Protein AF-A0AA88VB18-F1 (afdb_monomer_lite)

pLDDT: mean 76.94, std 18.22, range [25.31, 98.5]

Organism: NCBI:txid1293975

Secondary structure (DSSP, 8-state):
--HHHHHHHHHHHHHHHHHHHHTT-----TTPPP-PPPBTTTBTHHHHTT-HHHHHHHHHHHH-SEEEEEETTEEEEEE--HHHHHIIIIISTTTT------GGGGGGGGGGT-TTTS-SSHHHHHHHHHIIIIISSHHHHHHTHHHHHHHHHHHHHHHHHHHHTT----HHHHHHTT--------GGGT-GGGGGT-TT-HHHHHHHHHHHHHHHHHHHHHHHHHHHHTT-------HHHHHHHHHHH-TTTS-HHHHHHHHHHHHHHHHHHHHHHHHHHHHHHHHSTT------B-------------PPTTPEEEE-HHHHTT-TTTB--TT-S-S-STTTSTTTTTS-----PPP-PPP-PPPBTTTBTGGGT-S-HHHHHHHHHHHH-SEEEEEETTEEEEEE-SHHHHHIIIIITTTTT-EE---GGGGGGGGGGT-TTTS-SSHHHHHHHHHIIIIISSHHHHHHTHHHHHHHHHHHHHHHHHHHHHT-PPP-TTHHHHHHHHHHHHHHHS--HHHHSGGGTTT-TT-HHHHHHHHHHHHHHHHHHHHHHHHHHHHTT-------HHHHHHHHHHH-TTT--HHHHHHHHHHHHHHHHHHHHHHHHHHHHHHHH-HHHHHHHHHHHHHHT-TTPPPPGGGGGG-HHHHHHHHHHHHHS-SSTT-SPEE-SS-EEETTEEE-TT-EEEE-HHHHTT-TTTSSSTTS--GGGGTT----TTTT-TT--TT--GGGS-TTHHHHHHHHHHHHHHHHHH-EEEEGGG--GGG----EE-SSS-EESS---EEEE---

Radius of gyration: 37.56 Å; chains: 1; bounding box: 91×78×114 Å

Foldseek 3Di:
DDPVVVVVVVVVVVVVVVVQVVQQPPPDPPFAQFFDRFGRQQTCLVQCPPPNLVSVVVRCVVRNQWHWTQGRPFIETEHLAVVVVCCCCPVVVLVQVADQDALLCPQVDLLCQALVNDGPDPLNVVVVCLCDPQPVDPVLCVVCVVVVVVVVVVLVVVVVVCVVVVDDDQLCCSLCVQPDDDDDHDPCSNDVVCSVPCVVCSSVVSNVVLVVLLVVVVVVLVVVVVVVVVPDDDPDSDPNVSLVVVCVVPVPSRPPVSSSSHVVNCSHVVRPVVSVVVSVQVVCCVVCQQADDPWDFDPDDDDDPDDPGDDDPRHHYHYSCSSNVPPCVGTDPPPDPDDPVPPPVPPPVVPDDDDDDDAFAQAFDAADPQQTCLVQCPQPNLVSVLVRCVVRHQWHWTQGRPFIEIEGQALVLLCQQCPVVVLQFVAFLADLLCPQVDLLVQDLQHDGPDPLNVVVLCCLDPPPLDPVNCVVCQVVLLVVLVVVLVQQVVLQVVLFWRDDPPCPLVVLLVLLQFLRFDDFVCSSRVSNSVVSVVCSSVVSNVSLVVQLVVQVVVLVVVVVCVVVVPPPVDPHPSVSLVVVCVVCVVSDDPVSSSSHSSVCCSVVPQQLVQLLQLLVLLCLLPVVLLVVQLVQCCVQPNFQDQDGLVSVVSRLSLLLSSQLSCLQFLFQQQQRKTAGQAFDDGPNGTDHHGHIYTYRSNSLSQPCVLDPVSNDSDSVVCSPDPDDCAAPRSSHPSQRHHPSGHSCVSVSSRNNSSSNSNQSRNFDKDFPPNDRSVRPQQDWRTGSTTHGPDGGTMRTHGDD

Sequence (800 aa):
MDFLSIALGLLFAVTLIQSLLTLTSTNRSKNLPPGPAPLPIIGNLHQMGNKPHQSLPRLAKIYGLIMSLKLGRVTTVVITSAAAGKEVLQKQDLAFSGRSVPDAVNAHGQAQFSVVWLPVGSRWRSLRKVLNSNIFSGSRLDANQHLRSKKVDELIAYCRRSCQAGFGQRIKEVVEKISGVAGKPKLVDYFPVLKKIDPQRIRQHMAVNFGKVLERFDGLFNERLDFMRLRKPVGSNDVLDVLLNVAEEDPDEIDRTLIERMCLDLFVAGTDTTSSTVEWAMTELLRNPGTVPFFIPRRVEVDVEMWGYNIPKGAQVLVNAWAIGRDPSLWEDCLAFKTERFLASELDAILSHTRRKSKNFPPGPAPLPIIGSLHKLGDQPHQSLAKLAKDYGPIMSLKLGRVTTVVISSSDAAKEVLQKQDIAFSSRSIPDAVNAHSQSQFSVVWLPVGSRWRSLRKILNSNIFSGSRLDANQHLRSTKVEELVSYCRKSCQAGEAVDDSAKEFKELVRSIMAEAGRPNLVDYFPVLKKIDPQGIRRRMTVHFGKVIELCRGLINERLELRRLNKPVGSNDVLDVLLNIAEVIPDEIDVTHIERMCLDLFVAGSDTTSSTLEWAMAELLLNPVTMAKAKAELEQVIGKGKIIEEADVSRLPYLQCIVKEALRMHPAVPFLIPRRVEVDVEACGYTVPKGAQVLVNVWAIGRDPTLWEDPLSFNPERFLASELDVRGRDFELIPFGAGRRICPGLPLAIRTVPVMLGSLINSFNWELDGGVASKELAMEEKFGITLQKAQPLRAVPMPLV

InterPro domains:
  IPR001128 Cytochrome P450 [PF00067] (33-172)
  IPR001128 Cytochrome P450 [PF00067] (292-347)
  IPR001128 Cytochrome P450 [PF00067] (362-497)
  IPR001128 Cytochrome P450 [PF00067] (499-780)
  IPR001128 Cytochrome P450 [PR00385] (603-620)
  IPR001128 Cytochrome P450 [PR00385] (656-667)
  IPR001128 Cytochrome P450 [PR00385] (733-742)
  IPR002401 Cytochrome P450, E-class, group I [PR00463] (389-408)
  IPR002401 Cytochrome P450, E-class, group I [PR00463] (413-434)
  IPR002401 Cytochrome P450, E-class, group I [PR00463] (592-609)
  IPR002401 Cytochrome P450, E-class, group I [PR00463] (612-638)
  IPR002401 Cytochrome P450, E-class, group I [PR00463] (655-673)
  IPR002401 Cytochrome P450, E-class, group I [PR00463] (696-720)
  IPR002401 Cytochrome P450, E-class, group I [PR00463] (732-742)
  IPR002401 Cytochrome P450, E-class, group I [PR00463] (742-765)
  IPR017972 Cytochrome P450, conserved site [PS00086] (735-744)
  IPR036396 Cytochrome P450 superfamily [G3DSA:1.10.630.10] (21-291)
  IPR036396 Cytochrome P450 superfamily [G3DSA:1.10.630.10] (292-350)
  IPR036396 Cytochrome P450 superfamily [G3DSA:1.10.630.10] (351-795)
  IPR036396 Cytochrome P450 superfamily [SSF48264] (28-348)

Structure (mmCIF, N/CA/C/O backbone):
data_AF-A0AA88VB18-F1
#
_entry.id   AF-A0AA88VB18-F1
#
loop_
_atom_site.group_PDB
_atom_site.id
_atom_site.type_symbol
_atom_site.label_atom_id
_atom_site.label_alt_id
_atom_site.label_comp_id
_atom_site.label_asym_id
_atom_site.label_entity_id
_atom_site.label_seq_id
_atom_site.pdbx_PDB_ins_code
_atom_site.Cartn_x
_atom_site.Cartn_y
_atom_site.Cartn_z
_atom_site.occupancy
_atom_site.B_iso_or_equiv
_atom_site.auth_seq_id
_atom_site.auth_comp_id
_atom_site.auth_asym_id
_atom_site.auth_atom_id
_atom_site.pdbx_PDB_model_num
ATOM 1 N N . MET A 1 1 ? 16.226 45.861 -75.905 1.00 51.38 1 MET A N 1
ATOM 2 C CA . MET A 1 1 ? 17.366 45.204 -75.232 1.00 51.38 1 MET A CA 1
ATOM 3 C C . MET A 1 1 ? 18.356 44.840 -76.315 1.00 51.38 1 MET A C 1
ATOM 5 O O . MET A 1 1 ? 17.994 44.060 -77.187 1.00 51.38 1 MET A O 1
ATOM 9 N N . ASP A 1 2 ? 19.526 45.475 -76.318 1.00 63.50 2 ASP A N 1
ATOM 10 C CA . ASP A 1 2 ? 20.476 45.381 -77.427 1.00 63.50 2 ASP A CA 1
ATOM 11 C C . ASP A 1 2 ? 21.113 43.996 -77.521 1.00 63.50 2 ASP A C 1
ATOM 13 O O . ASP A 1 2 ? 21.415 43.348 -76.516 1.00 63.50 2 ASP A O 1
ATOM 17 N N . PHE A 1 3 ? 21.334 43.550 -78.758 1.00 64.94 3 PHE A N 1
ATOM 18 C CA . PHE A 1 3 ? 21.892 42.238 -79.092 1.00 64.94 3 PHE A CA 1
ATOM 19 C C . PHE A 1 3 ? 23.238 41.985 -78.390 1.00 64.94 3 PHE A C 1
ATOM 21 O O . PHE A 1 3 ? 23.544 40.860 -77.999 1.00 64.94 3 PHE A O 1
ATOM 28 N N . LEU A 1 4 ? 24.002 43.055 -78.143 1.00 65.12 4 LEU A N 1
ATOM 29 C CA . LEU A 1 4 ? 25.262 43.026 -77.405 1.00 65.12 4 LEU A CA 1
ATOM 30 C C . LEU A 1 4 ? 25.070 42.619 -75.934 1.00 65.12 4 LEU A C 1
ATOM 32 O O . LEU A 1 4 ? 25.868 41.854 -75.400 1.00 65.12 4 LEU A O 1
ATOM 36 N N . SER A 1 5 ? 23.993 43.068 -75.286 1.00 57.16 5 SER A N 1
ATOM 37 C CA . SER A 1 5 ? 23.668 42.704 -73.902 1.00 57.16 5 SER A CA 1
ATOM 38 C C . SER A 1 5 ? 23.231 41.243 -73.789 1.00 57.16 5 SER A C 1
ATOM 40 O O . SER A 1 5 ? 23.576 40.570 -72.820 1.00 57.16 5 SER A O 1
ATOM 42 N N . ILE A 1 6 ? 22.523 40.731 -74.801 1.00 65.75 6 ILE A N 1
ATOM 43 C CA . ILE A 1 6 ? 22.122 39.319 -74.871 1.00 65.75 6 ILE A CA 1
ATOM 44 C C . ILE A 1 6 ? 23.348 38.434 -75.141 1.00 65.75 6 ILE A C 1
ATOM 46 O O . ILE A 1 6 ? 23.524 37.416 -74.474 1.00 65.75 6 ILE A O 1
ATOM 50 N N . ALA A 1 7 ? 24.237 38.845 -76.052 1.00 67.81 7 ALA A N 1
ATOM 51 C CA . ALA A 1 7 ? 25.468 38.123 -76.370 1.00 67.81 7 ALA A CA 1
ATOM 52 C C . ALA A 1 7 ? 26.462 38.103 -75.195 1.00 67.81 7 ALA A C 1
ATOM 54 O O . ALA A 1 7 ? 27.005 37.048 -74.876 1.00 67.81 7 ALA A O 1
ATOM 55 N N . LEU A 1 8 ? 26.652 39.229 -74.497 1.00 72.00 8 LEU A N 1
ATOM 56 C CA . LEU A 1 8 ? 27.465 39.297 -73.275 1.00 72.00 8 LEU A CA 1
ATOM 57 C C . LEU A 1 8 ? 26.839 38.490 -72.133 1.00 72.00 8 LEU A C 1
ATOM 59 O O . LEU A 1 8 ? 27.559 37.809 -71.405 1.00 72.00 8 LEU A O 1
ATOM 63 N N . GLY A 1 9 ? 25.508 38.504 -72.011 1.00 71.62 9 GLY A N 1
ATOM 64 C CA . GLY A 1 9 ? 24.780 37.669 -71.056 1.00 71.62 9 GLY A CA 1
ATOM 65 C C . GLY A 1 9 ? 24.961 36.172 -71.323 1.00 71.62 9 GLY A C 1
ATOM 66 O O . GLY A 1 9 ? 25.215 35.410 -70.392 1.00 71.62 9 GLY A O 1
ATOM 67 N N . LEU A 1 10 ? 24.909 35.750 -72.590 1.00 69.44 10 LEU A N 1
ATOM 68 C CA . LEU A 1 10 ? 25.148 34.365 -73.004 1.00 69.44 10 LEU A CA 1
ATOM 69 C C . LEU A 1 10 ? 26.613 33.952 -72.834 1.00 69.44 10 LEU A C 1
ATOM 71 O O . LEU A 1 10 ? 26.872 32.862 -72.335 1.00 69.44 10 LEU A O 1
ATOM 75 N N . LEU A 1 11 ? 27.575 34.813 -73.176 1.00 71.12 11 LEU A N 1
ATOM 76 C CA . LEU A 1 11 ? 29.002 34.536 -72.988 1.00 71.12 11 LEU A CA 1
ATOM 77 C C . LEU A 1 11 ? 29.353 34.427 -71.497 1.00 71.12 11 LEU A C 1
ATOM 79 O O . LEU A 1 11 ? 30.086 33.523 -71.092 1.00 71.12 11 LEU A O 1
ATOM 83 N N . PHE A 1 12 ? 28.783 35.300 -70.664 1.00 75.50 12 PHE A N 1
ATOM 84 C CA . PHE A 1 12 ? 28.898 35.210 -69.212 1.00 75.50 12 PHE A CA 1
ATOM 85 C C . PHE A 1 12 ? 28.251 33.927 -68.683 1.00 75.50 12 PHE A C 1
ATOM 87 O O . PHE A 1 12 ? 28.853 33.235 -67.871 1.00 75.50 12 PHE A O 1
ATOM 94 N N . ALA A 1 13 ? 27.074 33.544 -69.186 1.00 68.12 13 ALA A N 1
ATOM 95 C CA . ALA A 1 13 ? 26.429 32.291 -68.803 1.00 68.12 13 ALA A CA 1
ATOM 96 C C . ALA A 1 13 ? 27.264 31.065 -69.208 1.00 68.12 13 ALA A C 1
ATOM 98 O O . ALA A 1 13 ? 27.451 30.167 -68.395 1.00 68.12 13 ALA A O 1
ATOM 99 N N . VAL A 1 14 ? 27.823 31.033 -70.421 1.00 72.31 14 VAL A N 1
ATOM 100 C CA . VAL A 1 14 ? 28.642 29.913 -70.916 1.00 72.31 14 VAL A CA 1
ATOM 101 C C . VAL A 1 14 ? 29.967 29.818 -70.167 1.00 72.31 14 VAL A C 1
ATOM 103 O O . VAL A 1 14 ? 30.350 28.723 -69.765 1.00 72.31 14 VAL A O 1
ATOM 106 N N . THR A 1 15 ? 30.643 30.938 -69.909 1.00 71.00 15 THR A N 1
ATOM 107 C CA . THR A 1 15 ? 31.885 30.955 -69.115 1.00 71.00 15 THR A CA 1
ATOM 108 C C . THR A 1 15 ? 31.629 30.622 -67.647 1.00 71.00 15 THR A C 1
ATOM 110 O O . THR A 1 15 ? 32.417 29.898 -67.041 1.00 71.00 15 THR A O 1
ATOM 113 N N . LEU A 1 16 ? 30.496 31.048 -67.082 1.00 68.25 16 LEU A N 1
ATOM 114 C CA . LEU A 1 16 ? 30.048 30.644 -65.751 1.00 68.25 16 LEU A CA 1
ATOM 115 C C . LEU A 1 16 ? 29.739 29.142 -65.705 1.00 68.25 16 LEU A C 1
ATOM 117 O O . LEU A 1 16 ? 30.157 28.474 -64.765 1.00 68.25 16 LEU A O 1
ATOM 121 N N . ILE A 1 17 ? 29.081 28.592 -66.730 1.00 67.25 17 ILE A N 1
ATOM 122 C CA . ILE A 1 17 ? 28.780 27.159 -66.855 1.00 67.25 17 ILE A CA 1
ATOM 123 C C . ILE A 1 17 ? 30.067 26.347 -67.056 1.00 67.25 17 ILE A C 1
ATOM 125 O O . ILE A 1 17 ? 30.248 25.349 -66.371 1.00 67.25 17 ILE A O 1
ATOM 129 N N . GLN A 1 18 ? 31.003 26.771 -67.909 1.00 60.34 18 GLN A N 1
ATOM 130 C CA . GLN A 1 18 ? 32.301 26.105 -68.089 1.00 60.34 18 GLN A CA 1
ATOM 131 C C . GLN A 1 18 ? 33.186 26.206 -66.843 1.00 60.34 18 GLN A C 1
ATOM 133 O O . GLN A 1 18 ? 33.855 25.234 -66.499 1.00 60.34 18 GLN A O 1
ATOM 138 N N . SER A 1 19 ? 33.163 27.332 -66.128 1.00 58.75 19 SER A N 1
ATOM 139 C CA . SER A 1 19 ? 33.833 27.495 -64.832 1.00 58.75 19 SER A CA 1
ATOM 140 C C . SER A 1 19 ? 33.208 26.583 -63.771 1.00 58.75 19 SER A C 1
ATOM 142 O O . SER A 1 19 ? 33.919 25.860 -63.077 1.00 58.75 19 SER A O 1
ATOM 144 N N . LEU A 1 20 ? 31.873 26.507 -63.707 1.00 54.91 20 LEU A N 1
ATOM 145 C CA . LEU A 1 20 ? 31.143 25.564 -62.854 1.00 54.91 20 LEU A CA 1
ATOM 146 C C . LEU A 1 20 ? 31.474 24.107 -63.210 1.00 54.91 20 LEU A C 1
ATOM 148 O O . LEU A 1 20 ? 31.728 23.320 -62.304 1.00 54.91 20 LEU A O 1
ATOM 152 N N . LEU A 1 21 ? 31.534 23.754 -64.497 1.00 53.88 21 LEU A N 1
ATOM 153 C CA . LEU A 1 21 ? 31.831 22.400 -64.978 1.00 53.88 21 LEU A CA 1
ATOM 154 C C . LEU A 1 21 ? 33.300 22.004 -64.750 1.00 53.88 21 LEU A C 1
ATOM 156 O O . LEU A 1 21 ? 33.580 20.892 -64.308 1.00 53.88 21 LEU A O 1
ATOM 160 N N . THR A 1 22 ? 34.257 22.908 -64.940 1.00 53.00 22 THR A N 1
ATOM 161 C CA . THR A 1 22 ? 35.670 22.650 -64.601 1.00 53.00 22 THR A CA 1
ATOM 162 C C . THR A 1 22 ? 35.892 22.589 -63.084 1.00 53.00 22 THR A C 1
ATOM 164 O O . THR A 1 22 ? 36.650 21.742 -62.613 1.00 53.00 22 THR A O 1
ATOM 167 N N . LEU A 1 23 ? 35.128 23.355 -62.291 1.00 51.62 23 LEU A N 1
ATOM 168 C CA . LEU A 1 23 ? 35.023 23.205 -60.830 1.00 51.62 23 LEU A CA 1
ATOM 169 C C . LEU A 1 23 ? 34.308 21.905 -60.391 1.00 51.62 23 LEU A C 1
ATOM 171 O O . LEU A 1 23 ? 34.392 21.548 -59.211 1.00 51.62 23 LEU A O 1
ATOM 175 N N . THR A 1 24 ? 33.623 21.190 -61.299 1.00 46.19 24 THR A N 1
ATOM 176 C CA . THR A 1 24 ? 32.956 19.894 -61.030 1.00 46.19 24 THR A CA 1
ATOM 177 C C . THR A 1 24 ? 33.782 18.664 -61.340 1.00 46.19 24 THR A C 1
ATOM 179 O O . THR A 1 24 ? 33.345 17.567 -60.994 1.00 46.19 24 THR A O 1
ATOM 182 N N . SER A 1 25 ? 34.982 18.810 -61.915 1.00 46.53 25 SER A N 1
ATOM 183 C CA . SER A 1 25 ? 35.919 17.690 -62.042 1.00 46.53 25 SER A CA 1
ATOM 184 C C . SER A 1 25 ? 36.476 17.331 -60.663 1.00 46.53 25 SER A C 1
ATOM 186 O O . SER A 1 25 ? 37.597 17.653 -60.272 1.00 46.53 25 SER A O 1
ATOM 188 N N . THR A 1 26 ? 35.636 16.703 -59.846 1.00 49.69 26 THR A N 1
ATOM 189 C CA . THR A 1 26 ? 36.049 16.077 -58.606 1.00 49.69 26 THR A CA 1
ATOM 190 C C . THR A 1 26 ? 36.500 14.680 -58.970 1.00 49.69 26 THR A C 1
ATOM 192 O O . THR A 1 26 ? 35.682 13.766 -59.054 1.00 49.69 26 THR A O 1
ATOM 195 N N . ASN A 1 27 ? 37.802 14.528 -59.200 1.00 48.31 27 ASN A N 1
ATOM 196 C CA . ASN A 1 27 ? 38.456 13.228 -59.229 1.00 48.31 27 ASN A CA 1
ATOM 197 C C . ASN A 1 27 ? 38.088 12.510 -57.916 1.00 48.31 27 ASN A C 1
ATOM 199 O O . ASN A 1 27 ? 38.611 12.846 -56.849 1.00 48.31 27 ASN A O 1
ATOM 203 N N . ARG A 1 28 ? 37.107 11.598 -57.946 1.00 51.47 28 ARG A N 1
ATOM 204 C CA . ARG A 1 28 ? 36.849 10.719 -56.804 1.00 51.47 28 ARG A CA 1
ATOM 205 C C . ARG A 1 28 ? 38.093 9.856 -56.674 1.00 51.47 28 ARG A C 1
ATOM 207 O O . ARG A 1 28 ? 38.434 9.132 -57.603 1.00 51.47 28 ARG A O 1
ATOM 214 N N . SER A 1 29 ? 38.780 9.977 -55.541 1.00 55.06 29 SER A N 1
ATOM 215 C CA . SER A 1 29 ? 39.858 9.059 -55.176 1.00 55.06 29 SER A CA 1
ATOM 216 C C . SER A 1 29 ? 39.377 7.623 -55.411 1.00 55.06 29 SER A C 1
ATOM 218 O O . SER A 1 29 ? 38.269 7.265 -54.992 1.00 55.06 29 SER A O 1
ATOM 220 N N . LYS A 1 30 ? 40.182 6.832 -56.134 1.00 55.66 30 LYS A N 1
ATOM 221 C CA . LYS A 1 30 ? 39.932 5.404 -56.344 1.00 55.66 30 LYS A CA 1
ATOM 222 C C . LYS A 1 30 ? 39.875 4.777 -54.945 1.00 55.66 30 LYS A C 1
ATOM 224 O O . LYS A 1 30 ? 40.888 4.761 -54.257 1.00 55.66 30 LYS A O 1
ATOM 229 N N . ASN A 1 31 ? 38.688 4.337 -54.521 1.00 68.00 31 ASN A N 1
ATOM 230 C CA . ASN A 1 31 ? 38.376 3.711 -53.222 1.00 68.00 31 ASN A CA 1
ATOM 231 C C . ASN A 1 31 ? 37.861 4.628 -52.093 1.00 68.00 31 ASN A C 1
ATOM 233 O O . ASN A 1 31 ? 37.994 4.279 -50.922 1.00 68.00 31 ASN A O 1
ATOM 237 N N . LEU A 1 32 ? 37.219 5.764 -52.386 1.00 73.38 32 LEU A N 1
ATOM 238 C CA . LEU A 1 32 ? 36.345 6.403 -51.385 1.00 73.38 32 LEU A CA 1
ATOM 239 C C . LEU A 1 32 ? 35.061 5.587 -51.152 1.00 73.38 32 LEU A C 1
ATOM 241 O O . LEU A 1 32 ? 34.581 4.946 -52.092 1.00 73.38 32 LEU A O 1
ATOM 245 N N . PRO A 1 33 ? 34.451 5.664 -49.950 1.00 81.75 33 PRO A N 1
ATOM 246 C CA . PRO A 1 33 ? 33.132 5.094 -49.725 1.00 81.75 33 PRO A CA 1
ATOM 247 C C . PRO A 1 33 ? 32.105 5.637 -50.734 1.00 81.75 33 PRO A C 1
ATOM 249 O O . PRO A 1 33 ? 32.194 6.810 -51.124 1.00 81.75 33 PRO A O 1
ATOM 252 N N . PRO A 1 34 ? 31.123 4.824 -51.152 1.00 83.94 34 PRO A N 1
ATOM 253 C CA . PRO A 1 34 ? 30.051 5.233 -52.064 1.00 83.94 34 PRO A CA 1
ATOM 254 C C . PRO A 1 34 ? 29.318 6.497 -51.592 1.00 83.94 34 PRO A C 1
ATOM 256 O O . PRO A 1 34 ? 29.317 6.838 -50.414 1.00 83.94 34 PRO A O 1
ATOM 259 N N . GLY A 1 35 ? 28.696 7.235 -52.511 1.00 85.62 35 GLY A N 1
ATOM 260 C CA . GLY A 1 35 ? 28.005 8.475 -52.159 1.00 85.62 35 GLY A CA 1
ATOM 261 C C . GLY A 1 35 ? 27.323 9.162 -53.340 1.00 85.62 35 GLY A C 1
ATOM 262 O O . GLY A 1 35 ? 27.620 8.832 -54.497 1.00 85.62 35 GLY A O 1
ATOM 263 N N . PRO A 1 36 ? 26.442 10.142 -53.084 1.00 85.38 36 PRO A N 1
ATOM 264 C CA . PRO A 1 36 ? 25.794 10.937 -54.120 1.00 85.38 36 PRO A CA 1
ATOM 265 C C . PRO A 1 36 ? 26.798 11.780 -54.909 1.00 85.38 36 PRO A C 1
ATOM 267 O O . PRO A 1 36 ? 27.798 12.264 -54.369 1.00 85.38 36 PRO A O 1
ATOM 270 N N . ALA A 1 37 ? 26.527 11.978 -56.199 1.00 82.06 37 ALA A N 1
ATOM 271 C CA . ALA A 1 37 ? 27.325 12.873 -57.029 1.00 82.06 37 ALA A CA 1
ATOM 272 C C . ALA A 1 37 ? 27.218 14.320 -56.492 1.00 82.06 37 ALA A C 1
ATOM 274 O O . ALA A 1 37 ? 26.106 14.791 -56.242 1.00 82.06 37 ALA A O 1
ATOM 275 N N . PRO A 1 38 ? 28.342 15.017 -56.244 1.00 80.56 38 PRO A N 1
ATOM 276 C CA . PRO A 1 38 ? 28.317 16.375 -55.712 1.00 80.56 38 PRO A CA 1
ATOM 277 C C . PRO A 1 38 ? 27.969 17.398 -56.798 1.00 80.56 38 PRO A C 1
ATOM 279 O O . PRO A 1 38 ? 28.471 17.310 -57.916 1.00 80.56 38 PRO A O 1
ATOM 282 N N . LEU A 1 39 ? 27.163 18.409 -56.453 1.00 74.12 39 LEU A N 1
ATOM 283 C CA . LEU A 1 39 ? 26.960 19.564 -57.330 1.00 74.12 39 LEU A CA 1
ATOM 284 C C . LEU A 1 39 ? 28.209 20.464 -57.367 1.00 74.12 39 LEU A C 1
ATOM 286 O O . LEU A 1 39 ? 28.974 20.497 -56.394 1.00 74.12 39 LEU A O 1
ATOM 290 N N . PRO A 1 40 ? 28.396 21.244 -58.448 1.00 63.84 40 PRO A N 1
ATOM 291 C CA . PRO A 1 40 ? 29.432 22.270 -58.513 1.00 63.84 40 PRO A CA 1
ATOM 292 C C . PRO A 1 40 ? 29.424 23.173 -57.276 1.00 63.84 40 PRO A C 1
ATOM 294 O O . PRO A 1 40 ? 28.365 23.653 -56.878 1.00 63.84 40 PRO A O 1
ATOM 297 N N . ILE A 1 41 ? 30.603 23.460 -56.711 1.00 63.72 41 ILE A N 1
ATOM 298 C CA . ILE A 1 41 ? 30.844 24.454 -55.642 1.00 63.72 41 ILE A CA 1
ATOM 299 C C . ILE A 1 41 ? 30.209 24.109 -54.280 1.00 63.72 41 ILE A C 1
ATOM 301 O O . ILE A 1 41 ? 30.925 24.039 -53.284 1.00 63.72 41 ILE A O 1
ATOM 305 N N . ILE A 1 42 ? 28.899 23.880 -54.213 1.00 67.50 42 ILE A N 1
ATOM 306 C CA . ILE A 1 42 ? 28.158 23.567 -52.981 1.00 67.50 42 ILE A CA 1
ATOM 307 C C . ILE A 1 42 ? 28.225 22.082 -52.597 1.00 67.50 42 ILE A C 1
ATOM 309 O O . ILE A 1 42 ? 27.903 21.716 -51.463 1.00 67.50 42 ILE A O 1
ATOM 313 N N . GLY A 1 43 ? 28.642 21.214 -53.521 1.00 84.12 43 GLY A N 1
ATOM 314 C CA . GLY A 1 43 ? 28.700 19.775 -53.307 1.00 84.12 43 GLY A CA 1
ATOM 315 C C . GLY A 1 43 ? 27.331 19.192 -52.945 1.00 84.12 43 GLY A C 1
ATOM 316 O O . GLY A 1 43 ? 26.313 19.513 -53.554 1.00 84.12 43 GLY A O 1
ATOM 317 N N . ASN A 1 44 ? 27.284 18.342 -51.928 1.00 87.25 44 ASN A N 1
ATOM 318 C CA . ASN A 1 44 ? 26.080 17.705 -51.403 1.00 87.25 44 ASN A CA 1
ATOM 319 C C . ASN A 1 44 ? 25.355 18.552 -50.335 1.00 87.25 44 ASN A C 1
ATOM 321 O O . ASN A 1 44 ? 24.406 18.059 -49.730 1.00 87.25 44 ASN A O 1
ATOM 325 N N . LEU A 1 45 ? 25.739 19.821 -50.100 1.00 77.62 45 LEU A N 1
ATOM 326 C CA . LEU A 1 45 ? 25.069 20.685 -49.105 1.00 77.62 45 LEU A CA 1
ATOM 327 C C . LEU A 1 45 ? 23.563 20.821 -49.367 1.00 77.62 45 LEU A C 1
ATOM 329 O O . LEU A 1 45 ? 22.768 20.786 -48.431 1.00 77.62 45 LEU A O 1
ATOM 333 N N . HIS A 1 46 ? 23.164 20.897 -50.637 1.00 80.00 46 HIS A N 1
ATOM 334 C CA . HIS A 1 46 ? 21.759 20.960 -51.048 1.00 80.00 46 HIS A CA 1
ATOM 335 C C . HIS A 1 46 ? 20.943 19.726 -50.611 1.00 80.00 46 HIS A C 1
ATOM 337 O O . HIS A 1 46 ? 19.743 19.835 -50.377 1.00 80.00 46 HIS A O 1
ATOM 343 N N . GLN A 1 47 ? 21.589 18.569 -50.431 1.00 78.69 47 GLN A N 1
ATOM 344 C CA . GLN A 1 47 ? 20.943 17.329 -49.984 1.00 78.69 47 GLN A CA 1
ATOM 345 C C . GLN A 1 47 ? 20.822 17.248 -48.456 1.00 78.69 47 GLN A C 1
ATOM 347 O O . GLN A 1 47 ? 20.125 16.373 -47.942 1.00 78.69 47 GLN A O 1
ATOM 352 N N . MET A 1 48 ? 21.482 18.143 -47.709 1.00 77.81 48 MET A N 1
ATOM 353 C CA . MET A 1 48 ? 21.450 18.139 -46.242 1.00 77.81 48 MET A CA 1
ATOM 354 C C . MET A 1 48 ? 20.156 18.739 -45.689 1.00 77.81 48 MET A C 1
ATOM 356 O O . MET A 1 48 ? 19.656 18.275 -44.660 1.00 77.81 48 MET A O 1
ATOM 360 N N . GLY A 1 49 ? 19.593 19.736 -46.378 1.00 72.12 49 GLY A N 1
ATOM 361 C CA . GLY A 1 49 ? 18.435 20.494 -45.908 1.00 72.12 49 GLY A CA 1
ATOM 362 C C . GLY A 1 49 ? 18.650 21.130 -44.525 1.00 72.12 49 GLY A C 1
ATOM 363 O O . GLY A 1 49 ? 19.758 21.183 -43.994 1.00 72.12 49 GLY A O 1
ATOM 364 N N . ASN A 1 50 ? 17.562 21.579 -43.896 1.00 65.44 50 ASN A N 1
ATOM 365 C CA . ASN A 1 50 ? 17.620 22.275 -42.600 1.00 65.44 50 ASN A CA 1
ATOM 366 C C . ASN A 1 50 ? 17.823 21.337 -41.392 1.00 65.44 50 ASN A C 1
ATOM 368 O O . ASN A 1 50 ? 18.007 21.806 -40.270 1.00 65.44 50 ASN A O 1
ATOM 372 N N . LYS A 1 51 ? 17.765 20.011 -41.594 1.00 71.88 51 LYS A N 1
ATOM 373 C CA . LYS A 1 51 ? 17.933 18.989 -40.543 1.00 71.88 51 LYS A CA 1
ATOM 374 C C . LYS A 1 51 ? 18.893 17.880 -41.005 1.00 71.88 51 LYS A C 1
ATOM 376 O O . LYS A 1 51 ? 18.435 16.774 -41.303 1.00 71.88 51 LYS A O 1
ATOM 381 N N . PRO A 1 52 ? 20.216 18.142 -41.025 1.00 70.75 52 PRO A N 1
ATOM 382 C CA . PRO A 1 52 ? 21.216 17.207 -41.552 1.00 70.75 52 PRO A CA 1
ATOM 383 C C . PRO A 1 52 ? 21.171 15.818 -40.897 1.00 70.75 52 PRO A C 1
ATOM 385 O O . PRO A 1 52 ? 21.255 14.793 -41.564 1.00 70.75 52 PRO A O 1
ATOM 388 N N . HIS A 1 53 ? 20.920 15.759 -39.587 1.00 73.31 53 HIS A N 1
ATOM 389 C CA . HIS A 1 53 ? 20.789 14.501 -38.845 1.00 73.31 53 HIS A CA 1
ATOM 390 C C . HIS A 1 53 ? 19.657 13.582 -39.364 1.00 73.31 53 HIS A C 1
ATOM 392 O O . HIS A 1 53 ? 19.754 12.371 -39.185 1.00 73.31 53 HIS A O 1
ATOM 398 N N . GLN A 1 54 ? 18.633 14.120 -40.051 1.00 76.88 54 GLN A N 1
ATOM 399 C CA . GLN A 1 54 ? 17.507 13.365 -40.638 1.00 76.88 54 GLN A CA 1
ATOM 400 C C . GLN A 1 54 ? 17.643 13.093 -42.145 1.00 76.88 54 GLN A C 1
ATOM 402 O O . GLN A 1 54 ? 16.957 12.216 -42.678 1.00 76.88 54 GLN A O 1
ATOM 407 N N . SER A 1 55 ? 18.459 13.862 -42.865 1.00 80.75 55 SER A N 1
ATOM 408 C CA . SER A 1 55 ? 18.715 13.661 -44.300 1.00 80.75 55 SER A CA 1
ATOM 409 C C . SER A 1 55 ? 19.828 12.639 -44.536 1.00 80.75 55 SER A C 1
ATOM 411 O O . SER A 1 55 ? 19.706 11.797 -45.424 1.00 80.75 55 SER A O 1
ATOM 413 N N . LEU A 1 56 ? 20.853 12.619 -43.681 1.00 84.69 56 LEU A N 1
ATOM 414 C CA . LEU A 1 56 ? 21.957 11.657 -43.751 1.00 84.69 56 LEU A CA 1
ATOM 415 C C . LEU A 1 56 ? 21.520 10.175 -43.688 1.00 84.69 56 LEU A C 1
ATOM 417 O O . LEU A 1 56 ? 22.024 9.396 -44.493 1.00 84.69 56 LEU A O 1
ATOM 421 N N . PRO A 1 57 ? 20.560 9.749 -42.841 1.00 81.56 57 PRO A N 1
ATOM 422 C CA . PRO A 1 57 ? 20.074 8.365 -42.833 1.00 81.56 57 PRO A CA 1
ATOM 423 C C . PRO A 1 57 ? 19.344 7.976 -44.123 1.00 81.56 57 PRO A C 1
ATOM 425 O O . PRO A 1 57 ? 19.379 6.819 -44.527 1.00 81.56 57 PRO A O 1
ATOM 428 N N . ARG A 1 58 ? 18.685 8.934 -44.792 1.00 83.81 58 ARG A N 1
ATOM 429 C CA . ARG A 1 58 ? 18.023 8.690 -46.083 1.00 83.81 58 ARG A CA 1
ATOM 430 C C . ARG A 1 58 ? 19.042 8.443 -47.188 1.00 83.81 58 ARG A C 1
ATOM 432 O O . ARG A 1 58 ? 18.857 7.532 -47.982 1.00 83.81 58 ARG A O 1
ATOM 439 N N . LEU A 1 59 ? 20.134 9.205 -47.194 1.00 84.12 59 LEU A N 1
ATOM 440 C CA . LEU A 1 59 ? 21.250 8.982 -48.113 1.00 84.12 59 LEU A CA 1
ATOM 441 C C . LEU A 1 59 ? 21.983 7.667 -47.803 1.00 84.12 59 LEU A C 1
ATOM 443 O O . LEU A 1 59 ? 22.312 6.936 -48.731 1.00 84.12 59 LEU A O 1
ATOM 447 N N . ALA A 1 60 ? 22.149 7.310 -46.526 1.00 83.69 60 ALA A N 1
ATOM 448 C CA . ALA A 1 60 ? 22.780 6.051 -46.125 1.00 83.69 60 ALA A CA 1
ATOM 449 C C . ALA A 1 60 ? 21.998 4.804 -46.585 1.00 83.69 60 ALA A C 1
ATOM 451 O O . ALA A 1 60 ? 22.602 3.781 -46.891 1.00 83.69 60 ALA A O 1
ATOM 452 N N . LYS A 1 61 ? 20.663 4.884 -46.714 1.00 83.31 61 LYS A N 1
ATOM 453 C CA . LYS A 1 61 ? 19.850 3.802 -47.309 1.00 83.31 61 LYS A CA 1
ATOM 454 C C . LYS A 1 61 ? 20.146 3.561 -48.794 1.00 83.31 61 LYS A C 1
ATOM 456 O O . LYS A 1 61 ? 19.906 2.465 -49.278 1.00 83.31 61 LYS A O 1
ATOM 461 N N . ILE A 1 62 ? 20.629 4.581 -49.505 1.00 85.06 62 ILE A N 1
ATOM 462 C CA . ILE A 1 62 ? 20.891 4.536 -50.952 1.00 85.06 62 ILE A CA 1
ATOM 463 C C . ILE A 1 62 ? 22.364 4.214 -51.220 1.00 85.06 62 ILE A C 1
ATOM 465 O O . ILE A 1 62 ? 22.679 3.438 -52.115 1.00 85.06 62 ILE A O 1
ATOM 469 N N . TYR A 1 63 ? 23.267 4.814 -50.443 1.00 83.62 63 TYR A N 1
ATOM 470 C CA . TYR A 1 63 ? 24.708 4.757 -50.683 1.00 83.62 63 TYR A CA 1
ATOM 471 C C . TYR A 1 63 ? 25.470 3.895 -49.675 1.00 83.62 63 TYR A C 1
ATOM 473 O O . TYR A 1 63 ? 26.661 3.711 -49.856 1.00 83.62 63 TYR A O 1
ATOM 481 N N . GLY A 1 64 ? 24.819 3.340 -48.652 1.00 81.38 64 GLY A N 1
ATOM 482 C CA . GLY A 1 64 ? 25.445 2.482 -47.642 1.00 81.38 64 GLY A CA 1
ATOM 483 C C . GLY A 1 64 ? 25.706 3.181 -46.303 1.00 81.38 64 GLY A C 1
ATOM 484 O O . GLY A 1 64 ? 25.710 4.407 -46.192 1.00 81.38 64 GLY A O 1
ATOM 485 N N . LEU A 1 65 ? 25.925 2.373 -45.257 1.00 82.44 65 LEU A N 1
ATOM 486 C CA . LEU A 1 65 ? 26.082 2.826 -43.861 1.00 82.44 65 LEU A CA 1
ATOM 487 C C . LEU A 1 65 ? 27.400 3.575 -43.586 1.00 82.44 65 LEU A C 1
ATOM 489 O O . LEU A 1 65 ? 27.548 4.210 -42.538 1.00 82.44 65 LEU A O 1
ATOM 493 N N . ILE A 1 66 ? 28.345 3.486 -44.525 1.00 85.50 66 ILE A N 1
ATOM 494 C CA . ILE A 1 66 ? 29.546 4.313 -44.616 1.00 85.50 66 ILE A CA 1
ATOM 495 C C . ILE A 1 66 ? 29.515 4.941 -46.006 1.00 85.50 66 ILE A C 1
ATOM 497 O O . ILE A 1 66 ? 29.604 4.230 -47.006 1.00 85.50 66 ILE A O 1
ATOM 501 N N . MET A 1 67 ? 29.380 6.262 -46.071 1.00 88.25 67 MET A N 1
ATOM 502 C CA . MET A 1 67 ? 29.263 6.976 -47.342 1.00 88.25 67 MET A CA 1
ATOM 503 C C . MET A 1 67 ? 30.119 8.236 -47.367 1.00 88.25 67 MET A C 1
ATOM 505 O O . MET A 1 67 ? 30.404 8.822 -46.324 1.00 88.25 67 MET A O 1
ATOM 509 N N . SER A 1 68 ? 30.515 8.678 -48.557 1.00 86.50 68 SER A N 1
ATOM 510 C CA . SER A 1 68 ? 31.228 9.941 -48.736 1.00 86.50 68 SER A CA 1
ATOM 511 C C . SER A 1 68 ? 30.301 11.036 -49.263 1.00 86.50 68 SER A C 1
ATOM 513 O O . SER A 1 68 ? 29.520 10.844 -50.194 1.00 86.50 68 SER A O 1
ATOM 515 N N . LEU A 1 69 ? 30.398 12.212 -48.652 1.00 88.00 69 LEU A N 1
ATOM 516 C CA . LEU A 1 69 ? 29.753 13.447 -49.075 1.00 88.00 69 LEU A CA 1
ATOM 517 C C . LEU A 1 69 ? 30.811 14.519 -49.292 1.00 88.00 69 LEU A C 1
ATOM 519 O O . LEU A 1 69 ? 31.880 14.504 -48.687 1.00 88.00 69 LEU A O 1
ATOM 523 N N . LYS A 1 70 ? 30.489 15.497 -50.126 1.00 83.44 70 LYS A N 1
ATOM 524 C CA . LYS A 1 70 ? 31.285 16.702 -50.309 1.00 83.44 70 LYS A CA 1
ATOM 525 C C . LYS A 1 70 ? 30.481 17.896 -49.817 1.00 83.44 70 LYS A C 1
ATOM 527 O O . LYS A 1 70 ? 29.587 18.355 -50.512 1.00 83.44 70 LYS A O 1
ATOM 532 N N . LEU A 1 71 ? 30.733 18.378 -48.606 1.00 81.69 71 LEU A N 1
ATOM 533 C CA . LEU A 1 71 ? 30.023 19.529 -48.044 1.00 81.69 71 LEU A CA 1
ATOM 534 C C . LEU A 1 71 ? 30.794 20.808 -48.395 1.00 81.69 71 LEU A C 1
ATOM 536 O O . LEU A 1 71 ? 31.804 21.134 -47.770 1.00 81.69 71 LEU A O 1
ATOM 540 N N . GLY A 1 72 ? 30.365 21.496 -49.457 1.00 77.69 72 GLY A N 1
ATOM 541 C CA . GLY A 1 72 ? 31.152 22.568 -50.068 1.00 77.69 72 GLY A CA 1
ATOM 542 C C . GLY A 1 72 ? 32.449 22.009 -50.654 1.00 77.69 72 GLY A C 1
ATOM 543 O O . GLY A 1 72 ? 32.423 21.217 -51.597 1.00 77.69 72 GLY A O 1
ATOM 544 N N . ARG A 1 73 ? 33.599 22.381 -50.074 1.00 71.31 73 ARG A N 1
ATOM 545 C CA . ARG A 1 73 ? 34.913 21.818 -50.454 1.00 71.31 73 ARG A CA 1
ATOM 546 C C . ARG A 1 73 ? 35.431 20.727 -49.515 1.00 71.31 73 ARG A C 1
ATOM 548 O O . ARG A 1 73 ? 36.465 20.137 -49.817 1.00 71.31 73 ARG A O 1
ATOM 555 N N . VAL A 1 74 ? 34.728 20.442 -48.422 1.00 75.19 74 VAL A N 1
ATOM 556 C CA . VAL A 1 74 ? 35.154 19.459 -47.419 1.00 75.19 74 VAL A CA 1
ATOM 557 C C . VAL A 1 74 ? 34.652 18.071 -47.808 1.00 75.19 74 VAL A C 1
ATOM 559 O O . VAL A 1 74 ? 33.455 17.873 -48.005 1.00 75.19 74 VAL A O 1
ATOM 562 N N . THR A 1 75 ? 35.564 17.105 -47.919 1.00 79.88 75 THR A N 1
ATOM 563 C CA . THR A 1 75 ? 35.192 15.689 -48.032 1.00 79.88 75 THR A CA 1
ATOM 564 C C . THR A 1 75 ? 34.807 15.183 -46.647 1.00 79.88 75 THR A C 1
ATOM 566 O O . THR A 1 75 ? 35.623 15.213 -45.728 1.00 79.88 75 THR A O 1
ATOM 569 N N . THR A 1 76 ? 33.574 14.714 -46.506 1.00 83.31 76 THR A N 1
ATOM 570 C CA . THR A 1 76 ? 33.000 14.226 -45.255 1.00 83.31 76 THR A CA 1
ATOM 571 C C . THR A 1 76 ? 32.608 12.761 -45.413 1.00 83.31 76 THR A C 1
ATOM 573 O O . THR A 1 76 ? 31.748 12.434 -46.227 1.00 83.31 76 THR A O 1
ATOM 576 N N . VAL A 1 77 ? 33.211 11.871 -44.632 1.00 85.31 77 VAL A N 1
ATOM 577 C CA . VAL A 1 77 ? 32.780 10.476 -44.511 1.00 85.31 77 VAL A CA 1
ATOM 578 C C . VAL A 1 77 ? 31.727 10.398 -43.415 1.00 85.31 77 VAL A C 1
ATOM 580 O O . VAL A 1 77 ? 31.969 10.801 -42.281 1.00 85.31 77 VAL A O 1
ATOM 583 N N . VAL A 1 78 ? 30.544 9.901 -43.751 1.00 86.56 78 VAL A N 1
ATOM 584 C CA . VAL A 1 78 ? 29.421 9.770 -42.826 1.00 86.56 78 VAL A CA 1
ATOM 585 C C . VAL A 1 78 ? 29.273 8.316 -42.420 1.00 86.56 78 VAL A C 1
ATOM 587 O O . VAL A 1 78 ? 29.174 7.439 -43.276 1.00 86.56 78 VAL A O 1
ATOM 590 N N . ILE A 1 79 ? 29.220 8.087 -41.112 1.00 85.62 79 ILE A N 1
ATOM 591 C CA . ILE A 1 79 ? 29.045 6.773 -40.502 1.00 85.62 79 ILE A CA 1
ATOM 592 C C . ILE A 1 79 ? 27.700 6.750 -39.787 1.00 85.62 79 ILE A C 1
ATOM 594 O O . ILE A 1 79 ? 27.458 7.536 -38.868 1.00 85.62 79 ILE A O 1
ATOM 598 N N . THR A 1 80 ? 26.822 5.840 -40.197 1.00 84.81 80 THR A N 1
ATOM 599 C CA . THR A 1 80 ? 25.500 5.647 -39.581 1.00 84.81 80 THR A CA 1
ATOM 600 C C . THR A 1 80 ? 25.353 4.292 -38.890 1.00 84.81 80 THR A C 1
ATOM 602 O O . THR A 1 80 ? 24.263 3.984 -38.425 1.00 84.81 80 THR A O 1
ATOM 605 N N . SER A 1 81 ? 26.423 3.492 -38.815 1.00 81.94 81 SER A N 1
ATOM 606 C CA . SER A 1 81 ? 26.454 2.186 -38.139 1.00 81.94 81 SER A CA 1
ATOM 607 C C . SER A 1 81 ? 27.234 2.254 -36.825 1.00 81.94 81 SER A C 1
ATOM 609 O O . SER A 1 81 ? 28.314 2.848 -36.780 1.00 81.94 81 SER A O 1
ATOM 611 N N . ALA A 1 82 ? 26.737 1.603 -35.767 1.00 76.38 82 ALA A N 1
ATOM 612 C CA . ALA A 1 82 ? 27.484 1.482 -34.511 1.00 76.38 82 ALA A CA 1
ATOM 613 C C . ALA A 1 82 ? 28.736 0.622 -34.626 1.00 76.38 82 ALA A C 1
ATOM 615 O O . ALA A 1 82 ? 29.705 0.923 -33.940 1.00 76.38 82 ALA A O 1
ATOM 616 N N . ALA A 1 83 ? 28.752 -0.407 -35.477 1.00 74.88 83 ALA A N 1
ATOM 617 C CA . ALA A 1 83 ? 29.941 -1.237 -35.658 1.00 74.88 83 ALA A CA 1
ATOM 618 C C . ALA A 1 83 ? 31.103 -0.394 -36.211 1.00 74.88 83 ALA A C 1
ATOM 620 O O . ALA A 1 83 ? 32.186 -0.354 -35.635 1.00 74.88 83 ALA A O 1
ATOM 621 N N . ALA A 1 84 ? 30.835 0.381 -37.264 1.00 75.75 84 ALA A N 1
ATOM 622 C CA . ALA A 1 84 ? 31.803 1.311 -37.841 1.00 75.75 84 ALA A CA 1
ATOM 623 C C . ALA A 1 84 ? 32.123 2.490 -36.900 1.00 75.75 84 ALA A C 1
ATOM 625 O O . ALA A 1 84 ? 33.262 2.945 -36.842 1.00 75.75 84 ALA A O 1
ATOM 626 N N . GLY A 1 85 ? 31.141 2.962 -36.123 1.00 78.56 85 GLY A N 1
ATOM 627 C CA . GLY A 1 85 ? 31.356 3.975 -35.088 1.00 78.56 85 GLY A CA 1
ATOM 628 C C . GLY A 1 85 ? 32.277 3.489 -33.964 1.00 78.56 85 GLY A C 1
ATOM 629 O O . GLY A 1 85 ? 33.161 4.231 -33.548 1.00 78.56 85 GLY A O 1
ATOM 630 N N . LYS A 1 86 ? 32.118 2.239 -33.511 1.00 76.44 86 LYS A N 1
ATOM 631 C CA . LYS A 1 86 ? 32.982 1.581 -32.519 1.00 76.44 86 LYS A CA 1
ATOM 632 C C . LYS A 1 86 ? 34.404 1.431 -33.050 1.00 76.44 86 LYS A C 1
ATOM 634 O O . LYS A 1 86 ? 35.349 1.757 -32.344 1.00 76.44 86 LYS A O 1
ATOM 639 N N . GLU A 1 87 ? 34.552 1.003 -34.300 1.00 74.75 87 GLU A N 1
ATOM 640 C CA . GLU A 1 87 ? 35.856 0.880 -34.954 1.00 74.75 87 GLU A CA 1
ATOM 641 C C . GLU A 1 87 ? 36.603 2.225 -34.975 1.00 74.75 87 GLU A C 1
ATOM 643 O O . GLU A 1 87 ? 37.736 2.314 -34.512 1.00 74.75 87 GLU A O 1
ATOM 648 N N . VAL A 1 88 ? 35.934 3.298 -35.410 1.00 74.88 88 VAL A N 1
ATOM 649 C CA . VAL A 1 88 ? 36.516 4.649 -35.500 1.00 74.88 88 VAL A CA 1
ATOM 650 C C . VAL A 1 88 ? 36.805 5.273 -34.134 1.00 74.88 88 VAL A C 1
ATOM 652 O O . VAL A 1 88 ? 37.828 5.930 -33.973 1.00 74.88 88 VAL A O 1
ATOM 655 N N . LEU A 1 89 ? 35.912 5.099 -33.155 1.00 77.19 89 LEU A N 1
ATOM 656 C CA . LEU A 1 89 ? 36.001 5.782 -31.859 1.00 77.19 89 LEU A CA 1
ATOM 657 C C . LEU A 1 89 ? 36.737 4.983 -30.775 1.00 77.19 89 LEU A C 1
ATOM 659 O O . LEU A 1 89 ? 37.084 5.573 -29.756 1.00 77.19 89 LEU A O 1
ATOM 663 N N . GLN A 1 90 ? 36.931 3.669 -30.948 1.00 76.00 90 GLN A N 1
ATOM 664 C CA . GLN A 1 90 ? 37.611 2.809 -29.967 1.00 76.00 90 GLN A CA 1
ATOM 665 C C . GLN A 1 90 ? 38.867 2.133 -30.518 1.00 76.00 90 GLN A C 1
ATOM 667 O O . GLN A 1 90 ? 39.868 2.107 -29.815 1.00 76.00 90 GLN A O 1
ATOM 672 N N . LYS A 1 91 ? 38.831 1.563 -31.732 1.00 75.06 91 LYS A N 1
ATOM 673 C CA . LYS A 1 91 ? 39.977 0.803 -32.272 1.00 75.06 91 LYS A CA 1
ATOM 674 C C . LYS A 1 91 ? 40.962 1.672 -33.058 1.00 75.06 91 LYS A C 1
ATOM 676 O O . LYS A 1 91 ? 42.156 1.405 -33.047 1.00 75.06 91 LYS A O 1
ATOM 681 N N . GLN A 1 92 ? 40.458 2.708 -33.725 1.00 73.88 92 GLN A N 1
ATOM 682 C CA . GLN A 1 92 ? 41.222 3.680 -34.521 1.00 73.88 92 GLN A CA 1
ATOM 683 C C . GLN A 1 92 ? 41.161 5.089 -33.904 1.00 73.88 92 GLN A C 1
ATOM 685 O O . GLN A 1 92 ? 41.309 6.099 -34.596 1.00 73.88 92 GLN A O 1
ATOM 690 N N . ASP A 1 93 ? 40.916 5.166 -32.597 1.00 72.12 93 ASP A N 1
ATOM 691 C CA . ASP A 1 93 ? 40.647 6.402 -31.864 1.00 72.12 93 ASP A CA 1
ATOM 692 C C . ASP A 1 93 ? 41.741 7.463 -32.064 1.00 72.12 93 ASP A C 1
ATOM 694 O O . ASP A 1 93 ? 41.428 8.635 -32.274 1.00 72.12 93 ASP A O 1
ATOM 698 N N . LEU A 1 94 ? 43.015 7.064 -32.100 1.00 71.62 94 LEU A N 1
ATOM 699 C CA . LEU A 1 94 ? 44.142 7.966 -32.322 1.00 71.62 94 LEU A CA 1
ATOM 700 C C . LEU A 1 94 ? 44.132 8.569 -33.736 1.00 71.62 94 LEU A C 1
ATOM 702 O O . LEU A 1 94 ? 44.331 9.778 -33.879 1.00 71.62 94 LEU A O 1
ATOM 706 N N . ALA A 1 95 ? 43.838 7.764 -34.765 1.00 69.62 95 ALA A N 1
ATOM 707 C CA . ALA A 1 95 ? 43.781 8.197 -36.165 1.00 69.62 95 ALA A CA 1
ATOM 708 C C . ALA A 1 95 ? 42.630 9.186 -36.434 1.00 69.62 95 ALA A C 1
ATOM 710 O O . ALA A 1 95 ? 42.728 10.026 -37.331 1.00 69.62 95 ALA A O 1
ATOM 711 N N . PHE A 1 96 ? 41.570 9.129 -35.621 1.00 71.56 96 PHE A N 1
ATOM 712 C CA . PHE A 1 96 ? 40.378 9.979 -35.723 1.00 71.56 96 PHE A CA 1
ATOM 713 C C . PHE A 1 96 ? 40.190 10.950 -34.555 1.00 71.56 96 PHE A C 1
ATOM 715 O O . PHE A 1 96 ? 39.143 11.587 -34.429 1.00 71.56 96 PHE A O 1
ATOM 722 N N . SER A 1 97 ? 41.208 11.099 -33.711 1.00 70.69 97 SER A N 1
ATOM 723 C CA . SER A 1 97 ? 41.151 11.944 -32.515 1.00 70.69 97 SER A CA 1
ATOM 724 C C . SER A 1 97 ? 41.079 13.444 -32.828 1.00 70.69 97 SER A C 1
ATOM 726 O O . SER A 1 97 ? 40.610 14.235 -32.006 1.00 70.69 97 SER A O 1
ATOM 728 N N . GLY A 1 98 ? 41.523 13.844 -34.023 1.00 69.44 98 GLY A N 1
ATOM 729 C CA . GLY A 1 98 ? 41.514 15.227 -34.487 1.00 69.44 98 GLY A CA 1
ATOM 730 C C . GLY A 1 98 ? 40.104 15.738 -34.784 1.00 69.44 98 GLY A C 1
ATOM 731 O O . GLY A 1 98 ? 39.345 15.125 -35.534 1.00 69.44 98 GLY A O 1
ATOM 732 N N . ARG A 1 99 ? 39.758 16.907 -34.236 1.00 71.50 99 ARG A N 1
ATOM 733 C CA . ARG A 1 99 ? 38.453 17.549 -34.441 1.00 71.50 99 ARG A CA 1
ATOM 734 C C . ARG A 1 99 ? 38.566 18.712 -35.416 1.00 71.50 99 ARG A C 1
ATOM 736 O O . ARG A 1 99 ? 39.454 19.552 -35.303 1.00 71.50 99 ARG A O 1
ATOM 743 N N . SER A 1 100 ? 37.633 18.795 -36.361 1.00 69.44 100 SER A N 1
ATOM 744 C CA . SER A 1 100 ? 37.489 19.987 -37.198 1.00 69.44 100 SER A CA 1
ATOM 745 C C . SER A 1 100 ? 36.917 21.123 -36.354 1.00 69.44 100 SER A C 1
ATOM 747 O O . SER A 1 100 ? 35.771 21.046 -35.922 1.00 69.44 100 SER A O 1
ATOM 749 N N . VAL A 1 101 ? 37.712 22.167 -36.123 1.00 67.56 101 VAL A N 1
ATOM 750 C CA . VAL A 1 101 ? 37.308 23.335 -35.332 1.00 67.56 101 VAL A CA 1
ATOM 751 C C . VAL A 1 101 ? 36.414 24.250 -36.183 1.00 67.56 101 VAL A C 1
ATOM 753 O O . VAL A 1 101 ? 36.891 24.772 -37.201 1.00 67.56 101 VAL A O 1
ATOM 756 N N . PRO A 1 102 ? 35.136 24.461 -35.807 1.00 66.88 102 PRO A N 1
ATOM 757 C CA . PRO A 1 102 ? 34.273 25.433 -36.474 1.00 66.88 102 PRO A CA 1
ATOM 758 C C . PRO A 1 102 ? 34.870 26.835 -36.364 1.00 66.88 102 PRO A C 1
ATOM 760 O O . PRO A 1 102 ? 35.440 27.188 -35.332 1.00 66.88 102 PRO A O 1
ATOM 763 N N . ASP A 1 103 ? 34.721 27.665 -37.394 1.00 62.88 103 ASP A N 1
ATOM 764 C CA . ASP A 1 103 ? 35.430 28.951 -37.448 1.00 62.88 103 ASP A CA 1
ATOM 765 C C . ASP A 1 103 ? 35.051 29.882 -36.283 1.00 62.88 103 ASP A C 1
ATOM 767 O O . ASP A 1 103 ? 35.888 30.608 -35.750 1.00 62.88 103 ASP A O 1
ATOM 771 N N . ALA A 1 104 ? 33.803 29.782 -35.819 1.00 56.62 104 ALA A N 1
ATOM 772 C CA . ALA A 1 104 ? 33.285 30.522 -34.672 1.00 56.62 104 ALA A CA 1
ATOM 773 C C . ALA A 1 104 ? 34.030 30.230 -33.353 1.00 56.62 104 ALA A C 1
ATOM 775 O O . ALA A 1 104 ? 34.089 31.098 -32.486 1.00 56.62 104 ALA A O 1
ATOM 776 N N . VAL A 1 105 ? 34.612 29.035 -33.204 1.00 59.91 105 VAL A N 1
ATOM 777 C CA . VAL A 1 105 ? 35.342 28.601 -31.998 1.00 59.91 105 VAL A CA 1
ATOM 778 C C . VAL A 1 105 ? 36.768 29.169 -31.965 1.00 59.91 105 VAL A C 1
ATOM 780 O O . VAL A 1 105 ? 37.417 29.174 -30.925 1.00 59.91 105 VAL A O 1
ATOM 783 N N . ASN A 1 106 ? 37.257 29.734 -33.071 1.00 66.62 106 ASN A N 1
ATOM 784 C CA . ASN A 1 106 ? 38.533 30.453 -33.080 1.00 66.62 106 ASN A CA 1
ATOM 785 C C . ASN A 1 106 ? 38.426 31.875 -32.493 1.00 66.62 106 ASN A C 1
ATOM 787 O O . ASN A 1 106 ? 39.444 32.555 -32.361 1.00 66.62 106 ASN A O 1
ATOM 791 N N . ALA A 1 107 ? 37.223 32.343 -32.135 1.00 60.28 107 ALA A N 1
ATOM 792 C CA . ALA A 1 107 ? 37.037 33.625 -31.457 1.00 60.28 107 ALA A CA 1
ATOM 793 C C . ALA A 1 107 ? 37.812 33.653 -30.124 1.00 60.28 107 ALA A C 1
ATOM 795 O O . ALA A 1 107 ? 37.742 32.703 -29.344 1.00 60.28 107 ALA A O 1
ATOM 796 N N . HIS A 1 108 ? 38.574 34.728 -29.883 1.00 61.47 108 HIS A N 1
ATOM 797 C CA . HIS A 1 108 ? 39.491 34.875 -28.735 1.00 61.47 108 HIS A CA 1
ATOM 798 C C . HIS A 1 108 ? 40.514 33.739 -28.564 1.00 61.47 108 HIS A C 1
ATOM 800 O O . HIS A 1 108 ? 41.006 33.515 -27.464 1.00 61.47 108 HIS A O 1
ATOM 806 N N . GLY A 1 109 ? 40.820 32.987 -29.627 1.00 64.75 109 GLY A N 1
ATOM 807 C CA . GLY A 1 109 ? 41.762 31.869 -29.555 1.00 64.75 109 GLY A CA 1
ATOM 808 C C . GLY A 1 109 ? 41.259 30.659 -28.758 1.00 64.75 109 GLY A C 1
ATOM 809 O O . GLY A 1 109 ? 42.061 29.780 -28.463 1.00 64.75 109 GLY A O 1
ATOM 810 N N . GLN A 1 110 ? 39.956 30.564 -28.441 1.00 65.94 110 GLN A N 1
ATOM 811 C CA . GLN A 1 110 ? 39.389 29.520 -27.566 1.00 65.94 110 GLN A CA 1
ATOM 812 C C . GLN A 1 110 ? 39.782 28.093 -27.989 1.00 65.94 110 GLN A C 1
ATOM 814 O O . GLN A 1 110 ? 40.103 27.257 -27.146 1.00 65.94 110 GLN A O 1
ATOM 819 N N . ALA A 1 111 ? 39.828 27.816 -29.293 1.00 68.62 111 ALA A N 1
ATOM 820 C CA . ALA A 1 111 ? 40.246 26.519 -29.828 1.00 68.62 111 ALA A CA 1
ATOM 821 C C . ALA A 1 111 ? 41.654 26.061 -29.382 1.00 68.62 111 ALA A C 1
ATOM 823 O O . ALA A 1 111 ? 41.915 24.862 -29.356 1.00 68.62 111 ALA A O 1
ATOM 824 N N . GLN A 1 112 ? 42.548 26.991 -29.028 1.00 74.38 112 GLN A N 1
ATOM 825 C CA . GLN A 1 112 ? 43.934 26.715 -28.621 1.00 74.38 112 GLN A CA 1
ATOM 826 C C . GLN A 1 112 ? 44.078 26.351 -27.135 1.00 74.38 112 GLN A C 1
ATOM 828 O O . GLN A 1 112 ? 45.137 25.885 -26.726 1.00 74.38 112 GLN A O 1
ATOM 833 N N . PHE A 1 113 ? 43.027 26.554 -26.336 1.00 74.19 113 PHE A N 1
ATOM 834 C CA . PHE A 1 113 ? 43.018 26.310 -24.886 1.00 74.19 113 PHE A CA 1
ATOM 835 C C . PHE A 1 113 ? 41.897 25.355 -24.459 1.00 74.19 113 PHE A C 1
ATOM 837 O O . PHE A 1 113 ? 41.841 24.923 -23.313 1.00 74.19 113 PHE A O 1
ATOM 844 N N . SER A 1 114 ? 41.002 25.008 -25.384 1.00 74.12 114 SER A N 1
ATOM 845 C CA . SER A 1 114 ? 39.832 24.195 -25.095 1.00 74.12 114 SER A CA 1
ATOM 846 C C . SER A 1 114 ? 40.157 22.706 -25.047 1.00 74.12 114 SER A C 1
ATOM 848 O O . SER A 1 114 ? 40.579 22.125 -26.047 1.00 74.12 114 SER A O 1
ATOM 850 N N . VAL A 1 115 ? 39.842 22.035 -23.937 1.00 74.94 115 VAL A N 1
ATOM 851 C CA . VAL A 1 115 ? 39.992 20.570 -23.809 1.00 74.94 115 VAL A CA 1
ATOM 852 C C . VAL A 1 115 ? 39.117 19.804 -24.818 1.00 74.94 115 VAL A C 1
ATOM 854 O O . VAL A 1 115 ? 39.393 18.651 -25.159 1.00 74.94 115 VAL A O 1
ATOM 857 N N . VAL A 1 116 ? 38.067 20.457 -25.329 1.00 72.69 116 VAL A N 1
ATOM 858 C CA . VAL A 1 116 ? 37.136 19.922 -26.330 1.00 72.69 116 VAL A CA 1
ATOM 859 C C . VAL A 1 116 ? 37.719 19.978 -27.745 1.00 72.69 116 VAL A C 1
ATOM 861 O O . VAL A 1 116 ? 37.353 19.130 -28.559 1.00 72.69 116 VAL A O 1
ATOM 864 N N . TRP A 1 117 ? 38.597 20.937 -28.057 1.00 76.00 117 TRP A N 1
ATOM 865 C CA . TRP A 1 117 ? 39.091 21.194 -29.422 1.00 76.00 117 TRP A CA 1
ATOM 866 C C . TRP A 1 117 ? 40.601 21.014 -29.596 1.00 76.00 117 TRP A C 1
ATOM 868 O O . TRP A 1 117 ? 41.060 20.866 -30.730 1.00 76.00 117 TRP A O 1
ATOM 878 N N . LEU A 1 118 ? 41.356 20.987 -28.496 1.00 76.75 118 LEU A N 1
ATOM 879 C CA . LEU A 1 118 ? 42.790 20.730 -28.491 1.00 76.75 118 LEU A CA 1
ATOM 880 C C . LEU A 1 118 ? 43.104 19.371 -29.142 1.00 76.75 118 LEU A C 1
ATOM 882 O O . LEU A 1 118 ? 42.444 18.373 -28.834 1.00 76.75 118 LEU A O 1
ATOM 886 N N . PRO A 1 119 ? 44.119 19.301 -30.022 1.00 76.75 119 PRO A N 1
ATOM 887 C CA . PRO A 1 119 ? 44.587 18.029 -30.547 1.00 76.75 119 PRO A CA 1
ATOM 888 C C . PRO A 1 119 ? 45.195 17.183 -29.423 1.00 76.75 119 PRO A C 1
ATOM 890 O O . PRO A 1 119 ? 45.711 17.704 -28.431 1.00 76.75 119 PRO A O 1
ATOM 893 N N . VAL A 1 120 ? 45.167 15.861 -29.591 1.00 77.31 120 VAL A N 1
ATOM 894 C CA . VAL A 1 120 ? 45.752 14.935 -28.616 1.00 77.31 120 VAL A CA 1
ATOM 895 C C . VAL A 1 120 ? 47.268 15.140 -28.564 1.00 77.31 120 VAL A C 1
ATOM 897 O O . VAL A 1 120 ? 47.992 14.805 -29.497 1.00 77.31 120 VAL A O 1
ATOM 900 N N . GLY A 1 121 ? 47.740 15.687 -27.448 1.00 78.56 121 GLY A N 1
ATOM 901 C CA . GLY A 1 121 ? 49.142 15.983 -27.151 1.00 78.56 121 GLY A CA 1
ATOM 902 C C . GLY A 1 121 ? 49.364 16.056 -25.639 1.00 78.56 121 GLY A C 1
ATOM 903 O O . GLY A 1 121 ? 48.437 15.771 -24.879 1.00 78.56 121 GLY A O 1
ATOM 904 N N . SER A 1 122 ? 50.568 16.430 -25.193 1.00 77.44 122 SER A N 1
ATOM 905 C CA . SER A 1 122 ? 50.904 16.549 -23.759 1.00 77.44 122 SER A CA 1
ATOM 906 C C . SER A 1 122 ? 49.896 17.428 -23.019 1.00 77.44 122 SER A C 1
ATOM 908 O O . SER A 1 122 ? 49.196 16.939 -22.138 1.00 77.44 122 SER A O 1
ATOM 910 N N . ARG A 1 123 ? 49.689 18.656 -23.511 1.00 74.88 123 ARG A N 1
ATOM 911 C CA . ARG A 1 123 ? 48.756 19.632 -22.931 1.00 74.88 123 ARG A CA 1
ATOM 912 C C . ARG A 1 123 ? 47.333 19.088 -22.774 1.00 74.88 123 ARG A C 1
ATOM 914 O O . ARG A 1 123 ? 46.717 19.240 -21.729 1.00 74.88 123 ARG A O 1
ATOM 921 N N . TRP A 1 124 ? 46.802 18.397 -23.784 1.00 83.06 124 TRP A N 1
ATOM 922 C CA . TRP A 1 124 ? 45.465 17.798 -23.698 1.00 83.06 124 TRP A CA 1
ATOM 923 C C . TRP A 1 124 ? 45.393 16.651 -22.675 1.00 83.06 124 TRP A C 1
ATOM 925 O O . TRP A 1 124 ? 44.394 16.518 -21.965 1.00 83.06 124 TRP A O 1
ATOM 935 N N . ARG A 1 125 ? 46.441 15.820 -22.580 1.00 81.19 125 ARG A N 1
ATOM 936 C CA . ARG A 1 125 ? 46.494 14.696 -21.628 1.00 81.19 125 ARG A CA 1
ATOM 937 C C . ARG A 1 125 ? 46.562 15.190 -20.186 1.00 81.19 125 ARG A C 1
ATOM 939 O O . ARG A 1 125 ? 45.827 14.658 -19.355 1.00 81.19 125 ARG A O 1
ATOM 946 N N . SER A 1 126 ? 47.372 16.211 -19.915 1.00 77.75 126 SER A N 1
ATOM 947 C CA . SER A 1 126 ? 47.485 16.833 -18.592 1.00 77.75 126 SER A CA 1
ATOM 948 C C . SER A 1 126 ? 46.147 17.416 -18.144 1.00 77.75 126 SER A C 1
ATOM 950 O O . SER A 1 126 ? 45.621 17.030 -17.099 1.00 77.75 126 SER A O 1
ATOM 952 N N . LEU A 1 127 ? 45.494 18.201 -19.008 1.00 75.69 127 LEU A N 1
ATOM 953 C CA . LEU A 1 127 ? 44.161 18.750 -18.739 1.00 75.69 127 LEU A CA 1
ATOM 954 C C . LEU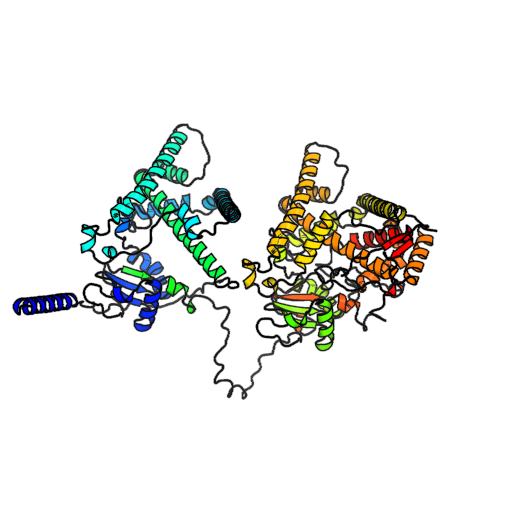 A 1 127 ? 43.119 17.664 -18.452 1.00 75.69 127 LEU A C 1
ATOM 956 O O . LEU A 1 127 ? 42.338 17.762 -17.504 1.00 75.69 127 LEU A O 1
ATOM 960 N N . ARG A 1 128 ? 43.110 16.591 -19.249 1.00 79.75 128 ARG A N 1
ATOM 961 C CA . ARG A 1 128 ? 42.162 15.485 -19.069 1.00 79.75 128 ARG A CA 1
ATOM 962 C C . ARG A 1 128 ? 42.408 14.710 -17.772 1.00 79.75 128 ARG A C 1
ATOM 964 O O . ARG A 1 128 ? 41.442 14.276 -17.144 1.00 79.75 128 ARG A O 1
ATOM 971 N N . LYS A 1 129 ? 43.669 14.550 -17.357 1.00 80.88 129 LYS A N 1
ATOM 972 C CA . LYS A 1 129 ? 44.041 13.930 -16.076 1.00 80.88 129 LYS A CA 1
ATOM 973 C C . LYS A 1 129 ? 43.515 14.757 -14.904 1.00 80.88 129 LYS A C 1
ATOM 975 O O . LYS A 1 129 ? 42.877 14.198 -14.018 1.00 80.88 129 LYS A O 1
ATOM 980 N N . VAL A 1 130 ? 43.704 16.074 -14.938 1.00 76.00 130 VAL A N 1
ATOM 981 C CA . VAL A 1 130 ? 43.219 16.987 -13.891 1.00 76.00 130 VAL A CA 1
ATOM 982 C C 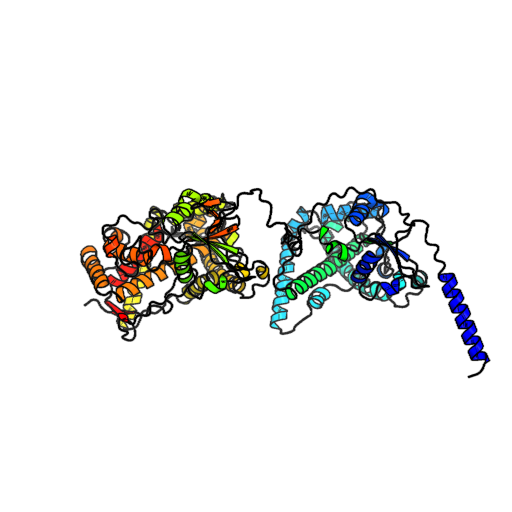. VAL A 1 130 ? 41.700 16.943 -13.769 1.00 76.00 130 VAL A C 1
ATOM 984 O O . VAL A 1 130 ? 41.180 16.742 -12.671 1.00 76.00 130 VAL A O 1
ATOM 987 N N . LEU A 1 131 ? 40.980 17.036 -14.890 1.00 74.75 131 LEU A N 1
ATOM 988 C CA . LEU A 1 131 ? 39.519 16.955 -14.896 1.00 74.75 131 LEU A CA 1
ATOM 989 C C . LEU A 1 131 ? 39.015 15.635 -14.293 1.00 74.75 131 LEU A C 1
ATOM 991 O O . LEU A 1 131 ? 38.130 15.648 -13.442 1.00 74.75 131 LEU A O 1
ATOM 995 N N . ASN A 1 132 ? 39.585 14.497 -14.692 1.00 79.88 132 ASN A N 1
ATOM 996 C CA . ASN A 1 132 ? 39.111 13.187 -14.242 1.00 79.88 132 ASN A CA 1
ATOM 997 C C . ASN A 1 132 ? 39.469 12.872 -12.786 1.00 79.88 132 ASN A C 1
ATOM 999 O O . ASN A 1 132 ? 38.658 12.277 -12.082 1.00 79.88 132 ASN A O 1
ATOM 1003 N N . SER A 1 133 ? 40.663 13.250 -12.333 1.00 77.62 133 SER A N 1
ATOM 1004 C CA . SER A 1 133 ? 41.120 12.931 -10.978 1.00 77.62 133 SER A CA 1
ATOM 1005 C C . SER A 1 133 ? 40.541 13.881 -9.933 1.00 77.62 133 SER A C 1
ATOM 1007 O O . SER A 1 133 ? 40.212 13.453 -8.825 1.00 77.62 133 SER A O 1
ATOM 1009 N N . ASN A 1 134 ? 40.378 15.158 -10.286 1.00 71.81 134 ASN A N 1
ATOM 1010 C CA . ASN A 1 134 ? 40.128 16.203 -9.299 1.00 71.81 134 ASN A CA 1
ATOM 1011 C C . ASN A 1 134 ? 38.732 16.837 -9.392 1.00 71.81 134 ASN A C 1
ATOM 1013 O O . ASN A 1 134 ? 38.221 17.293 -8.373 1.00 71.81 134 ASN A O 1
ATOM 1017 N N . ILE A 1 135 ? 38.083 16.825 -10.563 1.00 70.69 135 ILE A N 1
ATOM 1018 C CA . ILE A 1 135 ? 36.746 17.427 -10.748 1.00 70.69 135 ILE A CA 1
ATOM 1019 C C . ILE A 1 135 ? 35.656 16.362 -10.924 1.00 70.69 135 ILE A C 1
ATOM 1021 O O . ILE A 1 135 ? 34.592 16.456 -10.314 1.00 70.69 135 ILE A O 1
ATOM 1025 N N . PHE A 1 136 ? 35.918 15.331 -11.728 1.00 75.62 136 PHE A N 1
ATOM 1026 C CA . PHE A 1 136 ? 34.943 14.301 -12.101 1.00 75.62 136 PHE A CA 1
ATOM 1027 C C . PHE A 1 136 ? 35.179 12.937 -11.442 1.00 75.62 136 PHE A C 1
ATOM 1029 O O . PHE A 1 136 ? 34.530 11.960 -11.819 1.00 75.62 136 PHE A O 1
ATOM 1036 N N . SER A 1 137 ? 36.080 12.840 -10.464 1.00 78.62 137 SER A N 1
ATOM 1037 C CA . SER A 1 137 ? 36.249 11.601 -9.704 1.00 78.62 137 SER A CA 1
ATOM 1038 C C . SER A 1 137 ? 35.025 11.340 -8.826 1.00 78.62 137 SER A C 1
ATOM 1040 O O . SER A 1 137 ? 34.378 12.272 -8.347 1.00 78.62 137 SER A O 1
ATOM 1042 N N . GLY A 1 138 ? 34.698 10.061 -8.605 1.00 71.75 138 GLY A N 1
ATOM 1043 C CA . GLY A 1 138 ? 33.514 9.669 -7.830 1.00 71.75 138 GLY A CA 1
ATOM 1044 C C . GLY A 1 138 ? 33.481 10.320 -6.446 1.00 71.75 138 GLY A C 1
ATOM 1045 O O . GLY A 1 138 ? 32.490 10.940 -6.083 1.00 71.75 138 GLY A O 1
ATOM 1046 N N . SER A 1 139 ? 34.614 10.319 -5.740 1.00 72.62 139 SER A N 1
ATOM 1047 C CA . SER A 1 139 ? 34.750 10.959 -4.427 1.00 72.62 139 SER A CA 1
ATOM 1048 C C . SER A 1 139 ? 34.492 12.472 -4.454 1.00 72.62 139 SER A C 1
ATOM 1050 O O . SER A 1 139 ? 33.842 13.002 -3.554 1.00 72.62 139 SER A O 1
ATOM 1052 N N . ARG A 1 140 ? 34.962 13.182 -5.490 1.00 70.62 140 ARG A N 1
ATOM 1053 C CA . ARG A 1 140 ? 34.758 14.633 -5.653 1.00 70.62 140 ARG A CA 1
ATOM 1054 C C . ARG A 1 140 ? 33.331 14.969 -6.067 1.00 70.62 140 ARG A C 1
ATOM 1056 O O . ARG A 1 140 ? 32.774 15.972 -5.612 1.00 70.62 140 ARG A O 1
ATOM 1063 N N . LEU A 1 141 ? 32.712 14.117 -6.881 1.00 69.25 141 LEU A N 1
ATOM 1064 C CA . LEU A 1 141 ? 31.296 14.223 -7.195 1.00 69.25 141 LEU A CA 1
ATOM 1065 C C . LEU A 1 141 ? 30.465 14.006 -5.927 1.00 69.25 141 LEU A C 1
ATOM 1067 O O . LEU A 1 141 ? 29.631 14.859 -5.627 1.00 69.25 141 LEU A O 1
ATOM 1071 N N . ASP A 1 142 ? 30.705 12.956 -5.152 1.00 70.75 142 ASP A N 1
ATOM 1072 C CA . ASP A 1 142 ? 29.927 12.635 -3.949 1.00 70.75 142 ASP A CA 1
ATOM 1073 C C . ASP A 1 142 ? 30.065 13.708 -2.860 1.00 70.75 142 ASP A C 1
ATOM 1075 O O . ASP A 1 142 ? 29.058 14.182 -2.332 1.00 70.75 142 ASP A O 1
ATOM 1079 N N . ALA A 1 143 ? 31.280 14.214 -2.616 1.00 67.12 143 ALA A N 1
ATOM 1080 C CA . ALA A 1 143 ? 31.521 15.299 -1.658 1.00 67.12 143 ALA A CA 1
ATOM 1081 C C . ALA A 1 143 ? 30.693 16.567 -1.961 1.00 67.12 143 ALA A C 1
ATOM 1083 O O . ALA A 1 143 ? 30.229 17.263 -1.055 1.00 67.12 143 ALA A O 1
ATOM 1084 N N . ASN A 1 144 ? 30.444 16.840 -3.244 1.00 60.97 144 ASN A N 1
ATOM 1085 C CA . ASN A 1 144 ? 29.676 17.993 -3.715 1.00 60.97 144 ASN A CA 1
ATOM 1086 C C . ASN A 1 144 ? 28.211 17.664 -4.064 1.00 60.97 144 ASN A C 1
ATOM 1088 O O . ASN A 1 144 ? 27.519 18.481 -4.681 1.00 60.97 144 ASN A O 1
ATOM 1092 N N . GLN A 1 145 ? 27.704 16.486 -3.681 1.00 67.62 145 GLN A N 1
ATOM 1093 C CA . GLN A 1 145 ? 26.318 16.079 -3.942 1.00 67.62 145 GLN A CA 1
ATOM 1094 C C . GLN A 1 145 ? 25.308 17.077 -3.361 1.00 67.62 145 GLN A C 1
ATOM 1096 O O . GLN A 1 145 ? 24.332 17.420 -4.027 1.00 67.62 145 GLN A O 1
ATOM 1101 N N . HIS A 1 146 ? 25.578 17.600 -2.165 1.00 69.00 146 HIS A N 1
ATOM 1102 C CA . HIS A 1 146 ? 24.723 18.570 -1.484 1.00 69.00 146 HIS A CA 1
ATOM 1103 C C . HIS A 1 146 ? 24.521 19.869 -2.292 1.00 69.00 146 HIS A C 1
ATOM 1105 O O . HIS A 1 146 ? 23.406 20.388 -2.345 1.00 69.00 146 HIS A O 1
ATOM 1111 N N . LEU A 1 147 ? 25.554 20.363 -2.991 1.00 58.56 147 LEU A N 1
ATOM 1112 C CA . LEU A 1 147 ? 25.451 21.540 -3.867 1.00 58.56 147 LEU A CA 1
ATOM 1113 C C . LEU A 1 147 ? 24.581 21.260 -5.096 1.00 58.56 147 LEU A C 1
ATOM 1115 O O . LEU A 1 147 ? 23.789 22.114 -5.497 1.00 58.56 147 LEU A O 1
ATOM 1119 N N . ARG A 1 148 ? 24.688 20.057 -5.678 1.00 67.88 148 ARG A N 1
ATOM 1120 C CA . ARG A 1 148 ? 23.845 19.644 -6.812 1.00 67.88 148 ARG A CA 1
ATOM 1121 C C . ARG A 1 148 ? 22.384 19.499 -6.393 1.00 67.88 148 ARG A C 1
ATOM 1123 O O . ARG A 1 148 ? 21.520 20.023 -7.090 1.00 67.88 148 ARG A O 1
ATOM 1130 N N . SER A 1 149 ? 22.114 18.880 -5.242 1.00 60.53 149 SER A N 1
ATOM 1131 C CA . SER A 1 149 ? 20.761 18.793 -4.673 1.00 60.53 149 SER A CA 1
ATOM 1132 C C . SER A 1 149 ? 20.175 20.183 -4.416 1.00 60.53 149 SER A C 1
ATOM 1134 O O . SER A 1 149 ? 19.094 20.487 -4.910 1.00 60.53 149 SER A O 1
ATOM 1136 N N . LYS A 1 150 ? 20.944 21.082 -3.785 1.00 64.69 150 LYS A N 1
ATOM 1137 C CA . LYS A 1 150 ? 20.531 22.472 -3.546 1.00 64.69 150 LYS A CA 1
ATOM 1138 C C . LYS A 1 150 ? 20.186 23.221 -4.840 1.00 64.69 150 LYS A C 1
ATOM 1140 O O . LYS A 1 150 ? 19.190 23.935 -4.887 1.00 64.69 150 LYS A O 1
ATOM 1145 N N . LYS A 1 151 ? 20.972 23.056 -5.913 1.00 57.06 151 LYS A N 1
ATOM 1146 C CA . LYS A 1 151 ? 20.688 23.693 -7.214 1.00 57.06 151 LYS A CA 1
ATOM 1147 C C . LYS A 1 151 ? 19.451 23.117 -7.906 1.00 57.06 151 LYS A C 1
ATOM 1149 O O . LYS A 1 151 ? 18.720 23.866 -8.553 1.00 57.06 151 LYS A O 1
ATOM 1154 N N . VAL A 1 152 ? 19.183 21.821 -7.741 1.00 56.81 152 VAL A N 1
ATOM 1155 C CA . VAL A 1 152 ? 17.933 21.191 -8.199 1.00 56.81 152 VAL A CA 1
ATOM 1156 C C . VAL A 1 152 ? 16.736 21.742 -7.419 1.00 56.81 152 VAL A C 1
ATOM 1158 O O . VAL A 1 152 ? 15.723 22.081 -8.030 1.00 56.81 152 VAL A O 1
ATOM 1161 N N . ASP A 1 153 ? 16.865 21.926 -6.107 1.00 59.06 153 ASP A N 1
ATOM 1162 C CA . ASP A 1 153 ? 15.812 22.516 -5.274 1.00 59.06 153 ASP A CA 1
ATOM 1163 C C . ASP A 1 153 ? 15.539 23.982 -5.641 1.00 59.06 153 ASP A C 1
ATOM 1165 O O . ASP A 1 153 ? 14.381 24.388 -5.761 1.00 59.06 153 ASP A O 1
ATOM 1169 N N . GLU A 1 154 ? 16.586 24.772 -5.900 1.00 58.78 154 GLU A N 1
ATOM 1170 C CA . GLU A 1 154 ? 16.474 26.151 -6.395 1.00 58.78 154 GLU A CA 1
ATOM 1171 C C . GLU A 1 154 ? 15.766 26.217 -7.761 1.00 58.78 154 GLU A C 1
ATOM 1173 O O . GLU A 1 154 ? 14.897 27.073 -7.957 1.00 58.78 154 GLU A O 1
ATOM 1178 N N . LEU A 1 155 ? 16.078 25.295 -8.683 1.00 56.91 155 LEU A N 1
ATOM 1179 C CA . LEU A 1 155 ? 15.415 25.171 -9.986 1.00 56.91 155 LEU A CA 1
ATOM 1180 C C . LEU A 1 155 ? 13.931 24.804 -9.831 1.00 56.91 155 LEU A C 1
ATOM 1182 O O . LEU A 1 155 ? 13.070 25.427 -10.451 1.00 56.91 155 LEU A O 1
ATOM 1186 N N . ILE A 1 156 ? 13.608 23.842 -8.964 1.00 57.50 156 ILE A N 1
ATOM 1187 C CA . ILE A 1 156 ? 12.223 23.445 -8.672 1.00 57.50 156 ILE A CA 1
ATOM 1188 C C . ILE A 1 156 ? 11.455 24.609 -8.032 1.00 57.50 156 ILE A C 1
ATOM 1190 O O . ILE A 1 156 ? 10.312 24.879 -8.409 1.00 57.50 156 ILE A O 1
ATOM 1194 N N . ALA A 1 157 ? 12.071 25.330 -7.093 1.00 63.34 157 ALA A N 1
ATOM 1195 C CA . ALA A 1 157 ? 11.481 26.505 -6.461 1.00 63.34 157 ALA A CA 1
ATOM 1196 C C . ALA A 1 157 ? 11.240 27.636 -7.472 1.00 63.34 157 ALA A C 1
ATOM 1198 O O . ALA A 1 157 ? 10.192 28.281 -7.434 1.00 63.34 157 ALA A O 1
ATOM 1199 N N . TYR A 1 158 ? 12.168 27.844 -8.411 1.00 55.91 158 TYR A N 1
ATOM 1200 C CA . TYR A 1 158 ? 11.989 28.764 -9.531 1.00 55.91 158 TYR A CA 1
ATOM 1201 C C . TYR A 1 158 ? 10.798 28.353 -10.411 1.00 55.91 158 TYR A C 1
ATOM 1203 O O . TYR A 1 158 ? 9.893 29.161 -10.607 1.00 55.91 158 TYR A O 1
ATOM 1211 N N . CYS A 1 159 ? 10.716 27.088 -10.846 1.00 54.75 159 CYS A N 1
ATOM 1212 C CA . CYS A 1 159 ? 9.590 26.580 -11.640 1.00 54.75 159 CYS A CA 1
ATOM 1213 C C . CYS A 1 159 ? 8.236 26.723 -10.920 1.00 54.75 159 CYS A C 1
ATOM 1215 O O . CYS A 1 159 ? 7.230 27.043 -11.556 1.00 54.75 159 CYS A O 1
ATOM 1217 N N . ARG A 1 160 ? 8.200 26.530 -9.593 1.00 57.75 160 ARG A N 1
ATOM 1218 C CA . ARG A 1 160 ? 6.995 26.724 -8.766 1.00 57.75 160 ARG A CA 1
ATOM 1219 C C . ARG A 1 160 ? 6.558 28.190 -8.717 1.00 57.75 160 ARG A C 1
ATOM 1221 O O . ARG A 1 160 ? 5.377 28.461 -8.922 1.00 57.75 160 ARG A O 1
ATOM 1228 N N . ARG A 1 161 ? 7.495 29.124 -8.506 1.00 59.66 161 ARG A N 1
ATOM 1229 C CA . ARG A 1 161 ? 7.215 30.574 -8.523 1.00 59.66 161 ARG A CA 1
ATOM 1230 C C . ARG A 1 161 ? 6.731 31.043 -9.896 1.00 59.66 161 ARG A C 1
ATOM 1232 O O . ARG A 1 161 ? 5.770 31.798 -9.979 1.00 59.66 161 ARG A O 1
ATOM 1239 N N . SER A 1 162 ? 7.335 30.546 -10.975 1.00 53.22 162 SER A N 1
ATOM 1240 C CA . SER A 1 162 ? 6.899 30.850 -12.344 1.00 53.22 162 SER A CA 1
ATOM 1241 C C . SER A 1 162 ? 5.495 30.315 -12.658 1.00 53.22 162 SER A C 1
ATOM 1243 O O . SER A 1 162 ? 4.743 30.992 -13.352 1.00 53.22 162 SER A O 1
ATOM 1245 N N . CYS A 1 163 ? 5.100 29.157 -12.107 1.00 52.00 163 CYS A N 1
ATOM 1246 C CA . CYS A 1 163 ? 3.730 28.637 -12.236 1.00 52.00 163 CYS A CA 1
ATOM 1247 C C . CYS A 1 163 ? 2.688 29.501 -11.508 1.00 52.00 163 CYS A C 1
ATOM 1249 O O . CYS A 1 163 ? 1.575 29.652 -12.002 1.00 52.00 163 CYS A O 1
ATOM 1251 N N . GLN A 1 164 ? 3.034 30.076 -10.352 1.00 49.50 164 GLN A N 1
ATOM 1252 C CA . GLN A 1 164 ? 2.134 30.947 -9.581 1.00 49.50 164 GLN A CA 1
ATOM 1253 C C . GLN A 1 164 ? 1.872 32.297 -10.271 1.00 49.50 164 GLN A C 1
ATOM 1255 O O . GLN A 1 164 ? 0.819 32.888 -10.064 1.00 49.50 164 GLN A O 1
ATOM 1260 N N . ALA A 1 165 ? 2.793 32.760 -11.122 1.00 47.94 165 ALA A N 1
ATOM 1261 C CA . ALA A 1 165 ? 2.664 34.011 -11.872 1.00 47.94 165 ALA A CA 1
ATOM 1262 C C . ALA A 1 165 ? 1.856 33.887 -13.185 1.00 47.94 165 ALA A C 1
ATOM 1264 O O . ALA A 1 165 ? 1.736 34.868 -13.912 1.00 47.94 165 ALA A O 1
ATOM 1265 N N . GLY A 1 166 ? 1.332 32.702 -13.531 1.00 42.50 166 GLY A N 1
ATOM 1266 C CA . GLY A 1 166 ? 0.459 32.504 -14.701 1.00 42.50 166 GLY A CA 1
ATOM 1267 C C . GLY A 1 166 ? 1.128 32.632 -16.080 1.00 42.50 166 GLY A C 1
ATOM 1268 O O . GLY A 1 166 ? 0.448 32.539 -17.099 1.00 42.50 166 GLY A O 1
ATOM 1269 N N . PHE A 1 167 ? 2.450 32.808 -16.152 1.00 41.28 167 PHE A N 1
ATOM 1270 C CA . PHE A 1 167 ? 3.176 32.890 -17.421 1.00 41.28 167 PHE A CA 1
ATOM 1271 C C . PHE A 1 167 ? 3.619 31.502 -17.896 1.00 41.28 167 PHE A C 1
ATOM 1273 O O . PHE A 1 167 ? 4.517 30.888 -17.318 1.00 41.28 167 PHE A O 1
ATOM 1280 N N . GLY A 1 168 ? 3.046 31.026 -19.004 1.00 46.94 168 GLY A N 1
ATOM 1281 C CA . GLY A 1 168 ? 3.614 29.908 -19.755 1.00 46.94 168 GLY A CA 1
ATOM 1282 C C . GLY A 1 168 ? 4.928 30.340 -20.407 1.00 46.94 168 GLY A C 1
ATOM 1283 O O . GLY A 1 168 ? 4.911 31.086 -21.381 1.00 46.94 168 GLY A O 1
ATOM 1284 N N . GLN A 1 169 ? 6.068 29.898 -19.876 1.00 50.19 169 GLN A N 1
ATOM 1285 C CA . GLN A 1 169 ? 7.380 30.133 -20.491 1.00 50.19 169 GLN A CA 1
ATOM 1286 C C . GLN A 1 169 ? 7.893 28.870 -21.181 1.00 50.19 169 GLN A C 1
ATOM 1288 O O . GLN A 1 169 ? 7.688 27.751 -20.704 1.00 50.19 169 GLN A O 1
ATOM 1293 N N . ARG A 1 170 ? 8.587 29.047 -22.313 1.00 49.06 170 ARG A N 1
ATOM 1294 C CA . ARG A 1 170 ? 9.303 27.956 -22.983 1.00 49.06 170 ARG A CA 1
ATOM 1295 C C . ARG A 1 170 ? 10.377 27.431 -22.028 1.00 49.06 170 ARG A C 1
ATOM 1297 O O . ARG A 1 170 ? 11.213 28.201 -21.571 1.00 49.06 170 ARG A O 1
ATOM 1304 N N . ILE A 1 171 ? 10.382 26.123 -21.756 1.00 46.91 171 ILE A N 1
ATOM 1305 C CA . ILE A 1 171 ? 11.380 25.460 -20.889 1.00 46.91 171 ILE A CA 1
ATOM 1306 C C . ILE A 1 171 ? 12.810 25.819 -21.325 1.00 46.91 171 ILE A C 1
ATOM 1308 O O . ILE A 1 171 ? 13.669 26.066 -20.483 1.00 46.91 171 ILE A O 1
ATOM 1312 N N . LYS A 1 172 ? 13.028 25.964 -22.637 1.00 44.06 172 LYS A N 1
ATOM 1313 C CA . LYS A 1 172 ? 14.280 26.443 -23.220 1.00 44.06 172 LYS A CA 1
ATOM 1314 C C . LYS A 1 172 ? 14.706 27.823 -22.714 1.00 44.06 172 LYS A C 1
ATOM 1316 O O . LYS A 1 172 ? 15.850 27.973 -22.335 1.00 44.06 172 LYS A O 1
ATOM 1321 N N . GLU A 1 173 ? 13.800 28.794 -22.590 1.00 47.12 173 GLU A N 1
ATOM 1322 C CA . GLU A 1 173 ? 14.101 30.153 -22.100 1.00 47.12 173 GLU A CA 1
ATOM 1323 C C . GLU A 1 173 ? 14.389 30.192 -20.591 1.00 47.12 173 GLU A C 1
ATOM 1325 O O . GLU A 1 173 ? 15.160 31.031 -20.130 1.00 47.12 173 GLU A O 1
ATOM 1330 N N . VAL A 1 174 ? 13.803 29.275 -19.813 1.00 46.31 174 VAL A N 1
ATOM 1331 C CA . VAL A 1 174 ? 14.075 29.121 -18.372 1.00 46.31 174 VAL A CA 1
ATOM 1332 C C . VAL A 1 174 ? 15.494 28.601 -18.127 1.00 46.31 174 VAL A C 1
ATOM 1334 O O . VAL A 1 174 ? 16.142 29.028 -17.174 1.00 46.31 174 VAL A O 1
ATOM 1337 N N . VAL A 1 175 ? 16.000 27.732 -19.008 1.00 41.41 175 VAL A N 1
ATOM 1338 C CA . VAL A 1 175 ? 17.360 27.182 -18.908 1.00 41.41 175 VAL A CA 1
ATOM 1339 C C . VAL A 1 175 ? 18.396 28.003 -19.707 1.00 41.41 175 VAL A C 1
ATOM 1341 O O . VAL A 1 175 ? 19.547 28.124 -19.290 1.00 41.41 175 VAL A O 1
ATOM 1344 N N . GLU A 1 176 ? 17.985 28.683 -20.782 1.00 47.12 176 GLU A N 1
ATOM 1345 C CA . GLU A 1 176 ? 18.798 29.646 -21.550 1.00 47.12 176 GLU A CA 1
ATOM 1346 C C . GLU A 1 176 ? 18.982 30.987 -20.820 1.00 47.12 176 GLU A C 1
ATOM 1348 O O . GLU A 1 176 ? 20.019 31.626 -20.983 1.00 47.12 176 GLU A O 1
ATOM 1353 N N . LYS A 1 177 ? 18.062 31.401 -19.927 1.00 40.34 177 LYS A N 1
ATOM 1354 C CA . LYS A 1 177 ? 18.301 32.524 -18.987 1.00 40.34 177 LYS A CA 1
ATOM 1355 C C . LYS A 1 177 ? 19.520 32.292 -18.080 1.00 40.34 177 LYS A C 1
ATOM 1357 O O . LYS A 1 177 ? 20.001 33.238 -17.461 1.00 40.34 177 LYS A O 1
ATOM 1362 N N . ILE A 1 178 ? 20.025 31.057 -18.029 1.00 40.50 178 ILE A N 1
ATOM 1363 C CA . ILE A 1 178 ? 21.247 30.649 -17.330 1.00 40.50 178 ILE A CA 1
ATOM 1364 C C . ILE A 1 178 ? 22.404 30.354 -18.316 1.00 40.50 178 ILE A C 1
ATOM 1366 O O . ILE A 1 178 ? 23.545 30.237 -17.885 1.00 40.50 178 ILE A O 1
ATOM 1370 N N . SER A 1 179 ? 22.191 30.296 -19.638 1.00 36.97 179 SER A N 1
ATOM 1371 C CA . SER A 1 179 ? 23.256 29.945 -20.598 1.00 36.97 179 SER A CA 1
ATOM 1372 C C . SER A 1 179 ? 22.943 30.328 -22.051 1.00 36.97 179 SER A C 1
ATOM 1374 O O . SER A 1 179 ? 21.932 29.930 -22.620 1.00 36.97 179 SER A O 1
ATOM 1376 N N . GLY A 1 180 ? 23.841 31.096 -22.675 1.00 32.41 180 GLY A N 1
ATOM 1377 C CA . GLY A 1 180 ? 23.689 31.588 -24.045 1.00 32.41 180 GLY A CA 1
ATOM 1378 C C . GLY A 1 180 ? 24.619 30.922 -25.068 1.00 32.41 180 GLY A C 1
ATOM 1379 O O . GLY A 1 180 ? 25.825 31.126 -25.029 1.00 32.41 180 GLY A O 1
ATOM 1380 N N . VAL A 1 181 ? 23.993 30.240 -26.034 1.00 35.69 181 VAL A N 1
ATOM 1381 C CA . VAL A 1 181 ? 24.323 30.095 -27.473 1.00 35.69 181 VAL A CA 1
ATOM 1382 C C . VAL A 1 181 ? 25.687 29.505 -27.889 1.00 35.69 181 VAL A C 1
ATOM 1384 O O . VAL A 1 181 ? 26.654 30.239 -28.073 1.00 35.69 181 VAL A O 1
ATOM 1387 N N . ALA A 1 182 ? 25.699 28.231 -28.317 1.00 37.00 182 ALA A N 1
ATOM 1388 C CA . ALA A 1 182 ? 26.587 27.747 -29.391 1.00 37.00 182 ALA A CA 1
ATOM 1389 C C . ALA A 1 182 ? 26.074 26.436 -30.031 1.00 37.00 182 ALA A C 1
ATOM 1391 O O . ALA A 1 182 ? 26.079 25.394 -29.391 1.00 37.00 182 ALA A O 1
ATOM 1392 N N . GLY A 1 183 ? 25.687 26.432 -31.321 1.00 39.41 183 GLY A N 1
ATOM 1393 C CA . GLY A 1 183 ? 25.320 25.151 -31.960 1.00 39.41 183 GLY A CA 1
ATOM 1394 C C . GLY A 1 183 ? 24.811 25.114 -33.408 1.00 39.41 183 GLY A C 1
ATOM 1395 O O . GLY A 1 183 ? 24.329 24.067 -33.832 1.00 39.41 183 GLY A O 1
ATOM 1396 N N . LYS A 1 184 ? 24.878 26.194 -34.204 1.00 39.25 184 LYS A N 1
ATOM 1397 C CA . LYS A 1 184 ? 24.414 26.156 -35.612 1.00 39.25 184 LYS A CA 1
ATOM 1398 C C . LYS A 1 184 ? 25.592 26.144 -36.603 1.00 39.25 184 LYS A C 1
ATOM 1400 O O . LYS A 1 184 ? 26.389 27.078 -36.539 1.00 39.25 184 LYS A O 1
ATOM 1405 N N . PRO A 1 185 ? 25.687 25.164 -37.526 1.00 38.72 185 PRO A N 1
ATOM 1406 C CA . PRO A 1 185 ? 26.697 25.162 -38.590 1.00 38.72 185 PRO A CA 1
ATOM 1407 C C . PRO A 1 185 ? 26.443 26.294 -39.598 1.00 38.72 185 PRO A C 1
ATOM 1409 O O . PRO A 1 185 ? 25.289 26.553 -39.950 1.00 38.72 185 PRO A O 1
ATOM 1412 N N . LYS A 1 186 ? 27.501 26.973 -40.065 1.00 50.22 186 LYS A N 1
ATOM 1413 C CA . LYS A 1 186 ? 27.403 28.161 -40.936 1.00 50.22 186 LYS A CA 1
ATOM 1414 C C . LYS A 1 186 ? 28.190 27.967 -42.230 1.00 50.22 186 LYS A C 1
ATOM 1416 O O . LYS A 1 186 ? 29.101 27.151 -42.300 1.00 50.22 186 LYS A O 1
ATOM 1421 N N . LEU A 1 187 ? 27.860 28.731 -43.275 1.00 44.19 187 LEU A N 1
ATOM 1422 C CA . LEU A 1 187 ? 28.512 28.591 -44.588 1.00 44.19 187 LEU A CA 1
ATOM 1423 C C . LEU A 1 187 ? 30.046 28.713 -44.513 1.00 44.19 187 LEU A C 1
ATOM 1425 O O . LEU A 1 187 ? 30.746 27.986 -45.211 1.00 44.19 187 LEU A O 1
ATOM 1429 N N . VAL A 1 188 ? 30.580 29.573 -43.641 1.00 47.56 188 VAL A N 1
ATOM 1430 C CA . VAL A 1 188 ? 32.033 29.762 -43.459 1.00 47.56 188 VAL A CA 1
ATOM 1431 C C . VAL A 1 188 ? 32.775 28.476 -43.061 1.00 47.56 188 VAL A C 1
ATOM 1433 O O . VAL A 1 188 ? 33.940 28.308 -43.418 1.00 47.56 188 VAL A O 1
ATOM 1436 N N . ASP A 1 189 ? 32.091 27.534 -42.404 1.00 46.72 189 ASP A N 1
ATOM 1437 C CA . ASP A 1 189 ? 32.673 26.262 -41.966 1.00 46.72 189 ASP A CA 1
ATOM 1438 C C . ASP A 1 189 ? 32.942 25.304 -43.146 1.00 46.72 189 ASP A C 1
ATOM 1440 O O . ASP A 1 189 ? 33.808 24.437 -43.054 1.00 46.72 189 ASP A O 1
ATOM 1444 N N . TYR A 1 190 ? 32.261 25.499 -44.284 1.00 47.25 190 TYR A N 1
ATOM 1445 C CA . TYR A 1 190 ? 32.327 24.624 -45.468 1.00 47.25 190 TYR A CA 1
ATOM 1446 C C . TYR A 1 190 ? 33.092 25.235 -46.657 1.00 47.25 190 TYR A C 1
ATOM 1448 O O . TYR A 1 190 ? 33.398 24.542 -47.635 1.00 47.25 190 TYR A O 1
ATOM 1456 N N . PHE A 1 191 ? 33.434 26.527 -46.573 1.00 50.50 191 PHE A N 1
ATOM 1457 C CA . PHE A 1 191 ? 34.118 27.286 -47.623 1.00 50.50 191 PHE A CA 1
ATOM 1458 C C . PHE A 1 191 ? 35.347 28.023 -47.061 1.00 50.50 191 PHE A C 1
ATOM 1460 O O . PHE A 1 191 ? 35.225 29.159 -46.600 1.00 50.50 191 PHE A O 1
ATOM 1467 N N . PRO A 1 192 ? 36.559 27.434 -47.149 1.00 55.25 192 PRO A N 1
ATOM 1468 C CA . PRO A 1 192 ? 37.777 27.987 -46.540 1.00 55.25 192 PRO A CA 1
ATOM 1469 C C . PRO A 1 192 ? 38.118 29.429 -46.953 1.00 55.25 192 PRO A C 1
ATOM 1471 O O . PRO A 1 192 ? 38.677 30.179 -46.159 1.00 55.25 192 PRO A O 1
ATOM 1474 N N . VAL A 1 193 ? 37.743 29.839 -48.171 1.00 49.97 193 VAL A N 1
ATOM 1475 C CA . VAL A 1 193 ? 37.936 31.207 -48.690 1.00 49.97 193 VAL A CA 1
ATOM 1476 C C . VAL A 1 193 ? 37.168 32.261 -47.880 1.00 49.97 193 VAL A C 1
ATOM 1478 O O . VAL A 1 193 ? 37.641 33.386 -47.741 1.00 49.97 193 VAL A O 1
ATOM 1481 N N . LEU A 1 194 ? 36.025 31.900 -47.286 1.00 47.94 194 LEU A N 1
ATOM 1482 C CA . LEU A 1 194 ? 35.190 32.826 -46.515 1.00 47.94 194 LEU A CA 1
ATOM 1483 C C . LEU A 1 194 ? 35.734 33.089 -45.100 1.00 47.94 194 LEU A C 1
ATOM 1485 O O . LEU A 1 194 ? 35.344 34.078 -44.479 1.00 47.94 194 LEU A O 1
ATOM 1489 N N . LYS A 1 195 ? 36.676 32.270 -44.602 1.00 53.88 195 LYS A N 1
ATOM 1490 C CA . LYS A 1 195 ? 37.280 32.437 -43.264 1.00 53.88 195 LYS A CA 1
ATOM 1491 C C . LYS A 1 195 ? 38.035 33.760 -43.106 1.00 53.88 195 LYS A C 1
ATOM 1493 O O . LYS A 1 195 ? 38.190 34.244 -41.989 1.00 53.88 195 LYS A O 1
ATOM 1498 N N . LYS A 1 196 ? 38.491 34.381 -44.197 1.00 52.91 196 LYS A N 1
ATOM 1499 C CA . LYS A 1 196 ? 39.257 35.639 -44.141 1.00 52.91 196 LYS A CA 1
ATOM 1500 C C . LYS A 1 196 ? 38.395 36.900 -43.995 1.00 52.91 196 LYS A C 1
ATOM 1502 O O . LYS A 1 196 ? 38.940 37.936 -43.647 1.00 52.91 196 LYS A O 1
ATOM 1507 N N . ILE A 1 197 ? 37.081 36.824 -44.223 1.00 46.91 197 ILE A N 1
ATOM 1508 C CA . ILE A 1 197 ? 36.240 38.015 -44.463 1.00 46.91 197 ILE A CA 1
ATOM 1509 C C . ILE A 1 197 ? 35.153 38.216 -43.378 1.00 46.91 197 ILE A C 1
ATOM 1511 O O . ILE A 1 197 ? 34.465 39.226 -43.398 1.00 46.91 197 ILE A O 1
ATOM 1515 N N . ASP A 1 198 ? 34.981 37.264 -42.441 1.00 52.06 198 ASP A N 1
ATOM 1516 C CA . ASP A 1 198 ? 33.894 37.204 -41.425 1.00 52.06 198 ASP A CA 1
ATOM 1517 C C . ASP A 1 198 ? 32.557 37.847 -41.874 1.00 52.06 198 ASP A C 1
ATOM 1519 O O . ASP A 1 198 ? 32.018 38.735 -41.208 1.00 52.06 198 ASP A O 1
ATOM 1523 N N . PRO A 1 199 ? 31.993 37.429 -43.023 1.00 43.44 199 PRO A N 1
ATOM 1524 C CA . PRO A 1 199 ? 30.935 38.183 -43.703 1.00 43.44 199 PRO A CA 1
ATOM 1525 C C . PRO A 1 199 ? 29.607 38.237 -42.930 1.00 43.44 199 PRO A C 1
ATOM 1527 O O . PRO A 1 199 ? 28.733 39.033 -43.253 1.00 43.44 199 PRO A O 1
ATOM 1530 N N . GLN A 1 200 ? 29.444 37.403 -41.899 1.00 47.94 200 GLN A N 1
ATOM 1531 C CA . GLN A 1 200 ? 28.268 37.369 -41.022 1.00 47.94 200 GLN A CA 1
ATOM 1532 C C . GLN A 1 200 ? 28.560 37.943 -39.615 1.00 47.94 200 GLN A C 1
ATOM 1534 O O . GLN A 1 200 ? 27.742 37.754 -38.713 1.00 47.94 200 GLN A O 1
ATOM 1539 N N . ARG A 1 201 ? 29.715 38.609 -39.407 1.00 55.12 201 ARG A N 1
ATOM 1540 C CA . ARG A 1 201 ? 30.213 39.121 -38.105 1.00 55.12 201 ARG A CA 1
ATOM 1541 C C . ARG A 1 201 ? 30.159 38.081 -36.978 1.00 55.12 201 ARG A C 1
ATOM 1543 O O . ARG A 1 201 ? 29.897 38.394 -35.815 1.00 55.12 201 ARG A O 1
ATOM 1550 N N . ILE A 1 202 ? 30.364 36.813 -37.316 1.00 53.59 202 ILE A N 1
ATOM 1551 C CA . ILE A 1 202 ? 30.155 35.687 -36.406 1.00 53.59 202 ILE A CA 1
ATOM 1552 C C . ILE A 1 202 ? 31.230 35.676 -35.331 1.00 53.59 202 ILE A C 1
ATOM 1554 O O . ILE A 1 202 ? 30.912 35.423 -34.167 1.00 53.59 202 ILE A O 1
ATOM 1558 N N . ARG A 1 203 ? 32.484 35.951 -35.712 1.00 55.00 203 ARG A N 1
ATOM 1559 C CA . ARG A 1 203 ? 33.589 35.987 -34.753 1.00 55.00 203 ARG A CA 1
ATOM 1560 C C . ARG A 1 203 ? 33.440 37.171 -33.819 1.00 55.00 203 ARG A C 1
ATOM 1562 O O . ARG A 1 203 ? 33.619 36.986 -32.626 1.00 55.00 203 ARG A O 1
ATOM 1569 N N . GLN A 1 204 ? 33.015 38.333 -34.318 1.00 57.25 204 GLN A N 1
ATOM 1570 C CA . GLN A 1 204 ? 32.691 39.481 -33.462 1.00 57.25 204 GLN A CA 1
ATOM 1571 C C . GLN A 1 204 ? 31.554 39.173 -32.477 1.00 57.25 204 GLN A C 1
ATOM 1573 O O . GLN A 1 204 ? 31.681 39.456 -31.291 1.00 57.25 204 GLN A O 1
ATOM 1578 N N . HIS A 1 205 ? 30.466 38.548 -32.930 1.00 52.84 205 HIS A N 1
ATOM 1579 C CA . HIS A 1 205 ? 29.333 38.236 -32.056 1.00 52.84 205 HIS A CA 1
ATOM 1580 C C . HIS A 1 205 ? 29.689 37.195 -30.978 1.00 52.84 205 HIS A C 1
ATOM 1582 O O . HIS A 1 205 ? 29.345 37.372 -29.811 1.00 52.84 205 HIS A O 1
ATOM 1588 N N . MET A 1 206 ? 30.428 36.139 -31.341 1.00 53.12 206 MET A N 1
ATOM 1589 C CA . MET A 1 206 ? 30.929 35.158 -30.367 1.00 53.12 206 MET A CA 1
ATOM 1590 C C . MET A 1 206 ? 31.992 35.751 -29.441 1.00 53.12 206 MET A C 1
ATOM 1592 O O . MET A 1 206 ? 31.978 35.457 -28.252 1.00 53.12 206 MET A O 1
ATOM 1596 N N . ALA A 1 207 ? 32.865 36.627 -29.942 1.00 57.56 207 ALA A N 1
ATOM 1597 C CA . ALA A 1 207 ? 33.873 37.308 -29.136 1.00 57.56 207 ALA A CA 1
ATOM 1598 C C . ALA A 1 207 ? 33.243 38.211 -28.064 1.00 57.56 207 ALA A C 1
ATOM 1600 O O . ALA A 1 207 ? 33.692 38.201 -26.921 1.00 57.56 207 ALA A O 1
ATOM 1601 N N . VAL A 1 208 ? 32.174 38.943 -28.390 1.00 56.09 208 VAL A N 1
ATOM 1602 C CA . VAL A 1 208 ? 31.435 39.753 -27.405 1.00 56.09 208 VAL A CA 1
ATOM 1603 C C . VAL A 1 208 ? 30.798 38.870 -26.329 1.00 56.09 208 VAL A C 1
ATOM 1605 O O . VAL A 1 208 ? 30.859 39.199 -25.147 1.00 56.09 208 VAL A O 1
ATOM 1608 N N . ASN A 1 209 ? 30.210 37.734 -26.712 1.00 53.38 209 ASN A N 1
ATOM 1609 C CA . ASN A 1 209 ? 29.550 36.840 -25.758 1.00 53.38 209 ASN A CA 1
ATOM 1610 C C . ASN A 1 209 ? 30.554 36.094 -24.866 1.00 53.38 209 ASN A C 1
ATOM 1612 O O . ASN A 1 209 ? 30.347 36.022 -23.658 1.00 53.38 209 ASN A O 1
ATOM 1616 N N . PHE A 1 210 ? 31.659 35.598 -25.428 1.00 53.19 210 PHE A N 1
ATOM 1617 C CA . PHE A 1 210 ? 32.740 34.991 -24.648 1.00 53.19 210 PHE A CA 1
ATOM 1618 C C . PHE A 1 210 ? 33.436 36.010 -23.743 1.00 53.19 210 PHE A C 1
ATOM 1620 O O . PHE A 1 210 ? 33.680 35.694 -22.585 1.00 53.19 210 PHE A O 1
ATOM 1627 N N . GLY A 1 211 ? 33.676 37.238 -24.216 1.00 55.34 211 GLY A N 1
ATOM 1628 C CA . GLY A 1 211 ? 34.269 38.308 -23.406 1.00 55.34 211 GLY A CA 1
ATOM 1629 C C . GLY A 1 211 ? 33.464 38.608 -22.138 1.00 55.34 211 GLY A C 1
ATOM 1630 O O . GLY A 1 211 ? 34.020 38.588 -21.050 1.00 55.34 211 GLY A O 1
ATOM 1631 N N . LYS A 1 212 ? 32.136 38.755 -22.253 1.00 57.75 212 LYS A N 1
ATOM 1632 C CA . LYS A 1 212 ? 31.246 39.007 -21.100 1.00 57.75 212 LYS A CA 1
ATOM 1633 C C . LYS A 1 212 ? 31.255 37.895 -20.049 1.00 57.75 212 LYS A C 1
ATOM 1635 O O . LYS A 1 212 ? 31.062 38.161 -18.866 1.00 57.75 212 LYS A O 1
ATOM 1640 N N . VAL A 1 213 ? 31.399 36.641 -20.479 1.00 53.94 213 VAL A N 1
ATOM 1641 C CA . VAL A 1 213 ? 31.461 35.496 -19.559 1.00 53.94 213 VAL A CA 1
ATOM 1642 C C . VAL A 1 213 ? 32.825 35.446 -18.873 1.00 53.94 213 VAL A C 1
ATOM 1644 O O . VAL A 1 213 ? 32.880 35.234 -17.666 1.00 53.94 213 VAL A O 1
ATOM 1647 N N . LEU A 1 214 ? 33.903 35.699 -19.620 1.00 58.38 214 LEU A N 1
ATOM 1648 C CA . LEU A 1 214 ? 35.272 35.712 -19.099 1.00 58.38 214 LEU A CA 1
ATOM 1649 C C . LEU A 1 214 ? 35.497 36.851 -18.096 1.00 58.38 214 LEU A C 1
ATOM 1651 O O . LEU A 1 214 ? 35.964 36.574 -17.001 1.00 58.38 214 LEU A O 1
ATOM 1655 N N . GLU A 1 215 ? 35.031 38.075 -18.373 1.00 63.66 215 GLU A N 1
ATOM 1656 C CA . GLU A 1 215 ? 35.103 39.204 -17.420 1.00 63.66 215 GLU A CA 1
ATOM 1657 C C . GLU A 1 215 ? 34.437 38.882 -16.070 1.00 63.66 215 GLU A C 1
ATOM 1659 O O . GLU A 1 215 ? 34.887 39.314 -15.007 1.00 63.66 215 GLU A O 1
ATOM 1664 N N . ARG A 1 216 ? 33.356 38.093 -16.090 1.00 58.41 216 ARG A N 1
ATOM 1665 C CA . ARG A 1 216 ? 32.659 37.671 -14.870 1.00 58.41 216 ARG A CA 1
ATOM 1666 C C . ARG A 1 216 ? 33.416 36.585 -14.107 1.00 58.41 216 ARG A C 1
ATOM 1668 O O . ARG A 1 216 ? 33.353 36.568 -12.878 1.00 58.41 216 ARG A O 1
ATOM 1675 N N . PHE A 1 217 ? 34.109 35.693 -14.811 1.00 57.50 217 PHE A N 1
ATOM 1676 C CA . PHE A 1 217 ? 34.998 34.720 -14.181 1.00 57.50 217 PHE A CA 1
ATOM 1677 C C . PHE A 1 217 ? 36.238 35.396 -13.590 1.00 57.50 217 PHE A C 1
ATOM 1679 O O . PHE A 1 217 ? 36.595 35.060 -12.466 1.00 57.50 217 PHE A O 1
ATOM 1686 N N . ASP A 1 218 ? 36.807 36.403 -14.256 1.00 60.50 218 ASP A N 1
ATOM 1687 C CA . ASP A 1 218 ? 37.955 37.166 -13.749 1.00 60.50 218 ASP A CA 1
ATOM 1688 C C . ASP A 1 218 ? 37.658 37.841 -12.404 1.00 60.50 218 ASP A C 1
ATOM 1690 O O . ASP A 1 218 ? 38.482 37.797 -11.489 1.00 60.50 218 ASP A O 1
ATOM 1694 N N . GLY A 1 219 ? 36.460 38.417 -12.245 1.00 61.19 219 GLY A N 1
ATOM 1695 C CA . GLY A 1 219 ? 36.012 38.998 -10.975 1.00 61.19 219 GLY A CA 1
ATOM 1696 C C . GLY A 1 219 ? 35.937 37.974 -9.836 1.00 61.19 219 GLY A C 1
ATOM 1697 O O . GLY A 1 219 ? 36.486 38.213 -8.762 1.00 61.19 219 GLY A O 1
ATOM 1698 N N . LEU A 1 220 ? 35.327 36.809 -10.091 1.00 59.50 220 LEU A N 1
ATOM 1699 C CA . LEU A 1 220 ? 35.229 35.707 -9.119 1.00 59.50 220 LEU A CA 1
ATOM 1700 C C . LEU A 1 220 ? 36.603 35.121 -8.766 1.00 59.50 220 LEU A C 1
ATOM 1702 O O . LEU A 1 220 ? 36.846 34.730 -7.625 1.00 59.50 220 LEU A O 1
ATOM 1706 N N . PHE A 1 221 ? 37.506 35.069 -9.744 1.00 59.34 221 PHE A N 1
ATOM 1707 C CA . PHE A 1 221 ? 38.865 34.570 -9.574 1.00 59.34 221 PHE A CA 1
ATOM 1708 C C . PHE A 1 221 ? 39.694 35.483 -8.668 1.00 59.34 221 PHE A C 1
ATOM 1710 O O . PHE A 1 221 ? 40.358 35.010 -7.747 1.00 59.34 221 PHE A O 1
ATOM 1717 N N . ASN A 1 222 ? 39.621 36.798 -8.895 1.00 65.50 222 ASN A N 1
ATOM 1718 C CA . ASN A 1 222 ? 40.346 37.783 -8.094 1.00 65.50 222 ASN A CA 1
ATOM 1719 C C . ASN A 1 222 ? 39.813 37.839 -6.650 1.00 65.50 222 ASN A C 1
ATOM 1721 O O . ASN A 1 222 ? 40.607 37.818 -5.713 1.00 65.50 222 ASN A O 1
ATOM 1725 N N . GLU A 1 223 ? 38.488 37.793 -6.459 1.00 64.56 223 GLU A N 1
ATOM 1726 C CA . GLU A 1 223 ? 37.857 37.738 -5.130 1.00 64.56 223 GLU A CA 1
ATOM 1727 C C . GLU A 1 223 ? 38.300 36.496 -4.333 1.00 64.56 223 GLU A C 1
ATOM 1729 O O . GLU A 1 223 ? 38.526 36.562 -3.122 1.00 64.56 223 GLU A O 1
ATOM 1734 N N . ARG A 1 224 ? 38.492 35.359 -5.017 1.00 60.56 224 ARG A N 1
ATOM 1735 C CA . ARG A 1 224 ? 38.939 34.112 -4.386 1.00 60.56 224 ARG A CA 1
ATOM 1736 C C . ARG A 1 224 ? 40.433 34.097 -4.067 1.00 60.56 224 ARG A C 1
ATOM 1738 O O . ARG A 1 224 ? 40.809 33.647 -2.984 1.00 60.56 224 ARG A O 1
ATOM 1745 N N . LEU A 1 225 ? 41.275 34.617 -4.961 1.00 60.97 225 LEU A N 1
ATOM 1746 C CA . LEU A 1 225 ? 42.717 34.767 -4.725 1.00 60.97 225 LEU A CA 1
ATOM 1747 C C . LEU A 1 225 ? 43.011 35.685 -3.530 1.00 60.97 225 LEU A C 1
ATOM 1749 O O . LEU A 1 225 ? 43.889 35.374 -2.721 1.00 60.97 225 LEU A O 1
ATOM 1753 N N . ASP A 1 226 ? 42.252 36.772 -3.374 1.00 63.12 226 ASP A N 1
ATOM 1754 C CA . ASP A 1 226 ? 42.364 37.660 -2.212 1.00 63.12 226 ASP A CA 1
ATOM 1755 C C . ASP A 1 226 ? 41.958 36.950 -0.908 1.00 63.12 226 ASP A C 1
ATOM 1757 O O . ASP A 1 226 ? 42.584 37.149 0.135 1.00 63.12 226 ASP A O 1
ATOM 1761 N N . PHE A 1 227 ? 40.986 36.033 -0.971 1.00 57.09 227 PHE A N 1
ATOM 1762 C CA . PHE A 1 227 ? 40.577 35.198 0.163 1.00 57.09 227 PHE A CA 1
ATOM 1763 C C . PHE A 1 227 ? 41.643 34.159 0.561 1.00 57.09 227 PHE A C 1
ATOM 1765 O O . PHE A 1 227 ? 41.875 33.942 1.753 1.00 57.09 227 PHE A O 1
ATOM 1772 N N . MET A 1 228 ? 42.330 33.543 -0.412 1.00 55.47 228 MET A N 1
ATOM 1773 C CA . MET A 1 228 ? 43.411 32.576 -0.152 1.00 55.47 228 MET A CA 1
ATOM 1774 C C . MET A 1 228 ? 44.667 33.236 0.443 1.00 55.47 228 MET A C 1
ATOM 1776 O O . MET A 1 228 ? 45.296 32.674 1.343 1.00 55.47 228 MET A O 1
ATOM 1780 N N . ARG A 1 229 ? 44.994 34.472 0.033 1.00 59.19 229 ARG A N 1
ATOM 1781 C CA . ARG A 1 229 ? 46.116 35.260 0.591 1.00 59.19 229 ARG A CA 1
ATOM 1782 C C . ARG A 1 229 ? 45.965 35.582 2.087 1.00 59.19 229 ARG A C 1
ATOM 1784 O O . ARG A 1 229 ? 46.966 35.830 2.755 1.00 59.19 229 ARG A O 1
ATOM 1791 N N . LEU A 1 230 ? 44.748 35.520 2.635 1.00 59.00 230 LEU A N 1
ATOM 1792 C CA . LEU A 1 230 ? 44.430 35.811 4.042 1.00 59.00 230 LEU A CA 1
ATOM 1793 C C . LEU A 1 230 ? 44.564 34.599 5.002 1.00 59.00 230 LEU A C 1
ATOM 1795 O O . LEU A 1 230 ? 44.164 34.699 6.162 1.00 59.00 230 LEU A O 1
ATOM 1799 N N . ARG A 1 231 ? 45.139 33.462 4.561 1.00 48.66 231 ARG A N 1
ATOM 1800 C CA . ARG A 1 231 ? 45.479 32.264 5.380 1.00 48.66 231 ARG A CA 1
ATOM 1801 C C . ARG A 1 231 ? 44.356 31.717 6.290 1.00 48.66 231 ARG A C 1
ATOM 1803 O O . ARG A 1 231 ? 44.631 31.191 7.368 1.00 48.66 231 ARG A O 1
ATOM 1810 N N . LYS A 1 232 ? 43.089 31.756 5.867 1.00 46.06 232 LYS A N 1
ATOM 1811 C CA . LYS A 1 232 ? 42.039 30.931 6.498 1.00 46.06 232 LYS A CA 1
ATOM 1812 C C . LYS A 1 232 ? 41.858 29.638 5.697 1.00 46.06 232 LYS A C 1
ATOM 1814 O O . LYS A 1 232 ? 41.459 29.729 4.539 1.00 46.06 232 LYS A O 1
ATOM 1819 N N . PRO A 1 233 ? 42.110 28.446 6.272 1.00 45.16 233 PRO A N 1
ATOM 1820 C CA . PRO A 1 233 ? 41.844 27.198 5.579 1.00 45.16 233 PRO A CA 1
ATOM 1821 C C . PRO A 1 233 ? 40.331 26.995 5.569 1.00 45.16 233 PRO A C 1
ATOM 1823 O O . PRO A 1 233 ? 39.729 26.613 6.571 1.00 45.16 233 PRO A O 1
ATOM 1826 N N . VAL A 1 234 ? 39.695 27.288 4.442 1.00 43.53 234 VAL A N 1
ATOM 1827 C CA . VAL A 1 234 ? 38.334 26.828 4.191 1.00 43.53 234 VAL A CA 1
ATOM 1828 C C . VAL A 1 234 ? 38.463 25.619 3.283 1.00 43.53 234 VAL A C 1
ATOM 1830 O O . VAL A 1 234 ? 38.901 25.745 2.145 1.00 43.53 234 VAL A O 1
ATOM 1833 N N . GLY A 1 235 ? 38.098 24.443 3.800 1.00 50.19 235 GLY A N 1
ATOM 1834 C CA . GLY A 1 235 ? 37.998 23.178 3.062 1.00 50.19 235 GLY A CA 1
ATOM 1835 C C . GLY A 1 235 ? 36.844 23.185 2.058 1.00 50.19 235 GLY A C 1
ATOM 1836 O O . GLY A 1 235 ? 35.941 22.355 2.114 1.00 50.19 235 GLY A O 1
ATOM 1837 N N . SER A 1 236 ? 36.838 24.179 1.182 1.00 54.66 236 SER A N 1
ATOM 1838 C CA . SER A 1 236 ? 35.890 24.334 0.100 1.00 54.66 236 SER A CA 1
ATOM 1839 C C . SER A 1 236 ? 36.341 23.433 -1.049 1.00 54.66 236 SER A C 1
ATOM 1841 O O . SER A 1 236 ? 37.376 23.639 -1.667 1.00 54.66 236 SER A O 1
ATOM 1843 N N . ASN A 1 237 ? 35.580 22.371 -1.307 1.00 58.19 237 ASN A N 1
ATOM 1844 C CA . ASN A 1 237 ? 35.829 21.438 -2.409 1.00 58.19 237 ASN A CA 1
ATOM 1845 C C . ASN A 1 237 ? 35.259 21.963 -3.743 1.00 58.19 237 ASN A C 1
ATOM 1847 O O . ASN A 1 237 ? 34.781 21.167 -4.557 1.00 58.19 237 ASN A O 1
ATOM 1851 N N . ASP A 1 238 ? 35.230 23.282 -3.953 1.00 64.38 238 ASP A N 1
ATOM 1852 C CA . ASP A 1 238 ? 34.684 23.861 -5.178 1.00 64.38 238 ASP A CA 1
ATOM 1853 C C . ASP A 1 238 ? 35.645 23.703 -6.373 1.00 64.38 238 ASP A C 1
ATOM 1855 O O . ASP A 1 238 ? 36.842 23.450 -6.228 1.00 64.38 238 ASP A O 1
ATOM 1859 N N . VAL A 1 239 ? 35.092 23.765 -7.589 1.00 66.25 239 VAL A N 1
ATOM 1860 C CA . VAL A 1 239 ? 35.836 23.478 -8.829 1.00 66.25 239 VAL A CA 1
ATOM 1861 C C . VAL A 1 239 ? 36.992 24.459 -9.033 1.00 66.25 239 VAL A C 1
ATOM 1863 O O . VAL A 1 239 ? 37.999 24.081 -9.627 1.00 66.25 239 VAL A O 1
ATOM 1866 N N . LEU A 1 240 ? 36.865 25.694 -8.544 1.00 68.06 240 LEU A N 1
ATOM 1867 C CA . LEU A 1 240 ? 37.868 26.725 -8.758 1.00 68.06 240 LEU A CA 1
ATOM 1868 C C . LEU A 1 240 ? 39.048 26.561 -7.802 1.00 68.06 240 LEU A C 1
ATOM 1870 O O . LEU A 1 240 ? 40.186 26.619 -8.256 1.00 68.06 240 LEU A O 1
ATOM 1874 N N . ASP A 1 241 ? 38.788 26.258 -6.530 1.00 69.81 241 ASP A N 1
ATOM 1875 C CA . ASP A 1 241 ? 39.825 25.929 -5.545 1.00 69.81 241 ASP A CA 1
ATOM 1876 C C . ASP A 1 241 ? 40.637 24.708 -5.985 1.00 69.81 241 ASP A C 1
ATOM 1878 O O . ASP A 1 241 ? 41.859 24.673 -5.869 1.00 69.81 241 ASP A O 1
ATOM 1882 N N . VAL A 1 242 ? 39.972 23.692 -6.535 1.00 72.12 242 VAL A N 1
ATOM 1883 C CA . VAL A 1 242 ? 40.644 22.498 -7.053 1.00 72.12 242 VAL A CA 1
ATOM 1884 C C . VAL A 1 242 ? 41.555 22.830 -8.240 1.00 72.12 242 VAL A C 1
ATOM 1886 O O . VAL A 1 242 ? 42.668 22.315 -8.309 1.00 72.12 242 VAL A O 1
ATOM 1889 N N . LEU A 1 243 ? 41.107 23.680 -9.169 1.00 71.31 243 LEU A N 1
ATOM 1890 C CA . LEU A 1 243 ? 41.914 24.084 -10.326 1.00 71.31 243 LEU A CA 1
ATOM 1891 C C . LEU A 1 243 ? 43.074 25.005 -9.936 1.00 71.31 243 LEU A C 1
ATOM 1893 O O . LEU A 1 243 ? 44.152 24.880 -10.506 1.00 71.31 243 LEU A O 1
ATOM 1897 N N . LEU A 1 244 ? 42.869 25.881 -8.952 1.00 73.50 244 LEU A N 1
ATOM 1898 C CA . LEU A 1 244 ? 43.894 26.769 -8.406 1.00 73.50 244 LEU A CA 1
ATOM 1899 C C . LEU A 1 244 ? 45.004 25.995 -7.686 1.00 73.50 244 LEU A C 1
ATOM 1901 O O . LEU A 1 244 ? 46.173 26.228 -7.968 1.00 73.50 244 LEU A O 1
ATOM 1905 N N . ASN A 1 245 ? 44.651 25.027 -6.835 1.00 73.44 245 ASN A N 1
ATOM 1906 C CA . ASN A 1 245 ? 45.634 24.183 -6.145 1.00 73.44 245 ASN A CA 1
ATOM 1907 C C . ASN A 1 245 ? 46.471 23.356 -7.134 1.00 73.44 245 ASN A C 1
ATOM 1909 O O . ASN A 1 245 ? 47.680 23.233 -6.983 1.00 73.44 245 ASN A O 1
ATOM 1913 N N . VAL A 1 246 ? 45.841 22.828 -8.187 1.00 70.06 246 VAL A N 1
ATOM 1914 C CA . VAL A 1 246 ? 46.553 22.080 -9.235 1.00 70.06 246 VAL A CA 1
ATOM 1915 C C . VAL A 1 246 ? 47.482 22.988 -10.054 1.00 70.06 246 VAL A C 1
ATOM 1917 O O . VAL A 1 246 ? 48.544 22.547 -10.479 1.00 70.06 246 VAL A O 1
ATOM 1920 N N . ALA A 1 247 ? 47.109 24.251 -10.267 1.00 71.69 247 ALA A N 1
ATOM 1921 C CA . ALA A 1 247 ? 47.947 25.229 -10.959 1.00 71.69 247 ALA A CA 1
ATOM 1922 C C . ALA A 1 247 ? 49.139 25.716 -10.117 1.00 71.69 247 ALA A C 1
ATOM 1924 O O . ALA A 1 247 ? 50.169 26.074 -10.679 1.00 71.69 247 ALA A O 1
ATOM 1925 N N . GLU A 1 248 ? 49.030 25.708 -8.784 1.00 72.00 248 GLU A N 1
ATOM 1926 C CA . GLU A 1 248 ? 50.178 25.931 -7.890 1.00 72.00 248 GLU A CA 1
ATOM 1927 C C . GLU A 1 248 ? 51.166 24.753 -7.913 1.00 72.00 248 GLU A C 1
ATOM 1929 O O . GLU A 1 248 ? 52.372 24.963 -7.785 1.00 72.00 248 GLU A O 1
ATOM 1934 N N . GLU A 1 249 ? 50.672 23.525 -8.104 1.00 71.75 249 GLU A N 1
ATOM 1935 C CA . GLU A 1 249 ? 51.494 22.310 -8.193 1.00 71.75 249 GLU A CA 1
ATOM 1936 C C . GLU A 1 249 ? 52.204 22.148 -9.553 1.00 71.75 249 GLU A C 1
ATOM 1938 O O . GLU A 1 249 ? 53.285 21.560 -9.595 1.00 71.75 249 GLU A O 1
ATOM 1943 N N . ASP A 1 250 ? 51.628 22.663 -10.649 1.00 68.00 250 ASP A N 1
ATOM 1944 C CA . ASP A 1 250 ? 52.184 22.562 -12.012 1.00 68.00 250 ASP A CA 1
ATOM 1945 C C . ASP A 1 250 ? 51.960 23.847 -12.855 1.00 68.00 250 ASP A C 1
ATOM 1947 O O . ASP A 1 250 ? 51.138 23.878 -13.784 1.00 68.00 250 ASP A O 1
ATOM 1951 N N . PRO A 1 251 ? 52.668 24.946 -12.524 1.00 65.38 251 PRO A N 1
ATOM 1952 C CA . PRO A 1 251 ? 52.429 26.271 -13.105 1.00 65.38 251 PRO A CA 1
ATOM 1953 C C . PRO A 1 251 ? 52.857 26.404 -14.575 1.00 65.38 251 PRO A C 1
ATOM 1955 O O . PRO A 1 251 ? 52.373 27.302 -15.267 1.00 65.38 251 PRO A O 1
ATOM 1958 N N . ASP A 1 252 ? 53.737 25.524 -15.064 1.00 63.94 252 ASP A N 1
ATOM 1959 C CA . ASP A 1 252 ? 54.226 25.539 -16.449 1.00 63.94 252 ASP A CA 1
ATOM 1960 C C . ASP A 1 252 ? 53.242 24.865 -17.427 1.00 63.94 252 ASP A C 1
ATOM 1962 O O . ASP A 1 252 ? 53.211 25.206 -18.615 1.00 63.94 252 ASP A O 1
ATOM 1966 N N . GLU A 1 253 ? 52.404 23.932 -16.953 1.00 63.72 253 GLU A N 1
ATOM 1967 C CA . GLU A 1 253 ? 51.383 23.272 -17.778 1.00 63.72 253 GLU A CA 1
ATOM 1968 C C . GLU A 1 253 ? 49.978 23.884 -17.634 1.00 63.72 253 GLU A C 1
ATOM 1970 O O . GLU A 1 253 ? 49.195 23.845 -18.597 1.00 63.72 253 GLU A O 1
ATOM 1975 N N . ILE A 1 254 ? 49.638 24.446 -16.465 1.00 69.62 254 ILE A N 1
ATOM 1976 C CA . ILE A 1 254 ? 48.287 24.932 -16.137 1.00 69.62 254 ILE A CA 1
ATOM 1977 C C . ILE A 1 254 ? 48.343 26.386 -15.664 1.00 69.62 254 ILE A C 1
ATOM 1979 O O . ILE A 1 254 ? 48.251 26.703 -14.482 1.00 69.62 254 ILE A O 1
ATOM 1983 N N . ASP A 1 255 ? 48.460 27.291 -16.636 1.00 71.25 255 ASP A N 1
ATOM 1984 C CA . ASP A 1 255 ? 48.437 28.732 -16.396 1.00 71.25 255 ASP A CA 1
ATOM 1985 C C . ASP A 1 255 ? 47.012 29.282 -16.160 1.00 71.25 255 ASP A C 1
ATOM 1987 O O . ASP A 1 255 ? 45.990 28.655 -16.464 1.00 71.25 255 ASP A O 1
ATOM 1991 N N . ARG A 1 256 ? 46.938 30.513 -15.644 1.00 70.88 256 ARG A N 1
ATOM 1992 C CA . ARG A 1 256 ? 45.678 31.225 -15.372 1.00 70.88 256 ARG A CA 1
ATOM 1993 C C . ARG A 1 256 ? 44.745 31.293 -16.586 1.00 70.88 256 ARG A C 1
ATOM 1995 O O . ARG A 1 256 ? 43.544 31.063 -16.450 1.00 70.88 256 ARG A O 1
ATOM 2002 N N . THR A 1 257 ? 45.297 31.573 -17.767 1.00 72.00 257 THR A N 1
ATOM 2003 C CA . THR A 1 257 ? 44.506 31.680 -19.001 1.00 72.00 257 THR A CA 1
ATOM 2004 C C . THR A 1 257 ? 43.853 30.338 -19.301 1.00 72.00 257 THR A C 1
ATOM 2006 O O . THR A 1 257 ? 42.696 30.278 -19.703 1.00 72.00 257 THR A O 1
ATOM 2009 N N . LEU A 1 258 ? 44.559 29.234 -19.075 1.00 72.44 258 LEU A N 1
ATOM 2010 C CA . LEU A 1 258 ? 44.033 27.899 -19.295 1.00 72.44 258 LEU A CA 1
ATOM 2011 C C . LEU A 1 258 ? 42.878 27.565 -18.339 1.00 72.44 258 LEU A C 1
ATOM 2013 O O . LEU A 1 258 ? 41.863 27.036 -18.795 1.00 72.44 258 LEU A O 1
ATOM 2017 N N . ILE A 1 259 ? 42.978 27.931 -17.058 1.00 71.88 259 ILE A N 1
ATOM 2018 C CA . ILE A 1 259 ? 41.916 27.714 -16.057 1.00 71.88 259 ILE A CA 1
ATOM 2019 C C . ILE A 1 259 ? 40.639 28.477 -16.431 1.00 71.88 259 ILE A C 1
ATOM 2021 O O . ILE A 1 259 ? 39.551 27.897 -16.448 1.00 71.88 259 ILE A O 1
ATOM 2025 N N . GLU A 1 260 ? 40.758 29.754 -16.801 1.00 69.94 260 GLU A N 1
ATOM 2026 C CA . GLU A 1 260 ? 39.624 30.584 -17.235 1.00 69.94 260 GLU A CA 1
ATOM 2027 C C . GLU A 1 260 ? 38.913 29.965 -18.455 1.00 69.94 260 GLU A C 1
ATOM 2029 O O . GLU A 1 260 ? 37.681 29.875 -18.517 1.00 69.94 260 GLU A O 1
ATOM 2034 N N . ARG A 1 261 ? 39.694 29.453 -19.415 1.00 70.12 261 ARG A N 1
ATOM 2035 C CA . ARG A 1 261 ? 39.184 28.829 -20.648 1.00 70.12 261 ARG A CA 1
ATOM 2036 C C . ARG A 1 261 ? 38.558 27.460 -20.384 1.00 70.12 261 ARG A C 1
ATOM 2038 O O . ARG A 1 261 ? 37.560 27.128 -21.025 1.00 70.12 261 ARG A O 1
ATOM 2045 N N . MET A 1 262 ? 39.082 26.701 -19.422 1.00 70.81 262 MET A N 1
ATOM 2046 C CA . MET A 1 262 ? 38.495 25.441 -18.956 1.00 70.81 262 MET A CA 1
ATOM 2047 C C . MET A 1 262 ? 37.165 25.653 -18.237 1.00 70.81 262 MET A C 1
ATOM 2049 O O . MET A 1 262 ? 36.217 24.910 -18.487 1.00 70.81 262 MET A O 1
ATOM 2053 N N . CYS A 1 263 ? 37.059 26.669 -17.381 1.00 67.75 263 CYS A N 1
ATOM 2054 C CA . CYS A 1 263 ? 35.799 27.029 -16.732 1.00 67.75 263 CYS A CA 1
ATOM 2055 C C . CYS A 1 263 ? 34.724 27.379 -17.770 1.00 67.75 263 CYS A C 1
ATOM 2057 O O . CYS A 1 263 ? 33.586 26.919 -17.654 1.00 67.75 263 CYS A O 1
ATOM 2059 N N . LEU A 1 264 ? 35.096 28.105 -18.831 1.00 65.56 264 LEU A N 1
ATOM 2060 C CA . LEU A 1 264 ? 34.203 28.389 -19.955 1.00 65.56 264 LEU A CA 1
ATOM 2061 C C . LEU A 1 264 ? 33.774 27.108 -20.695 1.00 65.56 264 LEU A C 1
ATOM 2063 O O . LEU A 1 264 ? 32.588 26.934 -20.970 1.00 65.56 264 LEU A O 1
ATOM 2067 N N . ASP A 1 265 ? 34.700 26.189 -20.974 1.00 65.69 265 ASP A N 1
ATOM 2068 C CA . ASP A 1 265 ? 34.388 24.903 -21.610 1.00 65.69 265 ASP A CA 1
ATOM 2069 C C . ASP A 1 265 ? 33.436 24.045 -20.760 1.00 65.69 265 ASP A C 1
ATOM 2071 O O . ASP A 1 265 ? 32.467 23.496 -21.285 1.00 65.69 265 ASP A O 1
ATOM 2075 N N . LEU A 1 266 ? 33.681 23.952 -19.449 1.00 66.56 266 LEU A N 1
ATOM 2076 C CA . LEU A 1 266 ? 32.838 23.218 -18.499 1.00 66.56 266 LEU A CA 1
ATOM 2077 C C . LEU A 1 266 ? 31.439 23.836 -18.395 1.00 66.56 266 LEU A C 1
ATOM 2079 O O . LEU A 1 266 ? 30.438 23.115 -18.382 1.00 66.56 266 LEU A O 1
ATOM 2083 N N . PHE A 1 267 ? 31.366 25.167 -18.380 1.00 60.41 267 PHE A N 1
ATOM 2084 C CA . PHE A 1 267 ? 30.115 25.914 -18.332 1.00 60.41 267 PHE A CA 1
ATOM 2085 C C . PHE A 1 267 ? 29.281 25.721 -19.608 1.00 60.41 267 PHE A C 1
ATOM 2087 O O . PHE A 1 267 ? 28.086 25.422 -19.534 1.00 60.41 267 PHE A O 1
ATOM 2094 N N . VAL A 1 268 ? 29.903 25.827 -20.787 1.00 56.06 268 VAL A N 1
ATOM 2095 C CA . VAL A 1 268 ? 29.219 25.673 -22.083 1.00 56.06 268 VAL A CA 1
ATOM 2096 C C . VAL A 1 268 ? 28.824 24.215 -22.334 1.00 56.06 268 VAL A C 1
ATOM 2098 O O . VAL A 1 268 ? 27.684 23.947 -22.718 1.00 56.06 268 VAL A O 1
ATOM 2101 N N . ALA A 1 269 ? 29.724 23.259 -22.082 1.00 57.09 269 ALA A N 1
ATOM 2102 C CA . ALA A 1 269 ? 29.458 21.840 -22.312 1.00 57.09 269 ALA A CA 1
ATOM 2103 C C . ALA A 1 269 ? 28.393 21.284 -21.358 1.00 57.09 269 ALA A C 1
ATOM 2105 O O . ALA A 1 269 ? 27.552 20.495 -21.787 1.00 57.09 269 ALA A O 1
ATOM 2106 N N . GLY A 1 270 ? 28.404 21.702 -20.088 1.00 52.38 270 GLY A N 1
ATOM 2107 C CA . GLY A 1 270 ? 27.483 21.208 -19.067 1.00 52.38 270 GLY A CA 1
ATOM 2108 C C . GLY A 1 270 ? 26.064 21.762 -19.183 1.00 52.38 270 GLY A C 1
ATOM 2109 O O . GLY A 1 270 ? 25.112 21.041 -18.880 1.00 52.38 270 GLY A O 1
ATOM 2110 N N . THR A 1 271 ? 25.894 23.006 -19.642 1.00 51.62 271 THR A N 1
ATOM 2111 C CA . THR A 1 271 ? 24.594 23.685 -19.529 1.00 51.62 271 THR A CA 1
ATOM 2112 C C . THR A 1 271 ? 23.688 23.462 -20.742 1.00 51.62 271 THR A C 1
ATOM 2114 O O . THR A 1 271 ? 22.550 23.045 -20.552 1.00 51.62 271 THR A O 1
ATOM 2117 N N . ASP A 1 272 ? 24.174 23.638 -21.979 1.00 50.03 272 ASP A N 1
ATOM 2118 C CA . ASP A 1 272 ? 23.320 23.558 -23.187 1.00 50.03 272 ASP A CA 1
ATOM 2119 C C . ASP A 1 272 ? 22.981 22.104 -23.585 1.00 50.03 272 ASP A C 1
ATOM 2121 O O . ASP A 1 272 ? 21.883 21.791 -24.050 1.00 50.03 272 ASP A O 1
ATOM 2125 N N . THR A 1 273 ? 23.902 21.161 -23.347 1.00 54.97 273 THR A N 1
ATOM 2126 C CA . THR A 1 273 ? 23.672 19.739 -23.662 1.00 54.97 273 THR A CA 1
ATOM 2127 C C . THR A 1 273 ? 22.718 19.080 -22.664 1.00 54.97 273 THR A C 1
ATOM 2129 O O . THR A 1 273 ? 21.810 18.349 -23.069 1.00 54.97 273 THR A O 1
ATOM 2132 N N . THR A 1 274 ? 22.867 19.379 -21.369 1.00 55.09 274 THR A N 1
ATOM 2133 C CA . THR A 1 274 ? 21.990 18.872 -20.305 1.00 55.09 274 THR A CA 1
ATOM 2134 C C . THR A 1 274 ? 20.605 19.503 -20.400 1.00 55.09 274 THR A C 1
ATOM 2136 O O . THR A 1 274 ? 19.610 18.783 -20.330 1.00 55.09 274 THR A O 1
ATOM 2139 N N . SER A 1 275 ? 20.521 20.818 -20.637 1.00 54.44 275 SER A N 1
ATOM 2140 C CA . SER A 1 275 ? 19.246 21.526 -20.801 1.00 54.44 275 SER A CA 1
ATOM 2141 C C . SER A 1 275 ? 18.454 21.006 -21.992 1.00 54.44 275 SER A C 1
ATOM 2143 O O . SER A 1 275 ? 17.292 20.635 -21.837 1.00 54.44 275 SER A O 1
ATOM 2145 N N . SER A 1 276 ? 19.106 20.879 -23.150 1.00 53.66 276 SER A N 1
ATOM 2146 C CA . SER A 1 276 ? 18.499 20.344 -24.363 1.00 53.66 276 SER A CA 1
ATOM 2147 C C . SER A 1 276 ? 18.072 18.892 -24.158 1.00 53.66 276 SER A C 1
ATOM 2149 O O . SER A 1 276 ? 16.987 18.510 -24.580 1.00 53.66 276 SER A O 1
ATOM 2151 N N . THR A 1 277 ? 18.871 18.070 -23.470 1.00 55.50 277 THR A N 1
ATOM 2152 C CA . THR A 1 277 ? 18.505 16.672 -23.178 1.00 55.50 277 THR A CA 1
ATOM 2153 C C . THR A 1 277 ? 17.275 16.587 -22.277 1.00 55.50 277 THR A C 1
ATOM 2155 O O . THR A 1 277 ? 16.377 15.791 -22.550 1.00 55.50 277 THR A O 1
ATOM 2158 N N . VAL A 1 278 ? 17.188 17.428 -21.243 1.00 54.31 278 VAL A N 1
ATOM 2159 C CA . VAL A 1 278 ? 16.007 17.518 -20.373 1.00 54.31 278 VAL A CA 1
ATOM 2160 C C . VAL A 1 278 ? 14.800 18.049 -21.150 1.00 54.31 278 VAL A C 1
ATOM 2162 O O . VAL A 1 278 ? 13.718 17.487 -21.025 1.00 54.31 278 VAL A O 1
ATOM 2165 N N . GLU A 1 279 ? 14.964 19.061 -22.005 1.00 55.66 279 GLU A N 1
ATOM 2166 C CA . GLU A 1 279 ? 13.892 19.602 -22.851 1.00 55.66 279 GLU A CA 1
ATOM 2167 C C . GLU A 1 279 ? 13.362 18.555 -23.838 1.00 55.66 279 GLU A C 1
ATOM 2169 O O . GLU A 1 279 ? 12.149 18.375 -23.949 1.00 55.66 279 GLU A O 1
ATOM 2174 N N . TRP A 1 280 ? 14.244 17.826 -24.528 1.00 55.22 280 TRP A N 1
ATOM 2175 C CA . TRP A 1 280 ? 13.861 16.751 -25.442 1.00 55.22 280 TRP A CA 1
ATOM 2176 C C . TRP A 1 280 ? 13.222 15.581 -24.697 1.00 55.22 280 TRP A C 1
ATOM 2178 O O . TRP A 1 280 ? 12.202 15.078 -25.156 1.00 55.22 280 TRP A O 1
ATOM 2188 N N . ALA A 1 281 ? 13.748 15.187 -23.533 1.00 53.12 281 ALA A N 1
ATOM 2189 C CA . ALA A 1 281 ? 13.144 14.152 -22.700 1.00 53.12 281 ALA A CA 1
ATOM 2190 C C . ALA A 1 281 ? 11.747 14.565 -22.217 1.00 53.12 281 ALA A C 1
ATOM 2192 O O . ALA A 1 281 ? 10.816 13.775 -22.312 1.00 53.12 281 ALA A O 1
ATOM 2193 N N . MET A 1 282 ? 11.570 15.809 -21.768 1.00 53.28 282 MET A N 1
ATOM 2194 C CA . MET A 1 282 ? 10.266 16.341 -21.365 1.00 53.28 282 MET A CA 1
ATOM 2195 C C . MET A 1 282 ? 9.313 16.443 -22.558 1.00 53.28 282 MET A C 1
ATOM 2197 O O . MET A 1 282 ? 8.168 16.023 -22.458 1.00 53.28 282 MET A O 1
ATOM 2201 N N . THR A 1 283 ? 9.781 16.925 -23.711 1.00 53.62 283 THR A N 1
ATOM 2202 C CA . THR A 1 283 ? 8.978 17.015 -24.941 1.00 53.62 283 THR A CA 1
ATOM 2203 C C . THR A 1 283 ? 8.539 15.635 -25.427 1.00 53.62 283 THR A C 1
ATOM 2205 O O . THR A 1 283 ? 7.401 15.477 -25.857 1.00 53.62 283 THR A O 1
ATOM 2208 N N . GLU A 1 284 ? 9.407 14.628 -25.337 1.00 51.97 284 GLU A N 1
ATOM 2209 C CA . GLU A 1 284 ? 9.097 13.250 -25.719 1.00 51.97 284 GLU A CA 1
ATOM 2210 C C . GLU A 1 284 ? 8.137 12.590 -24.718 1.00 51.97 284 GLU A C 1
ATOM 2212 O O . GLU A 1 284 ? 7.173 11.948 -25.126 1.00 51.97 284 GLU A O 1
ATOM 2217 N N . LEU A 1 285 ? 8.325 12.829 -23.414 1.00 50.09 285 LEU A N 1
ATOM 2218 C CA . LEU A 1 285 ? 7.408 12.389 -22.354 1.00 50.09 285 LEU A CA 1
ATOM 2219 C C . LEU A 1 285 ? 6.021 13.049 -22.462 1.00 50.09 285 LEU A C 1
ATOM 2221 O O . LEU A 1 285 ? 5.026 12.423 -22.104 1.00 50.09 285 LEU A O 1
ATOM 2225 N N . LEU A 1 286 ? 5.951 14.288 -22.963 1.00 50.56 286 LEU A N 1
ATOM 2226 C CA . LEU A 1 286 ? 4.703 15.017 -23.215 1.00 50.56 286 LEU A CA 1
ATOM 2227 C C . LEU A 1 286 ? 4.026 14.599 -24.530 1.00 50.56 286 LEU A C 1
ATOM 2229 O O . LEU A 1 286 ? 2.800 14.574 -24.589 1.00 50.56 286 LEU A O 1
ATOM 2233 N N . ARG A 1 287 ? 4.798 14.283 -25.583 1.00 44.53 287 ARG A N 1
ATOM 2234 C CA . ARG A 1 287 ? 4.279 13.818 -26.887 1.00 44.53 287 ARG A CA 1
ATOM 2235 C C . ARG A 1 287 ? 3.821 12.367 -26.870 1.00 44.53 287 ARG A C 1
ATOM 2237 O O . ARG A 1 287 ? 2.871 12.033 -27.566 1.00 44.53 287 ARG A O 1
ATOM 2244 N N . ASN A 1 288 ? 4.481 11.533 -26.074 1.00 43.59 288 ASN A N 1
ATOM 2245 C CA . ASN A 1 288 ? 4.168 10.123 -25.897 1.00 43.59 288 ASN A CA 1
ATOM 2246 C C . ASN A 1 288 ? 3.841 9.844 -24.416 1.00 43.59 288 ASN A C 1
ATOM 2248 O O . ASN A 1 288 ? 4.588 9.119 -23.747 1.00 43.59 288 ASN A O 1
ATOM 2252 N N . PRO A 1 289 ? 2.750 10.429 -23.876 1.00 44.47 289 PRO A N 1
ATOM 2253 C CA . PRO A 1 289 ? 2.373 10.285 -22.475 1.00 44.47 289 PRO A CA 1
ATOM 2254 C C . PRO A 1 289 ? 1.989 8.828 -22.213 1.00 44.47 289 PRO A C 1
ATOM 2256 O O . PRO A 1 289 ? 0.918 8.362 -22.589 1.00 44.47 289 PRO A O 1
ATOM 2259 N N . GLY A 1 290 ? 2.919 8.083 -21.617 1.00 43.97 290 GLY A N 1
ATOM 2260 C CA . GLY A 1 290 ? 2.838 6.626 -21.554 1.00 43.97 290 GLY A CA 1
ATOM 2261 C C . GLY A 1 290 ? 3.869 5.887 -22.398 1.00 43.97 290 GLY A C 1
ATOM 2262 O O . GLY A 1 290 ? 3.642 4.727 -22.709 1.00 43.97 290 GLY A O 1
ATOM 2263 N N . THR A 1 291 ? 5.009 6.497 -22.734 1.00 42.50 291 THR A N 1
ATOM 2264 C CA . THR A 1 291 ? 6.210 5.778 -23.187 1.00 42.50 291 THR A CA 1
ATOM 2265 C C . THR A 1 291 ? 7.416 6.319 -22.430 1.00 42.50 291 THR A C 1
ATOM 2267 O O . THR A 1 291 ? 7.888 7.421 -22.685 1.00 42.50 291 THR A O 1
ATOM 2270 N N . VAL A 1 292 ? 7.916 5.559 -21.455 1.00 38.06 292 VAL A N 1
ATOM 2271 C CA . VAL A 1 292 ? 9.259 5.789 -20.916 1.00 38.06 292 VAL A CA 1
ATOM 2272 C C . VAL A 1 292 ? 10.180 4.829 -21.652 1.00 38.06 292 VAL A C 1
ATOM 2274 O O . VAL A 1 292 ? 10.083 3.630 -21.390 1.00 38.06 292 VAL A O 1
ATOM 2277 N N . PRO A 1 293 ? 11.050 5.286 -22.563 1.00 39.66 293 PRO A N 1
ATOM 2278 C CA . PRO A 1 293 ? 11.939 4.363 -23.237 1.00 39.66 293 PRO A CA 1
ATOM 2279 C C . PRO A 1 293 ? 13.014 3.901 -22.245 1.00 39.66 293 PRO A C 1
ATOM 2281 O O . PRO A 1 293 ? 13.875 4.677 -21.831 1.00 39.66 293 PRO A O 1
ATOM 2284 N N . PHE A 1 294 ? 12.939 2.638 -21.830 1.00 38.50 294 PHE A N 1
ATOM 2285 C CA . PHE A 1 294 ? 14.083 1.917 -21.283 1.00 38.50 294 PHE A CA 1
ATOM 2286 C C . PHE A 1 294 ? 14.784 1.256 -22.462 1.00 38.50 294 PHE A C 1
ATOM 2288 O O . PHE A 1 294 ? 14.332 0.234 -22.966 1.00 38.50 294 PHE A O 1
ATOM 2295 N N . PHE A 1 295 ? 15.868 1.868 -22.920 1.00 39.38 295 PHE A N 1
ATOM 2296 C CA . PHE A 1 295 ? 16.749 1.252 -23.895 1.00 39.38 295 PHE A CA 1
ATOM 2297 C C . PHE A 1 295 ? 17.788 0.419 -23.140 1.00 39.38 295 PHE A C 1
ATOM 2299 O O . PHE A 1 295 ? 18.641 0.976 -22.450 1.00 39.38 295 PHE A O 1
ATOM 2306 N N . ILE A 1 296 ? 17.695 -0.910 -23.233 1.00 37.34 296 ILE A N 1
ATOM 2307 C CA . ILE A 1 296 ? 18.758 -1.812 -22.777 1.00 37.34 296 ILE A CA 1
ATOM 2308 C C . ILE A 1 296 ? 19.738 -1.943 -23.953 1.00 37.34 296 ILE A C 1
ATOM 2310 O O . ILE A 1 296 ? 19.348 -2.458 -25.006 1.00 37.34 296 ILE A O 1
ATOM 2314 N N . PRO A 1 297 ? 20.978 -1.435 -23.836 1.00 35.28 297 PRO A N 1
ATOM 2315 C CA . PRO A 1 297 ? 21.961 -1.562 -24.902 1.00 35.28 297 PRO A CA 1
ATOM 2316 C C . PRO A 1 297 ? 22.379 -3.027 -25.044 1.00 35.28 297 PRO A C 1
ATOM 2318 O O . PRO A 1 297 ? 22.796 -3.663 -24.074 1.00 35.28 297 PRO A O 1
ATOM 2321 N N . ARG A 1 298 ? 22.299 -3.562 -26.263 1.00 42.56 298 ARG A N 1
ATOM 2322 C CA . ARG A 1 298 ? 22.796 -4.907 -26.567 1.00 42.56 298 ARG A CA 1
ATOM 2323 C C . ARG A 1 298 ? 24.324 -4.868 -26.628 1.00 42.56 298 ARG A C 1
ATOM 2325 O O . ARG A 1 298 ? 24.896 -4.048 -27.346 1.00 42.56 298 ARG A O 1
ATOM 2332 N N . ARG A 1 299 ? 25.016 -5.752 -25.896 1.00 39.16 299 ARG A N 1
ATOM 2333 C CA . ARG A 1 299 ? 26.471 -5.933 -26.052 1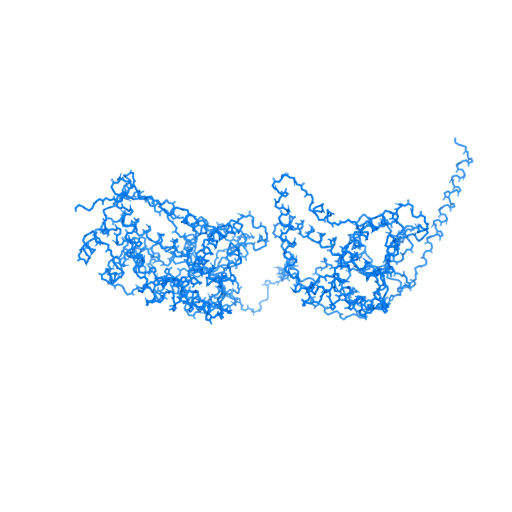.00 39.16 299 ARG A CA 1
ATOM 2334 C C . ARG A 1 299 ? 26.704 -6.718 -27.345 1.00 39.16 299 ARG A C 1
ATOM 2336 O O . ARG A 1 299 ? 26.681 -7.941 -27.340 1.00 39.16 299 ARG A O 1
ATOM 2343 N N . VAL A 1 300 ? 26.852 -6.011 -28.462 1.00 38.25 300 VAL A N 1
ATOM 2344 C CA . VAL A 1 300 ? 27.197 -6.635 -29.743 1.00 38.25 300 VAL A CA 1
ATOM 2345 C C . VAL A 1 300 ? 28.720 -6.627 -29.884 1.00 38.25 300 VAL A C 1
ATOM 2347 O O . VAL A 1 300 ? 29.342 -5.571 -30.050 1.00 38.25 300 VAL A O 1
ATOM 2350 N N . GLU A 1 301 ? 29.338 -7.800 -29.773 1.00 35.62 301 GLU A N 1
ATOM 2351 C CA . GLU A 1 301 ? 30.679 -8.027 -30.310 1.00 35.62 301 GLU A CA 1
ATOM 2352 C C . GLU A 1 301 ? 30.523 -8.283 -31.804 1.00 35.62 301 GLU A C 1
ATOM 2354 O O . GLU A 1 301 ? 29.912 -9.260 -32.225 1.00 35.62 301 GLU A O 1
ATOM 2359 N N . VAL A 1 302 ? 30.983 -7.323 -32.602 1.00 36.28 302 VAL A N 1
ATOM 2360 C CA . VAL A 1 302 ? 30.999 -7.435 -34.055 1.00 36.28 302 VAL A CA 1
ATOM 2361 C C . VAL A 1 302 ? 32.452 -7.665 -34.447 1.00 36.28 302 VAL A C 1
ATOM 2363 O O . VAL A 1 302 ? 33.262 -6.738 -34.350 1.00 36.28 302 VAL A O 1
ATOM 2366 N N . ASP A 1 303 ? 32.777 -8.888 -34.855 1.00 38.00 303 ASP A N 1
ATOM 2367 C CA . ASP A 1 303 ? 33.994 -9.163 -35.612 1.00 38.00 303 ASP A CA 1
ATOM 2368 C C . ASP A 1 303 ? 33.739 -8.773 -37.064 1.00 38.00 303 ASP A C 1
ATOM 2370 O O . ASP A 1 303 ? 32.955 -9.409 -37.767 1.00 38.00 303 ASP A O 1
ATOM 2374 N N . VAL A 1 304 ? 34.368 -7.684 -37.504 1.00 38.34 304 VAL A N 1
ATOM 2375 C CA . VAL A 1 304 ? 34.428 -7.329 -38.922 1.00 38.34 304 VAL A CA 1
ATOM 2376 C C . VAL A 1 304 ? 35.789 -6.716 -39.207 1.00 38.34 304 VAL A C 1
ATOM 2378 O O . VAL A 1 304 ? 36.114 -5.648 -38.685 1.00 38.34 304 VAL A O 1
ATOM 2381 N N . GLU A 1 305 ? 36.552 -7.357 -40.089 1.00 42.91 305 GLU A N 1
ATOM 2382 C CA . GLU A 1 305 ? 37.550 -6.676 -40.907 1.00 42.91 305 GLU A CA 1
ATOM 2383 C C . GLU A 1 305 ? 36.813 -5.690 -41.817 1.00 42.91 305 GLU A C 1
ATOM 2385 O O . GLU A 1 305 ? 36.256 -6.037 -42.857 1.00 42.91 305 GLU A O 1
ATOM 2390 N N . MET A 1 306 ? 36.759 -4.431 -41.408 1.00 50.41 306 MET A N 1
ATOM 2391 C CA . MET A 1 306 ? 36.469 -3.345 -42.326 1.00 50.41 306 MET A CA 1
ATOM 2392 C C . MET A 1 306 ? 37.816 -2.730 -42.672 1.00 50.41 306 MET A C 1
ATOM 2394 O O . MET A 1 306 ? 38.572 -2.406 -41.768 1.00 50.41 306 MET A O 1
ATOM 2398 N N . TRP A 1 307 ? 38.108 -2.571 -43.957 1.00 57.22 307 TRP A N 1
ATOM 2399 C CA . TRP A 1 307 ? 38.598 -1.334 -44.576 1.00 57.22 307 TRP A CA 1
ATOM 2400 C C . TRP A 1 307 ? 39.223 -1.675 -45.937 1.00 57.22 307 TRP A C 1
ATOM 2402 O O . TRP A 1 307 ? 40.422 -1.875 -46.078 1.00 57.22 307 TRP A O 1
ATOM 2412 N N . GLY A 1 308 ? 38.378 -1.691 -46.971 1.00 59.22 308 GLY A N 1
ATOM 2413 C CA . GLY A 1 308 ? 38.804 -1.617 -48.375 1.00 59.22 308 GLY A CA 1
ATOM 2414 C C . GLY A 1 308 ? 38.804 -0.184 -48.934 1.00 59.22 308 GLY A C 1
ATOM 2415 O O . GLY A 1 308 ? 38.962 0.001 -50.139 1.00 59.22 308 GLY A O 1
ATOM 2416 N N . TYR A 1 309 ? 38.579 0.832 -48.086 1.00 68.69 309 TYR A N 1
ATOM 2417 C CA . TYR A 1 309 ? 38.407 2.232 -48.490 1.00 68.69 309 TYR A CA 1
ATOM 2418 C C . TYR A 1 309 ? 39.567 3.113 -48.018 1.00 68.69 309 TYR A C 1
ATOM 2420 O O . TYR A 1 309 ? 40.031 2.988 -46.888 1.00 68.69 309 TYR A O 1
ATOM 2428 N N . ASN A 1 310 ? 39.996 4.049 -48.864 1.00 67.00 310 ASN A N 1
ATOM 2429 C CA . ASN A 1 310 ? 41.083 4.979 -48.569 1.00 67.00 310 ASN A CA 1
ATOM 2430 C C . ASN A 1 310 ? 40.516 6.368 -48.229 1.00 67.00 310 ASN A C 1
ATOM 2432 O O . ASN A 1 310 ? 40.058 7.097 -49.116 1.00 67.00 310 ASN A O 1
ATOM 2436 N N . ILE A 1 311 ? 40.507 6.720 -46.938 1.00 67.88 311 ILE A N 1
ATOM 2437 C CA . ILE A 1 311 ? 40.022 8.018 -46.452 1.00 67.88 311 ILE A CA 1
ATOM 2438 C C . ILE A 1 311 ? 41.164 9.046 -46.555 1.00 67.88 311 ILE A C 1
ATOM 2440 O O . ILE A 1 311 ? 42.176 8.901 -45.870 1.00 67.88 311 ILE A O 1
ATOM 2444 N N . PRO A 1 312 ? 41.035 10.103 -47.379 1.00 63.78 312 PRO A N 1
ATOM 2445 C CA . PRO A 1 312 ? 42.109 11.065 -47.579 1.00 63.78 312 PRO A CA 1
ATOM 2446 C C . PRO A 1 312 ? 42.384 11.876 -46.308 1.00 63.78 312 PRO A C 1
ATOM 2448 O O . PRO A 1 312 ? 41.465 12.284 -45.594 1.00 63.78 312 PRO A O 1
ATOM 2451 N N . LYS A 1 313 ? 43.667 12.162 -46.057 1.00 60.78 313 LYS A N 1
ATOM 2452 C CA . LYS A 1 313 ? 44.124 12.985 -44.929 1.00 60.78 313 LYS A CA 1
ATOM 2453 C C . LYS A 1 313 ? 43.432 14.356 -44.961 1.00 60.78 313 LYS A C 1
ATOM 2455 O O . LYS A 1 313 ? 43.494 15.059 -45.965 1.00 60.78 313 LYS A O 1
ATOM 2460 N N . GLY A 1 314 ? 42.769 14.725 -43.863 1.00 62.19 314 GLY A N 1
ATOM 2461 C CA . GLY A 1 314 ? 41.987 15.964 -43.753 1.00 62.19 314 GLY A CA 1
ATOM 2462 C C . GLY A 1 314 ? 40.500 15.833 -44.111 1.00 62.19 314 GLY A C 1
ATOM 2463 O O . GLY A 1 314 ? 39.779 16.828 -44.032 1.00 62.19 314 GLY A O 1
ATOM 2464 N N . ALA A 1 315 ? 40.020 14.637 -44.472 1.00 67.12 315 ALA A N 1
ATOM 2465 C CA . ALA A 1 315 ? 38.587 14.366 -44.544 1.00 67.12 315 ALA A CA 1
ATOM 2466 C C . ALA A 1 315 ? 37.946 14.417 -43.150 1.00 67.12 315 ALA A C 1
ATOM 2468 O O . ALA A 1 315 ? 38.514 13.944 -42.165 1.00 67.12 315 ALA A O 1
ATOM 2469 N N . GLN A 1 316 ? 36.739 14.969 -43.076 1.00 75.06 316 GLN A N 1
ATOM 2470 C CA . GLN A 1 316 ? 35.953 14.995 -41.849 1.00 75.06 316 GLN A CA 1
ATOM 2471 C C . GLN A 1 316 ? 35.208 13.669 -41.692 1.00 75.06 316 GLN A C 1
ATOM 2473 O O . GLN A 1 316 ? 34.551 13.228 -42.630 1.00 75.06 316 GLN A O 1
ATOM 2478 N N . VAL A 1 317 ? 35.238 13.060 -40.508 1.00 75.50 317 VAL A N 1
ATOM 2479 C CA . VAL A 1 317 ? 34.373 11.913 -40.197 1.00 75.50 317 VAL A CA 1
ATOM 2480 C C . VAL A 1 317 ? 33.207 12.375 -39.335 1.00 75.50 317 VAL A C 1
ATOM 2482 O O . VAL A 1 317 ? 33.396 13.002 -38.296 1.00 75.50 317 VAL A O 1
ATOM 2485 N N . LEU A 1 318 ? 31.988 12.085 -39.783 1.00 79.50 318 LEU A N 1
ATOM 2486 C CA . LEU A 1 318 ? 30.750 12.430 -39.100 1.00 79.50 318 LEU A CA 1
ATOM 2487 C C . LEU A 1 318 ? 30.035 11.147 -38.684 1.00 79.50 318 LEU A C 1
ATOM 2489 O O . LEU A 1 318 ? 29.448 10.447 -39.509 1.00 79.50 318 LEU A O 1
ATOM 2493 N N . VAL A 1 319 ? 30.053 10.862 -37.383 1.00 78.94 319 VAL A N 1
ATOM 2494 C CA . VAL A 1 319 ? 29.274 9.773 -36.787 1.00 78.94 319 VAL A CA 1
ATOM 2495 C C . VAL A 1 319 ? 27.870 10.291 -36.495 1.00 78.94 319 VAL A C 1
ATOM 2497 O O . VAL A 1 319 ? 27.673 11.170 -35.655 1.00 78.94 319 VAL A O 1
ATOM 2500 N N . ASN A 1 320 ? 26.871 9.769 -37.200 1.00 80.81 320 ASN A N 1
ATOM 2501 C CA . ASN A 1 320 ? 25.488 10.184 -37.013 1.00 80.81 320 ASN A CA 1
ATOM 2502 C C . ASN A 1 320 ? 24.867 9.450 -35.815 1.00 80.81 320 ASN A C 1
ATOM 2504 O O . ASN A 1 320 ? 24.120 8.482 -35.973 1.00 80.81 320 ASN A O 1
ATOM 2508 N N . ALA A 1 321 ? 25.154 9.944 -34.609 1.00 70.56 321 ALA A N 1
ATOM 2509 C CA . ALA A 1 321 ? 24.626 9.397 -33.359 1.00 70.56 321 ALA A CA 1
ATOM 2510 C C . ALA A 1 321 ? 23.084 9.375 -33.305 1.00 70.56 321 ALA A C 1
ATOM 2512 O O . ALA A 1 321 ? 22.510 8.512 -32.651 1.00 70.56 321 ALA A O 1
ATOM 2513 N N . TRP A 1 322 ? 22.398 10.271 -34.028 1.00 74.88 322 TRP A N 1
ATOM 2514 C CA . TRP A 1 322 ? 20.931 10.290 -34.123 1.00 74.88 322 TRP A CA 1
ATOM 2515 C C . TRP A 1 322 ? 20.377 9.082 -34.890 1.00 74.88 322 TRP A C 1
ATOM 2517 O O . TRP A 1 322 ? 19.303 8.586 -34.547 1.00 74.88 322 TRP A O 1
ATOM 2527 N N . ALA A 1 323 ? 21.099 8.633 -35.922 1.00 73.19 323 ALA A N 1
ATOM 2528 C CA . ALA A 1 323 ? 20.761 7.455 -36.717 1.00 73.19 323 ALA A CA 1
ATOM 2529 C C . ALA A 1 323 ? 21.118 6.170 -35.974 1.00 73.19 323 ALA A C 1
ATOM 2531 O O . ALA A 1 323 ? 20.280 5.286 -35.859 1.00 73.19 323 ALA A O 1
ATOM 2532 N N . ILE A 1 324 ? 22.327 6.122 -35.407 1.00 75.12 324 ILE A N 1
ATOM 2533 C CA . ILE A 1 324 ? 22.819 4.995 -34.609 1.00 75.12 324 ILE A CA 1
ATOM 2534 C C . ILE A 1 324 ? 21.921 4.786 -33.384 1.00 75.12 324 ILE A C 1
ATOM 2536 O O . ILE A 1 324 ? 21.440 3.690 -33.143 1.00 75.12 324 ILE A O 1
ATOM 2540 N N . GLY A 1 325 ? 21.586 5.851 -32.655 1.00 64.56 325 GLY A N 1
ATOM 2541 C CA . GLY A 1 325 ? 20.679 5.783 -31.509 1.00 64.56 325 GLY A CA 1
ATOM 2542 C C . GLY A 1 325 ? 19.231 5.422 -31.860 1.00 64.56 325 GLY A C 1
ATOM 2543 O O . GLY A 1 325 ? 18.441 5.189 -30.956 1.00 64.56 325 GLY A O 1
ATOM 2544 N N . ARG A 1 326 ? 18.875 5.350 -33.148 1.00 69.06 326 ARG A N 1
ATOM 2545 C CA . ARG A 1 326 ? 17.575 4.870 -33.643 1.00 69.06 326 ARG A CA 1
ATOM 2546 C C . ARG A 1 326 ? 17.678 3.570 -34.434 1.00 69.06 326 ARG A C 1
ATOM 2548 O O . ARG A 1 326 ? 16.670 3.144 -34.986 1.00 69.06 326 ARG A O 1
ATOM 2555 N N . ASP A 1 327 ? 18.862 2.972 -34.517 1.00 67.94 327 ASP A N 1
ATOM 2556 C CA . ASP A 1 327 ? 19.050 1.666 -35.129 1.00 67.94 327 ASP A CA 1
ATOM 2557 C C . ASP A 1 327 ? 18.447 0.605 -34.195 1.00 67.94 327 ASP A C 1
ATOM 2559 O O . ASP A 1 327 ? 18.995 0.374 -33.113 1.00 67.94 327 ASP A O 1
ATOM 2563 N N . PRO A 1 328 ? 17.327 -0.038 -34.573 1.00 61.88 328 PRO A N 1
ATOM 2564 C CA . PRO A 1 328 ? 16.656 -1.006 -33.711 1.00 61.88 328 PRO A CA 1
ATOM 2565 C C . PRO A 1 328 ? 17.533 -2.222 -33.396 1.00 61.88 328 PRO A C 1
ATOM 2567 O O . PRO A 1 328 ? 17.277 -2.914 -32.425 1.00 61.88 328 PRO A O 1
ATOM 2570 N N . SER A 1 329 ? 18.581 -2.495 -34.186 1.00 62.66 329 SER A N 1
ATOM 2571 C CA . SER A 1 329 ? 19.472 -3.642 -33.963 1.00 62.66 329 SER A CA 1
ATOM 2572 C C . SER A 1 329 ? 20.397 -3.488 -32.745 1.00 62.66 329 SER A C 1
ATOM 2574 O O . SER A 1 329 ? 20.884 -4.486 -32.211 1.00 62.66 329 SER A O 1
ATOM 2576 N N . LEU A 1 330 ? 20.631 -2.251 -32.292 1.00 55.03 330 LEU A N 1
ATOM 2577 C CA . LEU A 1 330 ? 21.527 -1.918 -31.173 1.00 55.03 330 LEU A CA 1
ATOM 2578 C C . LEU A 1 330 ? 20.821 -1.868 -29.823 1.00 55.03 330 LEU A C 1
ATOM 2580 O O . LEU A 1 330 ? 21.460 -1.869 -28.765 1.00 55.03 330 LEU A O 1
ATOM 2584 N N . TRP A 1 331 ? 19.500 -1.826 -29.870 1.00 55.03 331 TRP A N 1
ATOM 2585 C CA . TRP A 1 331 ? 18.635 -1.756 -28.716 1.00 55.03 331 TRP A CA 1
ATOM 2586 C C . TRP A 1 331 ? 17.864 -3.061 -28.638 1.00 55.03 331 TRP A C 1
ATOM 2588 O O . TRP A 1 331 ? 17.373 -3.565 -29.642 1.00 55.03 331 TRP A O 1
ATOM 2598 N N . GLU A 1 332 ? 17.771 -3.655 -27.455 1.00 44.66 332 GLU A N 1
ATOM 2599 C CA . GLU A 1 332 ? 16.843 -4.767 -27.314 1.00 44.66 332 GLU A CA 1
ATOM 2600 C C . GLU A 1 332 ? 15.416 -4.249 -27.402 1.00 44.66 332 GLU A C 1
ATOM 2602 O O . GLU A 1 332 ? 14.909 -3.629 -26.466 1.00 44.66 332 GLU A O 1
ATOM 2607 N N . ASP A 1 333 ? 14.733 -4.575 -28.494 1.00 40.88 333 ASP A N 1
ATOM 2608 C CA . ASP A 1 333 ? 13.286 -4.636 -28.451 1.00 40.88 333 ASP A CA 1
ATOM 2609 C C . ASP A 1 333 ? 12.907 -5.820 -27.558 1.00 40.88 333 ASP A C 1
ATOM 2611 O O . ASP A 1 333 ? 12.882 -6.976 -27.988 1.00 40.88 333 ASP A O 1
ATOM 2615 N N . CYS A 1 334 ? 12.488 -5.539 -26.322 1.00 36.66 334 CYS A N 1
ATOM 2616 C CA . CYS A 1 334 ? 11.720 -6.500 -25.519 1.00 36.66 334 CYS A CA 1
ATOM 2617 C C . CYS A 1 334 ? 10.342 -6.837 -26.151 1.00 36.66 334 CYS A C 1
ATOM 2619 O O . CYS A 1 334 ? 9.484 -7.415 -25.488 1.00 36.66 334 CYS A O 1
ATOM 2621 N N . LEU A 1 335 ? 10.113 -6.468 -27.418 1.00 33.28 335 LEU A N 1
ATOM 2622 C CA . LEU A 1 335 ? 8.856 -6.551 -28.157 1.00 33.28 335 LEU A CA 1
ATOM 2623 C C . LEU A 1 335 ? 8.904 -7.473 -29.389 1.00 33.28 335 LEU A C 1
ATOM 2625 O O . LEU A 1 335 ? 7.897 -7.588 -30.080 1.00 33.28 335 LEU A O 1
ATOM 2629 N N . ALA A 1 336 ? 9.996 -8.211 -29.625 1.00 30.84 336 ALA A N 1
ATOM 2630 C CA . ALA A 1 336 ? 10.081 -9.168 -30.732 1.00 30.84 336 ALA A CA 1
ATOM 2631 C C . ALA A 1 336 ? 10.571 -10.568 -30.307 1.00 30.84 336 ALA A C 1
ATOM 2633 O O . ALA A 1 336 ? 11.634 -11.030 -30.714 1.00 30.84 336 ALA A O 1
ATOM 2634 N N . PHE A 1 337 ? 9.728 -11.313 -29.584 1.00 25.31 337 PHE A N 1
ATOM 2635 C CA . PHE A 1 337 ? 9.511 -12.720 -29.944 1.00 25.31 337 PHE A CA 1
ATOM 2636 C C . PHE A 1 337 ? 8.180 -12.797 -30.711 1.00 25.31 337 PHE A C 1
ATOM 2638 O O . PHE A 1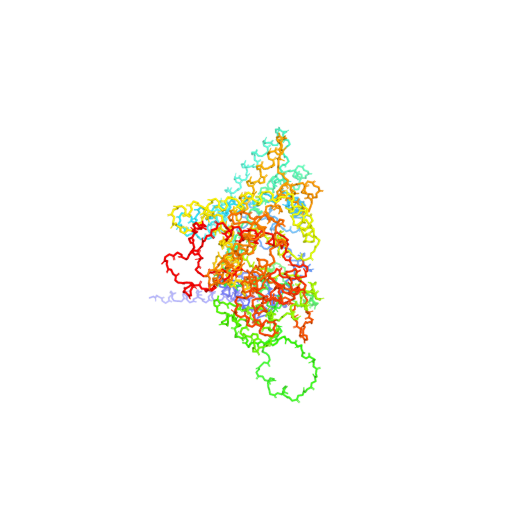 337 ? 7.129 -13.062 -30.143 1.00 25.31 337 PHE A O 1
ATOM 2645 N N . LYS A 1 338 ? 8.288 -12.522 -32.020 1.00 27.59 338 LYS A N 1
ATOM 2646 C CA . LYS A 1 338 ? 7.381 -12.879 -33.127 1.00 27.59 338 LYS A CA 1
ATOM 2647 C C . LYS A 1 338 ? 5.949 -12.319 -33.128 1.00 27.59 338 LYS A C 1
ATOM 2649 O O . LYS A 1 338 ? 5.018 -12.930 -32.619 1.00 27.59 338 LYS A O 1
ATOM 2654 N N . THR A 1 339 ? 5.758 -11.279 -33.931 1.00 28.19 339 THR A N 1
ATOM 2655 C CA . THR A 1 339 ? 4.591 -11.132 -34.818 1.00 28.19 339 THR A CA 1
ATOM 2656 C C . THR A 1 339 ? 5.128 -10.982 -36.245 1.00 28.19 339 THR A C 1
ATOM 2658 O O . THR A 1 339 ? 6.200 -10.423 -36.433 1.00 28.19 339 THR A O 1
ATOM 2661 N N . GLU A 1 340 ? 4.432 -11.559 -37.227 1.00 30.73 340 GLU A N 1
ATOM 2662 C CA . GLU A 1 340 ? 4.727 -11.466 -38.673 1.00 30.73 340 GLU A CA 1
ATOM 2663 C C . GLU A 1 340 ? 5.770 -12.424 -39.287 1.00 30.73 340 GLU A C 1
ATOM 2665 O O . GLU A 1 340 ? 6.612 -12.064 -40.102 1.00 30.73 340 GLU A O 1
ATOM 2670 N N . ARG A 1 341 ? 5.578 -13.727 -39.054 1.00 33.31 341 ARG A N 1
ATOM 2671 C CA . ARG A 1 341 ? 5.563 -14.672 -40.197 1.00 33.31 341 ARG A CA 1
ATOM 2672 C C . ARG A 1 341 ? 4.141 -15.209 -40.430 1.00 33.31 341 ARG A C 1
ATOM 2674 O O . ARG A 1 341 ? 3.937 -16.364 -40.770 1.00 33.31 341 ARG A O 1
ATOM 2681 N N . PHE A 1 342 ? 3.165 -14.332 -40.192 1.00 36.09 342 PHE A N 1
ATOM 2682 C CA . PHE A 1 342 ? 1.747 -14.621 -39.956 1.00 36.09 342 PHE A CA 1
ATOM 2683 C C . PHE A 1 342 ? 0.857 -14.430 -41.192 1.00 36.09 342 PHE A C 1
ATOM 2685 O O . PHE A 1 342 ? -0.335 -14.227 -41.052 1.00 36.09 342 PHE A O 1
ATOM 2692 N N . LEU A 1 343 ? 1.403 -14.461 -42.410 1.00 36.72 343 LEU A N 1
ATOM 2693 C CA . LEU A 1 343 ? 0.551 -14.403 -43.609 1.00 36.72 343 LEU A CA 1
ATOM 2694 C C . LEU A 1 343 ? 0.788 -15.542 -44.605 1.00 36.72 343 LEU A C 1
ATOM 2696 O O . LEU A 1 343 ? 0.192 -15.544 -45.672 1.00 36.72 343 LEU A O 1
ATOM 2700 N N . ALA A 1 344 ? 1.606 -16.544 -44.257 1.00 33.34 344 ALA A N 1
ATOM 2701 C CA . ALA A 1 344 ? 1.774 -17.725 -45.114 1.00 33.34 344 ALA A CA 1
ATOM 2702 C C . ALA A 1 344 ? 2.064 -19.047 -44.380 1.00 33.34 344 ALA A C 1
ATOM 2704 O O . ALA A 1 344 ? 1.986 -20.098 -45.002 1.00 33.34 344 ALA A O 1
ATOM 2705 N N . SER A 1 345 ? 2.365 -19.049 -43.072 1.00 36.25 345 SER A N 1
ATOM 2706 C CA . SER A 1 345 ? 2.554 -20.302 -42.316 1.00 36.25 345 SER A CA 1
ATOM 2707 C C . SER A 1 345 ? 1.311 -20.763 -41.547 1.00 36.25 345 SER A C 1
ATOM 2709 O O . SER A 1 345 ? 1.413 -21.698 -40.758 1.00 36.25 345 SER A O 1
ATOM 2711 N N . GLU A 1 346 ? 0.158 -20.117 -41.746 1.00 40.09 346 GLU A N 1
ATOM 2712 C CA . GLU A 1 346 ? -1.131 -20.576 -41.204 1.00 40.09 346 GLU A CA 1
ATOM 2713 C C . GLU A 1 346 ? -1.743 -21.745 -41.994 1.00 40.09 346 GLU A C 1
ATOM 2715 O O . GLU A 1 346 ? -2.636 -22.397 -41.465 1.00 40.09 346 GLU A O 1
ATOM 2720 N N . LEU A 1 347 ? -1.249 -22.084 -43.197 1.00 36.53 347 LEU A N 1
ATOM 2721 C CA . LEU A 1 347 ? -1.763 -23.246 -43.941 1.00 36.53 347 LEU A CA 1
ATOM 2722 C C . LEU A 1 347 ? -0.989 -24.554 -43.685 1.00 36.53 347 LEU A C 1
ATOM 2724 O O . LEU A 1 347 ? -1.619 -25.585 -43.478 1.00 36.53 347 LEU A O 1
ATOM 2728 N N . ASP A 1 348 ? 0.347 -24.534 -43.610 1.00 31.52 348 ASP A N 1
ATOM 2729 C CA . ASP A 1 348 ? 1.131 -25.786 -43.515 1.00 31.52 348 ASP A CA 1
ATOM 2730 C C . ASP A 1 348 ? 1.475 -26.222 -42.080 1.00 31.52 348 ASP A C 1
ATOM 2732 O O . ASP A 1 348 ? 1.761 -27.393 -41.824 1.00 31.52 348 ASP A O 1
ATOM 2736 N N . ALA A 1 349 ? 1.393 -25.321 -41.096 1.00 37.31 349 ALA A N 1
ATOM 2737 C CA . ALA A 1 349 ? 1.654 -25.657 -39.691 1.00 37.31 349 ALA A CA 1
ATOM 2738 C C . ALA A 1 349 ? 0.469 -26.355 -38.989 1.00 37.31 349 ALA A C 1
ATOM 2740 O O . ALA A 1 349 ? 0.576 -26.721 -37.818 1.00 37.31 349 ALA A O 1
ATOM 2741 N N . ILE A 1 350 ? -0.636 -26.580 -39.709 1.00 38.78 350 ILE A N 1
ATOM 2742 C CA . ILE A 1 350 ? -1.760 -27.423 -39.280 1.00 38.78 350 ILE A CA 1
ATOM 2743 C C . ILE A 1 350 ? -1.392 -28.922 -39.346 1.00 38.78 350 ILE A C 1
ATOM 2745 O O . ILE A 1 350 ? -2.037 -29.729 -38.679 1.00 38.78 350 ILE A O 1
ATOM 2749 N N . LEU A 1 351 ? -0.329 -29.327 -40.061 1.00 32.59 351 LEU A N 1
ATOM 2750 C CA . LEU A 1 351 ? -0.160 -30.738 -40.448 1.00 32.59 351 LEU A CA 1
ATOM 2751 C C . LEU A 1 351 ? 1.038 -31.521 -39.890 1.00 32.59 351 LEU A C 1
ATOM 2753 O O . LEU A 1 351 ? 1.189 -32.684 -40.259 1.00 32.59 351 LEU A O 1
ATOM 2757 N N . SER A 1 352 ? 1.844 -31.025 -38.942 1.00 29.39 352 SER A N 1
ATOM 2758 C CA . SER A 1 352 ? 2.830 -31.929 -38.311 1.00 29.39 352 SER A CA 1
ATOM 2759 C C . SER A 1 352 ? 3.158 -31.620 -36.852 1.00 29.39 352 SER A C 1
ATOM 2761 O O . SER A 1 352 ? 3.937 -30.727 -36.523 1.00 29.39 352 SER A O 1
ATOM 2763 N N . HIS A 1 353 ? 2.571 -32.435 -35.976 1.00 36.81 353 HIS A N 1
ATOM 2764 C CA . HIS A 1 353 ? 2.838 -32.538 -34.547 1.00 36.81 353 HIS A CA 1
ATOM 2765 C C . HIS A 1 353 ? 4.309 -32.864 -34.232 1.00 36.81 353 HIS A C 1
ATOM 2767 O O . HIS A 1 353 ? 4.841 -33.859 -34.715 1.00 36.81 353 HIS A O 1
ATOM 2773 N N . THR A 1 354 ? 4.916 -32.143 -33.281 1.00 34.19 354 THR A N 1
ATOM 2774 C CA . THR A 1 354 ? 5.834 -32.746 -32.289 1.00 34.19 354 THR A CA 1
ATOM 2775 C C . THR A 1 354 ? 5.905 -31.895 -31.010 1.00 34.19 354 THR A C 1
ATOM 2777 O O . THR A 1 354 ? 6.166 -30.696 -31.022 1.00 34.19 354 THR A O 1
ATOM 2780 N N . ARG A 1 355 ? 5.570 -32.544 -29.888 1.00 35.56 355 ARG A N 1
ATOM 2781 C CA . ARG A 1 355 ? 5.199 -32.014 -28.562 1.00 35.56 355 ARG A CA 1
ATOM 2782 C C . ARG A 1 355 ? 6.255 -31.117 -27.884 1.00 35.56 355 ARG A C 1
ATOM 2784 O O . ARG A 1 355 ? 7.314 -31.596 -27.491 1.00 35.56 355 ARG A O 1
ATOM 2791 N N . ARG A 1 356 ? 5.881 -29.875 -27.546 1.00 39.66 356 ARG A N 1
ATOM 2792 C CA . ARG A 1 356 ? 6.373 -29.148 -26.354 1.00 39.66 356 ARG A CA 1
ATOM 2793 C C . ARG A 1 356 ? 5.228 -29.096 -25.337 1.00 39.66 356 ARG A C 1
ATOM 2795 O O . ARG A 1 356 ? 4.136 -28.675 -25.701 1.00 39.66 356 ARG A O 1
ATOM 2802 N N . LYS A 1 357 ? 5.453 -29.547 -24.093 1.00 37.06 357 LYS A N 1
ATOM 2803 C CA . LYS A 1 357 ? 4.448 -29.500 -23.008 1.00 37.06 357 LYS A CA 1
ATOM 2804 C C . LYS A 1 357 ? 3.901 -28.070 -22.881 1.00 37.06 357 LYS A C 1
ATOM 2806 O O . LYS A 1 357 ? 4.682 -27.154 -22.623 1.00 37.06 357 LYS A O 1
ATOM 2811 N N . SER A 1 358 ? 2.596 -27.871 -23.078 1.00 51.16 358 SER A N 1
ATOM 2812 C CA . SER A 1 358 ? 1.962 -26.578 -22.812 1.00 51.16 358 SER A CA 1
ATOM 2813 C C . SER A 1 358 ? 2.009 -26.312 -21.306 1.00 51.16 358 SER A C 1
ATOM 2815 O O . SER A 1 358 ? 1.728 -27.208 -20.511 1.00 51.16 358 SER A O 1
ATOM 2817 N N . LYS A 1 359 ? 2.412 -25.104 -20.896 1.00 67.06 359 LYS A N 1
ATOM 2818 C CA . LYS A 1 359 ? 2.337 -24.698 -19.484 1.00 67.06 359 LYS A CA 1
ATOM 2819 C C . LYS A 1 359 ? 0.859 -24.618 -19.077 1.00 67.06 359 LYS A C 1
ATOM 2821 O O . LYS A 1 359 ? 0.062 -24.053 -19.826 1.00 67.06 359 LYS A O 1
ATOM 2826 N N . ASN A 1 360 ? 0.505 -25.194 -17.929 1.00 88.94 360 ASN A N 1
ATOM 2827 C CA . ASN A 1 360 ? -0.870 -25.256 -17.433 1.00 88.94 360 ASN A CA 1
ATOM 2828 C C . ASN A 1 360 ? -1.173 -24.014 -16.580 1.00 88.94 360 ASN A C 1
ATOM 2830 O O . ASN A 1 360 ? -0.987 -24.038 -15.370 1.00 88.94 360 ASN A O 1
ATOM 2834 N N . PHE A 1 361 ? -1.554 -22.894 -17.196 1.00 90.88 361 PHE A N 1
ATOM 2835 C CA . PHE A 1 361 ? -1.901 -21.667 -16.458 1.00 90.88 361 PHE A CA 1
ATOM 2836 C C . PHE A 1 361 ? -3.303 -21.757 -15.835 1.00 90.88 361 PHE A C 1
ATOM 2838 O O . PHE A 1 361 ? -4.146 -22.461 -16.393 1.00 90.88 361 PHE A O 1
ATOM 2845 N N . PRO A 1 362 ? -3.591 -21.024 -14.736 1.00 94.56 362 PRO A N 1
ATOM 2846 C CA . PRO A 1 362 ? -4.938 -20.986 -14.184 1.00 94.56 362 PRO A CA 1
ATOM 2847 C C . PRO A 1 362 ? -5.959 -20.510 -15.227 1.00 94.56 362 PRO A C 1
ATOM 2849 O O . PRO A 1 362 ? -5.650 -19.589 -15.995 1.00 94.56 362 PRO A O 1
ATOM 2852 N N . PRO A 1 363 ? -7.169 -21.092 -15.247 1.00 95.56 363 PRO A N 1
ATOM 2853 C CA . PRO A 1 363 ? -8.237 -20.694 -16.158 1.00 95.56 363 PRO A CA 1
ATOM 2854 C C . PRO A 1 363 ? -8.670 -19.251 -15.899 1.00 95.56 363 PRO A C 1
ATOM 2856 O O . PRO A 1 363 ? -8.428 -18.688 -14.835 1.00 95.56 363 PRO A O 1
ATOM 2859 N N . GLY A 1 364 ? -9.336 -18.627 -16.862 1.00 94.94 364 GLY A N 1
ATOM 2860 C CA . GLY A 1 364 ? -9.840 -17.275 -16.680 1.00 94.94 364 GLY A CA 1
ATOM 2861 C C . GLY A 1 364 ? -10.490 -16.711 -17.931 1.00 94.94 364 GLY A C 1
ATOM 2862 O O . GLY A 1 364 ? -10.378 -17.302 -19.009 1.00 94.94 364 GLY A O 1
ATOM 2863 N N . PRO A 1 365 ? -11.184 -15.570 -17.812 1.00 93.06 365 PRO A N 1
ATOM 2864 C CA . PRO A 1 365 ? -11.863 -14.981 -18.948 1.00 93.06 365 PRO A CA 1
ATOM 2865 C C . PRO A 1 365 ? -10.860 -14.505 -19.996 1.00 93.06 365 PRO A C 1
ATOM 2867 O O . PRO A 1 365 ? -9.813 -13.937 -19.671 1.00 93.06 365 PRO A O 1
ATOM 2870 N N . ALA A 1 366 ? -11.232 -14.662 -21.266 1.00 90.44 366 ALA A N 1
ATOM 2871 C CA . ALA A 1 366 ? -10.436 -14.167 -22.378 1.00 90.44 366 ALA A CA 1
ATOM 2872 C C . ALA A 1 366 ? -10.189 -12.646 -22.233 1.00 90.44 366 ALA A C 1
ATOM 2874 O O . ALA A 1 366 ? -11.141 -11.879 -22.035 1.00 90.44 366 ALA A O 1
ATOM 2875 N N . PRO A 1 367 ? -8.926 -12.185 -22.292 1.00 89.88 367 PRO A N 1
ATOM 2876 C CA . PRO A 1 367 ? -8.608 -10.773 -22.138 1.00 89.88 367 PRO A CA 1
ATOM 2877 C C . PRO A 1 367 ? -8.893 -10.001 -23.431 1.00 89.88 367 PRO A C 1
ATOM 2879 O O . PRO A 1 367 ? -8.513 -10.435 -24.516 1.00 89.88 367 PRO A O 1
ATOM 2882 N N . LEU A 1 368 ? -9.501 -8.815 -23.318 1.00 79.56 368 LEU A N 1
ATOM 2883 C CA . LEU A 1 368 ? -9.590 -7.889 -24.449 1.00 79.56 368 LEU A CA 1
ATOM 2884 C C . LEU A 1 368 ? -8.213 -7.275 -24.755 1.00 79.56 368 LEU A C 1
ATOM 2886 O O . LEU A 1 368 ? -7.399 -7.108 -23.836 1.00 79.56 368 LEU A O 1
ATOM 2890 N N . PRO A 1 369 ? -7.945 -6.869 -26.009 1.00 76.69 369 PRO A N 1
ATOM 2891 C CA . PRO A 1 369 ? -6.736 -6.126 -26.339 1.00 76.69 369 PRO A CA 1
ATOM 2892 C C . PRO A 1 369 ? -6.559 -4.897 -25.435 1.00 76.69 369 PRO A C 1
ATOM 2894 O O . PRO A 1 369 ? -7.516 -4.180 -25.148 1.00 76.69 369 PRO A O 1
ATOM 2897 N N . ILE A 1 370 ? -5.318 -4.640 -25.008 1.00 74.88 370 ILE A N 1
ATOM 2898 C CA . ILE A 1 370 ? -4.888 -3.485 -24.193 1.00 74.88 370 ILE A CA 1
ATOM 2899 C C . ILE A 1 370 ? -5.424 -3.491 -22.751 1.00 74.88 370 ILE A C 1
ATOM 2901 O O . ILE A 1 370 ? -4.625 -3.492 -21.817 1.00 74.88 370 ILE A O 1
ATOM 2905 N N . ILE A 1 371 ? -6.741 -3.483 -22.549 1.00 77.19 371 ILE A N 1
ATOM 2906 C CA . ILE A 1 371 ? -7.375 -3.341 -21.226 1.00 77.19 371 ILE A CA 1
ATOM 2907 C C . ILE A 1 371 ? -7.549 -4.671 -20.482 1.00 77.19 371 ILE A C 1
ATOM 2909 O O . ILE A 1 371 ? -7.793 -4.678 -19.272 1.00 77.19 371 ILE A O 1
ATOM 2913 N N . GLY A 1 372 ? -7.429 -5.797 -21.188 1.00 90.94 372 GLY A N 1
ATOM 2914 C CA . GLY A 1 372 ? -7.640 -7.125 -20.631 1.00 90.94 372 GLY A CA 1
ATOM 2915 C C . GLY A 1 372 ? -9.048 -7.285 -20.055 1.00 90.94 372 GLY A C 1
ATOM 2916 O O . GLY A 1 372 ? -10.050 -7.092 -20.742 1.00 90.94 372 GLY A O 1
ATOM 2917 N N . SER A 1 373 ? -9.127 -7.637 -18.780 1.00 92.44 373 SER A N 1
ATOM 2918 C CA . SER A 1 373 ? -10.342 -7.935 -18.024 1.00 92.44 373 SER A CA 1
ATOM 2919 C C . SER A 1 373 ? -10.769 -6.793 -17.092 1.00 92.44 373 SER A C 1
ATOM 2921 O O . SER A 1 373 ? -11.678 -6.989 -16.293 1.00 92.44 373 SER A O 1
ATOM 2923 N N . LEU A 1 374 ? -10.164 -5.597 -17.194 1.00 86.56 374 LEU A N 1
ATOM 2924 C CA . LEU A 1 374 ? -10.516 -4.437 -16.352 1.00 86.56 374 LEU A CA 1
ATOM 2925 C C . LEU A 1 374 ? -12.013 -4.087 -16.414 1.00 86.56 374 LEU A C 1
ATOM 2927 O O . LEU A 1 374 ? -12.621 -3.786 -15.393 1.00 86.56 374 LEU A O 1
ATOM 2931 N N . HIS A 1 375 ? -12.625 -4.215 -17.593 1.00 87.69 375 HIS A N 1
ATOM 2932 C CA . HIS A 1 375 ? -14.056 -3.986 -17.822 1.00 87.69 375 HIS A CA 1
ATOM 2933 C C . HIS A 1 375 ? -14.986 -4.938 -17.042 1.00 87.69 375 HIS A C 1
ATOM 2935 O O . HIS A 1 375 ? -16.186 -4.697 -16.988 1.00 87.69 375 HIS A O 1
ATOM 2941 N N . LYS A 1 376 ? -14.457 -6.025 -16.458 1.00 89.62 376 LYS A N 1
ATOM 2942 C CA . LYS A 1 376 ? -15.229 -7.003 -15.676 1.00 89.62 376 LYS A CA 1
ATOM 2943 C C . LYS A 1 376 ? -15.228 -6.725 -14.171 1.00 89.62 376 LYS A C 1
ATOM 2945 O O . LYS A 1 376 ? -15.921 -7.430 -13.451 1.00 89.62 376 LYS A O 1
ATOM 2950 N N . LEU A 1 377 ? -14.440 -5.760 -13.686 1.00 87.62 377 LEU A N 1
ATOM 2951 C CA . LEU A 1 377 ? -14.302 -5.511 -12.246 1.00 87.62 377 LEU A CA 1
ATOM 2952 C C . LEU A 1 377 ? -15.471 -4.700 -11.664 1.00 87.62 377 LEU A C 1
ATOM 2954 O O . LEU A 1 377 ? -15.924 -5.011 -10.565 1.00 87.62 377 LEU A O 1
ATOM 2958 N N . GLY A 1 378 ? -15.977 -3.704 -12.399 1.00 87.19 378 GLY A N 1
ATOM 2959 C CA . GLY A 1 378 ? -16.987 -2.767 -11.890 1.00 87.19 378 GLY A CA 1
ATOM 2960 C C . GLY A 1 378 ? -16.507 -1.982 -10.659 1.00 87.19 378 GLY A C 1
ATOM 2961 O O . GLY A 1 378 ? -15.306 -1.912 -10.391 1.00 87.19 378 GLY A O 1
ATOM 2962 N N . ASP A 1 379 ? -17.453 -1.424 -9.901 1.00 86.38 379 ASP A N 1
ATOM 2963 C CA . ASP A 1 379 ? -17.166 -0.625 -8.696 1.00 86.38 379 ASP A CA 1
ATOM 2964 C C . ASP A 1 379 ? -16.912 -1.478 -7.441 1.00 86.38 379 ASP A C 1
ATOM 2966 O O . ASP A 1 379 ? -16.384 -0.978 -6.451 1.00 86.38 379 ASP A O 1
ATOM 2970 N N . GLN A 1 380 ? -17.245 -2.774 -7.491 1.00 90.81 380 GLN A N 1
ATOM 2971 C CA . GLN A 1 380 ? -17.067 -3.740 -6.397 1.00 90.81 380 GLN A CA 1
ATOM 2972 C C . GLN A 1 380 ? -16.241 -4.948 -6.876 1.00 90.81 380 GLN A C 1
ATOM 2974 O O . GLN A 1 380 ? -16.787 -6.035 -7.108 1.00 90.81 380 GLN A O 1
ATOM 2979 N N . PRO A 1 381 ? -14.915 -4.798 -7.064 1.00 92.25 381 PRO A N 1
ATOM 2980 C CA . PRO A 1 381 ? -14.093 -5.838 -7.671 1.00 92.25 381 PRO A CA 1
ATOM 2981 C C . PRO A 1 381 ? -14.110 -7.162 -6.902 1.00 92.25 381 PRO A C 1
ATOM 2983 O O . PRO A 1 381 ? -14.034 -8.214 -7.526 1.00 92.25 381 PRO A O 1
ATOM 2986 N N . HIS A 1 382 ? -14.221 -7.159 -5.569 1.00 93.88 382 HIS A N 1
ATOM 2987 C CA . HIS A 1 382 ? -14.294 -8.390 -4.761 1.00 93.88 382 HIS A CA 1
ATOM 2988 C C . HIS A 1 382 ? -15.550 -9.203 -5.047 1.00 93.88 382 HIS A C 1
ATOM 2990 O O . HIS A 1 382 ? -15.449 -10.426 -5.146 1.00 93.88 382 HIS A O 1
ATOM 2996 N N . GLN A 1 383 ? -16.688 -8.548 -5.278 1.00 95.56 383 GLN A N 1
ATOM 2997 C CA . GLN A 1 383 ? -17.935 -9.214 -5.652 1.00 95.56 383 GLN A CA 1
ATOM 2998 C C . GLN A 1 383 ? -17.873 -9.736 -7.093 1.00 95.56 383 GLN A C 1
ATOM 3000 O O . GLN A 1 383 ? -18.172 -10.903 -7.351 1.00 95.56 383 GLN A O 1
ATOM 3005 N N . SER A 1 384 ? -17.415 -8.905 -8.037 1.00 96.31 384 SER A N 1
ATOM 3006 C CA . SER A 1 384 ? -17.268 -9.297 -9.446 1.00 96.31 384 SER A CA 1
ATOM 3007 C C . SER A 1 384 ? -16.296 -10.465 -9.621 1.00 96.31 384 SER A C 1
ATOM 3009 O O . SER A 1 384 ? -16.561 -11.395 -10.385 1.00 96.31 384 SER A O 1
ATOM 3011 N N . LEU A 1 385 ? -15.182 -10.457 -8.883 1.00 96.38 385 LEU A N 1
ATOM 3012 C CA . LEU A 1 385 ? -14.208 -11.545 -8.894 1.00 96.38 385 LEU A CA 1
ATOM 3013 C C . LEU A 1 385 ? -14.723 -12.800 -8.179 1.00 96.38 385 LEU A C 1
ATOM 3015 O O . LEU A 1 385 ? -14.445 -13.896 -8.654 1.00 96.38 385 LEU A O 1
ATOM 3019 N N . ALA A 1 386 ? -15.513 -12.670 -7.108 1.00 96.44 386 ALA A N 1
ATOM 3020 C CA . ALA A 1 386 ? -16.193 -13.813 -6.491 1.00 96.44 386 ALA A CA 1
ATOM 3021 C C . ALA A 1 386 ? -17.190 -14.471 -7.460 1.00 96.44 386 ALA A C 1
ATOM 3023 O O . ALA A 1 386 ? -17.273 -15.694 -7.531 1.00 96.44 386 ALA A O 1
ATOM 3024 N N . LYS A 1 387 ? -17.915 -13.669 -8.253 1.00 96.19 387 LYS A N 1
ATOM 3025 C CA . LYS A 1 387 ? -18.815 -14.175 -9.297 1.00 96.19 387 LYS A CA 1
ATOM 3026 C C . LYS A 1 387 ? -18.046 -14.924 -10.384 1.00 96.19 387 LYS A C 1
ATOM 3028 O O . LYS A 1 387 ? -18.414 -16.044 -10.706 1.00 96.19 387 LYS A O 1
ATOM 3033 N N . LEU A 1 388 ? -16.961 -14.343 -10.899 1.00 96.12 388 LEU A N 1
ATOM 3034 C CA . LEU A 1 388 ? -16.116 -14.998 -11.904 1.00 96.12 388 LEU A CA 1
ATOM 3035 C C . LEU A 1 388 ? -15.476 -16.293 -11.379 1.00 96.12 388 LEU A C 1
ATOM 3037 O O . LEU A 1 388 ? -15.349 -17.251 -12.133 1.00 96.12 388 LEU A O 1
ATOM 3041 N N . ALA A 1 389 ? -15.122 -16.366 -10.094 1.00 95.38 389 ALA A N 1
ATOM 3042 C CA . ALA A 1 389 ? -14.582 -17.590 -9.502 1.00 95.38 389 ALA A CA 1
ATOM 3043 C C . ALA A 1 389 ? -15.569 -18.774 -9.556 1.00 95.38 389 ALA A C 1
ATOM 3045 O O . ALA A 1 389 ? -15.131 -19.920 -9.591 1.00 95.38 389 ALA A O 1
ATOM 3046 N N . LYS A 1 390 ? -16.886 -18.527 -9.633 1.00 93.75 390 LYS A N 1
ATOM 3047 C CA . LYS A 1 390 ? -17.882 -19.593 -9.847 1.00 93.75 390 LYS A CA 1
ATOM 3048 C C . LYS A 1 390 ? -17.789 -20.209 -11.246 1.00 93.75 390 LYS A C 1
ATOM 3050 O O . LYS A 1 390 ? -18.046 -21.397 -11.394 1.00 93.75 390 LYS A O 1
ATOM 3055 N N . ASP A 1 391 ? -17.390 -19.418 -12.241 1.00 94.44 391 ASP A N 1
ATOM 3056 C CA . ASP A 1 391 ? -17.288 -19.853 -13.638 1.00 94.44 391 ASP A CA 1
ATOM 3057 C C . ASP A 1 391 ? -15.918 -20.478 -13.949 1.00 94.44 391 ASP A C 1
ATOM 3059 O O . ASP A 1 391 ? -15.823 -21.439 -14.710 1.00 94.44 391 ASP A O 1
ATOM 3063 N N . TYR A 1 392 ? -14.842 -19.923 -13.377 1.00 94.94 392 TYR A N 1
ATOM 3064 C CA . TYR A 1 392 ? -13.459 -20.313 -13.689 1.00 94.94 392 TYR A CA 1
ATOM 3065 C C . TYR A 1 392 ? -12.794 -21.160 -12.598 1.00 94.94 392 TYR A C 1
ATOM 3067 O O . TYR A 1 392 ? -11.738 -21.739 -12.835 1.00 94.94 392 TYR A O 1
ATOM 3075 N N . GLY A 1 393 ? -13.403 -21.270 -11.420 1.00 91.81 393 GLY A N 1
ATOM 3076 C CA . GLY A 1 393 ? -12.892 -22.050 -10.301 1.00 91.81 393 GLY A CA 1
ATOM 3077 C C . GLY A 1 393 ? -12.106 -21.237 -9.260 1.00 91.81 393 GLY A C 1
ATOM 3078 O O . GLY A 1 393 ? -11.932 -20.020 -9.378 1.00 91.81 393 GLY A O 1
ATOM 3079 N N . PRO A 1 394 ? -11.613 -21.919 -8.210 1.00 87.50 394 PRO A N 1
ATOM 3080 C CA . PRO A 1 394 ? -11.078 -21.294 -6.995 1.00 87.50 394 PRO A CA 1
ATOM 3081 C C . PRO A 1 394 ? -9.730 -20.587 -7.183 1.00 87.50 394 PRO A C 1
ATOM 3083 O O . PRO A 1 394 ? -9.334 -19.771 -6.346 1.00 87.50 394 PRO A O 1
ATOM 3086 N N . ILE A 1 395 ? -9.024 -20.901 -8.270 1.00 95.06 395 ILE A N 1
ATOM 3087 C CA . ILE A 1 395 ? -7.826 -20.212 -8.734 1.00 95.06 395 ILE A CA 1
ATOM 3088 C C . ILE A 1 395 ? -8.043 -19.824 -10.193 1.00 95.06 395 ILE A C 1
ATOM 3090 O O . ILE A 1 395 ? -8.193 -20.684 -11.058 1.00 95.06 395 ILE A O 1
ATOM 3094 N N . MET A 1 396 ? -8.052 -18.523 -10.468 1.00 96.81 396 MET A N 1
ATOM 3095 C CA . MET A 1 396 ? -8.244 -18.012 -11.824 1.00 96.81 396 MET A CA 1
ATOM 3096 C C . MET A 1 396 ? -7.217 -16.943 -12.181 1.00 96.81 396 MET A C 1
ATOM 3098 O O . MET A 1 396 ? -6.696 -16.248 -11.308 1.00 96.81 396 MET A O 1
ATOM 3102 N N . SER A 1 397 ? -6.925 -16.793 -13.470 1.00 96.62 397 SER A N 1
ATOM 3103 C CA . SER A 1 397 ? -6.019 -15.780 -14.002 1.00 96.62 397 SER A CA 1
ATOM 3104 C C . SER A 1 397 ? -6.770 -14.724 -14.805 1.00 96.62 397 SER A C 1
ATOM 3106 O O . SER A 1 397 ? -7.622 -15.015 -15.634 1.00 96.62 397 SER A O 1
ATOM 3108 N N . LEU A 1 398 ? -6.425 -13.463 -14.579 1.00 95.44 398 LEU A N 1
ATOM 3109 C CA . LEU A 1 398 ? -6.962 -12.304 -15.273 1.00 95.44 398 LEU A CA 1
ATOM 3110 C C . LEU A 1 398 ? -5.813 -11.457 -15.794 1.00 95.44 398 LEU A C 1
ATOM 3112 O O . LEU A 1 398 ? -4.743 -11.368 -15.185 1.00 95.44 398 LEU A O 1
ATOM 3116 N N . LYS A 1 399 ? -6.057 -10.757 -16.899 1.00 93.12 399 LYS A N 1
ATOM 3117 C CA . LYS A 1 399 ? -5.152 -9.712 -17.370 1.00 93.12 399 LYS A CA 1
ATOM 3118 C C . LYS A 1 399 ? -5.734 -8.355 -16.991 1.00 93.12 399 LYS A C 1
ATOM 3120 O O . LYS A 1 399 ? -6.706 -7.934 -17.596 1.00 93.12 399 LYS A O 1
ATOM 3125 N N . LEU A 1 400 ? -5.183 -7.656 -16.006 1.00 89.00 400 LEU A N 1
ATOM 3126 C CA . LEU A 1 400 ? -5.627 -6.305 -15.647 1.00 89.00 400 LEU A CA 1
ATOM 3127 C C . LEU A 1 400 ? -4.706 -5.283 -16.321 1.00 89.00 400 LEU A C 1
ATOM 3129 O O . LEU A 1 400 ? -3.592 -5.024 -15.861 1.00 89.00 400 LEU A O 1
ATOM 3133 N N . GLY A 1 401 ? -5.131 -4.766 -17.479 1.00 88.31 401 GLY A N 1
ATOM 3134 C CA . GLY A 1 401 ? -4.255 -4.013 -18.377 1.00 88.31 401 GLY A CA 1
ATOM 3135 C C . GLY A 1 401 ? -3.082 -4.879 -18.844 1.00 88.31 401 GLY A C 1
ATOM 3136 O O . GLY A 1 401 ? -3.266 -5.879 -19.535 1.00 88.31 401 GLY A O 1
ATOM 3137 N N . ARG A 1 402 ? -1.854 -4.535 -18.437 1.00 82.81 402 ARG A N 1
ATOM 3138 C CA . ARG A 1 402 ? -0.644 -5.334 -18.716 1.00 82.81 402 ARG A CA 1
ATOM 3139 C C . ARG A 1 402 ? -0.229 -6.260 -17.574 1.00 82.81 402 ARG A C 1
ATOM 3141 O O . ARG A 1 402 ? 0.663 -7.091 -17.773 1.00 82.81 402 ARG A O 1
ATOM 3148 N N . VAL A 1 403 ? -0.879 -6.176 -16.418 1.00 89.75 403 VAL A N 1
ATOM 3149 C CA . VAL A 1 403 ? -0.557 -6.993 -15.244 1.00 89.75 403 VAL A CA 1
ATOM 3150 C C . VAL A 1 403 ? -1.301 -8.320 -15.317 1.00 89.75 403 VAL A C 1
ATOM 3152 O O . VAL A 1 403 ? -2.498 -8.361 -15.581 1.00 89.75 403 VAL A O 1
ATOM 3155 N N . THR A 1 404 ? -0.579 -9.423 -15.130 1.00 95.25 404 THR A N 1
ATOM 3156 C CA . THR A 1 404 ? -1.206 -10.730 -14.910 1.00 95.25 404 THR A CA 1
ATOM 3157 C C . THR A 1 404 ? -1.548 -10.841 -13.431 1.00 95.25 404 THR A C 1
ATOM 3159 O O . THR A 1 404 ? -0.658 -10.715 -12.589 1.00 95.25 404 THR A O 1
ATOM 3162 N N . THR A 1 405 ? -2.818 -11.076 -13.131 1.00 96.62 405 THR A N 1
ATOM 3163 C CA . THR A 1 405 ? -3.344 -11.168 -11.772 1.00 96.62 405 THR A CA 1
ATOM 3164 C C . THR A 1 405 ? -3.972 -12.539 -11.580 1.00 96.62 405 THR A C 1
ATOM 3166 O O . THR A 1 405 ? -4.854 -12.927 -12.337 1.00 96.62 405 THR A O 1
ATOM 3169 N N . VAL A 1 406 ? -3.516 -13.281 -10.577 1.00 97.94 406 VAL A N 1
ATOM 3170 C CA . VAL A 1 406 ? -4.133 -14.533 -10.138 1.00 97.94 406 VAL A CA 1
ATOM 3171 C C . VAL A 1 406 ? -5.015 -14.241 -8.934 1.00 97.94 406 VAL A C 1
ATOM 3173 O O . VAL A 1 406 ? -4.596 -13.556 -8.002 1.00 97.94 406 VAL A O 1
ATOM 3176 N N . VAL A 1 407 ? -6.243 -14.740 -8.961 1.00 98.12 407 VAL A N 1
ATOM 3177 C CA . VAL A 1 407 ? -7.224 -14.570 -7.891 1.00 98.12 407 VAL A CA 1
ATOM 3178 C C . VAL A 1 407 ? -7.463 -15.920 -7.239 1.00 98.12 407 VAL A C 1
ATOM 3180 O O . VAL A 1 407 ? -7.747 -16.899 -7.923 1.00 98.12 407 VAL A O 1
ATOM 3183 N N . ILE A 1 408 ? -7.338 -15.944 -5.917 1.00 97.88 408 ILE A N 1
ATOM 3184 C CA . ILE A 1 408 ? -7.578 -17.096 -5.051 1.00 97.88 408 ILE A CA 1
ATOM 3185 C C . ILE A 1 408 ? -8.884 -16.851 -4.299 1.00 97.88 408 ILE A C 1
ATOM 3187 O O . ILE A 1 408 ? -9.034 -15.796 -3.686 1.00 97.88 408 ILE A O 1
ATOM 3191 N N . SER A 1 409 ? -9.837 -17.780 -4.373 1.00 97.44 409 SER A N 1
ATOM 3192 C CA . SER A 1 409 ? -11.193 -17.617 -3.812 1.00 97.44 409 SER A CA 1
ATOM 3193 C C . SER A 1 409 ? -11.695 -18.809 -2.986 1.00 97.44 409 SER A C 1
ATOM 3195 O O . SER A 1 409 ? -12.853 -18.803 -2.596 1.00 97.44 409 SER A O 1
ATOM 3197 N N . SER A 1 410 ? -10.844 -19.794 -2.676 1.00 96.88 410 SER A N 1
ATOM 3198 C CA . SER A 1 410 ? -11.163 -20.900 -1.750 1.00 96.88 410 SER A CA 1
ATOM 3199 C C . SER A 1 410 ? -10.172 -20.969 -0.588 1.00 96.88 410 SER A C 1
ATOM 3201 O O . SER A 1 410 ? -8.993 -20.642 -0.778 1.00 96.88 410 SER A O 1
ATOM 3203 N N . SER A 1 411 ? -10.604 -21.509 0.553 1.00 97.12 411 SER A N 1
ATOM 3204 C CA . SER A 1 411 ? -9.754 -21.770 1.725 1.00 97.12 411 SER A CA 1
ATOM 3205 C C . SER A 1 411 ? -8.539 -22.653 1.391 1.00 97.12 411 SER A C 1
ATOM 3207 O O . SER A 1 411 ? -7.408 -22.284 1.710 1.00 97.12 411 SER A O 1
ATOM 3209 N N . ASP A 1 412 ? -8.728 -23.754 0.658 1.00 96.69 412 ASP A N 1
ATOM 3210 C CA . ASP A 1 412 ? -7.648 -24.690 0.306 1.00 96.69 412 ASP A CA 1
ATOM 3211 C C . ASP A 1 412 ? -6.554 -24.051 -0.557 1.00 96.69 412 ASP A C 1
ATOM 3213 O O . ASP A 1 412 ? -5.361 -24.142 -0.249 1.00 96.69 412 ASP A O 1
ATOM 3217 N N . ALA A 1 413 ? -6.945 -23.340 -1.617 1.00 96.06 413 ALA A N 1
ATOM 3218 C CA . ALA A 1 413 ? -5.996 -22.613 -2.455 1.00 96.06 413 ALA A CA 1
ATOM 3219 C C . ALA A 1 413 ? -5.292 -21.477 -1.686 1.00 96.06 413 ALA A C 1
ATOM 3221 O O . ALA A 1 413 ? -4.099 -21.233 -1.890 1.00 96.06 413 ALA A O 1
ATOM 3222 N N . ALA A 1 414 ? -5.987 -20.807 -0.759 1.00 97.44 414 ALA A N 1
ATOM 3223 C CA . ALA A 1 414 ? -5.367 -19.814 0.116 1.00 97.44 414 ALA A CA 1
ATOM 3224 C C . ALA A 1 414 ? -4.336 -20.459 1.059 1.00 97.44 414 ALA A C 1
ATOM 3226 O O . ALA A 1 414 ? -3.260 -19.889 1.255 1.00 97.44 414 ALA A O 1
ATOM 3227 N N . LYS A 1 415 ? -4.608 -21.662 1.579 1.00 97.31 415 LYS A N 1
ATOM 3228 C CA . LYS A 1 415 ? -3.674 -22.448 2.403 1.00 97.31 415 LYS A CA 1
ATOM 3229 C C . LYS A 1 415 ? -2.425 -22.851 1.635 1.00 97.31 415 LYS A C 1
ATOM 3231 O O . LYS A 1 415 ? -1.307 -22.698 2.136 1.00 97.31 415 LYS A O 1
ATOM 3236 N N . GLU A 1 416 ? -2.602 -23.305 0.399 1.00 95.25 416 GLU A N 1
ATOM 3237 C CA . GLU A 1 416 ? -1.500 -23.636 -0.503 1.00 95.25 416 GLU A CA 1
ATOM 3238 C C . GLU A 1 416 ? -0.572 -22.430 -0.718 1.00 95.25 416 GLU A C 1
ATOM 3240 O O . GLU A 1 416 ? 0.632 -22.507 -0.471 1.00 95.25 416 GLU A O 1
ATOM 3245 N N . VAL A 1 417 ? -1.144 -21.281 -1.080 1.00 94.38 417 VAL A N 1
ATOM 3246 C CA . VAL A 1 417 ? -0.399 -20.066 -1.441 1.00 94.38 417 VAL A CA 1
ATOM 3247 C C . VAL A 1 417 ? 0.207 -19.346 -0.229 1.00 94.38 417 VAL A C 1
ATOM 3249 O O . VAL A 1 417 ? 1.333 -18.852 -0.299 1.00 94.38 417 VAL A O 1
ATOM 3252 N N . LEU A 1 418 ? -0.520 -19.238 0.887 1.00 95.44 418 LEU A N 1
ATOM 3253 C CA . LEU A 1 418 ? -0.113 -18.401 2.023 1.00 95.44 418 LEU A CA 1
ATOM 3254 C C . LEU A 1 418 ? 0.664 -19.150 3.108 1.00 95.44 418 LEU A C 1
ATOM 3256 O O . LEU A 1 418 ? 1.415 -18.494 3.830 1.00 95.44 418 LEU A O 1
ATOM 3260 N N . GLN A 1 419 ? 0.484 -20.469 3.242 1.00 94.62 419 GLN A N 1
ATOM 3261 C CA . GLN A 1 419 ? 1.138 -21.280 4.276 1.00 94.62 419 GLN A CA 1
ATOM 3262 C C . GLN A 1 419 ? 2.144 -22.267 3.683 1.00 94.62 419 GLN A C 1
ATOM 3264 O O . GLN A 1 419 ? 3.316 -22.209 4.043 1.00 94.62 419 GLN A O 1
ATOM 3269 N N . LYS A 1 420 ? 1.724 -23.156 2.775 1.00 94.12 420 LYS A N 1
ATOM 3270 C CA . LYS A 1 420 ? 2.626 -24.196 2.245 1.00 94.12 420 LYS A CA 1
ATOM 3271 C C . LYS A 1 420 ? 3.715 -23.620 1.340 1.00 94.12 420 LYS A C 1
ATOM 3273 O O . LYS A 1 420 ? 4.853 -24.074 1.386 1.00 94.12 420 LYS A O 1
ATOM 3278 N N . GLN A 1 421 ? 3.382 -22.591 0.561 1.00 93.00 421 GLN A N 1
ATOM 3279 C CA . GLN A 1 421 ? 4.306 -21.916 -0.355 1.00 93.00 421 GLN A CA 1
ATOM 3280 C C . GLN A 1 421 ? 4.616 -20.475 0.075 1.00 93.00 421 GLN A C 1
ATOM 3282 O O . GLN A 1 421 ? 4.861 -19.589 -0.749 1.00 93.00 421 GLN A O 1
ATOM 3287 N N . ASP A 1 422 ? 4.623 -20.229 1.387 1.00 89.38 422 ASP A N 1
ATOM 3288 C CA . ASP A 1 422 ? 4.658 -18.887 1.966 1.00 89.38 422 ASP A CA 1
ATOM 3289 C C . ASP A 1 422 ? 5.821 -18.004 1.469 1.00 89.38 422 ASP A C 1
ATOM 3291 O O . ASP A 1 422 ? 5.633 -16.795 1.329 1.00 89.38 422 ASP A O 1
ATOM 3295 N N . ILE A 1 423 ? 6.992 -18.581 1.164 1.00 91.50 423 ILE A N 1
ATOM 3296 C CA . ILE A 1 423 ? 8.173 -17.889 0.626 1.00 91.50 423 ILE A CA 1
ATOM 3297 C C . ILE A 1 423 ? 7.913 -17.395 -0.800 1.00 91.50 423 ILE A C 1
ATOM 3299 O O . ILE A 1 423 ? 8.137 -16.212 -1.074 1.00 91.50 423 ILE A O 1
ATOM 3303 N N . ALA A 1 424 ? 7.429 -18.270 -1.688 1.00 92.25 424 ALA A N 1
ATOM 3304 C CA . ALA A 1 424 ? 7.230 -17.971 -3.110 1.00 92.25 424 ALA A CA 1
ATOM 3305 C C . ALA A 1 424 ? 6.220 -16.832 -3.318 1.00 92.25 424 ALA A C 1
ATOM 3307 O O . ALA A 1 424 ? 6.385 -15.999 -4.210 1.00 92.25 424 ALA A O 1
ATOM 3308 N N . PHE A 1 425 ? 5.229 -16.745 -2.430 1.00 94.25 425 PHE A N 1
ATOM 3309 C CA . PHE A 1 425 ? 4.181 -15.727 -2.449 1.00 94.25 425 PHE A CA 1
ATOM 3310 C C . PHE A 1 425 ? 4.385 -14.631 -1.392 1.00 94.25 425 PHE A C 1
ATOM 3312 O O . PHE A 1 425 ? 3.438 -13.931 -1.028 1.00 94.25 425 PHE A O 1
ATOM 3319 N N . SER A 1 426 ? 5.595 -14.468 -0.849 1.00 92.75 426 SER A N 1
ATOM 3320 C CA . SER A 1 426 ? 5.862 -13.498 0.224 1.00 92.75 426 SER A CA 1
ATOM 3321 C C . SER A 1 426 ? 6.092 -12.061 -0.257 1.00 92.75 426 SER A C 1
ATOM 3323 O O . SER A 1 426 ? 5.981 -11.136 0.553 1.00 92.75 426 SER A O 1
ATOM 3325 N N . SER A 1 427 ? 6.412 -11.840 -1.534 1.00 94.19 427 SER A N 1
ATOM 3326 C CA . SER A 1 427 ? 6.582 -10.498 -2.109 1.00 94.19 427 SER A CA 1
ATOM 3327 C C . SER A 1 427 ? 5.246 -9.764 -2.254 1.00 94.19 427 SER A C 1
ATOM 3329 O O . SER A 1 427 ? 4.171 -10.366 -2.206 1.00 94.19 427 SER A O 1
ATOM 3331 N N . ARG A 1 428 ? 5.299 -8.437 -2.411 1.00 93.69 428 ARG A N 1
ATOM 3332 C CA . ARG A 1 428 ? 4.120 -7.572 -2.563 1.00 93.69 428 ARG A CA 1
ATOM 3333 C C . ARG A 1 428 ? 4.033 -6.993 -3.967 1.00 93.69 428 ARG A C 1
ATOM 3335 O O . ARG A 1 428 ? 5.044 -6.621 -4.559 1.00 93.69 428 ARG A O 1
ATOM 3342 N N . SER A 1 429 ? 2.808 -6.853 -4.462 1.00 91.44 429 SER A N 1
ATOM 3343 C CA . SER A 1 429 ? 2.539 -5.940 -5.574 1.00 91.44 429 SER A CA 1
ATOM 3344 C C . SER A 1 429 ? 2.348 -4.546 -4.984 1.00 91.44 429 SER A C 1
ATOM 3346 O O . SER A 1 429 ? 1.428 -4.355 -4.195 1.00 91.44 429 SER A O 1
ATOM 3348 N N . ILE A 1 430 ? 3.243 -3.609 -5.304 1.00 91.44 430 ILE A N 1
ATOM 3349 C CA . ILE A 1 430 ? 3.294 -2.274 -4.687 1.00 91.44 430 ILE A CA 1
ATOM 3350 C C . ILE A 1 430 ? 2.546 -1.276 -5.586 1.00 91.44 430 ILE A C 1
ATOM 3352 O O . ILE A 1 430 ? 3.033 -1.021 -6.696 1.00 91.44 430 ILE A O 1
ATOM 3356 N N . PRO A 1 431 ? 1.411 -0.706 -5.135 1.00 88.44 431 PRO A N 1
ATOM 3357 C CA . PRO A 1 431 ? 0.723 0.360 -5.858 1.00 88.44 431 PRO A CA 1
ATOM 3358 C C . PRO A 1 431 ? 1.613 1.596 -5.990 1.00 88.44 431 PRO A C 1
ATOM 3360 O O . PRO A 1 431 ? 2.349 1.947 -5.068 1.00 88.44 431 PRO A O 1
ATOM 3363 N N . ASP A 1 432 ? 1.536 2.304 -7.110 1.00 88.81 432 ASP A N 1
ATOM 3364 C CA . ASP A 1 432 ? 2.373 3.479 -7.355 1.00 88.81 432 ASP A CA 1
ATOM 3365 C C . ASP A 1 432 ? 2.120 4.611 -6.354 1.00 88.81 432 ASP A C 1
ATOM 3367 O O . ASP A 1 432 ? 3.051 5.335 -6.000 1.00 88.81 432 ASP A O 1
ATOM 3371 N N . ALA A 1 433 ? 0.893 4.709 -5.831 1.00 86.12 433 ALA A N 1
ATOM 3372 C CA . ALA A 1 433 ? 0.529 5.652 -4.776 1.00 86.12 433 ALA A CA 1
ATOM 3373 C C . ALA A 1 433 ? 1.465 5.537 -3.559 1.00 86.12 433 ALA A C 1
ATOM 3375 O O . ALA A 1 433 ? 1.917 6.542 -3.016 1.00 86.12 433 ALA A O 1
ATOM 3376 N N . VAL A 1 434 ? 1.838 4.309 -3.194 1.00 85.19 434 VAL A N 1
ATOM 3377 C CA . VAL A 1 434 ? 2.702 3.996 -2.048 1.00 85.19 434 VAL A CA 1
ATOM 3378 C C . VAL A 1 434 ? 4.150 4.449 -2.269 1.00 85.19 434 VAL A C 1
ATOM 3380 O O . VAL A 1 434 ? 4.901 4.599 -1.313 1.00 85.19 434 VAL A O 1
ATOM 3383 N N . ASN A 1 435 ? 4.579 4.733 -3.502 1.00 86.38 435 ASN A N 1
ATOM 3384 C CA . ASN A 1 435 ? 5.920 5.279 -3.743 1.00 86.38 435 ASN A CA 1
ATOM 3385 C C . ASN A 1 435 ? 6.046 6.762 -3.347 1.00 86.38 435 ASN A C 1
ATOM 3387 O O . ASN A 1 435 ? 7.146 7.316 -3.415 1.00 86.38 435 ASN A O 1
ATOM 3391 N N . ALA A 1 436 ? 4.957 7.414 -2.922 1.00 84.50 436 ALA A N 1
ATOM 3392 C CA . ALA A 1 436 ? 5.002 8.740 -2.317 1.00 84.50 436 ALA A CA 1
ATOM 3393 C C . ALA A 1 436 ? 5.993 8.776 -1.139 1.00 84.50 436 ALA A C 1
ATOM 3395 O O . ALA A 1 436 ? 5.999 7.890 -0.284 1.00 84.50 436 ALA A O 1
ATOM 3396 N N . HIS A 1 437 ? 6.863 9.793 -1.119 1.00 83.94 437 HIS A N 1
ATOM 3397 C CA . HIS A 1 437 ? 7.979 9.920 -0.166 1.00 83.94 437 HIS A CA 1
ATOM 3398 C C . HIS A 1 437 ? 8.866 8.669 -0.030 1.00 83.94 437 HIS A C 1
ATOM 3400 O O . HIS A 1 437 ? 9.445 8.436 1.029 1.00 83.94 437 HIS A O 1
ATOM 3406 N N . SER A 1 438 ? 8.960 7.845 -1.079 1.00 86.88 438 SER A N 1
ATOM 3407 C CA . SER A 1 438 ? 9.706 6.581 -1.063 1.00 86.88 438 SER A CA 1
ATOM 3408 C C . SER A 1 438 ? 9.245 5.595 0.023 1.00 86.88 438 SER A C 1
ATOM 3410 O O . SER A 1 438 ? 10.030 4.740 0.430 1.00 86.88 438 SER A O 1
ATOM 3412 N N . GLN A 1 439 ? 7.985 5.666 0.482 1.00 85.31 439 GLN A N 1
ATOM 3413 C CA . GLN A 1 439 ? 7.484 4.853 1.604 1.00 85.31 439 GLN A CA 1
ATOM 3414 C C . GLN A 1 439 ? 7.694 3.345 1.388 1.00 85.31 439 GLN A C 1
ATOM 3416 O O . GLN A 1 439 ? 8.046 2.624 2.322 1.00 85.31 439 GLN A O 1
ATOM 3421 N N . SER A 1 440 ? 7.568 2.862 0.150 1.00 86.44 440 SER A N 1
ATOM 3422 C CA . SER A 1 440 ? 7.812 1.458 -0.213 1.00 86.44 440 SER A CA 1
ATOM 3423 C C . SER A 1 440 ? 9.220 0.938 0.126 1.00 86.44 440 SER A C 1
ATOM 3425 O O . SER A 1 440 ? 9.395 -0.269 0.284 1.00 86.44 440 SER A O 1
ATOM 3427 N N . GLN A 1 441 ? 10.214 1.822 0.280 1.00 88.38 441 GLN A N 1
ATOM 3428 C CA . GLN A 1 441 ? 11.601 1.472 0.616 1.00 88.38 441 GLN A CA 1
ATOM 3429 C C . GLN A 1 441 ? 11.871 1.371 2.127 1.00 88.38 441 GLN A C 1
ATOM 3431 O O . GLN A 1 441 ? 12.959 0.949 2.518 1.00 88.38 441 GLN A O 1
ATOM 3436 N N . PHE A 1 442 ? 10.913 1.759 2.973 1.00 89.06 442 PHE A N 1
ATOM 3437 C CA . PHE A 1 442 ? 11.033 1.744 4.439 1.00 89.06 442 PHE A CA 1
ATOM 3438 C C . PHE A 1 442 ? 9.948 0.893 5.103 1.00 89.06 442 PHE A C 1
ATOM 3440 O O . PHE A 1 442 ? 10.175 0.298 6.152 1.00 89.06 442 PHE A O 1
ATOM 3447 N N . SER A 1 443 ? 8.774 0.825 4.481 1.00 89.44 443 SER A N 1
ATOM 3448 C CA . SER A 1 443 ? 7.585 0.211 5.051 1.00 89.44 443 SER A CA 1
ATOM 3449 C C . SER A 1 443 ? 7.706 -1.301 5.232 1.00 89.44 443 SER A C 1
ATOM 3451 O O . SER A 1 443 ? 7.979 -2.051 4.289 1.00 89.44 443 SER A O 1
ATOM 3453 N N . VAL A 1 444 ? 7.370 -1.778 6.430 1.00 91.06 444 VAL A N 1
ATOM 3454 C CA . VAL A 1 444 ? 7.303 -3.215 6.743 1.00 91.06 444 VAL A CA 1
ATOM 3455 C C . VAL A 1 444 ? 6.199 -3.933 5.953 1.00 91.06 444 VAL A C 1
ATOM 3457 O O . VAL A 1 444 ? 6.253 -5.154 5.753 1.00 91.06 444 VAL A O 1
ATOM 3460 N N . VAL A 1 445 ? 5.191 -3.184 5.493 1.00 90.06 445 VAL A N 1
ATOM 3461 C CA . VAL A 1 445 ? 4.079 -3.701 4.689 1.00 90.06 445 VAL A CA 1
ATOM 3462 C C . VAL A 1 445 ? 4.568 -4.087 3.293 1.00 90.06 445 VAL A C 1
ATOM 3464 O O . VAL A 1 445 ? 4.178 -5.150 2.797 1.00 90.06 445 VAL A O 1
ATOM 3467 N N . TRP A 1 446 ? 5.448 -3.268 2.700 1.00 92.38 446 TRP A N 1
ATOM 3468 C CA . TRP A 1 446 ? 5.826 -3.319 1.280 1.00 92.38 446 TRP A CA 1
ATOM 3469 C C . TRP A 1 446 ? 7.216 -3.898 1.002 1.00 92.38 446 TRP A C 1
ATOM 3471 O O . TRP A 1 446 ? 7.398 -4.518 -0.047 1.00 92.38 446 TRP A O 1
ATOM 3481 N N . LEU A 1 447 ? 8.173 -3.749 1.927 1.00 92.25 447 LEU A N 1
ATOM 3482 C CA . LEU A 1 447 ? 9.539 -4.258 1.771 1.00 92.25 447 LEU A CA 1
ATOM 3483 C C . LEU A 1 447 ? 9.548 -5.753 1.404 1.00 92.25 447 LEU A C 1
ATOM 3485 O O . LEU A 1 447 ? 8.759 -6.513 1.974 1.00 92.25 447 LEU A O 1
ATOM 3489 N N . PRO A 1 448 ? 10.428 -6.220 0.499 1.00 90.19 448 PRO A N 1
ATOM 3490 C CA . PRO A 1 448 ? 10.581 -7.647 0.216 1.00 90.19 448 PRO A CA 1
ATOM 3491 C C . PRO A 1 448 ? 11.074 -8.405 1.457 1.00 90.19 448 PRO A C 1
ATOM 3493 O O . PRO A 1 448 ? 11.695 -7.827 2.351 1.00 90.19 448 PRO A O 1
ATOM 3496 N N . VAL A 1 449 ? 10.811 -9.715 1.524 1.00 89.88 449 VAL A N 1
ATOM 3497 C CA . VAL A 1 449 ? 11.289 -10.540 2.643 1.00 89.88 449 VAL A CA 1
ATOM 3498 C C . VAL A 1 449 ? 12.811 -10.672 2.560 1.00 89.88 449 VAL A C 1
ATOM 3500 O O . VAL A 1 449 ? 13.347 -11.460 1.790 1.00 89.88 449 VAL A O 1
ATOM 3503 N N . GLY A 1 450 ? 13.502 -9.896 3.389 1.00 89.94 450 GLY A N 1
ATOM 3504 C CA . GLY A 1 450 ? 14.958 -9.873 3.531 1.00 89.94 450 GLY A CA 1
ATOM 3505 C C . GLY A 1 450 ? 15.366 -9.591 4.977 1.00 89.94 450 GLY A C 1
ATOM 3506 O O . GLY A 1 450 ? 14.522 -9.621 5.873 1.00 89.94 450 GLY A O 1
ATOM 3507 N N . SER A 1 451 ? 16.650 -9.319 5.221 1.00 90.75 451 SER A N 1
ATOM 3508 C CA . SER A 1 451 ? 17.177 -9.000 6.562 1.00 90.75 451 SER A CA 1
ATOM 3509 C C . SER A 1 451 ? 16.428 -7.833 7.212 1.00 90.75 451 SER A C 1
ATOM 3511 O O . SER A 1 451 ? 15.860 -8.003 8.287 1.00 90.75 451 SER A O 1
ATOM 3513 N N . ARG A 1 452 ? 16.312 -6.700 6.508 1.00 88.25 452 ARG A N 1
ATOM 3514 C CA . ARG A 1 452 ? 15.629 -5.495 7.006 1.00 88.25 452 ARG A CA 1
ATOM 3515 C C . ARG A 1 452 ? 14.161 -5.745 7.342 1.00 88.25 452 ARG A C 1
ATOM 3517 O O . ARG A 1 452 ? 13.722 -5.428 8.439 1.00 88.25 452 ARG A O 1
ATOM 3524 N N . TRP A 1 453 ? 13.406 -6.391 6.448 1.00 93.25 453 TRP A N 1
ATOM 3525 C CA . TRP A 1 453 ? 12.008 -6.738 6.735 1.00 93.25 453 TRP A CA 1
ATOM 3526 C C . TRP A 1 453 ? 11.882 -7.664 7.954 1.00 93.25 453 TRP A C 1
ATOM 3528 O O . TRP A 1 453 ? 11.009 -7.445 8.790 1.00 93.25 453 TRP A O 1
ATOM 3538 N N . ARG A 1 454 ? 12.757 -8.675 8.088 1.00 94.00 454 ARG A N 1
ATOM 3539 C CA . ARG A 1 454 ? 12.756 -9.579 9.251 1.00 94.00 454 ARG A CA 1
ATOM 3540 C C . ARG A 1 454 ? 13.075 -8.835 10.547 1.00 94.00 454 ARG A C 1
ATOM 3542 O O . ARG A 1 454 ? 12.425 -9.118 11.548 1.00 94.00 454 ARG A O 1
ATOM 3549 N N . SER A 1 455 ? 14.015 -7.889 10.520 1.00 92.00 455 SER A N 1
ATOM 3550 C CA . SER A 1 455 ? 14.352 -7.054 11.678 1.00 92.00 455 SER A CA 1
ATOM 3551 C C . SER A 1 455 ? 13.166 -6.188 12.111 1.00 92.00 455 SER A C 1
ATOM 3553 O O . SER A 1 455 ? 12.671 -6.343 13.229 1.00 92.00 455 SER A O 1
ATOM 3555 N N . LEU A 1 456 ? 12.587 -5.404 11.191 1.00 92.25 456 LEU A N 1
ATOM 3556 C CA . LEU A 1 456 ? 11.392 -4.594 11.470 1.00 92.25 456 LEU A CA 1
ATOM 3557 C C . LEU A 1 456 ? 10.227 -5.459 11.974 1.00 92.25 456 LEU A C 1
ATOM 3559 O O . LEU A 1 456 ? 9.523 -5.092 12.914 1.00 92.25 456 LEU A O 1
ATOM 3563 N N . ARG A 1 457 ? 10.037 -6.649 11.390 1.00 94.50 457 ARG A N 1
ATOM 3564 C CA . ARG A 1 457 ? 8.985 -7.577 11.812 1.00 94.50 457 ARG A CA 1
ATOM 3565 C C . ARG A 1 457 ? 9.229 -8.152 13.207 1.00 94.50 457 ARG A C 1
ATOM 3567 O O . ARG A 1 457 ? 8.274 -8.288 13.970 1.00 94.50 457 ARG A O 1
ATOM 3574 N N . LYS A 1 458 ? 10.480 -8.465 13.551 1.00 94.56 458 LYS A N 1
ATOM 3575 C CA . LYS A 1 458 ? 10.870 -8.890 14.901 1.00 94.56 458 LYS A CA 1
ATOM 3576 C C . LYS A 1 458 ? 10.600 -7.778 15.909 1.00 94.56 458 LYS A C 1
ATOM 3578 O O . LYS A 1 458 ? 10.022 -8.049 16.954 1.00 94.56 458 LYS A O 1
ATOM 3583 N N . ILE A 1 459 ? 10.935 -6.534 15.574 1.00 92.56 459 ILE A N 1
ATOM 3584 C CA . ILE A 1 459 ? 10.695 -5.376 16.442 1.00 92.56 459 ILE A CA 1
ATOM 3585 C C . ILE A 1 459 ? 9.205 -5.208 16.726 1.00 92.56 459 ILE A C 1
ATOM 3587 O O . ILE A 1 459 ? 8.817 -5.130 17.890 1.00 92.56 459 ILE A O 1
ATOM 3591 N N . LEU A 1 460 ? 8.367 -5.263 15.690 1.00 93.62 460 LEU A N 1
ATOM 3592 C CA . LEU A 1 460 ? 6.916 -5.197 15.850 1.00 93.62 460 LEU A CA 1
ATOM 3593 C C . LEU A 1 460 ? 6.386 -6.330 16.730 1.00 93.62 460 LEU A C 1
ATOM 3595 O O . LEU A 1 460 ? 5.663 -6.070 17.683 1.00 93.62 460 LEU A O 1
ATOM 3599 N N . ASN A 1 461 ? 6.767 -7.576 16.451 1.00 94.25 461 ASN A N 1
ATOM 3600 C CA . ASN A 1 461 ? 6.239 -8.733 17.173 1.00 94.25 461 ASN A CA 1
ATOM 3601 C C . ASN A 1 461 ? 6.740 -8.821 18.627 1.00 94.25 461 ASN A C 1
ATOM 3603 O O . ASN A 1 461 ? 6.000 -9.278 19.491 1.00 94.25 461 ASN A O 1
ATOM 3607 N N . SER A 1 462 ? 7.987 -8.431 18.905 1.00 91.62 462 SER A N 1
ATOM 3608 C CA . SER A 1 462 ? 8.610 -8.606 20.224 1.00 91.62 462 SER A CA 1
ATOM 3609 C C . SER A 1 462 ? 8.482 -7.379 21.126 1.00 91.62 462 SER A C 1
ATOM 3611 O O . SER A 1 462 ? 8.400 -7.535 22.344 1.00 91.62 462 SER A O 1
ATOM 3613 N N . ASN A 1 463 ? 8.449 -6.171 20.555 1.00 90.00 463 ASN A N 1
ATOM 3614 C CA . ASN A 1 463 ? 8.545 -4.928 21.326 1.00 90.00 463 ASN A CA 1
ATOM 3615 C C . ASN A 1 463 ? 7.296 -4.041 21.256 1.00 90.00 463 ASN A C 1
ATOM 3617 O O . ASN A 1 463 ? 7.120 -3.209 22.138 1.00 90.00 463 ASN A O 1
ATOM 3621 N N . ILE A 1 464 ? 6.435 -4.210 20.248 1.00 91.38 464 ILE A N 1
ATOM 3622 C CA . ILE A 1 464 ? 5.241 -3.363 20.067 1.00 91.38 464 ILE A CA 1
ATOM 3623 C C . ILE A 1 464 ? 3.959 -4.168 20.302 1.00 91.38 464 ILE A C 1
ATOM 3625 O O . ILE A 1 464 ? 3.128 -3.785 21.117 1.00 91.38 464 ILE A O 1
ATOM 3629 N N . PHE A 1 465 ? 3.818 -5.308 19.626 1.00 94.25 465 PHE A N 1
ATOM 3630 C CA . PHE A 1 465 ? 2.619 -6.152 19.637 1.00 94.25 465 PHE A CA 1
ATOM 3631 C C . PHE A 1 465 ? 2.787 -7.455 20.429 1.00 94.25 465 PHE A C 1
ATOM 3633 O O . PHE A 1 465 ? 1.980 -8.374 20.281 1.00 94.25 465 PHE A O 1
ATOM 3640 N N . SER A 1 466 ? 3.827 -7.565 21.261 1.00 93.19 466 SER A N 1
ATOM 3641 C CA . SER A 1 466 ? 3.940 -8.680 22.203 1.00 93.19 466 SER A CA 1
ATOM 3642 C C . SER A 1 466 ? 2.904 -8.541 23.317 1.00 93.19 466 SER A C 1
ATOM 3644 O O . SER A 1 466 ? 2.550 -7.428 23.703 1.00 93.19 466 SER A O 1
ATOM 3646 N N . GLY A 1 467 ? 2.436 -9.671 23.859 1.00 91.06 467 GLY A N 1
ATOM 3647 C CA . GLY A 1 467 ? 1.434 -9.679 24.932 1.00 91.06 467 GLY A CA 1
ATOM 3648 C C . GLY A 1 467 ? 1.831 -8.777 26.101 1.00 91.06 467 GLY A C 1
ATOM 3649 O O . GLY A 1 467 ? 1.091 -7.862 26.432 1.00 91.06 467 GLY A O 1
ATOM 3650 N N . SER A 1 468 ? 3.061 -8.922 26.604 1.00 89.81 468 SER A N 1
ATOM 3651 C CA . SER A 1 468 ? 3.574 -8.116 27.720 1.00 89.81 468 SER A CA 1
ATOM 3652 C C . SER A 1 468 ? 3.598 -6.609 27.442 1.00 89.81 468 SER A C 1
ATOM 3654 O O . SER A 1 468 ? 3.334 -5.812 28.340 1.00 89.81 468 SER A O 1
ATOM 3656 N N . ARG A 1 469 ? 3.895 -6.190 26.206 1.00 89.88 469 ARG A N 1
ATOM 3657 C CA . ARG A 1 469 ? 3.909 -4.769 25.818 1.00 89.88 469 ARG A CA 1
ATOM 3658 C C . ARG A 1 469 ? 2.507 -4.205 25.650 1.00 89.88 469 ARG A C 1
ATOM 3660 O O . ARG A 1 469 ? 2.277 -3.042 25.989 1.00 89.88 469 ARG A O 1
ATOM 3667 N N . LEU A 1 470 ? 1.579 -5.022 25.161 1.00 91.75 470 LEU A N 1
ATOM 3668 C CA . LEU A 1 470 ? 0.172 -4.658 25.102 1.00 91.75 470 LEU A CA 1
ATOM 3669 C C . LEU A 1 470 ? -0.417 -4.537 26.509 1.00 91.75 470 LEU A C 1
ATOM 3671 O O . LEU A 1 470 ? -1.077 -3.533 26.770 1.00 91.75 470 LEU A O 1
ATOM 3675 N N . ASP A 1 471 ? -0.122 -5.477 27.408 1.00 90.62 471 ASP A N 1
ATOM 3676 C CA . ASP A 1 471 ? -0.574 -5.465 28.807 1.00 90.62 471 ASP A CA 1
ATOM 3677 C C . ASP A 1 471 ? -0.035 -4.225 29.544 1.00 90.62 471 ASP A C 1
ATOM 3679 O O . ASP A 1 471 ? -0.799 -3.474 30.145 1.00 90.62 471 ASP A O 1
ATOM 3683 N N . ALA A 1 472 ? 1.262 -3.918 29.399 1.00 87.75 472 ALA A N 1
ATOM 3684 C CA . ALA A 1 472 ? 1.882 -2.739 30.017 1.00 87.75 472 ALA A CA 1
ATOM 3685 C C . ALA A 1 472 ? 1.222 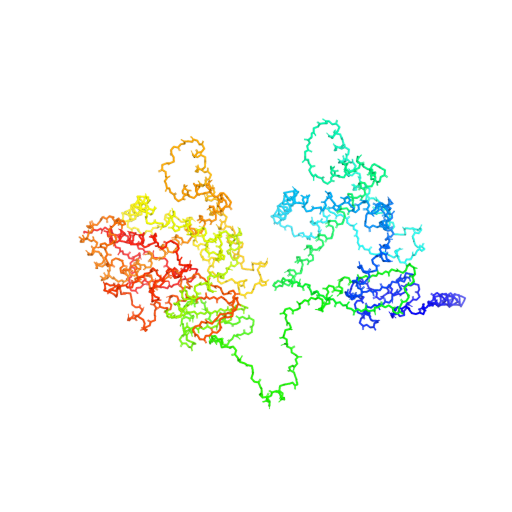-1.408 29.600 1.00 87.75 472 ALA A C 1
ATOM 3687 O O . ALA A 1 472 ? 1.171 -0.458 30.381 1.00 87.75 472 ALA A O 1
ATOM 3688 N N . ASN A 1 473 ? 0.691 -1.341 28.377 1.00 87.38 473 ASN A N 1
ATOM 3689 C CA . ASN A 1 473 ? 0.032 -0.156 27.824 1.00 87.38 473 ASN A CA 1
ATOM 3690 C C . ASN A 1 473 ? -1.506 -0.252 27.836 1.00 87.38 473 ASN A C 1
ATOM 3692 O O . ASN A 1 473 ? -2.165 0.558 27.184 1.00 87.38 473 ASN A O 1
ATOM 3696 N N . GLN A 1 474 ? -2.093 -1.238 28.526 1.00 89.88 474 GLN A N 1
ATOM 3697 C CA . GLN A 1 474 ? -3.549 -1.423 28.580 1.00 89.88 474 GLN A CA 1
ATOM 3698 C C . GLN A 1 474 ? -4.254 -0.190 29.151 1.00 89.88 474 GLN A C 1
ATOM 3700 O O . GLN A 1 474 ? -5.235 0.266 28.574 1.00 89.88 474 GLN A O 1
ATOM 3705 N N . HIS A 1 475 ? -3.709 0.401 30.217 1.00 88.69 475 HIS A N 1
ATOM 3706 C CA . HIS A 1 475 ? -4.280 1.582 30.872 1.00 88.69 475 HIS A CA 1
ATOM 3707 C C . HIS A 1 475 ? -4.503 2.758 29.902 1.00 88.69 475 HIS A C 1
ATOM 3709 O O . HIS A 1 475 ? -5.564 3.371 29.928 1.00 88.69 475 HIS A O 1
ATOM 3715 N N . LEU A 1 476 ? -3.562 3.016 28.980 1.00 89.38 476 LEU A N 1
ATOM 3716 C CA . LEU A 1 476 ? -3.707 4.061 27.958 1.00 89.38 476 LEU A CA 1
ATOM 3717 C C . LEU A 1 476 ? -4.921 3.810 27.059 1.00 89.38 476 LEU A C 1
ATOM 3719 O O . LEU A 1 476 ? -5.605 4.747 26.655 1.00 89.38 476 LEU A O 1
ATOM 3723 N N . ARG A 1 477 ? -5.189 2.541 26.732 1.00 90.81 477 ARG A N 1
ATOM 3724 C CA . ARG A 1 477 ? -6.327 2.152 25.894 1.00 90.81 477 ARG A CA 1
ATOM 3725 C C . ARG A 1 477 ? -7.633 2.216 26.676 1.00 90.81 477 ARG A C 1
ATOM 3727 O O . ARG A 1 477 ? -8.598 2.749 26.137 1.00 90.81 477 ARG A O 1
ATOM 3734 N N . SER A 1 478 ? -7.643 1.778 27.936 1.00 90.44 478 SER A N 1
ATOM 3735 C CA . SER A 1 478 ? -8.795 1.932 28.832 1.00 90.44 478 SER A CA 1
ATOM 3736 C C . SER A 1 478 ? -9.224 3.396 28.943 1.00 90.44 478 SER A C 1
ATOM 3738 O O . SER A 1 478 ? -10.386 3.701 28.693 1.00 90.44 478 SER A O 1
ATOM 3740 N N . THR A 1 479 ? -8.283 4.324 29.158 1.00 92.06 479 THR A N 1
ATOM 3741 C CA . THR A 1 479 ? -8.581 5.767 29.185 1.00 92.06 479 THR A CA 1
ATOM 3742 C C . THR A 1 479 ? -9.225 6.253 27.883 1.00 92.06 479 THR A C 1
ATOM 3744 O O . THR A 1 479 ? -10.163 7.044 27.909 1.00 92.06 479 THR A O 1
ATOM 3747 N N . LYS A 1 480 ? -8.789 5.758 26.716 1.00 90.25 480 LYS A N 1
ATOM 3748 C CA . LYS A 1 480 ? -9.417 6.129 25.434 1.00 90.25 480 LYS A CA 1
ATOM 3749 C C . LYS A 1 480 ? -10.819 5.556 25.250 1.00 90.25 480 LYS A C 1
ATOM 3751 O O . LYS A 1 480 ? -11.659 6.213 24.638 1.00 90.25 480 LYS A O 1
ATOM 3756 N N . VAL A 1 481 ? -11.103 4.379 25.799 1.00 92.31 481 VAL A N 1
ATOM 3757 C CA . VAL A 1 481 ? -12.462 3.818 25.815 1.00 92.31 481 VAL A CA 1
ATOM 3758 C C . VAL A 1 481 ? -13.363 4.616 26.763 1.00 92.31 481 VAL A C 1
ATOM 3760 O O . VAL A 1 481 ? -14.503 4.913 26.414 1.00 92.31 481 VAL A O 1
ATOM 3763 N N . GLU A 1 482 ? -12.853 5.042 27.918 1.00 92.25 482 GLU A N 1
ATOM 3764 C CA . GLU A 1 482 ? -13.568 5.933 28.842 1.00 92.25 482 GLU A CA 1
ATOM 3765 C C . GLU A 1 482 ? -13.899 7.284 28.201 1.00 92.25 482 GLU A C 1
ATOM 3767 O O . GLU A 1 482 ? -15.035 7.754 28.297 1.00 92.25 482 GLU A O 1
ATOM 3772 N N . GLU A 1 483 ? -12.938 7.889 27.498 1.00 90.69 483 GLU A N 1
ATOM 3773 C CA . GLU A 1 483 ? -13.148 9.115 26.723 1.00 90.69 483 GLU A CA 1
ATOM 3774 C C . GLU A 1 483 ? -14.227 8.921 25.645 1.00 90.69 483 GLU A C 1
ATOM 3776 O O . GLU A 1 483 ? -15.115 9.766 25.513 1.00 90.69 483 GLU A O 1
ATOM 3781 N N . LEU A 1 484 ? -14.205 7.794 24.922 1.00 88.75 484 LEU A N 1
ATOM 3782 C CA . LEU A 1 484 ? -15.215 7.448 23.916 1.00 88.75 484 LEU A CA 1
ATOM 3783 C C . LEU A 1 484 ? -16.618 7.316 24.528 1.00 88.75 484 LEU A C 1
ATOM 3785 O O . LEU A 1 484 ? -17.581 7.882 24.007 1.00 88.75 484 LEU A O 1
ATOM 3789 N N . VAL A 1 485 ? -16.748 6.599 25.645 1.00 90.50 485 VAL A N 1
ATOM 3790 C CA . VAL A 1 485 ? -18.031 6.439 26.348 1.00 90.50 485 VAL A CA 1
ATOM 3791 C C . VAL A 1 485 ? -18.510 7.778 26.910 1.00 90.50 485 VAL A C 1
ATOM 3793 O O . VAL A 1 485 ? -19.692 8.101 26.816 1.00 90.50 485 VAL A O 1
ATOM 3796 N N . SER A 1 486 ? -17.605 8.594 27.453 1.00 89.56 486 SER A N 1
ATOM 3797 C CA . SER A 1 486 ? -17.909 9.949 27.925 1.00 89.56 486 SER A CA 1
ATOM 3798 C C . SER A 1 486 ? -18.418 10.845 26.794 1.00 89.56 486 SER A C 1
ATOM 3800 O O . SER A 1 486 ? -19.403 11.562 26.968 1.00 89.56 486 SER A O 1
ATOM 3802 N N . TYR A 1 487 ? -17.804 10.755 25.613 1.00 86.56 487 TYR A N 1
ATOM 3803 C CA . TYR A 1 487 ? -18.262 11.454 24.417 1.00 86.56 487 TYR A CA 1
ATOM 3804 C C . TYR A 1 487 ? -19.676 11.014 24.007 1.00 86.56 487 TYR A C 1
ATOM 3806 O O . TYR A 1 487 ? -20.558 11.860 23.874 1.00 86.56 487 TYR A O 1
ATOM 3814 N N . CYS A 1 488 ? -19.939 9.705 23.933 1.00 86.19 488 CYS A N 1
ATOM 3815 C CA . CYS A 1 488 ? -21.275 9.181 23.621 1.00 86.19 488 CYS A CA 1
ATOM 3816 C C . CYS A 1 488 ? -22.323 9.586 24.669 1.00 86.19 488 CYS A C 1
ATOM 3818 O O . CYS A 1 488 ? -23.471 9.850 24.326 1.00 86.19 488 CYS A O 1
ATOM 3820 N N . ARG A 1 489 ? -21.938 9.693 25.948 1.00 88.44 489 ARG A N 1
ATOM 3821 C CA . ARG A 1 489 ? -22.831 10.158 27.018 1.00 88.44 489 ARG A CA 1
ATOM 3822 C C . ARG A 1 489 ? -23.260 11.611 26.815 1.00 88.44 489 ARG A C 1
ATOM 3824 O O . ARG A 1 489 ? -24.413 11.928 27.086 1.00 88.44 489 ARG A O 1
ATOM 3831 N N . LYS A 1 490 ? -22.372 12.472 26.308 1.00 87.12 490 LYS A N 1
ATOM 3832 C CA . LYS A 1 490 ? -22.721 13.854 25.940 1.00 87.12 490 LYS A CA 1
ATOM 3833 C C . LYS A 1 490 ? -23.714 13.885 24.776 1.00 87.12 490 LYS A C 1
ATOM 3835 O O . LYS A 1 490 ? -24.714 14.585 24.874 1.00 87.12 490 LYS A O 1
ATOM 3840 N N . SER A 1 491 ? -23.494 13.083 23.732 1.00 83.00 491 SER A N 1
ATOM 3841 C CA . SER A 1 491 ? -24.452 12.948 22.619 1.00 83.00 491 SER A CA 1
ATOM 3842 C C . SER A 1 491 ? -25.808 12.406 23.084 1.00 83.00 491 SER A C 1
ATOM 3844 O O . SER A 1 491 ? -26.845 12.921 22.686 1.00 83.00 491 SER A O 1
ATOM 3846 N N . CYS A 1 492 ? -25.807 11.435 24.003 1.00 85.38 492 CYS A N 1
ATOM 3847 C CA . CYS A 1 492 ? -27.018 10.875 24.607 1.00 85.38 492 CYS A CA 1
ATOM 3848 C C . CYS A 1 492 ? -27.830 11.940 25.359 1.00 85.38 492 CYS A C 1
ATOM 3850 O O . CYS A 1 492 ? -29.044 12.018 25.207 1.00 85.38 492 CYS A O 1
ATOM 3852 N N . GLN A 1 493 ? -27.157 12.802 26.129 1.00 85.12 493 GLN A N 1
ATOM 3853 C CA . GLN A 1 493 ? -27.797 13.927 26.821 1.00 85.12 493 GLN A CA 1
ATOM 3854 C C . GLN A 1 493 ? -28.376 14.965 25.854 1.00 85.12 493 GLN A C 1
ATOM 3856 O O . GLN A 1 493 ? -29.389 15.583 26.169 1.00 85.12 493 GLN A O 1
ATOM 3861 N N . ALA A 1 494 ? -27.743 15.152 24.695 1.00 84.00 494 ALA A N 1
ATOM 3862 C CA . ALA A 1 494 ? -28.228 16.044 23.649 1.00 84.00 494 ALA A CA 1
ATOM 3863 C C . ALA A 1 494 ? -29.362 15.427 22.805 1.00 84.00 494 ALA A C 1
ATOM 3865 O O . ALA A 1 494 ? -30.064 16.160 22.115 1.00 84.00 494 ALA A O 1
ATOM 3866 N N . GLY A 1 495 ? -29.560 14.103 22.857 1.00 79.75 495 GLY A N 1
ATOM 3867 C CA . GLY A 1 495 ? -30.475 13.394 21.956 1.00 79.75 495 GLY A CA 1
ATOM 3868 C C . GLY A 1 495 ? -30.003 13.410 20.499 1.00 79.75 495 GLY A C 1
ATOM 3869 O O . GLY A 1 495 ? -30.816 13.333 19.582 1.00 79.75 495 GLY A O 1
ATOM 3870 N N . GLU A 1 496 ? -28.695 13.549 20.284 1.00 81.12 496 GLU A N 1
ATOM 3871 C CA . GLU A 1 496 ? -28.089 13.698 18.963 1.00 81.12 496 GLU A CA 1
ATOM 3872 C C . GLU A 1 496 ? -27.329 12.432 18.561 1.00 81.12 496 GLU A C 1
ATOM 3874 O O . GLU A 1 496 ? -26.788 11.700 19.398 1.00 81.12 496 GLU A O 1
ATOM 3879 N N . ALA A 1 497 ? -27.247 12.187 17.252 1.00 75.31 497 ALA A N 1
ATOM 3880 C CA . ALA A 1 497 ? -26.370 11.154 16.719 1.00 75.31 497 ALA A CA 1
ATOM 3881 C C . ALA A 1 497 ? -24.908 11.439 17.097 1.00 75.31 497 ALA A C 1
ATOM 3883 O O . ALA A 1 497 ? -24.478 12.591 17.173 1.00 75.31 497 ALA A O 1
ATOM 3884 N N . VAL A 1 498 ? -24.130 10.379 17.318 1.00 76.56 498 VAL A N 1
ATOM 3885 C CA . VAL A 1 498 ? -22.700 10.518 17.631 1.00 76.56 498 VAL A CA 1
ATOM 3886 C C . VAL A 1 498 ? -21.970 11.140 16.434 1.00 76.56 498 VAL A C 1
ATOM 3888 O O . VAL A 1 498 ? -21.933 10.544 15.356 1.00 76.56 498 VAL A O 1
ATOM 3891 N N . ASP A 1 499 ? -21.386 12.325 16.628 1.00 66.12 499 ASP A N 1
ATOM 3892 C CA . ASP A 1 499 ? -20.586 13.029 15.615 1.00 66.12 499 ASP A CA 1
ATOM 3893 C C . ASP A 1 499 ? -19.096 12.618 15.667 1.00 66.12 499 ASP A C 1
ATOM 3895 O O . ASP A 1 499 ? -18.623 11.924 16.570 1.00 66.12 499 ASP A O 1
ATOM 3899 N N . ASP A 1 500 ? -18.328 13.002 14.651 1.00 64.19 500 ASP A N 1
ATOM 3900 C CA . ASP A 1 500 ? -16.942 12.592 14.446 1.00 64.19 500 ASP A CA 1
ATOM 3901 C C . ASP A 1 500 ? -15.953 13.584 15.092 1.00 64.19 500 ASP A C 1
ATOM 3903 O O . ASP A 1 500 ? -15.470 14.521 14.456 1.00 64.19 500 ASP A O 1
ATOM 3907 N N . SER A 1 501 ? -15.616 13.382 16.370 1.00 51.69 501 SER A N 1
ATOM 3908 C CA . SER A 1 501 ? -14.764 14.307 17.148 1.00 51.69 501 SER A CA 1
ATOM 3909 C C . SER A 1 501 ? -13.287 14.383 16.718 1.00 51.69 501 SER A C 1
ATOM 3911 O O . SER A 1 501 ? -12.607 15.353 17.048 1.00 51.69 501 SER A O 1
ATOM 3913 N N . ALA A 1 502 ? -12.780 13.412 15.947 1.00 61.97 502 ALA A N 1
ATOM 3914 C CA . ALA A 1 502 ? -11.395 13.360 15.447 1.00 61.97 502 ALA A CA 1
ATOM 3915 C C . ALA A 1 502 ? -11.309 13.561 13.922 1.00 61.97 502 ALA A C 1
ATOM 3917 O O . ALA A 1 502 ? -10.491 12.938 13.231 1.00 61.97 502 ALA A O 1
ATOM 3918 N N . LYS A 1 503 ? -12.186 14.424 13.398 1.00 67.75 503 LYS A N 1
ATOM 3919 C CA . LYS A 1 503 ? -12.466 14.579 11.970 1.00 67.75 503 LYS A CA 1
ATOM 3920 C C . LYS A 1 503 ? -11.215 14.763 11.110 1.00 67.75 503 LYS A C 1
ATOM 3922 O O . LYS A 1 503 ? -11.035 14.017 10.157 1.00 67.75 503 LYS A O 1
ATOM 3927 N N . GLU A 1 504 ? -10.301 15.663 11.473 1.00 71.56 504 GLU A N 1
ATOM 3928 C CA . GLU A 1 504 ? -9.148 15.998 10.621 1.00 71.56 504 GLU A CA 1
ATOM 3929 C C . GLU A 1 504 ? -8.177 14.825 10.403 1.00 71.56 504 GLU A C 1
ATOM 3931 O O . GLU A 1 504 ? -7.804 14.518 9.267 1.00 71.56 504 GLU A O 1
ATOM 3936 N N . PHE A 1 505 ? -7.768 14.139 11.477 1.00 72.12 505 PHE A N 1
ATOM 3937 C CA . PHE A 1 505 ? -6.840 13.009 11.370 1.00 72.12 505 PHE A CA 1
ATOM 3938 C C . PHE A 1 505 ? -7.504 11.795 10.714 1.00 72.12 505 PHE A C 1
ATOM 3940 O O . PHE A 1 505 ? -6.905 11.129 9.867 1.00 72.12 505 PHE A O 1
ATOM 3947 N N . LYS A 1 506 ? -8.767 11.524 11.052 1.00 75.38 506 LYS A N 1
ATOM 3948 C CA . LYS A 1 506 ? -9.527 10.415 10.471 1.00 75.38 506 LYS A CA 1
ATOM 3949 C C . LYS A 1 506 ? -9.826 10.639 8.990 1.00 75.38 506 LYS A C 1
ATOM 3951 O O . LYS A 1 506 ? -9.676 9.713 8.198 1.00 75.38 506 LYS A O 1
ATOM 3956 N N . GLU A 1 507 ? -10.181 11.855 8.581 1.00 80.06 507 GLU A N 1
ATOM 3957 C CA . GLU A 1 507 ? -10.342 12.221 7.169 1.00 80.06 507 GLU A CA 1
ATOM 3958 C C . GLU A 1 507 ? -9.029 12.095 6.399 1.00 80.06 507 GLU A C 1
ATOM 3960 O O . GLU A 1 507 ? -9.027 11.628 5.256 1.00 80.06 507 GLU A O 1
ATOM 3965 N N . LEU A 1 508 ? -7.904 12.452 7.025 1.00 82.19 508 LEU A N 1
ATOM 3966 C CA . LEU A 1 508 ? -6.582 12.254 6.444 1.00 82.19 508 LEU A CA 1
ATOM 3967 C C . LEU A 1 508 ? -6.289 10.764 6.209 1.00 82.19 508 LEU A C 1
ATOM 3969 O O . LEU A 1 508 ? -5.915 10.394 5.095 1.00 82.19 508 LEU A O 1
ATOM 3973 N N . VAL A 1 509 ? -6.509 9.906 7.211 1.00 83.38 509 VAL A N 1
ATOM 3974 C CA . VAL A 1 509 ? -6.334 8.448 7.080 1.00 83.38 509 VAL A CA 1
ATOM 3975 C C . VAL A 1 509 ? -7.291 7.865 6.036 1.00 83.38 509 VAL A C 1
ATOM 3977 O O . VAL A 1 509 ? -6.855 7.123 5.157 1.00 83.38 509 VAL A O 1
ATOM 3980 N N . ARG A 1 510 ? -8.571 8.246 6.055 1.00 81.31 510 ARG A N 1
ATOM 3981 C CA . ARG A 1 510 ? -9.567 7.798 5.071 1.00 81.31 510 ARG A CA 1
ATOM 3982 C C . ARG A 1 510 ? -9.175 8.207 3.650 1.00 81.31 510 ARG A C 1
ATOM 3984 O O . ARG A 1 510 ? -9.312 7.411 2.724 1.00 81.31 510 ARG A O 1
ATOM 3991 N N . SER A 1 511 ? -8.638 9.416 3.471 1.00 83.94 511 SER A N 1
ATOM 3992 C CA . SER A 1 511 ? -8.128 9.888 2.175 1.00 83.94 511 SER A CA 1
ATOM 3993 C C . SER A 1 511 ? -6.953 9.038 1.691 1.00 83.94 511 SER A C 1
ATOM 3995 O O . SER A 1 511 ? -6.907 8.667 0.520 1.00 83.94 511 SER A O 1
ATOM 3997 N N . ILE A 1 512 ? -6.037 8.662 2.590 1.00 86.19 512 ILE A N 1
ATOM 3998 C CA . ILE A 1 512 ? -4.939 7.737 2.277 1.00 86.19 512 ILE A CA 1
ATOM 3999 C C . ILE A 1 512 ? -5.491 6.378 1.828 1.00 86.19 512 ILE A C 1
ATOM 4001 O O . ILE A 1 512 ? -5.099 5.873 0.776 1.00 86.19 512 ILE A O 1
ATOM 4005 N N . MET A 1 513 ? -6.418 5.792 2.586 1.00 83.69 513 MET A N 1
ATOM 4006 C CA . MET A 1 513 ? -6.975 4.467 2.281 1.00 83.69 513 MET A CA 1
ATOM 4007 C C . MET A 1 513 ? -7.765 4.458 0.968 1.00 83.69 513 MET A C 1
ATOM 4009 O O . MET A 1 513 ? -7.652 3.514 0.180 1.00 83.69 513 MET A O 1
ATOM 4013 N N . ALA A 1 514 ? -8.491 5.542 0.685 1.00 80.75 514 ALA A N 1
ATOM 4014 C CA . ALA A 1 514 ? -9.197 5.732 -0.573 1.00 80.75 514 ALA A CA 1
ATOM 4015 C C . ALA A 1 514 ? -8.231 5.855 -1.762 1.00 80.75 514 ALA A C 1
ATOM 4017 O O . ALA A 1 514 ? -8.384 5.135 -2.744 1.00 80.75 514 ALA A O 1
ATOM 4018 N N . GLU A 1 515 ? -7.211 6.718 -1.687 1.00 84.19 515 GLU A N 1
ATOM 4019 C CA . GLU A 1 515 ? -6.242 6.898 -2.781 1.00 84.19 515 GLU A CA 1
ATOM 4020 C C . GLU A 1 515 ? -5.420 5.630 -3.045 1.00 84.19 515 GLU A C 1
ATOM 4022 O O . GLU A 1 515 ? -5.130 5.311 -4.196 1.00 84.19 515 GLU A O 1
ATOM 4027 N N . ALA A 1 516 ? -5.069 4.878 -1.999 1.00 81.00 516 ALA A N 1
ATOM 4028 C CA . ALA A 1 516 ? -4.309 3.641 -2.138 1.00 81.00 516 ALA A CA 1
ATOM 4029 C C . ALA A 1 516 ? -5.151 2.471 -2.692 1.00 81.00 516 ALA A C 1
ATOM 4031 O O . ALA A 1 516 ? -4.590 1.545 -3.277 1.00 81.00 516 ALA A O 1
ATOM 4032 N N . GLY A 1 517 ? -6.477 2.507 -2.510 1.00 74.69 517 GLY A N 1
ATOM 4033 C CA . GLY A 1 517 ? -7.413 1.475 -2.977 1.00 74.69 517 GLY A CA 1
ATOM 4034 C C . GLY A 1 517 ? -8.073 1.789 -4.315 1.00 74.69 517 GLY A C 1
ATOM 4035 O O . GLY A 1 517 ? -8.645 0.905 -4.953 1.00 74.69 517 GLY A O 1
ATOM 4036 N N . ARG A 1 518 ? -7.996 3.047 -4.752 1.00 74.75 518 ARG A N 1
ATOM 4037 C CA . ARG A 1 518 ? -8.577 3.508 -6.007 1.00 74.75 518 ARG A CA 1
ATOM 4038 C C . ARG A 1 518 ? -7.893 2.822 -7.195 1.00 74.75 518 ARG A C 1
ATOM 4040 O O . ARG A 1 518 ? -6.662 2.816 -7.254 1.00 74.75 518 ARG A O 1
ATOM 4047 N N . PRO A 1 519 ? -8.652 2.330 -8.194 1.00 77.12 519 PRO A N 1
ATOM 4048 C CA . PRO A 1 519 ? -8.070 1.854 -9.440 1.00 77.12 519 PRO A CA 1
ATOM 4049 C C . PRO A 1 519 ? -7.189 2.933 -10.075 1.00 77.12 519 PRO A C 1
ATOM 4051 O O . PRO A 1 519 ? -7.659 4.002 -10.485 1.00 77.12 519 PRO A O 1
ATOM 4054 N N . ASN A 1 520 ? -5.895 2.643 -10.140 1.00 79.12 520 ASN A N 1
ATOM 4055 C CA . ASN A 1 520 ? -4.891 3.548 -10.664 1.00 79.12 520 ASN A CA 1
ATOM 4056 C C . ASN A 1 520 ? -4.351 2.983 -11.978 1.00 79.12 520 ASN A C 1
ATOM 4058 O O . ASN A 1 520 ? -3.743 1.914 -12.024 1.00 79.12 520 ASN A O 1
ATOM 4062 N N . LEU A 1 521 ? -4.568 3.710 -13.070 1.00 73.31 521 LEU A N 1
ATOM 4063 C CA . LEU A 1 521 ? -4.162 3.326 -14.416 1.00 73.31 521 LEU A CA 1
ATOM 4064 C C . LEU A 1 521 ? -2.672 3.003 -14.480 1.00 73.31 521 LEU A C 1
ATOM 4066 O O . LEU A 1 521 ? -2.287 2.103 -15.217 1.00 73.31 521 LEU A O 1
ATOM 4070 N N . VAL A 1 522 ? -1.831 3.677 -13.693 1.00 80.94 522 VAL A N 1
ATOM 4071 C CA . VAL A 1 522 ? -0.385 3.421 -13.704 1.00 80.94 522 VAL A CA 1
ATOM 4072 C C . VAL A 1 522 ? -0.007 2.069 -13.085 1.00 80.94 522 VAL A C 1
ATOM 4074 O O . VAL A 1 522 ? 1.084 1.566 -13.359 1.00 80.94 522 VAL A O 1
ATOM 4077 N N . ASP A 1 523 ? -0.886 1.469 -12.277 1.00 82.06 523 ASP A N 1
ATOM 4078 C CA . ASP A 1 523 ? -0.672 0.143 -11.694 1.00 82.06 523 ASP A CA 1
ATOM 4079 C C . ASP A 1 523 ? -0.966 -0.966 -12.709 1.00 82.06 523 ASP A C 1
ATOM 4081 O O . ASP A 1 523 ? -0.284 -1.988 -12.712 1.00 82.06 523 ASP A O 1
ATOM 4085 N N . TYR A 1 524 ? -1.887 -0.728 -13.647 1.00 82.19 524 TYR A N 1
ATOM 4086 C CA . TYR A 1 524 ? -2.212 -1.650 -14.745 1.00 82.19 524 TYR A CA 1
ATOM 4087 C C . TYR A 1 524 ? -1.412 -1.372 -16.027 1.00 82.19 524 TYR A C 1
ATOM 4089 O O . TYR A 1 524 ? -1.147 -2.278 -16.822 1.00 82.19 524 TYR A O 1
ATOM 4097 N N . PHE A 1 525 ? -0.981 -0.124 -16.214 1.00 77.69 525 PHE A N 1
ATOM 4098 C CA . PHE A 1 525 ? -0.179 0.365 -17.332 1.00 77.69 525 PHE A CA 1
ATOM 4099 C C . PHE A 1 525 ? 1.061 1.094 -16.790 1.00 77.69 525 PHE A C 1
ATOM 4101 O O . PHE A 1 525 ? 1.101 2.327 -16.777 1.00 77.69 525 PHE A O 1
ATOM 4108 N N . PRO A 1 526 ? 2.117 0.356 -16.385 1.00 69.94 526 PRO A N 1
ATOM 4109 C CA . PRO A 1 526 ? 3.300 0.920 -15.717 1.00 69.94 526 PRO A CA 1
ATOM 4110 C C . PRO A 1 526 ? 3.999 2.049 -16.475 1.00 69.94 526 PRO A C 1
ATOM 4112 O O . PRO A 1 526 ? 4.722 2.857 -15.897 1.00 69.94 526 PRO A O 1
ATOM 4115 N N . VAL A 1 527 ? 3.766 2.123 -17.779 1.00 72.12 527 VAL A N 1
ATOM 4116 C CA . VAL A 1 527 ? 4.310 3.152 -18.651 1.00 72.12 527 VAL A CA 1
ATOM 4117 C C . VAL A 1 527 ? 3.764 4.562 -18.346 1.00 72.12 527 VAL A C 1
ATOM 4119 O O . VAL A 1 527 ? 4.432 5.552 -18.635 1.00 72.12 527 VAL A O 1
ATOM 4122 N N . LEU A 1 528 ? 2.610 4.665 -17.674 1.00 67.50 528 LEU A N 1
ATOM 4123 C CA . LEU A 1 528 ? 1.990 5.923 -17.234 1.00 67.50 528 LEU A CA 1
ATOM 4124 C C . LEU A 1 528 ? 2.527 6.436 -15.877 1.00 67.50 528 LEU A C 1
ATOM 4126 O O . LEU A 1 528 ? 2.183 7.540 -15.456 1.00 67.50 528 LEU A O 1
ATOM 4130 N N . LYS A 1 529 ? 3.406 5.692 -15.183 1.00 69.31 529 LYS A N 1
ATOM 4131 C CA . LYS A 1 529 ? 3.889 6.049 -13.829 1.00 69.31 529 LYS A CA 1
ATOM 4132 C C . LYS A 1 529 ? 4.592 7.402 -13.735 1.00 69.31 529 LYS A C 1
ATOM 4134 O O . LYS A 1 529 ? 4.593 8.010 -12.666 1.00 69.31 529 LYS A O 1
ATOM 4139 N N . LYS A 1 530 ? 5.230 7.885 -14.808 1.00 72.25 530 LYS A N 1
ATOM 4140 C CA . LYS A 1 530 ? 5.958 9.170 -14.773 1.00 72.25 530 LYS A CA 1
ATOM 4141 C C . LYS A 1 530 ? 5.045 10.392 -14.846 1.00 72.25 530 LYS A C 1
ATOM 4143 O O . LYS A 1 530 ? 5.446 11.441 -14.359 1.00 72.25 530 LYS A O 1
ATOM 4148 N N . ILE A 1 531 ? 3.845 10.248 -15.408 1.00 71.81 531 ILE A N 1
ATOM 4149 C CA . ILE A 1 531 ? 2.902 11.360 -15.570 1.00 71.81 531 ILE A CA 1
ATOM 4150 C C . ILE A 1 531 ? 1.849 11.417 -14.456 1.00 71.81 531 ILE A C 1
ATOM 4152 O O . ILE A 1 531 ? 1.287 12.485 -14.255 1.00 71.81 531 ILE A O 1
ATOM 4156 N N . ASP A 1 532 ? 1.611 10.309 -13.732 1.00 79.12 532 ASP A N 1
ATOM 4157 C CA . ASP A 1 532 ? 0.578 10.206 -12.680 1.00 79.12 532 ASP A CA 1
ATOM 4158 C C . ASP A 1 532 ? -0.756 10.825 -13.152 1.00 79.12 532 ASP A C 1
ATOM 4160 O O . ASP A 1 532 ? -1.198 11.848 -12.628 1.00 79.12 532 ASP A O 1
ATOM 4164 N N . PRO A 1 533 ? -1.386 10.257 -14.199 1.00 65.12 533 PRO A N 1
ATOM 4165 C CA . PRO A 1 533 ? -2.448 10.930 -14.947 1.00 65.12 533 PRO A CA 1
ATOM 4166 C C . PRO A 1 533 ? -3.699 11.191 -14.097 1.00 65.12 533 PRO A C 1
ATOM 4168 O O . PRO A 1 533 ? -4.438 12.134 -14.357 1.00 65.12 533 PRO A O 1
ATOM 4171 N N . GLN A 1 534 ? -3.927 10.381 -13.058 1.00 80.50 534 GLN A N 1
ATOM 4172 C CA . GLN A 1 534 ? -5.021 10.557 -12.097 1.00 80.50 534 GLN A CA 1
ATOM 4173 C C . GLN A 1 534 ? -4.608 11.383 -10.864 1.00 80.50 534 GLN A C 1
ATOM 4175 O O . GLN A 1 534 ? -5.431 11.613 -9.971 1.00 80.50 534 GLN A O 1
ATOM 4180 N N . GLY A 1 535 ? -3.347 11.820 -10.783 1.00 85.62 535 GLY A N 1
ATOM 4181 C CA . GLY A 1 535 ? -2.788 12.594 -9.674 1.00 85.62 535 GLY A CA 1
ATOM 4182 C C . GLY A 1 535 ? -2.798 11.867 -8.326 1.00 85.62 535 GLY A C 1
ATOM 4183 O O . GLY A 1 535 ? -2.753 12.533 -7.290 1.00 85.62 535 GLY A O 1
ATOM 4184 N N . ILE A 1 536 ? -2.929 10.536 -8.323 1.00 83.81 536 ILE A N 1
ATOM 4185 C CA . ILE A 1 536 ? -3.104 9.723 -7.111 1.00 83.81 536 ILE A CA 1
ATOM 4186 C C . ILE A 1 536 ? -1.819 9.769 -6.280 1.00 83.81 536 ILE A C 1
ATOM 4188 O O . ILE A 1 536 ? -1.862 10.081 -5.090 1.00 83.81 536 ILE A O 1
ATOM 4192 N N . ARG A 1 537 ? -0.647 9.560 -6.900 1.00 89.62 537 ARG A N 1
ATOM 4193 C CA . ARG A 1 537 ? 0.642 9.621 -6.185 1.00 89.62 537 ARG A CA 1
ATOM 4194 C C . ARG A 1 537 ? 0.947 11.039 -5.697 1.00 89.62 537 ARG A C 1
ATOM 4196 O O . ARG A 1 537 ? 1.495 11.215 -4.606 1.00 89.62 537 ARG A O 1
ATOM 4203 N N . ARG A 1 538 ? 0.569 12.068 -6.461 1.00 86.81 538 ARG A N 1
ATOM 4204 C CA . ARG A 1 538 ? 0.698 13.473 -6.047 1.00 86.81 538 ARG A CA 1
ATOM 4205 C C . ARG A 1 538 ? -0.150 13.785 -4.811 1.00 86.81 538 ARG A C 1
ATOM 4207 O O . ARG A 1 538 ? 0.379 14.373 -3.871 1.00 86.81 538 ARG A O 1
ATOM 4214 N N . ARG A 1 539 ? -1.428 13.388 -4.782 1.00 91.25 539 ARG A N 1
ATOM 4215 C CA . ARG A 1 539 ? -2.288 13.563 -3.594 1.00 91.25 539 ARG A CA 1
ATOM 4216 C C . ARG A 1 539 ? -1.782 12.740 -2.413 1.00 91.25 539 ARG A C 1
ATOM 4218 O O . ARG A 1 539 ? -1.655 13.282 -1.318 1.00 91.25 539 ARG A O 1
ATOM 4225 N N . MET A 1 540 ? -1.358 11.497 -2.650 1.00 88.44 540 MET A N 1
ATOM 4226 C CA . MET A 1 540 ? -0.749 10.657 -1.616 1.00 88.44 540 MET A CA 1
ATOM 4227 C C . MET A 1 540 ? 0.490 11.308 -0.992 1.00 88.44 540 MET A C 1
ATOM 4229 O O . MET A 1 540 ? 0.676 11.247 0.217 1.00 88.44 540 MET A O 1
ATOM 4233 N N . THR A 1 541 ? 1.310 12.000 -1.789 1.00 91.50 541 THR A N 1
ATOM 4234 C CA . THR A 1 541 ? 2.483 12.745 -1.297 1.00 91.50 541 THR A CA 1
ATOM 4235 C C . THR A 1 541 ? 2.083 13.841 -0.306 1.00 91.50 541 THR A C 1
ATOM 4237 O O . THR A 1 541 ? 2.760 14.029 0.703 1.00 91.50 541 THR A O 1
ATOM 4240 N N . VAL A 1 542 ? 0.970 14.539 -0.545 1.00 91.94 542 VAL A N 1
ATOM 4241 C CA . VAL A 1 542 ? 0.437 15.528 0.405 1.00 91.94 542 VAL A CA 1
ATOM 4242 C C . VAL A 1 542 ? -0.064 14.837 1.672 1.00 91.94 542 VAL A C 1
ATOM 4244 O O . VAL A 1 542 ? 0.301 15.246 2.771 1.00 91.94 542 VAL A O 1
ATOM 4247 N N . HIS A 1 543 ? -0.861 13.773 1.536 1.00 87.44 543 HIS A N 1
ATOM 4248 C CA . HIS A 1 543 ? -1.439 13.082 2.688 1.00 87.44 543 HIS A CA 1
ATOM 4249 C C . HIS A 1 543 ? -0.378 12.431 3.585 1.00 87.44 543 HIS A C 1
ATOM 4251 O O . HIS A 1 543 ? -0.376 12.654 4.793 1.00 87.44 543 HIS A O 1
ATOM 4257 N N . PHE A 1 544 ? 0.569 11.694 2.998 1.00 88.69 544 PHE A N 1
ATOM 4258 C CA . PHE A 1 544 ? 1.708 11.132 3.725 1.00 88.69 544 PHE A CA 1
ATOM 4259 C C . PHE A 1 544 ? 2.542 12.226 4.384 1.00 88.69 544 PHE A C 1
ATOM 4261 O O . PHE A 1 544 ? 2.913 12.069 5.541 1.00 88.69 544 PHE A O 1
ATOM 4268 N N . GLY A 1 545 ? 2.795 13.340 3.684 1.00 90.56 545 GLY A N 1
ATOM 4269 C CA . GLY A 1 545 ? 3.550 14.473 4.225 1.00 90.56 545 GLY A CA 1
ATOM 4270 C C . GLY A 1 545 ? 2.976 14.976 5.550 1.00 90.56 545 GLY A C 1
ATOM 4271 O O . GLY A 1 545 ? 3.716 15.074 6.521 1.00 90.56 545 GLY A O 1
ATOM 4272 N N . LYS A 1 546 ? 1.653 15.171 5.619 1.00 88.31 546 LYS A N 1
ATOM 4273 C CA . LYS A 1 546 ? 0.962 15.614 6.843 1.00 88.31 546 LYS A CA 1
ATOM 4274 C C . LYS A 1 546 ? 1.140 14.646 8.017 1.00 88.31 546 LYS A C 1
ATOM 4276 O O . LYS A 1 546 ? 1.401 15.080 9.133 1.00 88.31 546 LYS A O 1
ATOM 4281 N N . VAL A 1 547 ? 1.017 13.336 7.778 1.00 84.94 547 VAL A N 1
ATOM 4282 C CA . VAL A 1 547 ? 1.209 12.329 8.840 1.00 84.94 547 VAL A CA 1
ATOM 4283 C C . VAL A 1 547 ? 2.672 12.277 9.281 1.00 84.94 547 VAL A C 1
ATOM 4285 O O . VAL A 1 547 ? 2.947 12.227 10.473 1.00 84.94 547 VAL A O 1
ATOM 4288 N N . ILE A 1 548 ? 3.619 12.333 8.340 1.00 89.19 548 ILE A N 1
ATOM 4289 C CA . ILE A 1 548 ? 5.057 12.338 8.648 1.00 89.19 548 ILE A CA 1
ATOM 4290 C C . ILE A 1 548 ? 5.429 13.572 9.475 1.00 89.19 548 ILE A C 1
ATOM 4292 O O . ILE A 1 548 ? 6.177 13.445 10.438 1.00 89.19 548 ILE A O 1
ATOM 4296 N N . GLU A 1 549 ? 4.906 14.749 9.130 1.00 90.19 549 GLU A N 1
ATOM 4297 C CA . GLU A 1 549 ? 5.122 15.986 9.889 1.00 90.19 549 GLU A CA 1
ATOM 4298 C C . GLU A 1 549 ? 4.567 15.885 11.313 1.00 90.19 549 GLU A C 1
ATOM 4300 O O . GLU A 1 549 ? 5.272 16.238 12.259 1.00 90.19 549 GLU A O 1
ATOM 4305 N N . LEU A 1 550 ? 3.362 15.327 11.479 1.00 87.31 550 LEU A N 1
ATOM 4306 C CA . LEU A 1 550 ? 2.789 15.043 12.796 1.00 87.31 550 LEU A CA 1
ATOM 4307 C C . LEU A 1 550 ? 3.700 14.108 13.609 1.00 87.31 550 LEU A C 1
ATOM 4309 O O . LEU A 1 550 ? 4.043 14.412 14.751 1.00 87.31 550 LEU A O 1
ATOM 4313 N N . CYS A 1 551 ? 4.139 12.992 13.018 1.00 87.81 551 CYS A N 1
ATOM 4314 C CA . CYS A 1 551 ? 5.023 12.038 13.687 1.00 87.81 551 CYS A CA 1
ATOM 4315 C C . CYS A 1 551 ? 6.376 12.657 14.046 1.00 87.81 551 CYS A C 1
ATOM 4317 O O . CYS A 1 551 ? 6.878 12.425 15.143 1.00 87.81 551 CYS A O 1
ATOM 4319 N N . ARG A 1 552 ? 6.949 13.473 13.158 1.00 92.06 552 ARG A N 1
ATOM 4320 C CA . ARG A 1 552 ? 8.198 14.193 13.414 1.00 92.06 552 ARG A CA 1
ATOM 4321 C C . ARG A 1 552 ? 8.059 15.164 14.582 1.00 92.06 552 ARG A C 1
ATOM 4323 O O . ARG A 1 552 ? 8.969 15.241 15.399 1.00 92.06 552 ARG A O 1
ATOM 4330 N N . GLY A 1 553 ? 6.930 15.867 14.687 1.00 90.38 553 GLY A N 1
ATOM 4331 C CA . GLY A 1 553 ? 6.626 16.725 15.834 1.00 90.38 553 GLY A CA 1
ATOM 4332 C C . GLY A 1 553 ? 6.685 15.957 17.157 1.00 90.38 553 GLY A C 1
ATOM 4333 O O . GLY A 1 553 ? 7.425 16.353 18.055 1.00 90.38 553 GLY A O 1
ATOM 4334 N N . LEU A 1 554 ? 5.997 14.811 17.227 1.00 89.88 554 LEU A N 1
ATOM 4335 C CA . LEU A 1 554 ? 5.988 13.938 18.410 1.00 89.88 554 LEU A CA 1
ATOM 4336 C C . LEU A 1 554 ? 7.381 13.385 18.747 1.00 89.88 554 LEU A C 1
ATOM 4338 O O . LEU A 1 554 ? 7.772 13.343 19.912 1.00 89.88 554 LEU A O 1
ATOM 4342 N N . ILE A 1 555 ? 8.147 12.976 17.729 1.00 91.44 555 ILE A N 1
ATOM 4343 C CA . ILE A 1 555 ? 9.520 12.488 17.907 1.00 91.44 555 ILE A CA 1
ATOM 4344 C C . ILE A 1 555 ? 10.411 13.597 18.477 1.00 91.44 555 ILE A C 1
ATOM 4346 O O . ILE A 1 555 ? 11.119 13.365 19.454 1.00 91.44 555 ILE A O 1
ATOM 4350 N N . ASN A 1 556 ? 10.360 14.800 17.902 1.00 93.19 556 ASN A N 1
ATOM 4351 C CA . ASN A 1 556 ? 11.176 15.930 18.345 1.00 93.19 556 ASN A CA 1
ATOM 4352 C C . ASN A 1 556 ? 10.844 16.341 19.783 1.00 93.19 556 ASN A C 1
ATOM 4354 O O . ASN A 1 556 ? 11.752 16.548 20.583 1.00 93.19 556 ASN A O 1
ATOM 4358 N N . GLU A 1 557 ? 9.556 16.409 20.128 1.00 90.19 557 GLU A N 1
ATOM 4359 C CA . GLU A 1 557 ? 9.118 16.683 21.498 1.00 90.19 557 GLU A CA 1
ATOM 4360 C C . GLU A 1 557 ? 9.676 15.637 22.472 1.00 90.19 557 GLU A C 1
ATOM 4362 O O . GLU A 1 557 ? 10.255 15.985 23.504 1.00 90.19 557 GLU A O 1
ATOM 4367 N N . ARG A 1 558 ? 9.576 14.349 22.119 1.00 89.44 558 ARG A N 1
ATOM 4368 C CA . ARG A 1 558 ? 10.084 13.263 22.959 1.00 89.44 558 ARG A CA 1
ATOM 4369 C C . ARG A 1 558 ? 11.602 13.313 23.128 1.00 89.44 558 ARG A C 1
ATOM 4371 O O . ARG A 1 558 ? 12.094 13.111 24.238 1.00 89.44 558 ARG A O 1
ATOM 4378 N N . LEU A 1 559 ? 12.342 13.593 22.057 1.00 89.75 559 LEU A N 1
ATOM 4379 C CA . LEU A 1 559 ? 13.797 13.737 22.096 1.00 89.75 559 LEU A CA 1
ATOM 4380 C C . LEU A 1 559 ? 14.229 14.918 22.977 1.00 89.75 559 LEU A C 1
ATOM 4382 O O . LEU A 1 559 ? 15.163 14.773 23.766 1.00 89.75 559 LEU A O 1
ATOM 4386 N N . GLU A 1 560 ? 13.528 16.054 22.921 1.00 90.38 560 GLU A N 1
ATOM 4387 C CA . GLU A 1 560 ? 13.810 17.193 23.805 1.00 90.38 560 GLU A CA 1
ATOM 4388 C C . GLU A 1 560 ? 13.518 16.874 25.276 1.00 90.38 560 GLU A C 1
ATOM 4390 O O . GLU A 1 560 ? 14.316 17.216 26.149 1.00 90.38 560 GLU A O 1
ATOM 4395 N N . LEU A 1 561 ? 12.424 16.165 25.581 1.00 87.19 561 LEU A N 1
ATOM 4396 C CA . LEU A 1 561 ? 12.131 15.734 26.954 1.00 87.19 561 LEU A CA 1
ATOM 4397 C C . LEU A 1 561 ? 13.223 14.815 27.519 1.00 87.19 561 LEU A C 1
ATOM 4399 O O . LEU A 1 561 ? 13.652 15.015 28.659 1.00 87.19 561 LEU A O 1
ATOM 4403 N N . ARG A 1 562 ? 13.714 13.866 26.708 1.00 86.19 562 ARG A N 1
ATOM 4404 C CA . ARG A 1 562 ? 14.850 12.998 27.060 1.00 86.19 562 ARG A CA 1
ATOM 4405 C C . ARG A 1 562 ? 16.123 13.806 27.292 1.00 86.19 562 ARG A C 1
ATOM 4407 O O . ARG A 1 562 ? 16.786 13.612 28.305 1.00 86.19 562 ARG A O 1
ATOM 4414 N N . ARG A 1 563 ? 16.434 14.758 26.405 1.00 86.25 563 ARG A N 1
ATOM 4415 C CA . ARG A 1 563 ? 17.608 15.639 26.530 1.00 86.25 563 ARG A CA 1
ATOM 4416 C C . ARG A 1 563 ? 17.596 16.447 27.828 1.00 86.25 563 ARG A C 1
ATOM 4418 O O . ARG A 1 563 ? 18.646 16.679 28.418 1.00 86.25 563 ARG A O 1
ATOM 4425 N N . LEU A 1 564 ? 16.415 16.871 28.274 1.00 86.75 564 LEU A N 1
ATOM 4426 C CA . LEU A 1 564 ? 16.231 17.628 29.512 1.00 86.75 564 LEU A CA 1
ATOM 4427 C C . LEU A 1 564 ? 16.222 16.749 30.779 1.00 86.75 564 LEU A C 1
ATOM 4429 O O . LEU A 1 564 ? 15.955 17.281 31.856 1.00 86.75 564 LEU A O 1
ATOM 4433 N N . ASN A 1 565 ? 16.474 15.434 30.675 1.00 77.56 565 ASN A N 1
ATOM 4434 C CA . ASN A 1 565 ? 16.343 14.454 31.766 1.00 77.56 565 ASN A CA 1
ATOM 4435 C C . ASN A 1 565 ? 15.008 14.563 32.521 1.00 77.56 565 ASN A C 1
ATOM 4437 O O . ASN A 1 565 ? 14.912 14.232 33.706 1.00 77.56 565 ASN A O 1
ATOM 4441 N N . LYS A 1 566 ? 13.956 15.046 31.850 1.00 69.50 566 LYS A N 1
ATOM 4442 C CA . LYS A 1 566 ? 12.623 15.060 32.443 1.00 69.50 566 LYS A CA 1
ATOM 4443 C C . LYS A 1 566 ? 12.135 13.615 32.497 1.00 69.50 566 LYS A C 1
ATOM 4445 O O . LYS A 1 566 ? 12.332 12.897 31.516 1.00 69.50 566 LYS A O 1
ATOM 4450 N N . PRO A 1 567 ? 11.509 13.174 33.602 1.00 58.66 567 PRO A N 1
ATOM 4451 C CA . PRO A 1 567 ? 10.961 11.831 33.677 1.00 58.66 567 PRO A CA 1
ATOM 4452 C C . PRO A 1 567 ? 9.942 11.657 32.552 1.00 58.66 567 PRO A C 1
ATOM 4454 O O . PRO A 1 567 ? 8.852 12.229 32.576 1.00 58.66 567 PRO A O 1
ATOM 4457 N N . VAL A 1 568 ? 10.326 10.888 31.536 1.00 61.06 568 VAL A N 1
ATOM 4458 C CA . VAL A 1 568 ? 9.418 10.436 30.492 1.00 61.06 568 VAL A CA 1
ATOM 4459 C C . VAL A 1 568 ? 8.617 9.309 31.130 1.00 61.06 568 VAL A C 1
ATOM 4461 O O . VAL A 1 568 ? 9.072 8.175 31.219 1.00 61.06 568 VAL A O 1
ATOM 4464 N N . GLY A 1 569 ? 7.448 9.646 31.673 1.00 56.47 569 GLY A N 1
ATOM 4465 C CA . GLY A 1 569 ? 6.549 8.684 32.317 1.00 56.47 569 GLY A CA 1
ATOM 4466 C C . GLY A 1 569 ? 5.901 7.684 31.351 1.00 56.47 569 GLY A C 1
ATOM 4467 O O . GLY A 1 569 ? 5.072 6.887 31.780 1.00 56.47 569 GLY A O 1
ATOM 4468 N N . SER A 1 570 ? 6.236 7.722 30.059 1.00 60.12 570 SER A N 1
ATOM 4469 C CA . SER A 1 570 ? 5.709 6.810 29.049 1.00 60.12 570 SER A CA 1
ATOM 4470 C C . SER A 1 570 ? 6.697 5.680 28.760 1.00 60.12 570 SER A C 1
ATOM 4472 O O . SER A 1 570 ? 7.890 5.885 28.600 1.00 60.12 570 SER A O 1
ATOM 4474 N N . ASN A 1 571 ? 6.191 4.451 28.687 1.00 71.56 571 ASN A N 1
ATOM 4475 C CA . ASN A 1 571 ? 6.893 3.305 28.097 1.00 71.56 571 ASN A CA 1
ATOM 4476 C C . ASN A 1 571 ? 6.137 2.899 26.819 1.00 71.56 571 ASN A C 1
ATOM 4478 O O . ASN A 1 571 ? 5.804 1.729 26.598 1.00 71.56 571 ASN A O 1
ATOM 4482 N N . ASP A 1 572 ? 5.767 3.927 26.048 1.00 82.81 572 ASP A N 1
ATOM 4483 C CA . ASP A 1 572 ? 4.905 3.824 24.879 1.00 82.81 572 ASP A CA 1
ATOM 4484 C C . ASP A 1 572 ? 5.683 3.371 23.635 1.00 82.81 572 ASP A C 1
ATOM 4486 O O . ASP A 1 572 ? 6.899 3.161 23.657 1.00 82.81 572 ASP A O 1
ATOM 4490 N N . VAL A 1 573 ? 4.965 3.186 22.525 1.00 87.19 573 VAL A N 1
ATOM 4491 C CA . VAL A 1 573 ? 5.550 2.700 21.266 1.00 87.19 573 VAL A CA 1
ATOM 4492 C C . VAL A 1 573 ? 6.688 3.601 20.783 1.00 87.19 573 VAL A C 1
ATOM 4494 O O . VAL A 1 573 ? 7.687 3.090 20.276 1.00 87.19 573 VAL A O 1
ATOM 4497 N N . LEU A 1 574 ? 6.563 4.920 20.951 1.00 89.81 574 LEU A N 1
ATOM 4498 C CA . LEU A 1 574 ? 7.588 5.863 20.520 1.00 89.81 574 LEU A CA 1
ATOM 4499 C C . LEU A 1 574 ? 8.851 5.716 21.374 1.00 89.81 574 LEU A C 1
ATOM 4501 O O . LEU A 1 574 ? 9.946 5.646 20.819 1.00 89.81 574 LEU A O 1
ATOM 4505 N N . ASP A 1 575 ? 8.715 5.582 22.695 1.00 87.69 575 ASP A N 1
ATOM 4506 C CA . ASP A 1 575 ? 9.875 5.369 23.563 1.00 87.69 575 ASP A CA 1
ATOM 4507 C C . ASP A 1 575 ? 10.598 4.062 23.274 1.00 87.69 575 ASP A C 1
ATOM 4509 O O . ASP A 1 575 ? 11.829 4.030 23.230 1.00 87.69 575 ASP A O 1
ATOM 4513 N N . VAL A 1 576 ? 9.839 2.996 23.034 1.00 89.12 576 VAL A N 1
ATOM 4514 C CA . VAL A 1 576 ? 10.394 1.697 22.657 1.00 89.12 576 VAL A CA 1
ATOM 4515 C C . VAL A 1 576 ? 11.183 1.801 21.352 1.00 89.12 576 VAL A C 1
ATOM 4517 O O . VAL A 1 576 ? 12.291 1.275 21.269 1.00 89.12 576 VAL A O 1
ATOM 4520 N N . LEU A 1 577 ? 10.645 2.487 20.341 1.00 91.06 577 LEU A N 1
ATOM 4521 C CA . LEU A 1 577 ? 11.317 2.650 19.053 1.00 91.06 577 LEU A CA 1
ATOM 4522 C C . LEU A 1 577 ? 12.583 3.505 19.152 1.00 91.06 577 LEU A C 1
ATOM 4524 O O . LEU A 1 577 ? 13.593 3.141 18.553 1.00 91.06 577 LEU A O 1
ATOM 4528 N N . LEU A 1 578 ? 12.556 4.586 19.934 1.00 91.25 578 LEU A N 1
ATOM 4529 C CA . LEU A 1 578 ? 13.735 5.420 20.179 1.00 91.25 578 LEU A CA 1
ATOM 4530 C C . LEU A 1 578 ? 14.833 4.644 20.919 1.00 91.25 578 LEU A C 1
ATOM 4532 O O . LEU A 1 578 ? 15.984 4.674 20.498 1.00 91.25 578 LEU A O 1
ATOM 4536 N N . ASN A 1 579 ? 14.474 3.865 21.946 1.00 89.69 579 ASN A N 1
ATOM 4537 C CA . ASN A 1 579 ? 15.435 3.023 22.669 1.00 89.69 579 ASN A CA 1
ATOM 4538 C C . ASN A 1 579 ? 16.074 1.971 21.751 1.00 89.69 579 ASN A C 1
ATOM 4540 O O . ASN A 1 579 ? 17.256 1.671 21.868 1.00 89.69 579 ASN A O 1
ATOM 4544 N N . ILE A 1 580 ? 15.302 1.397 20.825 1.00 89.56 580 ILE A N 1
ATOM 4545 C CA . ILE A 1 580 ? 15.836 0.439 19.851 1.00 89.56 580 ILE A CA 1
ATOM 4546 C C . ILE A 1 580 ? 16.770 1.139 18.859 1.00 89.56 580 ILE A C 1
ATOM 4548 O O . ILE A 1 580 ? 17.830 0.597 18.560 1.00 89.56 580 ILE A O 1
ATOM 4552 N N . ALA A 1 581 ? 16.415 2.333 18.380 1.00 90.81 581 ALA A N 1
ATOM 4553 C CA . ALA A 1 581 ? 17.257 3.109 17.469 1.00 90.81 581 ALA A CA 1
ATOM 4554 C C . ALA A 1 581 ? 18.615 3.484 18.090 1.00 90.81 581 ALA A C 1
ATOM 4556 O O . ALA A 1 581 ? 19.620 3.512 17.388 1.00 90.81 581 ALA A O 1
ATOM 4557 N N . GLU A 1 582 ? 18.669 3.707 19.406 1.00 88.44 582 GLU A N 1
ATOM 4558 C CA . GLU A 1 582 ? 19.928 3.924 20.136 1.00 88.44 582 GLU A CA 1
ATOM 4559 C C . GLU A 1 582 ? 20.816 2.664 20.171 1.00 88.44 582 GLU A C 1
ATOM 4561 O O . GLU A 1 582 ? 22.041 2.770 20.143 1.00 88.44 582 GLU A O 1
ATOM 4566 N N . VAL A 1 583 ? 20.218 1.466 20.202 1.00 88.56 583 VAL A N 1
ATOM 4567 C CA . VAL A 1 583 ? 20.946 0.184 20.279 1.00 88.56 583 VAL A CA 1
ATOM 4568 C C . VAL A 1 583 ? 21.383 -0.325 18.900 1.00 88.56 583 VAL A C 1
ATOM 4570 O O . VAL A 1 583 ? 22.446 -0.932 18.784 1.00 88.56 583 VAL A O 1
ATOM 4573 N N . ILE A 1 584 ? 20.576 -0.103 17.857 1.00 85.69 584 ILE A N 1
ATOM 4574 C CA . ILE A 1 584 ? 20.834 -0.566 16.480 1.00 85.69 584 ILE A CA 1
ATOM 4575 C C . ILE A 1 584 ? 20.678 0.567 15.443 1.00 85.69 584 ILE A C 1
ATOM 4577 O O . ILE A 1 584 ? 19.828 0.474 14.549 1.00 85.69 584 ILE A O 1
ATOM 4581 N N . PRO A 1 585 ? 21.507 1.628 15.513 1.00 83.50 585 PRO A N 1
ATOM 4582 C CA . PRO A 1 585 ? 21.355 2.828 14.681 1.00 83.50 585 PRO A CA 1
ATOM 4583 C C . PRO A 1 585 ? 21.516 2.568 13.174 1.00 83.50 585 PRO A C 1
ATOM 4585 O O . PRO A 1 585 ? 20.946 3.292 12.361 1.00 83.50 585 PRO A O 1
ATOM 4588 N N . ASP A 1 586 ? 22.235 1.509 12.791 1.00 79.19 586 ASP A N 1
ATOM 4589 C CA . ASP A 1 586 ? 22.408 1.106 11.388 1.00 79.19 586 ASP A CA 1
ATOM 4590 C C . ASP A 1 586 ? 21.158 0.419 10.795 1.00 79.19 586 ASP A C 1
ATOM 4592 O O . ASP A 1 586 ? 21.020 0.311 9.574 1.00 79.19 586 ASP A O 1
ATOM 4596 N N . GLU A 1 587 ? 20.237 -0.063 11.641 1.00 77.31 587 GLU A N 1
ATOM 4597 C CA . GLU A 1 587 ? 19.019 -0.769 11.218 1.00 77.31 587 GLU A CA 1
ATOM 4598 C C . GLU A 1 587 ? 17.747 0.081 11.347 1.00 77.31 587 GLU A C 1
ATOM 4600 O O . GLU A 1 587 ? 16.839 -0.048 10.516 1.00 77.31 587 GLU A O 1
ATOM 4605 N N . ILE A 1 588 ? 17.665 0.934 12.375 1.00 84.38 588 ILE A N 1
ATOM 4606 C CA . ILE A 1 588 ? 16.563 1.876 12.600 1.00 84.38 588 ILE A CA 1
ATOM 4607 C C . ILE A 1 588 ? 17.126 3.234 13.010 1.00 84.38 588 ILE A C 1
ATOM 4609 O O . ILE A 1 588 ? 17.758 3.366 14.051 1.00 84.38 588 ILE A O 1
ATOM 4613 N N . ASP A 1 589 ? 16.773 4.256 12.235 1.00 86.56 589 ASP A N 1
ATOM 4614 C CA . ASP A 1 589 ? 16.994 5.664 12.561 1.00 86.56 589 ASP A CA 1
ATOM 4615 C C . ASP A 1 589 ? 15.656 6.412 12.732 1.00 86.56 589 ASP A C 1
ATOM 4617 O O . ASP A 1 589 ? 14.566 5.852 12.577 1.00 86.56 589 ASP A O 1
ATOM 4621 N N . VAL A 1 590 ? 15.727 7.716 13.002 1.00 88.00 590 VAL A N 1
ATOM 4622 C CA . VAL A 1 590 ? 14.545 8.585 13.128 1.00 88.00 590 VAL A CA 1
ATOM 4623 C C . VAL A 1 590 ? 13.653 8.537 11.883 1.00 88.00 590 VAL A C 1
ATOM 4625 O O . VAL A 1 590 ? 12.429 8.490 12.006 1.00 88.00 590 VAL A O 1
ATOM 4628 N N . THR A 1 591 ? 14.236 8.467 10.683 1.00 88.75 591 THR A N 1
ATOM 4629 C CA . THR A 1 591 ? 13.465 8.353 9.438 1.00 88.75 591 THR A CA 1
ATOM 4630 C C . THR A 1 591 ? 12.661 7.056 9.423 1.00 88.75 591 THR A C 1
ATOM 4632 O O . THR A 1 591 ? 11.485 7.066 9.062 1.00 88.75 591 THR A O 1
ATOM 4635 N N . HIS A 1 592 ? 13.252 5.935 9.842 1.00 88.25 592 HIS A N 1
ATOM 4636 C CA . HIS A 1 592 ? 12.547 4.658 9.947 1.00 88.25 592 HIS A CA 1
ATOM 4637 C C . HIS A 1 592 ? 11.389 4.725 10.939 1.00 88.25 592 HIS A C 1
ATOM 4639 O O . HIS A 1 592 ? 10.320 4.194 10.639 1.00 88.25 592 HIS A O 1
ATOM 4645 N N . ILE A 1 593 ? 11.574 5.395 12.078 1.00 90.75 593 ILE A N 1
ATOM 4646 C CA . ILE A 1 593 ? 10.514 5.591 13.073 1.00 90.75 593 ILE A CA 1
ATOM 4647 C C . ILE A 1 593 ? 9.368 6.408 12.464 1.00 90.75 593 ILE A C 1
ATOM 4649 O O . ILE A 1 593 ? 8.223 5.966 12.523 1.00 90.75 593 ILE A O 1
ATOM 4653 N N . GLU A 1 594 ? 9.655 7.523 11.780 1.00 90.38 594 GLU A N 1
ATOM 4654 C CA . GLU A 1 594 ? 8.638 8.317 11.068 1.00 90.38 594 GLU A CA 1
ATOM 4655 C C . GLU A 1 594 ? 7.838 7.464 10.069 1.00 90.38 594 GLU A C 1
ATOM 4657 O O . GLU A 1 594 ? 6.605 7.523 10.027 1.00 90.38 594 GLU A O 1
ATOM 4662 N N . ARG A 1 595 ? 8.527 6.635 9.267 1.00 89.31 595 ARG A N 1
ATOM 4663 C CA . ARG A 1 595 ? 7.875 5.775 8.261 1.00 89.31 595 ARG A CA 1
ATOM 4664 C C . ARG A 1 595 ? 7.083 4.637 8.890 1.00 89.31 595 ARG A C 1
ATOM 4666 O O . ARG A 1 595 ? 6.045 4.261 8.345 1.00 89.31 595 ARG A O 1
ATOM 4673 N N . MET A 1 596 ? 7.549 4.099 10.013 1.00 89.62 596 MET A N 1
ATOM 4674 C CA . MET A 1 596 ? 6.841 3.065 10.759 1.00 89.62 596 MET A CA 1
ATOM 4675 C C . MET A 1 596 ? 5.580 3.626 11.418 1.00 89.62 596 MET A C 1
ATOM 4677 O O . MET A 1 596 ? 4.540 2.979 11.356 1.00 89.62 596 MET A O 1
ATOM 4681 N N . CYS A 1 597 ? 5.627 4.838 11.974 1.00 86.50 597 CYS A N 1
ATOM 4682 C CA . CYS A 1 597 ? 4.443 5.505 12.511 1.00 86.50 597 CYS A CA 1
ATOM 4683 C C . CYS A 1 597 ? 3.365 5.698 11.435 1.00 86.50 597 CYS A C 1
ATOM 4685 O O . CYS A 1 597 ? 2.198 5.414 11.695 1.00 86.50 597 CYS A O 1
ATOM 4687 N N . LEU A 1 598 ? 3.749 6.093 10.213 1.00 87.94 598 LEU A N 1
ATOM 4688 C CA . LEU A 1 598 ? 2.818 6.174 9.081 1.00 87.94 598 LEU A CA 1
ATOM 4689 C C . LEU A 1 598 ? 2.134 4.823 8.805 1.00 87.94 598 LEU A C 1
ATOM 4691 O O . LEU A 1 598 ? 0.909 4.778 8.692 1.00 87.94 598 LEU A O 1
ATOM 4695 N N . ASP A 1 599 ? 2.898 3.726 8.737 1.00 89.00 599 ASP A N 1
ATOM 4696 C CA . ASP A 1 599 ? 2.342 2.379 8.539 1.00 89.00 599 ASP A CA 1
ATOM 4697 C C . ASP A 1 599 ? 1.375 1.990 9.671 1.00 89.00 599 ASP A C 1
ATOM 4699 O O . ASP A 1 599 ? 0.273 1.510 9.406 1.00 89.00 599 ASP A O 1
ATOM 4703 N N . LEU A 1 600 ? 1.782 2.194 10.928 1.00 88.75 600 LEU A N 1
ATOM 4704 C CA . LEU A 1 600 ? 1.021 1.788 12.110 1.00 88.75 600 LEU A CA 1
ATOM 4705 C C . LEU A 1 600 ? -0.281 2.578 12.262 1.00 88.75 600 LEU A C 1
ATOM 4707 O O . LEU A 1 600 ? -1.337 1.976 12.464 1.00 88.75 600 LEU A O 1
ATOM 4711 N N . PHE A 1 601 ? -0.227 3.904 12.132 1.00 83.06 601 PHE A N 1
ATOM 4712 C CA . PHE A 1 601 ? -1.401 4.752 12.303 1.00 83.06 601 PHE A CA 1
ATOM 4713 C C . PHE A 1 601 ? -2.426 4.558 11.192 1.00 83.06 601 PHE A C 1
ATOM 4715 O O . PHE A 1 601 ? -3.612 4.397 11.484 1.00 83.06 601 PHE A O 1
ATOM 4722 N N . VAL A 1 602 ? -1.992 4.531 9.928 1.00 82.56 602 VAL A N 1
ATOM 4723 C CA . VAL A 1 602 ? -2.915 4.361 8.798 1.00 82.56 602 VAL A CA 1
ATOM 4724 C C . VAL A 1 602 ? -3.546 2.970 8.833 1.00 82.56 602 VAL A C 1
ATOM 4726 O O . VAL A 1 602 ? -4.769 2.852 8.756 1.00 82.56 602 VAL A O 1
ATOM 4729 N N . ALA A 1 603 ? -2.739 1.915 8.998 1.00 86.25 603 ALA A N 1
ATOM 4730 C CA . ALA A 1 603 ? -3.249 0.547 8.966 1.00 86.25 603 ALA A CA 1
ATOM 4731 C C . ALA A 1 603 ? -4.137 0.219 10.175 1.00 86.25 603 ALA A C 1
ATOM 4733 O O . ALA A 1 603 ? -5.138 -0.478 10.013 1.00 86.25 603 ALA A O 1
ATOM 4734 N N . GLY A 1 604 ? -3.785 0.705 11.370 1.00 83.69 604 GLY A N 1
ATOM 4735 C CA . GLY A 1 604 ? -4.507 0.402 12.607 1.00 83.69 604 GLY A CA 1
ATOM 4736 C C . GLY A 1 604 ? -5.812 1.179 12.788 1.00 83.69 604 GLY A C 1
ATOM 4737 O O . GLY A 1 604 ? -6.742 0.649 13.392 1.00 83.69 604 GLY A O 1
ATOM 4738 N N . SER A 1 605 ? -5.912 2.403 12.257 1.00 84.94 605 SER A N 1
ATOM 4739 C CA . SER A 1 605 ? -7.071 3.274 12.512 1.00 84.94 605 SER A CA 1
ATOM 4740 C C . SER A 1 605 ? -8.282 2.914 11.649 1.00 84.94 605 SER A C 1
ATOM 4742 O O . SER A 1 605 ? -9.379 2.697 12.166 1.00 84.94 605 SER A O 1
ATOM 4744 N N . ASP A 1 606 ? -8.100 2.827 10.329 1.00 83.75 606 ASP A N 1
ATOM 4745 C CA . ASP A 1 606 ? -9.227 2.675 9.396 1.00 83.75 606 ASP A CA 1
ATOM 4746 C C . ASP A 1 606 ? -9.829 1.260 9.435 1.00 83.75 606 ASP A C 1
ATOM 4748 O O . ASP A 1 606 ? -11.043 1.091 9.405 1.00 83.75 606 ASP A O 1
ATOM 4752 N N . THR A 1 607 ? -8.989 0.228 9.586 1.00 87.75 607 THR A N 1
ATOM 4753 C CA . THR A 1 607 ? -9.442 -1.176 9.640 1.00 87.75 607 THR A CA 1
ATOM 4754 C C . THR A 1 607 ? -10.244 -1.478 10.906 1.00 87.75 607 THR A C 1
ATOM 4756 O O . THR A 1 607 ? -11.309 -2.095 10.840 1.00 87.75 607 THR A O 1
ATOM 4759 N N . THR A 1 608 ? -9.760 -1.010 12.059 1.00 91.00 608 THR A N 1
ATOM 4760 C CA . THR A 1 608 ? -10.409 -1.211 13.361 1.00 91.00 608 THR A CA 1
ATOM 4761 C C . THR A 1 608 ? -11.731 -0.449 13.437 1.00 91.00 608 THR A C 1
ATOM 4763 O O . THR A 1 608 ? -12.738 -1.022 13.846 1.00 91.00 608 THR A O 1
ATOM 4766 N N . SER A 1 609 ? -11.753 0.817 13.001 1.00 89.19 609 SER A N 1
ATOM 4767 C CA . SER A 1 609 ? -12.981 1.626 12.998 1.00 89.19 609 SER A CA 1
ATOM 4768 C C . SER A 1 609 ? -14.033 1.084 12.030 1.00 89.19 609 SER A C 1
ATOM 4770 O O . SER A 1 609 ? -15.195 0.991 12.412 1.00 89.19 609 SER A O 1
ATOM 4772 N N . SER A 1 610 ? -13.633 0.635 10.836 1.00 90.81 610 SER A N 1
ATOM 4773 C CA . SER A 1 610 ? -14.540 -0.028 9.890 1.00 90.81 610 SER A CA 1
ATOM 4774 C C . SER A 1 610 ? -15.122 -1.327 10.459 1.00 90.81 610 SER A C 1
ATOM 4776 O O . SER A 1 610 ? -16.320 -1.562 10.333 1.00 90.81 610 SER A O 1
ATOM 4778 N N . THR A 1 611 ? -14.312 -2.145 11.142 1.00 95.25 611 THR A N 1
ATOM 4779 C CA . THR A 1 611 ? -14.797 -3.380 11.789 1.00 95.25 611 THR A CA 1
ATOM 4780 C C . THR A 1 611 ? -15.823 -3.068 12.881 1.00 95.25 611 THR A C 1
ATOM 4782 O O . THR A 1 611 ? -16.858 -3.726 12.962 1.00 95.25 611 THR A O 1
ATOM 4785 N N . LEU A 1 612 ? -15.555 -2.050 13.708 1.00 94.94 612 LEU A N 1
ATOM 4786 C CA . LEU A 1 612 ? -16.468 -1.608 14.762 1.00 94.94 612 LEU A CA 1
ATOM 4787 C C . LEU A 1 612 ? -17.789 -1.078 14.184 1.00 94.94 612 LEU A C 1
ATOM 4789 O O . LEU A 1 612 ? -18.855 -1.424 14.685 1.00 94.94 612 LEU A O 1
ATOM 4793 N N . GLU A 1 613 ? -17.721 -0.275 13.118 1.00 94.25 613 GLU A N 1
ATOM 4794 C CA . GLU A 1 613 ? -18.892 0.273 12.428 1.00 94.25 613 GLU A CA 1
ATOM 4795 C C . GLU A 1 613 ? -19.770 -0.833 11.826 1.00 94.25 613 GLU A C 1
ATOM 4797 O O . GLU A 1 613 ? -20.984 -0.829 12.032 1.00 94.25 613 GLU A O 1
ATOM 4802 N N . TRP A 1 614 ? -19.172 -1.809 11.133 1.00 96.88 614 TRP A N 1
ATOM 4803 C CA . TRP A 1 614 ? -19.904 -2.951 10.582 1.00 96.88 614 TRP A CA 1
ATOM 4804 C C . TRP A 1 614 ? -20.528 -3.821 11.672 1.00 96.88 614 TRP A C 1
ATOM 4806 O O . TRP A 1 614 ? -21.697 -4.179 11.558 1.00 96.88 614 TRP A O 1
ATOM 4816 N N . ALA A 1 615 ? -19.792 -4.115 12.749 1.00 97.62 615 ALA A N 1
ATOM 4817 C CA . ALA A 1 615 ? -20.332 -4.879 13.871 1.00 97.62 615 ALA A CA 1
ATOM 4818 C C . ALA A 1 615 ? -21.525 -4.161 14.523 1.00 97.62 615 ALA A C 1
ATOM 4820 O O . ALA A 1 615 ? -22.545 -4.785 14.798 1.00 97.62 615 ALA A O 1
ATOM 4821 N N . MET A 1 616 ? -21.431 -2.843 14.723 1.00 96.62 616 MET A N 1
ATOM 4822 C CA . MET A 1 616 ? -22.530 -2.050 15.275 1.00 96.62 616 MET A CA 1
ATOM 4823 C C . MET A 1 616 ? -23.746 -2.012 14.338 1.00 96.62 616 MET A C 1
ATOM 4825 O O . MET A 1 616 ? -24.874 -2.185 14.796 1.00 96.62 616 MET A O 1
ATOM 4829 N N . ALA A 1 617 ? -23.529 -1.827 13.032 1.00 95.50 617 ALA A N 1
ATOM 4830 C CA . ALA A 1 617 ? -24.600 -1.835 12.036 1.00 95.50 617 ALA A CA 1
ATOM 4831 C C . ALA A 1 617 ? -25.343 -3.181 12.011 1.00 95.50 617 ALA A C 1
ATOM 4833 O O . ALA A 1 617 ? -26.572 -3.202 12.004 1.00 95.50 617 ALA A O 1
ATOM 4834 N N . GLU A 1 618 ? -24.611 -4.295 12.072 1.00 96.94 618 GLU A N 1
ATOM 4835 C CA . GLU A 1 618 ? -25.201 -5.634 12.129 1.00 96.94 618 GLU A CA 1
ATOM 4836 C C . GLU A 1 618 ? -25.998 -5.867 13.415 1.00 96.94 618 GLU A C 1
ATOM 4838 O O . GLU A 1 618 ? -27.088 -6.434 13.371 1.00 96.94 618 GLU A O 1
ATOM 4843 N N . LEU A 1 619 ? -25.525 -5.389 14.569 1.00 96.69 619 LEU A N 1
ATOM 4844 C CA . LEU A 1 619 ? -26.291 -5.501 15.814 1.00 96.69 619 LEU A CA 1
ATOM 4845 C C . LEU A 1 619 ? -27.583 -4.666 15.787 1.00 96.69 619 LEU A C 1
ATOM 4847 O O . LEU A 1 619 ? -28.604 -5.113 16.305 1.00 96.69 619 LEU A O 1
ATOM 4851 N N . LEU A 1 620 ? -27.567 -3.482 15.168 1.00 93.62 620 LEU A N 1
ATOM 4852 C CA . LEU A 1 620 ? -28.760 -2.637 15.007 1.00 93.62 620 LEU A CA 1
ATOM 4853 C C . LEU A 1 620 ? -29.777 -3.217 14.015 1.00 93.62 620 LEU A C 1
ATOM 4855 O O . LEU A 1 620 ? -30.985 -3.023 14.176 1.00 93.62 620 LEU A O 1
ATOM 4859 N N . LEU A 1 621 ? -29.293 -3.948 13.009 1.00 92.94 621 LEU A N 1
ATOM 4860 C CA . LEU A 1 621 ? -30.125 -4.696 12.070 1.00 92.94 621 LEU A CA 1
ATOM 4861 C C . LEU A 1 621 ? -30.710 -5.972 12.703 1.00 92.94 621 LEU A C 1
ATOM 4863 O O . LEU A 1 621 ? -31.795 -6.406 12.314 1.00 92.94 621 LEU A O 1
ATOM 4867 N N . ASN A 1 622 ? -30.032 -6.536 13.712 1.00 93.75 622 ASN A N 1
ATOM 4868 C CA . ASN A 1 622 ? -30.388 -7.793 14.374 1.00 93.75 622 ASN A CA 1
ATOM 4869 C C . ASN A 1 622 ? -30.664 -7.610 15.888 1.00 93.75 622 ASN A C 1
ATOM 4871 O O . ASN A 1 622 ? -29.838 -7.998 16.724 1.00 93.75 622 ASN A O 1
ATOM 4875 N N . PRO A 1 623 ? -31.852 -7.100 16.285 1.00 91.88 623 PRO A N 1
ATOM 4876 C CA . PRO A 1 623 ? -32.186 -6.825 17.687 1.00 91.88 623 PRO A CA 1
ATOM 4877 C C . PRO A 1 623 ? -32.079 -8.035 18.624 1.00 91.88 623 PRO A C 1
ATOM 4879 O O . PRO A 1 623 ? -31.717 -7.883 19.788 1.00 91.88 623 PRO A O 1
ATOM 4882 N N . VAL A 1 624 ? -32.361 -9.245 18.126 1.00 95.25 624 VAL A N 1
ATOM 4883 C CA . VAL A 1 624 ? -32.225 -10.490 18.905 1.00 95.25 624 VAL A CA 1
ATOM 4884 C C . VAL A 1 624 ? -30.761 -10.736 19.276 1.00 95.25 624 VAL A C 1
ATOM 4886 O O . VAL A 1 624 ? -30.451 -11.045 20.427 1.00 95.25 624 VAL A O 1
ATOM 4889 N N . THR A 1 625 ? -29.851 -10.543 18.323 1.00 97.12 625 THR A N 1
ATOM 4890 C CA . THR A 1 625 ? -28.406 -10.674 18.527 1.00 97.12 625 THR A CA 1
ATOM 4891 C C . THR A 1 625 ? -27.889 -9.604 19.488 1.00 97.12 625 THR A C 1
ATOM 4893 O O . THR A 1 625 ? -27.143 -9.929 20.412 1.00 97.12 625 THR A O 1
ATOM 4896 N N . MET A 1 626 ? -28.344 -8.352 19.338 1.00 96.81 626 MET A N 1
ATOM 4897 C CA . MET A 1 626 ? -28.048 -7.258 20.275 1.00 96.81 626 MET A CA 1
ATOM 4898 C C . MET A 1 626 ? -28.512 -7.585 21.702 1.00 96.81 626 MET A C 1
ATOM 4900 O O . MET A 1 626 ? -27.755 -7.399 22.654 1.00 96.81 626 MET A O 1
ATOM 4904 N N . ALA A 1 627 ? -29.732 -8.103 21.865 1.00 96.81 627 ALA A N 1
ATOM 4905 C CA . ALA A 1 627 ? -30.279 -8.460 23.171 1.00 96.81 627 ALA A CA 1
ATOM 4906 C C . ALA A 1 627 ? -29.469 -9.574 23.854 1.00 96.81 627 ALA A C 1
ATOM 4908 O O . ALA A 1 627 ? -29.157 -9.461 25.038 1.00 96.81 627 ALA A O 1
ATOM 4909 N N . LYS A 1 628 ? -29.058 -10.610 23.109 1.00 98.00 628 LYS A N 1
ATOM 4910 C CA . LYS A 1 628 ? -28.185 -11.678 23.629 1.00 98.00 628 LYS A CA 1
ATOM 4911 C C . LYS A 1 628 ? -26.818 -11.148 24.070 1.00 98.00 628 LYS A C 1
ATOM 4913 O O . LYS A 1 628 ? -26.346 -11.511 25.143 1.00 98.00 628 LYS A O 1
ATOM 4918 N N . ALA A 1 629 ? -26.211 -10.257 23.282 1.00 97.81 629 ALA A N 1
ATOM 4919 C CA . ALA A 1 629 ? -24.941 -9.625 23.637 1.00 97.81 629 ALA A CA 1
ATOM 4920 C C . ALA A 1 629 ? -25.058 -8.798 24.923 1.00 97.81 629 ALA A C 1
ATOM 4922 O O . ALA A 1 629 ? -24.227 -8.917 25.818 1.00 97.81 629 ALA A O 1
ATOM 4923 N N . LYS A 1 630 ? -26.125 -8.000 25.045 1.00 97.38 630 LYS A N 1
ATOM 4924 C CA . LYS A 1 630 ? -26.413 -7.228 26.260 1.00 97.38 630 LYS A CA 1
ATOM 4925 C C . LYS A 1 630 ? -26.649 -8.115 27.478 1.00 97.38 630 LYS A C 1
ATOM 4927 O O . LYS A 1 630 ? -26.145 -7.787 28.544 1.00 97.38 630 LYS A O 1
ATOM 4932 N N . ALA A 1 631 ? -27.348 -9.238 27.319 1.00 97.94 631 ALA A N 1
ATOM 4933 C CA . ALA A 1 631 ? -27.569 -10.190 28.404 1.00 97.94 631 ALA A CA 1
ATOM 4934 C C . ALA A 1 631 ? -26.253 -10.813 28.907 1.00 97.94 631 ALA A C 1
ATOM 4936 O O . ALA A 1 631 ? -26.030 -10.865 30.114 1.00 97.94 631 ALA A O 1
ATOM 4937 N N . GLU A 1 632 ? -25.352 -11.219 28.000 1.00 98.25 632 GLU A N 1
ATOM 4938 C CA . GLU A 1 632 ? -24.008 -11.692 28.374 1.00 98.25 632 GLU A CA 1
ATOM 4939 C C . GLU A 1 632 ? -23.233 -10.609 29.144 1.00 98.25 632 GLU A C 1
ATOM 4941 O O . GLU A 1 632 ? -22.658 -10.871 30.201 1.00 98.25 632 GLU A O 1
ATOM 4946 N N . LEU A 1 633 ? -23.248 -9.373 28.643 1.00 97.94 633 LEU A N 1
ATOM 4947 C CA . LEU A 1 633 ? -22.530 -8.250 29.246 1.00 97.94 633 LEU A CA 1
ATOM 4948 C C . LEU A 1 633 ? -23.068 -7.876 30.629 1.00 97.94 633 LEU A C 1
ATOM 4950 O O . LEU A 1 633 ? -22.291 -7.679 31.565 1.00 97.94 633 LEU A O 1
ATOM 4954 N N . GLU A 1 634 ? -24.387 -7.826 30.783 1.00 96.31 634 GLU A N 1
ATOM 4955 C CA . GLU A 1 634 ? -25.035 -7.569 32.064 1.00 96.31 634 GLU A CA 1
ATOM 4956 C C . GLU A 1 634 ? -24.710 -8.665 33.084 1.00 96.31 634 GLU A C 1
ATOM 4958 O O . GLU A 1 634 ? -24.375 -8.349 34.226 1.00 96.31 634 GLU A O 1
ATOM 4963 N N . GLN A 1 635 ? -24.728 -9.934 32.667 1.00 97.44 635 GLN A N 1
ATOM 4964 C CA . GLN A 1 635 ? -24.423 -11.069 33.536 1.00 97.44 635 GLN A CA 1
ATOM 4965 C C . GLN A 1 635 ? -22.953 -11.099 33.980 1.00 97.44 635 GLN A C 1
ATOM 4967 O O . GLN A 1 635 ? -22.662 -11.406 35.137 1.00 97.44 635 GLN A O 1
ATOM 4972 N N . VAL A 1 636 ? -22.014 -10.835 33.067 1.00 97.56 636 VAL A N 1
ATOM 4973 C CA . VAL A 1 636 ? -20.576 -11.043 33.310 1.00 97.56 636 VAL A CA 1
ATOM 4974 C C . VAL A 1 636 ? -19.900 -9.794 33.879 1.00 97.56 636 VAL A C 1
ATOM 4976 O O . VAL A 1 636 ? -19.042 -9.915 34.755 1.00 97.56 636 VAL A O 1
ATOM 4979 N N . ILE A 1 637 ? -20.266 -8.608 33.389 1.00 96.81 637 ILE A N 1
ATOM 4980 C CA . ILE A 1 637 ? -19.611 -7.327 33.713 1.00 96.81 637 ILE A CA 1
ATOM 4981 C C . ILE A 1 637 ? -20.480 -6.503 34.668 1.00 96.81 637 ILE A C 1
ATOM 4983 O O . ILE A 1 637 ? -19.990 -5.898 35.629 1.00 96.81 637 ILE A O 1
ATOM 4987 N N . GLY A 1 638 ? -21.788 -6.509 34.423 1.00 94.69 638 GLY A N 1
ATOM 4988 C CA . GLY A 1 638 ? -22.758 -5.630 35.057 1.00 94.69 638 GLY A CA 1
ATOM 4989 C C . GLY A 1 638 ? -23.170 -4.495 34.125 1.00 94.69 638 GLY A C 1
ATOM 4990 O O . GLY A 1 638 ? -22.352 -3.902 33.415 1.00 94.69 638 GLY A O 1
ATOM 4991 N N . LYS A 1 639 ? -24.465 -4.186 34.146 1.00 93.25 639 LYS A N 1
ATOM 4992 C CA . LYS A 1 639 ? -25.099 -3.176 33.298 1.00 93.25 639 LYS A CA 1
ATOM 4993 C C . LYS A 1 639 ? -24.434 -1.801 33.427 1.00 93.25 639 LYS A C 1
ATOM 4995 O O . LYS A 1 639 ? -24.166 -1.334 34.534 1.00 93.25 639 LYS A O 1
ATOM 5000 N N . GLY A 1 640 ? -24.183 -1.144 32.293 1.00 89.19 640 GLY A N 1
ATOM 5001 C CA . GLY A 1 640 ? -23.654 0.225 32.238 1.00 89.19 640 GLY A CA 1
ATOM 5002 C C . GLY A 1 640 ? -22.165 0.378 32.543 1.00 89.19 640 GLY A C 1
ATOM 5003 O O . GLY A 1 640 ? -21.653 1.498 32.504 1.00 89.19 640 GLY A O 1
ATOM 5004 N N . LYS A 1 641 ? -21.457 -0.716 32.844 1.00 93.00 641 LYS A N 1
ATOM 5005 C CA . LYS A 1 641 ? -20.015 -0.683 33.096 1.00 93.00 641 LYS A CA 1
ATOM 5006 C C . LYS A 1 641 ? -19.213 -0.775 31.801 1.00 93.00 641 LYS A C 1
ATOM 5008 O O . LYS A 1 641 ? -19.591 -1.465 30.854 1.00 93.00 641 LYS A O 1
ATOM 5013 N N . ILE A 1 642 ? -18.078 -0.088 31.792 1.00 92.81 642 ILE A N 1
ATOM 5014 C CA . ILE A 1 642 ? -17.086 -0.176 30.721 1.00 92.81 642 ILE A CA 1
ATOM 5015 C C . ILE A 1 642 ? -16.345 -1.508 30.863 1.00 92.81 642 ILE A C 1
ATOM 5017 O O . ILE A 1 642 ? -16.096 -1.961 31.978 1.00 92.81 642 ILE A O 1
ATOM 5021 N N . ILE A 1 643 ? -16.041 -2.140 29.734 1.00 93.12 643 ILE A N 1
ATOM 5022 C CA . ILE A 1 643 ? -15.361 -3.435 29.680 1.00 93.12 643 ILE A CA 1
ATOM 5023 C C . ILE A 1 643 ? -13.851 -3.217 29.699 1.00 93.12 643 ILE A C 1
ATOM 5025 O O . ILE A 1 643 ? -13.355 -2.295 29.049 1.00 93.12 643 ILE A O 1
ATOM 5029 N N . GLU A 1 644 ? -13.109 -4.100 30.363 1.00 91.81 644 GLU A N 1
ATOM 5030 C CA . GLU A 1 644 ? -11.650 -4.135 30.284 1.00 91.81 644 GLU A CA 1
ATOM 5031 C C . GLU A 1 644 ? -11.136 -5.264 29.377 1.00 91.81 644 GLU A C 1
ATOM 5033 O O . GLU A 1 644 ? -11.819 -6.247 29.095 1.00 91.81 644 GLU A O 1
ATOM 5038 N N . GLU A 1 645 ? -9.883 -5.173 28.918 1.00 92.06 645 GLU A N 1
ATOM 5039 C CA . GLU A 1 645 ? -9.298 -6.211 28.049 1.00 92.06 645 GLU A CA 1
ATOM 5040 C C . GLU A 1 645 ? -9.258 -7.598 28.699 1.00 92.06 645 GLU A C 1
ATOM 5042 O O . GLU A 1 645 ? -9.413 -8.605 28.006 1.00 92.06 645 GLU A O 1
ATOM 5047 N N . ALA A 1 646 ? -9.075 -7.658 30.020 1.00 91.31 646 ALA A N 1
ATOM 5048 C CA . ALA A 1 646 ? -9.059 -8.911 30.770 1.00 91.31 646 ALA A CA 1
ATOM 5049 C C . ALA A 1 646 ? -10.420 -9.634 30.733 1.00 91.31 646 ALA A C 1
ATOM 5051 O O . ALA A 1 646 ? -10.470 -10.869 30.758 1.00 91.31 646 ALA A O 1
ATOM 5052 N N . ASP A 1 647 ? -11.515 -8.881 30.606 1.00 93.69 647 ASP A N 1
ATOM 5053 C CA . ASP A 1 647 ? -12.874 -9.419 30.605 1.00 93.69 647 ASP A CA 1
ATOM 5054 C C . ASP A 1 647 ? -13.228 -10.140 29.306 1.00 93.69 647 ASP A C 1
ATOM 5056 O O . ASP A 1 647 ? -14.056 -11.047 29.318 1.00 93.69 647 ASP A O 1
ATOM 5060 N N . VAL A 1 648 ? -12.587 -9.781 28.187 1.00 93.25 648 VAL A N 1
ATOM 5061 C CA . VAL A 1 648 ? -12.937 -10.279 26.845 1.00 93.25 648 VAL A CA 1
ATOM 5062 C C . VAL A 1 648 ? -12.971 -11.806 26.795 1.00 93.25 648 VAL A C 1
ATOM 5064 O O . VAL A 1 648 ? -13.867 -12.381 26.182 1.00 93.25 648 VAL A O 1
ATOM 5067 N N . SER A 1 649 ? -12.043 -12.473 27.489 1.00 92.94 649 SER A N 1
ATOM 5068 C CA . SER A 1 649 ? -11.973 -13.940 27.561 1.00 92.94 649 SER A CA 1
ATOM 5069 C C . SER A 1 649 ? -13.230 -14.599 28.150 1.00 92.94 649 SER A C 1
ATOM 5071 O O . SER A 1 649 ? -13.537 -15.737 27.804 1.00 92.94 649 SER A O 1
ATOM 5073 N N . ARG A 1 650 ? -13.975 -13.874 28.994 1.00 96.06 650 ARG A N 1
ATOM 5074 C CA . ARG A 1 650 ? -15.225 -14.301 29.642 1.00 96.06 650 ARG A CA 1
ATOM 5075 C C . ARG A 1 650 ? -16.481 -13.901 28.862 1.00 96.06 650 ARG A C 1
ATOM 5077 O O . ARG A 1 650 ? -17.580 -14.145 29.347 1.00 96.06 650 ARG A O 1
ATOM 5084 N N . LEU A 1 651 ? -16.322 -13.283 27.691 1.00 96.94 651 LEU A N 1
ATOM 5085 C CA . LEU A 1 651 ? -17.404 -12.792 26.832 1.00 96.94 651 LEU A CA 1
ATOM 5086 C C . LEU A 1 651 ? -17.414 -13.553 25.491 1.00 96.94 651 LEU A C 1
ATOM 5088 O O . LEU A 1 651 ? -17.050 -12.988 24.450 1.00 96.94 651 LEU A O 1
ATOM 5092 N N . PRO A 1 652 ? -17.708 -14.868 25.495 1.00 96.25 652 PRO A N 1
ATOM 5093 C CA . PRO A 1 652 ? -17.633 -15.698 24.296 1.00 96.25 652 PRO A CA 1
ATOM 5094 C C . PRO A 1 652 ? -18.583 -15.239 23.185 1.00 96.25 652 PRO A C 1
ATOM 5096 O O . PRO A 1 652 ? -18.196 -15.265 22.016 1.00 96.25 652 PRO A O 1
ATOM 5099 N N . TYR A 1 653 ? -19.793 -14.781 23.503 1.00 98.25 653 TYR A N 1
ATOM 5100 C CA . TYR A 1 653 ? -20.757 -14.342 22.498 1.00 98.25 653 TYR A CA 1
ATOM 5101 C C . TYR A 1 653 ? -20.342 -13.014 21.853 1.00 98.25 653 TYR A C 1
ATOM 5103 O O . TYR A 1 653 ? -20.398 -12.882 20.628 1.00 98.25 653 TYR A O 1
ATOM 5111 N N . LEU A 1 654 ? -19.811 -12.061 22.628 1.00 98.06 654 LEU A N 1
ATOM 5112 C CA . LEU A 1 654 ? -19.195 -10.848 22.080 1.00 98.06 654 LEU A CA 1
ATOM 5113 C C . LEU A 1 654 ? -18.025 -11.172 21.136 1.00 98.06 654 LEU A C 1
ATOM 5115 O O . LEU A 1 654 ? -17.903 -10.573 20.065 1.00 98.06 654 LEU A O 1
ATOM 5119 N N . GLN A 1 655 ? -17.178 -12.143 21.490 1.00 97.19 655 GLN A N 1
ATOM 5120 C CA . GLN A 1 655 ? -16.112 -12.611 20.598 1.00 97.19 655 GLN A CA 1
ATOM 5121 C C . GLN A 1 655 ? -16.676 -13.231 19.310 1.00 97.19 655 GLN A C 1
ATOM 5123 O O . GLN A 1 655 ? -16.137 -12.981 18.230 1.00 97.19 655 GLN A O 1
ATOM 5128 N N . CYS A 1 656 ? -17.771 -13.993 19.399 1.00 98.12 656 CYS A N 1
ATOM 5129 C CA . CYS A 1 656 ? -18.464 -14.551 18.237 1.00 98.12 656 CYS A CA 1
ATOM 5130 C C . CYS A 1 656 ? -19.001 -13.455 17.306 1.00 98.12 656 CYS A C 1
ATOM 5132 O O . CYS A 1 656 ? -18.826 -13.554 16.094 1.00 98.12 656 CYS A O 1
ATOM 5134 N N . ILE A 1 657 ? -19.575 -12.380 17.858 1.00 98.50 657 ILE A N 1
ATOM 5135 C CA . ILE A 1 657 ? -20.042 -11.215 17.086 1.00 98.50 657 ILE A CA 1
ATOM 5136 C C . ILE A 1 657 ? -18.888 -10.583 16.309 1.00 98.50 657 ILE A C 1
ATOM 5138 O O . ILE A 1 657 ? -19.027 -10.295 15.123 1.00 98.50 657 ILE A O 1
ATOM 5142 N N . VAL A 1 658 ? -17.727 -10.403 16.947 1.00 97.94 658 VAL A N 1
ATOM 5143 C CA . VAL A 1 658 ? -16.548 -9.834 16.277 1.00 97.94 658 VAL A CA 1
ATOM 5144 C C . VAL A 1 658 ? -16.013 -10.773 15.190 1.00 97.94 658 VAL A C 1
ATOM 5146 O O . VAL A 1 658 ? -15.667 -10.303 14.106 1.00 97.94 658 VAL A O 1
ATOM 5149 N N . LYS A 1 659 ? -15.973 -12.092 15.429 1.00 98.19 659 LYS A N 1
ATOM 5150 C CA . LYS A 1 659 ? -15.593 -13.080 14.401 1.00 98.19 659 LYS A CA 1
ATOM 5151 C C . LYS A 1 659 ? -16.549 -13.047 13.206 1.00 98.19 659 LYS A C 1
ATOM 5153 O O . LYS A 1 659 ? -16.085 -13.028 12.067 1.00 98.19 659 LYS A O 1
ATOM 5158 N N . GLU A 1 660 ? -17.854 -12.980 13.455 1.00 98.31 660 GLU A N 1
ATOM 5159 C CA . GLU A 1 660 ? -18.874 -12.929 12.404 1.00 98.31 660 GLU A CA 1
ATOM 5160 C C . GLU A 1 660 ? -18.824 -11.617 11.620 1.00 98.31 660 GLU A C 1
ATOM 5162 O O . GLU A 1 660 ? -18.885 -11.634 10.391 1.00 98.31 660 GLU A O 1
ATOM 5167 N N . ALA A 1 661 ? -18.585 -10.490 12.297 1.00 98.00 661 ALA A N 1
ATOM 5168 C CA . ALA A 1 661 ? -18.351 -9.209 11.638 1.00 98.00 661 ALA A CA 1
ATOM 5169 C C . ALA A 1 661 ? -17.106 -9.253 10.741 1.00 98.00 661 ALA A C 1
ATOM 5171 O O . ALA A 1 661 ? -17.151 -8.763 9.620 1.00 98.00 661 ALA A O 1
ATOM 5172 N N . LEU A 1 662 ? -16.015 -9.891 11.176 1.00 97.56 662 LEU A N 1
ATOM 5173 C CA . LEU A 1 662 ? -14.811 -10.058 10.356 1.00 97.56 662 LEU A CA 1
ATOM 5174 C C . LEU A 1 662 ? -15.001 -11.037 9.183 1.00 97.56 662 LEU A C 1
ATOM 5176 O O . LEU A 1 662 ? -14.348 -10.865 8.153 1.00 97.56 662 LEU A O 1
ATOM 5180 N N . ARG A 1 663 ? -15.860 -12.057 9.327 1.00 98.12 663 ARG A N 1
ATOM 5181 C CA . ARG A 1 663 ? -16.220 -12.992 8.246 1.00 98.12 663 ARG A CA 1
ATOM 5182 C C . ARG A 1 663 ? -17.053 -12.293 7.174 1.00 98.12 663 ARG A C 1
ATOM 5184 O O . ARG A 1 663 ? -16.735 -12.378 5.988 1.00 98.12 663 ARG A O 1
ATOM 5191 N N . MET A 1 664 ? -18.121 -11.621 7.602 1.00 96.38 664 MET A N 1
ATOM 5192 C CA . MET A 1 664 ? -19.070 -10.943 6.722 1.00 96.38 664 MET A CA 1
ATOM 5193 C C . MET A 1 664 ? -18.466 -9.674 6.131 1.00 96.38 664 MET A C 1
ATOM 5195 O O . MET A 1 664 ? -18.554 -9.448 4.929 1.00 96.38 664 MET A O 1
ATOM 5199 N N . HIS A 1 665 ? -17.765 -8.880 6.925 1.00 96.56 665 HIS A N 1
ATOM 5200 C CA . HIS A 1 665 ? -17.246 -7.578 6.516 1.00 96.56 665 HIS A CA 1
ATOM 5201 C C . HIS A 1 665 ? -15.731 -7.517 6.719 1.00 96.56 665 HIS A C 1
ATOM 5203 O O . HIS A 1 665 ? -15.239 -6.737 7.539 1.00 96.56 665 HIS A O 1
ATOM 5209 N N . PRO A 1 666 ? -14.946 -8.351 6.003 1.00 96.25 666 PRO A N 1
ATOM 5210 C CA . PRO A 1 666 ? -13.502 -8.342 6.155 1.00 96.25 666 PRO A CA 1
ATOM 5211 C C . PRO A 1 666 ? -12.972 -6.979 5.723 1.00 96.25 666 PRO A C 1
ATOM 5213 O O . PRO A 1 666 ? -13.099 -6.599 4.557 1.00 96.25 666 PRO A O 1
ATOM 5216 N N . ALA A 1 667 ? -12.332 -6.271 6.659 1.00 93.62 667 ALA A N 1
ATOM 5217 C CA . ALA A 1 667 ? -11.868 -4.908 6.427 1.00 93.62 667 ALA A CA 1
ATOM 5218 C C . ALA A 1 667 ? -11.037 -4.800 5.144 1.00 93.62 667 ALA A C 1
ATOM 5220 O O . ALA A 1 667 ? -11.206 -3.840 4.417 1.00 93.62 667 ALA A O 1
ATOM 5221 N N . VAL A 1 668 ? -10.188 -5.783 4.821 1.00 94.44 668 VAL A N 1
ATOM 5222 C CA . VAL A 1 668 ? -9.400 -5.806 3.578 1.00 94.44 668 VAL A CA 1
ATOM 5223 C C . VAL A 1 668 ? -9.795 -7.033 2.736 1.00 94.44 668 VAL A C 1
ATOM 5225 O O . VAL A 1 668 ? -9.216 -8.107 2.927 1.00 94.44 668 VAL A O 1
ATOM 5228 N N . PRO A 1 669 ? -10.743 -6.918 1.785 1.00 95.06 669 PRO A N 1
ATOM 5229 C CA . PRO A 1 669 ? -11.391 -8.070 1.141 1.00 95.06 669 PRO A CA 1
ATOM 5230 C C . PRO A 1 669 ? -10.464 -8.899 0.238 1.00 95.06 669 PRO A C 1
ATOM 5232 O O . PRO A 1 669 ? -10.718 -10.082 0.026 1.00 95.06 669 PRO A O 1
ATOM 5235 N N . PHE A 1 670 ? -9.367 -8.316 -0.261 1.00 95.56 670 PHE A N 1
ATOM 5236 C CA . PHE A 1 670 ? -8.320 -9.030 -1.013 1.00 95.56 670 PHE A CA 1
ATOM 5237 C C . PHE A 1 670 ? -7.056 -9.334 -0.204 1.00 95.56 670 PHE A C 1
ATOM 5239 O O . PHE A 1 670 ? -6.038 -9.761 -0.771 1.00 95.56 670 PHE A O 1
ATOM 5246 N N . LEU A 1 671 ? -7.078 -9.034 1.099 1.00 95.56 671 LEU A N 1
ATOM 5247 C CA . LEU A 1 671 ? -5.869 -8.768 1.872 1.00 95.56 671 LEU A CA 1
ATOM 5248 C C . LEU A 1 671 ? -4.986 -7.730 1.144 1.00 95.56 671 LEU A C 1
ATOM 5250 O O . LEU A 1 671 ? -5.409 -7.031 0.223 1.00 95.56 671 LEU A O 1
ATOM 5254 N N . ILE A 1 672 ? -3.724 -7.607 1.547 1.00 93.19 672 ILE A N 1
ATOM 5255 C CA . ILE A 1 672 ? -2.760 -6.833 0.759 1.00 93.19 672 ILE A CA 1
ATOM 5256 C C . ILE A 1 672 ? -2.224 -7.723 -0.384 1.00 93.19 672 ILE A C 1
ATOM 5258 O O . ILE A 1 672 ? -1.761 -8.834 -0.095 1.00 93.19 672 ILE A O 1
ATOM 5262 N N . PRO A 1 673 ? -2.215 -7.265 -1.652 1.00 93.12 673 PRO A N 1
ATOM 5263 C CA . PRO A 1 673 ? -1.795 -8.074 -2.798 1.00 93.12 673 PRO A CA 1
ATOM 5264 C C . PRO A 1 673 ? -0.381 -8.659 -2.671 1.00 93.12 673 PRO A C 1
ATOM 5266 O O . PRO A 1 673 ? 0.571 -7.971 -2.280 1.00 93.12 673 PRO A O 1
ATOM 5269 N N . ARG A 1 674 ? -0.215 -9.932 -3.042 1.00 94.88 674 ARG A N 1
ATOM 5270 C CA . ARG A 1 674 ? 1.100 -10.581 -3.158 1.00 94.88 674 ARG A CA 1
ATOM 5271 C C . ARG A 1 674 ? 1.661 -10.436 -4.574 1.00 94.88 674 ARG A C 1
ATOM 5273 O O . ARG A 1 674 ? 0.983 -9.962 -5.490 1.00 94.88 674 ARG A O 1
ATOM 5280 N N . ARG A 1 675 ? 2.920 -10.821 -4.742 1.00 94.44 675 ARG A N 1
ATOM 5281 C CA . ARG A 1 675 ? 3.602 -10.963 -6.029 1.00 94.44 675 ARG A CA 1
ATOM 5282 C C . ARG A 1 675 ? 4.512 -12.181 -5.972 1.00 94.44 675 ARG A C 1
ATOM 5284 O O . ARG A 1 675 ? 5.134 -12.404 -4.936 1.00 94.44 675 ARG A O 1
ATOM 5291 N N . VAL A 1 676 ? 4.600 -12.937 -7.060 1.00 92.50 676 VAL A N 1
ATOM 5292 C CA . VAL A 1 676 ? 5.580 -14.028 -7.188 1.00 92.50 676 VAL A CA 1
ATOM 5293 C C . VAL A 1 676 ? 6.836 -13.543 -7.911 1.00 92.50 676 VAL A C 1
ATOM 5295 O O . VAL A 1 676 ? 6.751 -12.799 -8.889 1.00 92.50 676 VAL A O 1
ATOM 5298 N N . GLU A 1 677 ? 8.011 -13.959 -7.444 1.00 88.88 677 GLU A N 1
ATOM 5299 C CA . GLU A 1 677 ? 9.306 -13.555 -8.027 1.00 88.88 677 GLU A CA 1
ATOM 5300 C C . GLU A 1 677 ? 9.888 -14.595 -9.000 1.00 88.88 677 GLU A C 1
ATOM 5302 O O . GLU A 1 677 ? 10.855 -14.318 -9.716 1.00 88.88 677 GLU A O 1
ATOM 5307 N N . VAL A 1 678 ? 9.274 -15.778 -9.058 1.00 90.00 678 VAL A N 1
ATOM 5308 C CA . VAL A 1 678 ? 9.627 -16.913 -9.920 1.00 90.00 678 VAL A CA 1
ATOM 5309 C C . VAL A 1 678 ? 8.351 -17.582 -10.438 1.00 90.00 678 VAL A C 1
ATOM 5311 O O . VAL A 1 678 ? 7.285 -17.383 -9.855 1.00 90.00 678 VAL A O 1
ATOM 5314 N N . ASP A 1 679 ? 8.454 -18.346 -11.529 1.00 92.69 679 ASP A N 1
ATOM 5315 C CA . ASP A 1 679 ? 7.380 -19.265 -11.928 1.00 92.69 679 ASP A CA 1
ATOM 5316 C C . ASP A 1 679 ? 7.208 -20.300 -10.802 1.00 92.69 679 ASP A C 1
ATOM 5318 O O . ASP A 1 679 ? 8.198 -20.868 -10.334 1.00 92.69 679 ASP A O 1
ATOM 5322 N N . VAL A 1 680 ? 5.975 -20.525 -10.350 1.00 93.62 680 VAL A N 1
ATOM 5323 C CA . VAL A 1 680 ? 5.674 -21.436 -9.238 1.00 93.62 680 VAL A CA 1
ATOM 5324 C C . VAL A 1 680 ? 4.421 -22.256 -9.535 1.00 93.62 680 VAL A C 1
ATOM 5326 O O . VAL A 1 680 ? 3.446 -21.727 -10.058 1.00 93.62 680 VAL A O 1
ATOM 5329 N N . GLU A 1 681 ? 4.441 -23.547 -9.215 1.00 94.19 681 GLU A N 1
ATOM 5330 C CA . GLU A 1 681 ? 3.274 -24.424 -9.346 1.00 94.19 681 GLU A CA 1
ATOM 5331 C C . GLU A 1 681 ? 2.413 -24.342 -8.083 1.00 94.19 681 GLU A C 1
ATOM 5333 O O . GLU A 1 681 ? 2.879 -24.654 -6.989 1.00 94.19 681 GLU A O 1
ATOM 5338 N N . ALA A 1 682 ? 1.149 -23.951 -8.220 1.00 90.94 682 ALA A N 1
ATOM 5339 C CA . ALA A 1 682 ? 0.187 -23.899 -7.126 1.00 90.94 682 ALA A CA 1
ATOM 5340 C C . ALA A 1 682 ? -1.179 -24.395 -7.605 1.00 90.94 682 ALA A C 1
ATOM 5342 O O . ALA A 1 682 ? -1.654 -24.008 -8.671 1.00 90.94 682 ALA A O 1
ATOM 5343 N N . CYS A 1 683 ? -1.823 -25.250 -6.805 1.00 89.69 683 CYS A N 1
ATOM 5344 C CA . CYS A 1 683 ? -3.148 -25.808 -7.110 1.00 89.69 683 CYS A CA 1
ATOM 5345 C C . CYS A 1 683 ? -3.232 -26.495 -8.493 1.00 89.69 683 CYS A C 1
ATOM 5347 O O . CYS A 1 683 ? -4.256 -26.414 -9.163 1.00 89.69 683 CYS A O 1
ATOM 5349 N N . GLY A 1 684 ? -2.144 -27.138 -8.937 1.00 89.75 684 GLY A N 1
ATOM 5350 C CA . GLY A 1 684 ? -2.066 -27.803 -10.245 1.00 89.75 684 GLY A CA 1
ATOM 5351 C C . GLY A 1 684 ? -1.812 -26.873 -11.439 1.00 89.75 684 GLY A C 1
ATOM 5352 O O . GLY A 1 684 ? -1.841 -27.346 -12.577 1.00 89.75 684 GLY A O 1
ATOM 5353 N N . TYR A 1 685 ? -1.553 -25.584 -11.197 1.00 94.94 685 TYR A N 1
ATOM 5354 C CA . TYR A 1 685 ? -1.299 -24.588 -12.233 1.00 94.94 685 TYR A CA 1
ATOM 5355 C C . TYR A 1 685 ? 0.023 -23.842 -12.041 1.00 94.94 685 TYR A C 1
ATOM 5357 O O . TYR A 1 685 ? 0.428 -23.527 -10.923 1.00 94.94 685 TYR A O 1
ATOM 5365 N N . THR A 1 686 ? 0.622 -23.420 -13.151 1.00 95.06 686 THR A N 1
ATOM 5366 C CA . THR A 1 686 ? 1.773 -22.521 -13.162 1.00 95.06 686 THR A CA 1
ATOM 5367 C C . THR A 1 686 ? 1.325 -21.076 -12.922 1.00 95.06 686 THR A C 1
ATOM 5369 O O . THR A 1 686 ? 0.677 -20.464 -13.773 1.00 95.06 686 THR A O 1
ATOM 5372 N N . VAL A 1 687 ? 1.730 -20.470 -11.809 1.00 95.12 687 VAL A N 1
ATOM 5373 C CA . VAL A 1 687 ? 1.638 -19.022 -11.576 1.00 95.12 687 VAL A CA 1
ATOM 5374 C C . VAL A 1 687 ? 2.924 -18.364 -12.097 1.00 95.12 687 VAL A C 1
ATOM 5376 O O . VAL A 1 687 ? 4.006 -18.649 -11.580 1.00 95.12 687 VAL A O 1
ATOM 5379 N N . PRO A 1 688 ? 2.856 -17.497 -13.125 1.00 93.94 688 PRO A N 1
ATOM 5380 C CA . PRO A 1 688 ? 4.054 -16.971 -13.770 1.00 93.94 688 PRO A CA 1
ATOM 5381 C C . PRO A 1 688 ? 4.747 -15.898 -12.929 1.00 93.94 688 PRO A C 1
ATOM 5383 O O . PRO A 1 688 ? 4.092 -15.084 -12.271 1.00 93.94 688 PRO A O 1
ATOM 5386 N N . LYS A 1 689 ? 6.077 -15.823 -13.042 1.00 93.25 689 LYS A N 1
ATOM 5387 C CA . LYS A 1 689 ? 6.905 -14.775 -12.439 1.00 93.25 689 LYS A CA 1
ATOM 5388 C C . LYS A 1 689 ? 6.327 -13.384 -12.697 1.00 93.25 689 LYS A C 1
ATOM 5390 O O . LYS A 1 689 ? 6.014 -13.003 -13.824 1.00 93.25 689 LYS A O 1
ATOM 5395 N N . GLY A 1 690 ? 6.271 -12.580 -11.641 1.00 91.12 690 GLY A N 1
ATOM 5396 C CA . GLY A 1 690 ? 5.780 -11.212 -11.677 1.00 91.12 690 GLY A CA 1
ATOM 5397 C C . GLY A 1 690 ? 4.261 -11.083 -11.597 1.00 91.12 690 GLY A C 1
ATOM 5398 O O . GLY A 1 690 ? 3.796 -9.945 -11.545 1.00 91.12 690 GLY A O 1
ATOM 5399 N N . ALA A 1 691 ? 3.503 -12.186 -11.554 1.00 95.44 691 ALA A N 1
ATOM 5400 C CA . ALA A 1 691 ? 2.060 -12.125 -11.362 1.00 95.44 691 ALA A CA 1
ATOM 5401 C C . ALA A 1 691 ? 1.702 -11.515 -10.001 1.00 95.44 691 ALA A C 1
ATOM 5403 O O . ALA A 1 691 ? 2.293 -11.850 -8.969 1.00 95.44 691 ALA A O 1
ATOM 5404 N N . GLN A 1 692 ? 0.709 -10.629 -10.016 1.00 96.44 692 GLN A N 1
ATOM 5405 C CA . GLN A 1 692 ? 0.019 -10.185 -8.813 1.00 96.44 692 GLN A CA 1
ATOM 5406 C C . GLN A 1 692 ? -0.882 -11.319 -8.325 1.00 96.44 692 GLN A C 1
ATOM 5408 O O . GLN A 1 692 ? -1.514 -11.986 -9.138 1.00 96.44 692 GLN A O 1
ATOM 5413 N N . VAL A 1 693 ? -0.980 -11.516 -7.012 1.00 97.56 693 VAL A N 1
ATOM 5414 C CA . VAL A 1 693 ? -1.888 -12.512 -6.431 1.00 97.56 693 VAL A CA 1
ATOM 5415 C C . VAL A 1 693 ? -2.815 -11.839 -5.427 1.00 97.56 693 VAL A C 1
ATOM 5417 O O . VAL A 1 693 ? -2.348 -11.192 -4.485 1.00 97.56 693 VAL A O 1
ATOM 5420 N N . LEU A 1 694 ? -4.120 -11.976 -5.652 1.00 97.50 694 LEU A N 1
ATOM 5421 C CA . LEU A 1 694 ? -5.191 -11.474 -4.791 1.00 97.50 694 LEU A CA 1
ATOM 5422 C C . LEU A 1 694 ? -5.841 -12.656 -4.073 1.00 97.50 694 LEU A C 1
ATOM 5424 O O . LEU A 1 694 ? -6.209 -13.632 -4.724 1.00 97.50 694 LEU A O 1
ATOM 5428 N N . VAL A 1 695 ? -6.002 -12.570 -2.753 1.00 98.19 695 VAL A N 1
ATOM 5429 C CA . VAL A 1 695 ? -6.721 -13.587 -1.972 1.00 98.19 695 VAL A CA 1
ATOM 5430 C C . VAL A 1 695 ? -8.046 -12.987 -1.541 1.00 98.19 695 VAL A C 1
ATOM 5432 O O . VAL A 1 695 ? -8.074 -12.132 -0.664 1.00 98.19 695 VAL A O 1
ATOM 5435 N N . ASN A 1 696 ? -9.130 -13.399 -2.192 1.00 98.19 696 ASN A N 1
ATOM 5436 C CA . ASN A 1 696 ? -10.465 -12.859 -1.980 1.00 98.19 696 ASN A CA 1
ATOM 5437 C C . ASN A 1 696 ? -11.105 -13.483 -0.731 1.00 98.19 696 ASN A C 1
ATOM 5439 O O . ASN A 1 696 ? -11.893 -14.422 -0.820 1.00 98.19 696 ASN A O 1
ATOM 5443 N N . VAL A 1 697 ? -10.743 -12.969 0.444 1.00 98.06 697 VAL A N 1
ATOM 5444 C CA . VAL A 1 697 ? -11.274 -13.453 1.728 1.00 98.06 697 VAL A CA 1
ATOM 5445 C C . VAL A 1 697 ? -12.754 -13.121 1.906 1.00 98.06 697 VAL A C 1
ATOM 5447 O O . VAL A 1 697 ? -13.445 -13.836 2.622 1.00 98.06 697 VAL A O 1
ATOM 5450 N N . TRP A 1 698 ? -13.264 -12.109 1.197 1.00 98.00 698 TRP A N 1
ATOM 5451 C CA . TRP A 1 698 ? -14.701 -11.827 1.133 1.00 98.00 698 TRP A CA 1
ATOM 5452 C C . TRP A 1 698 ? -15.476 -12.966 0.459 1.00 98.00 698 TRP A C 1
ATOM 5454 O O . TRP A 1 698 ? -16.552 -13.332 0.930 1.00 98.00 698 TRP A O 1
ATOM 5464 N N . ALA A 1 699 ? -14.916 -13.559 -0.604 1.00 98.06 699 ALA A N 1
ATOM 5465 C CA . ALA A 1 699 ? -15.506 -14.725 -1.263 1.00 98.06 699 ALA A CA 1
ATOM 5466 C C . ALA A 1 699 ? -15.438 -15.972 -0.374 1.00 98.06 699 ALA A C 1
ATOM 5468 O O . ALA A 1 699 ? -16.450 -16.643 -0.209 1.00 98.06 699 ALA A O 1
ATOM 5469 N N . ILE A 1 700 ? -14.279 -16.235 0.247 1.00 98.19 700 ILE A N 1
ATOM 5470 C CA . ILE A 1 700 ? -14.084 -17.380 1.157 1.00 98.19 700 ILE A CA 1
ATOM 5471 C C . ILE A 1 700 ? -15.056 -17.305 2.341 1.00 98.19 700 ILE A C 1
ATOM 5473 O O . ILE A 1 700 ? -15.691 -18.296 2.692 1.00 98.19 700 ILE A O 1
ATOM 5477 N N . GLY A 1 701 ? -15.229 -16.114 2.921 1.00 97.38 701 GLY A N 1
ATOM 5478 C CA . GLY A 1 701 ? -16.177 -15.881 4.008 1.00 97.38 701 GLY A CA 1
ATOM 5479 C C . GLY A 1 701 ? -17.640 -16.074 3.606 1.00 97.38 701 GLY A C 1
ATOM 5480 O O . GLY A 1 701 ? -18.479 -16.168 4.489 1.00 97.38 701 GLY A O 1
ATOM 5481 N N . ARG A 1 702 ? -17.962 -16.148 2.307 1.00 96.88 702 ARG A N 1
ATOM 5482 C CA . ARG A 1 702 ? -19.323 -16.328 1.767 1.00 96.88 702 ARG A CA 1
ATOM 5483 C C . ARG A 1 702 ? -19.501 -17.624 0.979 1.00 96.88 702 ARG A C 1
ATOM 5485 O O . ARG A 1 702 ? -20.495 -17.776 0.268 1.00 96.88 702 ARG A O 1
ATOM 5492 N N . ASP A 1 703 ? -18.541 -18.535 1.067 1.00 96.06 703 ASP A N 1
ATOM 5493 C CA . ASP A 1 703 ? -18.599 -19.802 0.354 1.00 96.06 703 ASP A CA 1
ATOM 5494 C C . ASP A 1 703 ? -19.645 -20.731 1.005 1.00 96.06 703 ASP A C 1
ATOM 5496 O O . ASP A 1 703 ? -19.453 -21.133 2.158 1.00 96.06 703 ASP A O 1
ATOM 5500 N N . PRO A 1 704 ? -20.741 -21.094 0.307 1.00 94.94 704 PRO A N 1
ATOM 5501 C CA . PRO A 1 704 ? -21.766 -21.978 0.859 1.00 94.94 704 PRO A CA 1
ATOM 5502 C C . PRO A 1 704 ? -21.265 -23.404 1.116 1.00 94.94 704 PRO A C 1
ATOM 5504 O O . PRO A 1 704 ? -21.951 -24.161 1.796 1.00 94.94 704 PRO A O 1
ATOM 5507 N N . THR A 1 705 ? -20.098 -23.802 0.590 1.00 93.88 705 THR A N 1
ATOM 5508 C CA . THR A 1 705 ? -19.507 -25.107 0.929 1.00 93.88 705 THR A CA 1
ATOM 5509 C C . THR A 1 705 ? -18.771 -25.091 2.268 1.00 93.88 705 THR A C 1
ATOM 5511 O O . THR A 1 705 ? -18.492 -26.155 2.810 1.00 93.88 705 THR A O 1
ATOM 5514 N N . LEU A 1 706 ? -18.425 -23.905 2.783 1.00 93.94 706 LEU A N 1
ATOM 5515 C CA . LEU A 1 706 ? -17.734 -23.719 4.066 1.00 93.94 706 LEU A CA 1
ATOM 5516 C C . LEU A 1 706 ? -18.680 -23.221 5.163 1.00 93.94 706 LEU A C 1
ATOM 5518 O O . LEU A 1 706 ? -18.503 -23.564 6.330 1.00 93.94 706 LEU A O 1
ATOM 5522 N N . TRP A 1 707 ? -19.673 -22.409 4.795 1.00 96.00 707 TRP A N 1
ATOM 5523 C CA . TRP A 1 707 ? -20.538 -21.707 5.736 1.00 96.00 707 TRP A CA 1
ATOM 5524 C C . TRP A 1 707 ? -22.010 -21.996 5.453 1.00 96.00 707 TRP A C 1
ATOM 5526 O O . TRP A 1 707 ? -22.515 -21.699 4.372 1.00 96.00 707 TRP A O 1
ATOM 5536 N N . GLU A 1 708 ? -22.716 -22.517 6.456 1.00 95.00 708 GLU A N 1
ATOM 5537 C CA . GLU A 1 708 ? -24.176 -22.615 6.427 1.00 95.00 708 GLU A CA 1
ATOM 5538 C C . GLU A 1 708 ? -24.801 -21.215 6.461 1.00 95.00 708 GLU A C 1
ATOM 5540 O O . GLU A 1 708 ? -24.426 -20.394 7.302 1.00 95.00 708 GLU A O 1
ATOM 5545 N N . ASP A 1 709 ? -25.747 -20.955 5.554 1.00 95.56 709 ASP A N 1
ATOM 5546 C CA . ASP A 1 709 ? -26.379 -19.645 5.350 1.00 95.56 709 ASP A CA 1
ATOM 5547 C C . ASP A 1 709 ? -25.349 -18.490 5.338 1.00 95.56 709 ASP A C 1
ATOM 5549 O O . ASP A 1 709 ? -25.300 -17.654 6.248 1.00 95.56 709 ASP A O 1
ATOM 5553 N N . PRO A 1 710 ? -24.452 -18.461 4.331 1.00 95.56 710 PRO A N 1
ATOM 5554 C CA . PRO A 1 710 ? -23.251 -17.625 4.345 1.00 95.56 710 PRO A CA 1
ATOM 5555 C C . PRO A 1 710 ? -23.542 -16.122 4.297 1.00 95.56 710 PRO A C 1
ATOM 5557 O O . PRO A 1 710 ? -22.645 -15.324 4.568 1.00 95.56 710 PRO A O 1
ATOM 5560 N N . LEU A 1 711 ? -24.755 -15.728 3.907 1.00 95.38 711 LEU A N 1
ATOM 5561 C CA . LEU A 1 711 ? -25.155 -14.328 3.762 1.00 95.38 711 LEU A CA 1
ATOM 5562 C C . LEU A 1 711 ? -25.876 -13.784 5.001 1.00 95.38 711 LEU A C 1
ATOM 5564 O O . LEU A 1 711 ? -26.106 -12.580 5.074 1.00 95.38 711 LEU A O 1
ATOM 5568 N N . SER A 1 712 ? -26.208 -14.644 5.963 1.00 95.50 712 SER A N 1
ATOM 5569 C CA . SER A 1 712 ? -26.833 -14.251 7.221 1.00 95.50 712 SER A CA 1
ATOM 5570 C C . SER A 1 712 ? -25.783 -13.940 8.284 1.00 95.50 712 SER A C 1
ATOM 5572 O O . SER A 1 712 ? -24.782 -14.653 8.418 1.00 95.50 712 SER A O 1
ATOM 5574 N N . PHE A 1 713 ? -26.016 -12.866 9.042 1.00 97.12 713 PHE A N 1
ATOM 5575 C CA . PHE A 1 713 ? -25.209 -12.507 10.203 1.00 97.12 713 PHE A CA 1
ATOM 5576 C C . PHE A 1 713 ? -25.641 -13.354 11.407 1.00 97.12 713 PHE A C 1
ATOM 5578 O O . PHE A 1 713 ? -26.627 -13.053 12.078 1.00 97.12 713 PHE A O 1
ATOM 5585 N N . ASN A 1 714 ? -24.900 -14.429 11.671 1.00 96.88 714 ASN A N 1
ATOM 5586 C CA . ASN A 1 714 ? -25.230 -15.438 12.675 1.00 96.88 714 ASN A CA 1
ATOM 5587 C C . ASN A 1 714 ? -24.001 -15.745 13.553 1.00 96.88 714 ASN A C 1
ATOM 5589 O O . ASN A 1 714 ? -23.253 -16.680 13.253 1.00 96.88 714 ASN A O 1
ATOM 5593 N N . PRO A 1 715 ? -23.760 -14.971 14.630 1.00 97.88 715 PRO A N 1
ATOM 5594 C CA . PRO A 1 715 ? -22.652 -15.209 15.555 1.00 97.88 715 PRO A CA 1
ATOM 5595 C C . PRO A 1 715 ? -22.664 -16.594 16.211 1.00 97.88 715 PRO A C 1
ATOM 5597 O O . PRO A 1 715 ? -21.602 -17.122 16.538 1.00 97.88 715 PRO A O 1
ATOM 5600 N N . GLU A 1 716 ? -23.833 -17.212 16.387 1.00 96.81 716 GLU A N 1
ATOM 5601 C CA . GLU A 1 716 ? -23.992 -18.503 17.057 1.00 96.81 716 GLU A CA 1
ATOM 5602 C C . GLU A 1 716 ? -23.177 -19.619 16.394 1.00 96.81 716 GLU A C 1
ATOM 5604 O O . GLU A 1 716 ? -22.751 -20.549 17.082 1.00 96.81 716 GLU A O 1
ATOM 5609 N N . ARG A 1 717 ? -22.857 -19.493 15.098 1.00 95.81 717 ARG A N 1
ATOM 5610 C CA . ARG A 1 717 ? -21.980 -20.437 14.386 1.00 95.81 717 ARG A CA 1
ATOM 5611 C C . ARG A 1 717 ? -20.585 -20.571 15.005 1.00 95.81 717 ARG A C 1
ATOM 5613 O O . ARG A 1 717 ? -19.903 -21.560 14.753 1.00 95.81 717 ARG A O 1
ATOM 5620 N N . PHE A 1 718 ? -20.152 -19.590 15.798 1.00 96.88 718 PHE A N 1
ATOM 5621 C CA . PHE A 1 718 ? -18.849 -19.599 16.456 1.00 96.88 718 PHE A CA 1
ATOM 5622 C C . PHE A 1 718 ? -18.874 -20.075 17.913 1.00 96.88 718 PHE A C 1
ATOM 5624 O O . PHE A 1 718 ? -17.802 -20.315 18.461 1.00 96.88 718 PHE A O 1
ATOM 5631 N N . LEU A 1 719 ? -20.045 -20.258 18.538 1.00 92.75 719 LEU A N 1
ATOM 5632 C CA . LEU A 1 719 ? -20.141 -20.596 19.968 1.00 92.75 719 LEU A CA 1
ATOM 5633 C C . LEU A 1 719 ? -19.498 -21.944 20.318 1.00 92.75 719 LEU A C 1
ATOM 5635 O O . LEU A 1 719 ? -18.847 -22.064 21.350 1.00 92.75 719 LEU A O 1
ATOM 5639 N N . ALA A 1 720 ? -19.675 -22.943 19.454 1.00 86.31 720 ALA A N 1
ATOM 5640 C CA . ALA A 1 720 ? -19.086 -24.276 19.597 1.00 86.31 720 ALA A CA 1
ATOM 5641 C C . ALA A 1 720 ? -17.928 -24.514 18.608 1.00 86.31 720 ALA A C 1
ATOM 5643 O O . ALA A 1 720 ? -17.556 -25.655 18.346 1.00 86.31 720 ALA A O 1
ATOM 5644 N N . SER A 1 721 ? -17.402 -23.444 18.004 1.00 91.12 721 SER A N 1
ATOM 5645 C CA . SER A 1 721 ? -16.392 -23.528 16.954 1.00 91.12 721 SER A CA 1
ATOM 5646 C C . SER A 1 721 ? -15.006 -23.181 17.481 1.00 91.12 721 SER A C 1
ATOM 5648 O O . SER A 1 721 ? -14.792 -22.117 18.060 1.00 91.12 721 SER A O 1
ATOM 5650 N N . GLU A 1 722 ? -14.036 -24.033 17.162 1.00 91.19 722 GLU A N 1
ATOM 5651 C CA . GLU A 1 722 ? -12.614 -23.779 17.417 1.00 91.19 722 GLU A CA 1
ATOM 5652 C C . GLU A 1 722 ? -11.972 -22.855 16.365 1.00 91.19 722 GLU A C 1
ATOM 5654 O O . GLU A 1 722 ? -10.792 -22.521 16.477 1.00 91.19 722 GLU A O 1
ATOM 5659 N N . LEU A 1 723 ? -12.731 -22.423 15.344 1.00 93.50 723 LEU A N 1
ATOM 5660 C CA . LEU A 1 723 ? -12.226 -21.555 14.280 1.00 93.50 723 LEU A CA 1
ATOM 5661 C C . LEU A 1 723 ? -11.717 -20.226 14.841 1.00 93.50 723 LEU A C 1
ATOM 5663 O O . LEU A 1 723 ? -12.386 -19.543 15.630 1.00 93.50 723 LEU A O 1
ATOM 5667 N N . ASP A 1 724 ? -10.541 -19.820 14.373 1.00 92.12 724 ASP A N 1
ATOM 5668 C CA . ASP A 1 724 ? -9.842 -18.652 14.873 1.00 92.12 724 ASP A CA 1
ATOM 5669 C C . ASP A 1 724 ? -9.246 -17.793 13.750 1.00 92.12 724 ASP A C 1
ATOM 5671 O O . ASP A 1 724 ? -8.795 -18.256 12.707 1.00 92.12 724 ASP A O 1
ATOM 5675 N N . VAL A 1 725 ? -9.162 -16.490 14.004 1.00 95.69 725 VAL A N 1
ATOM 5676 C CA . VAL A 1 725 ? -8.693 -15.479 13.044 1.00 95.69 725 VAL A CA 1
ATOM 5677 C C . VAL A 1 725 ? -7.162 -15.408 12.945 1.00 95.69 725 VAL A C 1
ATOM 5679 O O . VAL A 1 725 ? -6.614 -14.569 12.226 1.00 95.69 725 VAL A O 1
ATOM 5682 N N . ARG A 1 726 ? -6.442 -16.268 13.682 1.00 93.50 726 ARG A N 1
ATOM 5683 C CA . ARG A 1 726 ? -4.971 -16.267 13.826 1.00 93.50 726 ARG A CA 1
ATOM 5684 C C . ARG A 1 726 ? -4.217 -16.880 12.638 1.00 93.50 726 ARG A C 1
ATOM 5686 O O . ARG A 1 726 ? -3.016 -17.129 12.735 1.00 93.50 726 ARG A O 1
ATOM 5693 N N . GLY A 1 727 ? -4.891 -17.093 11.507 1.00 93.00 727 GLY A N 1
ATOM 5694 C CA . GLY A 1 727 ? -4.257 -17.504 10.250 1.00 93.00 727 GLY A CA 1
ATOM 5695 C C . GLY A 1 727 ? -3.920 -18.994 10.158 1.00 93.00 727 GLY A C 1
ATOM 5696 O O . GLY A 1 727 ? -3.052 -19.364 9.364 1.00 93.00 727 GLY A O 1
ATOM 5697 N N . ARG A 1 728 ? -4.561 -19.830 10.988 1.00 94.38 728 ARG A N 1
ATOM 5698 C CA . ARG A 1 728 ? -4.479 -21.301 10.923 1.00 94.38 728 ARG A CA 1
ATOM 5699 C C . ARG A 1 728 ? -5.682 -21.906 10.200 1.00 94.38 728 ARG A C 1
ATOM 5701 O O . ARG A 1 728 ? -5.494 -22.850 9.434 1.00 94.38 728 ARG A O 1
ATOM 5708 N N . ASP A 1 729 ? -6.849 -21.306 10.399 1.00 96.75 729 ASP A N 1
ATOM 5709 C CA . ASP A 1 729 ? -8.128 -21.753 9.857 1.00 96.75 729 ASP A CA 1
ATOM 5710 C C . ASP A 1 729 ? -8.455 -20.925 8.613 1.00 96.75 729 ASP A C 1
ATOM 5712 O O . ASP A 1 729 ? -8.764 -19.736 8.690 1.00 96.75 729 ASP A O 1
ATOM 5716 N N . PHE A 1 730 ? -8.275 -21.525 7.437 1.00 97.19 730 PHE A N 1
ATOM 5717 C CA . PHE A 1 730 ? -8.303 -20.816 6.153 1.00 97.19 730 PHE A CA 1
ATOM 5718 C C . PHE A 1 730 ? -9.705 -20.431 5.682 1.00 97.19 730 PHE A C 1
ATOM 5720 O O . PHE A 1 730 ? -9.843 -19.650 4.742 1.00 97.19 730 PHE A O 1
ATOM 5727 N N . GLU A 1 731 ? -10.721 -20.936 6.364 1.00 96.75 731 GLU A N 1
ATOM 5728 C CA . GLU A 1 731 ? -12.111 -20.520 6.293 1.00 96.75 731 GLU A CA 1
ATOM 5729 C C . GLU A 1 731 ? -12.274 -19.080 6.809 1.00 96.75 731 GLU A C 1
ATOM 5731 O O . GLU A 1 731 ? -13.095 -18.329 6.284 1.00 96.75 731 GLU A O 1
ATOM 5736 N N . LEU A 1 732 ? -11.458 -18.663 7.791 1.00 97.88 732 LEU A N 1
ATOM 5737 C CA . LEU A 1 732 ? -11.552 -17.364 8.461 1.00 97.88 732 LEU A CA 1
ATOM 5738 C C . LEU A 1 732 ? -10.173 -16.698 8.634 1.00 97.88 732 LEU A C 1
ATOM 5740 O O . LEU A 1 732 ? -9.562 -16.713 9.701 1.00 97.88 732 LEU A O 1
ATOM 5744 N N . ILE A 1 733 ? -9.698 -16.021 7.583 1.00 98.00 733 ILE A N 1
ATOM 5745 C CA . ILE A 1 733 ? -8.387 -15.336 7.566 1.00 98.00 733 ILE A CA 1
ATOM 5746 C C . ILE A 1 733 ? -8.470 -13.815 7.329 1.00 98.00 733 ILE A C 1
ATOM 5748 O O . ILE A 1 733 ? -7.762 -13.294 6.461 1.00 98.00 733 ILE A O 1
ATOM 5752 N N . PRO A 1 734 ? -9.261 -13.052 8.110 1.00 97.19 734 PRO A N 1
ATOM 5753 C CA . PRO A 1 734 ? -9.412 -11.602 7.918 1.00 97.19 734 PRO A CA 1
ATOM 5754 C C . PRO A 1 734 ? -8.093 -10.825 8.109 1.00 97.19 734 PRO A C 1
ATOM 5756 O O . PRO A 1 734 ? -7.906 -9.752 7.542 1.00 97.19 734 PRO A O 1
ATOM 5759 N N . PHE A 1 735 ? -7.135 -11.389 8.854 1.00 97.56 735 PHE A N 1
ATOM 5760 C CA . PHE A 1 735 ? -5.791 -10.831 9.057 1.00 97.56 735 PHE A CA 1
ATOM 5761 C C . PHE A 1 735 ? -4.723 -11.427 8.119 1.00 97.56 735 PHE A C 1
ATOM 5763 O O . PHE A 1 735 ? -3.532 -11.103 8.230 1.00 97.56 735 PHE A O 1
ATOM 5770 N N . GLY A 1 736 ? -5.134 -12.298 7.194 1.00 97.06 736 GLY A N 1
ATOM 5771 C CA . GLY A 1 736 ? -4.261 -13.119 6.365 1.00 97.06 736 GLY A CA 1
ATOM 5772 C C . GLY A 1 736 ? -3.572 -14.250 7.133 1.00 97.06 736 GLY A C 1
ATOM 5773 O O . GLY A 1 736 ? -3.911 -14.563 8.268 1.00 97.06 736 GLY A O 1
ATOM 5774 N N . ALA A 1 737 ? -2.576 -14.866 6.494 1.00 96.75 737 ALA A N 1
ATOM 5775 C CA . ALA A 1 737 ? -1.833 -16.001 7.038 1.00 96.75 737 ALA A CA 1
ATOM 5776 C C . ALA A 1 737 ? -0.358 -16.005 6.588 1.00 96.75 737 ALA A C 1
ATOM 5778 O O . ALA A 1 737 ? 0.061 -15.237 5.704 1.00 96.75 737 ALA A O 1
ATOM 5779 N N . GLY A 1 738 ? 0.430 -16.886 7.212 1.00 94.75 738 GLY A N 1
ATOM 5780 C CA . GLY A 1 738 ? 1.848 -17.101 6.916 1.00 94.75 738 GLY A CA 1
ATOM 5781 C C . GLY A 1 738 ? 2.747 -15.918 7.283 1.00 94.75 738 GLY A C 1
ATOM 5782 O O . GLY A 1 738 ? 2.406 -15.076 8.113 1.00 94.75 738 GLY A O 1
ATOM 5783 N N . ARG A 1 739 ? 3.911 -15.810 6.627 1.00 93.00 739 ARG A N 1
ATOM 5784 C CA . ARG A 1 739 ? 4.961 -14.808 6.941 1.00 93.00 739 ARG A CA 1
ATOM 5785 C C . ARG A 1 739 ? 4.482 -13.357 6.972 1.00 93.00 739 ARG A C 1
ATOM 5787 O O . ARG A 1 739 ? 5.066 -12.533 7.666 1.00 93.00 739 ARG A O 1
ATOM 5794 N N . ARG A 1 740 ? 3.456 -13.023 6.187 1.00 95.31 740 ARG A N 1
ATOM 5795 C CA . ARG A 1 740 ? 2.938 -11.653 6.038 1.00 95.31 740 ARG A CA 1
ATOM 5796 C C . ARG A 1 740 ? 1.587 -11.444 6.729 1.00 95.31 740 ARG A C 1
ATOM 5798 O O . ARG A 1 740 ? 0.901 -10.485 6.376 1.00 95.31 740 ARG A O 1
ATOM 5805 N N . ILE A 1 741 ? 1.206 -12.315 7.668 1.00 96.50 741 ILE A N 1
ATOM 5806 C CA . ILE A 1 741 ? 0.037 -12.102 8.535 1.00 96.50 741 ILE A CA 1
ATOM 5807 C C . ILE A 1 741 ? 0.104 -10.718 9.201 1.00 96.50 741 ILE A C 1
ATOM 5809 O O . ILE A 1 741 ? 1.196 -10.178 9.418 1.00 96.50 741 ILE A O 1
ATOM 5813 N N . CYS A 1 742 ? -1.039 -10.102 9.496 1.00 97.19 742 CYS A N 1
ATOM 5814 C CA . CYS A 1 742 ? -1.095 -8.789 10.142 1.00 97.19 742 CYS A CA 1
ATOM 5815 C C . CYS A 1 742 ? -0.258 -8.753 11.443 1.00 97.19 742 CYS A C 1
ATOM 5817 O O . CYS A 1 742 ? -0.423 -9.633 12.286 1.00 97.19 742 CYS A O 1
ATOM 5819 N N . PRO A 1 743 ? 0.651 -7.773 11.635 1.00 95.81 743 PRO A N 1
ATOM 5820 C CA . PRO A 1 743 ? 1.368 -7.618 12.904 1.00 95.81 743 PRO A CA 1
ATOM 5821 C C . PRO A 1 743 ? 0.471 -7.065 14.013 1.00 95.81 743 PRO A C 1
ATOM 5823 O O . PRO A 1 743 ? 0.677 -7.398 15.170 1.00 95.81 743 PRO A O 1
ATOM 5826 N N . GLY A 1 744 ? -0.527 -6.251 13.655 1.00 95.12 744 GLY A N 1
ATOM 5827 C CA . GLY A 1 744 ? -1.457 -5.626 14.595 1.00 95.12 744 GLY A CA 1
ATOM 5828 C C . GLY A 1 744 ? -2.591 -6.538 15.066 1.00 95.12 744 GLY A C 1
ATOM 5829 O O . GLY A 1 744 ? -3.412 -6.089 15.859 1.00 95.12 744 GLY A O 1
ATOM 5830 N N . LEU A 1 745 ? -2.641 -7.802 14.613 1.00 95.75 745 LEU A N 1
ATOM 5831 C CA . LEU A 1 745 ? -3.661 -8.770 15.035 1.00 95.75 745 LEU A CA 1
ATOM 5832 C C . LEU A 1 745 ? -3.802 -8.824 16.565 1.00 95.75 745 LEU A C 1
ATOM 5834 O O . LEU A 1 745 ? -4.931 -8.672 17.025 1.00 95.75 745 LEU A O 1
ATOM 5838 N N . PRO A 1 746 ? -2.722 -8.972 17.367 1.00 95.38 746 PRO A N 1
ATOM 5839 C CA . PRO A 1 746 ? -2.848 -9.090 18.820 1.00 95.38 746 PRO A CA 1
ATOM 5840 C C . PRO A 1 746 ? -3.492 -7.869 19.484 1.00 95.38 746 PRO A C 1
ATOM 5842 O O . PRO A 1 746 ? -4.176 -8.022 20.490 1.00 95.38 746 PRO A O 1
ATOM 5845 N N . LEU A 1 747 ? -3.301 -6.674 18.916 1.00 94.38 747 LEU A N 1
ATOM 5846 C CA . LEU A 1 747 ? -3.950 -5.455 19.393 1.00 94.38 747 LEU A CA 1
ATOM 5847 C C . LEU A 1 747 ? -5.428 -5.425 18.980 1.00 94.38 747 LEU A C 1
ATOM 5849 O O . LEU A 1 747 ? -6.286 -5.207 19.827 1.00 94.38 747 LEU A O 1
ATOM 5853 N N . ALA A 1 748 ? -5.731 -5.689 17.705 1.00 93.19 748 ALA A N 1
ATOM 5854 C CA . ALA A 1 748 ? -7.090 -5.602 17.166 1.00 93.19 748 ALA A CA 1
ATOM 5855 C C . ALA A 1 748 ? -8.075 -6.551 17.870 1.00 93.19 748 ALA A C 1
ATOM 5857 O O . ALA A 1 748 ? -9.183 -6.146 18.214 1.00 93.19 748 ALA A O 1
ATOM 5858 N N . ILE A 1 749 ? -7.660 -7.794 18.141 1.00 92.50 749 ILE A N 1
ATOM 5859 C CA . ILE A 1 749 ? -8.515 -8.780 18.824 1.00 92.50 749 ILE A CA 1
ATOM 5860 C C . ILE A 1 749 ? -8.783 -8.439 20.298 1.00 92.50 749 ILE A C 1
ATOM 5862 O O . ILE A 1 749 ? -9.672 -9.032 20.897 1.00 92.50 749 ILE A O 1
ATOM 5866 N N . ARG A 1 750 ? -8.024 -7.505 20.887 1.00 91.00 750 ARG A N 1
ATOM 5867 C CA . ARG A 1 750 ? -8.253 -6.989 22.244 1.00 91.00 750 ARG A CA 1
ATOM 5868 C C . ARG A 1 750 ? -9.116 -5.734 22.218 1.00 91.00 750 ARG A C 1
ATOM 5870 O O . ARG A 1 750 ? -10.059 -5.620 22.990 1.00 91.00 750 ARG A O 1
ATOM 5877 N N . THR A 1 751 ? -8.821 -4.803 21.313 1.00 92.69 751 THR A N 1
ATOM 5878 C CA . THR A 1 751 ? -9.458 -3.482 21.309 1.00 92.69 751 THR A CA 1
ATOM 5879 C C . THR A 1 751 ? -10.858 -3.484 20.707 1.00 92.69 751 THR A C 1
ATOM 5881 O O . THR A 1 751 ? -11.728 -2.798 21.237 1.00 92.69 751 THR A O 1
ATOM 5884 N N . VAL A 1 752 ? -11.112 -4.247 19.636 1.00 95.88 752 VAL A N 1
ATOM 5885 C CA . VAL A 1 752 ? -12.434 -4.266 18.981 1.00 95.88 752 VAL A CA 1
ATOM 5886 C C . VAL A 1 752 ? -13.537 -4.762 19.925 1.00 95.88 752 VAL A C 1
ATOM 5888 O O . VAL A 1 752 ? -14.524 -4.037 20.067 1.00 95.88 752 VAL A O 1
ATOM 5891 N N . PRO A 1 753 ? -13.396 -5.913 20.618 1.00 96.56 753 PRO A N 1
ATOM 5892 C CA . PRO A 1 753 ? -14.410 -6.363 21.570 1.00 96.56 753 PRO A CA 1
ATOM 5893 C C . PRO A 1 753 ? -14.622 -5.366 22.711 1.00 96.56 753 PRO A C 1
ATOM 5895 O O . PRO A 1 753 ? -15.762 -5.072 23.049 1.00 96.56 753 PRO A O 1
ATOM 5898 N N . VAL A 1 754 ? -13.546 -4.791 23.263 1.00 96.50 754 VAL A N 1
ATOM 5899 C CA . VAL A 1 754 ? -13.648 -3.807 24.352 1.00 96.50 754 VAL A CA 1
ATOM 5900 C C . VAL A 1 754 ? -14.433 -2.571 23.918 1.00 96.50 754 VAL A C 1
ATOM 5902 O O . VAL A 1 754 ? -15.337 -2.151 24.639 1.00 96.50 754 VAL A O 1
ATOM 5905 N N . MET A 1 755 ? -14.141 -2.002 22.743 1.00 95.88 755 MET A N 1
ATOM 5906 C CA . MET A 1 755 ? -14.878 -0.838 22.237 1.00 95.88 755 MET A CA 1
ATOM 5907 C C . MET A 1 755 ? -16.342 -1.181 21.955 1.00 95.88 755 MET A C 1
ATOM 5909 O O . MET A 1 755 ? -17.230 -0.491 22.450 1.00 95.88 755 MET A O 1
ATOM 5913 N N . LEU A 1 756 ? -16.601 -2.256 21.200 1.00 97.69 756 LEU A N 1
ATOM 5914 C CA . LEU A 1 756 ? -17.959 -2.665 20.831 1.00 97.69 756 LEU A CA 1
ATOM 5915 C C . LEU A 1 756 ? -18.800 -2.966 22.070 1.00 97.69 756 LEU A C 1
ATOM 5917 O O . LEU A 1 756 ? -19.878 -2.402 22.244 1.00 97.69 756 LEU A O 1
ATOM 5921 N N . GLY A 1 757 ? -18.281 -3.824 22.944 1.00 97.31 757 GLY A N 1
ATOM 5922 C CA . GLY A 1 757 ? -18.962 -4.232 24.157 1.00 97.31 757 GLY A CA 1
ATOM 5923 C C . GLY A 1 757 ? -19.189 -3.056 25.113 1.00 97.31 757 GLY A C 1
ATOM 5924 O O . GLY A 1 757 ? -20.279 -2.933 25.660 1.00 97.31 757 GLY A O 1
ATOM 5925 N N . SER A 1 758 ? -18.223 -2.142 25.267 1.00 96.88 758 SER A N 1
ATOM 5926 C CA . SER A 1 758 ? -18.408 -0.950 26.112 1.00 96.88 758 SER A CA 1
ATOM 5927 C C . SER A 1 758 ? -19.497 -0.026 25.569 1.00 96.88 758 SER A C 1
ATOM 5929 O O . S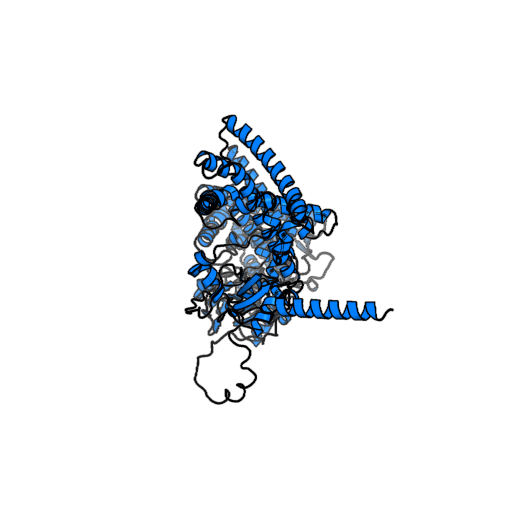ER A 1 758 ? -20.299 0.487 26.350 1.00 96.88 758 SER A O 1
ATOM 5931 N N . LEU A 1 759 ? -19.572 0.163 24.246 1.00 95.44 759 LEU A N 1
ATOM 5932 C CA . LEU A 1 759 ? -20.621 0.967 23.611 1.00 95.44 759 LEU A CA 1
ATOM 5933 C C . LEU A 1 759 ? -22.008 0.347 23.808 1.00 95.44 759 LEU A C 1
ATOM 5935 O O . LEU A 1 759 ? -22.943 1.054 24.184 1.00 95.44 759 LEU A O 1
ATOM 5939 N N . ILE A 1 760 ? -22.160 -0.962 23.591 1.00 96.75 760 ILE A N 1
ATOM 5940 C CA . ILE A 1 760 ? -23.471 -1.614 23.723 1.00 96.75 760 ILE A CA 1
ATOM 5941 C C . ILE A 1 760 ? -23.860 -1.876 25.184 1.00 96.75 760 ILE A C 1
ATOM 5943 O O . ILE A 1 760 ? -25.048 -1.892 25.478 1.00 96.75 760 ILE A O 1
ATOM 5947 N N . ASN A 1 761 ? -22.910 -2.027 26.115 1.00 96.44 761 ASN A N 1
ATOM 5948 C CA . ASN A 1 761 ? -23.225 -2.170 27.542 1.00 96.44 761 ASN A CA 1
ATOM 5949 C C . ASN A 1 761 ? -23.572 -0.829 28.201 1.00 96.44 761 ASN A C 1
ATOM 5951 O O . ASN A 1 761 ? -24.288 -0.809 29.198 1.00 96.44 761 ASN A O 1
ATOM 5955 N N . SER A 1 762 ? -23.056 0.285 27.666 1.00 94.38 762 SER A N 1
ATOM 5956 C CA . SER A 1 762 ? -23.251 1.625 28.244 1.00 94.38 762 SER A CA 1
ATOM 5957 C C . SER A 1 762 ? -24.514 2.334 27.757 1.00 94.38 762 SER A C 1
ATOM 5959 O O . SER A 1 762 ? -24.958 3.271 28.420 1.00 94.38 762 SER A O 1
ATOM 5961 N N . PHE A 1 763 ? -25.087 1.919 26.622 1.00 94.12 763 PHE A N 1
ATOM 5962 C CA . PHE A 1 763 ? -26.203 2.624 25.987 1.00 94.12 763 PHE A CA 1
ATOM 5963 C C . PHE A 1 763 ? -27.215 1.678 25.323 1.00 94.12 763 PHE A C 1
ATOM 5965 O O . PHE A 1 763 ? -26.901 0.582 24.845 1.00 94.12 763 PHE A O 1
ATOM 5972 N N . ASN A 1 764 ? -28.459 2.137 25.238 1.00 92.94 764 ASN A N 1
ATOM 5973 C CA . ASN A 1 764 ? -29.379 1.718 24.184 1.00 92.94 764 ASN A CA 1
ATOM 5974 C C . ASN A 1 764 ? -29.035 2.464 22.888 1.00 92.94 764 ASN A C 1
ATOM 5976 O O . ASN A 1 764 ? -28.360 3.484 22.936 1.00 92.94 764 ASN A O 1
ATOM 5980 N N . TRP A 1 765 ? -29.416 1.935 21.730 1.00 91.31 765 TRP A N 1
ATOM 5981 C CA . TRP A 1 765 ? -29.033 2.527 20.450 1.00 91.31 765 TRP A CA 1
ATOM 5982 C C . TRP A 1 765 ? -30.203 2.483 19.484 1.00 91.31 765 TRP A C 1
ATOM 5984 O O . TRP A 1 765 ? -30.837 1.439 19.335 1.00 91.31 765 TRP A O 1
ATOM 5994 N N . GLU A 1 766 ? -30.445 3.607 18.822 1.00 88.81 766 GLU A N 1
ATOM 5995 C CA . GLU A 1 766 ? -31.457 3.759 17.781 1.00 88.81 766 GLU A CA 1
ATOM 5996 C C . GLU A 1 766 ? -30.827 4.369 16.528 1.00 88.81 766 GLU A C 1
ATOM 5998 O O . GLU A 1 766 ? -29.778 5.015 16.593 1.00 88.81 766 GLU A O 1
ATOM 6003 N N . LEU A 1 767 ? -31.442 4.138 15.369 1.00 87.94 767 LEU A N 1
ATOM 6004 C CA . LEU A 1 767 ? -31.002 4.759 14.124 1.00 87.94 767 LEU A CA 1
ATOM 6005 C C . LEU A 1 767 ? -31.453 6.220 14.076 1.00 87.94 767 LEU A C 1
ATOM 6007 O O . LEU A 1 767 ? -32.586 6.550 14.428 1.00 87.94 767 LEU A O 1
ATOM 6011 N N . ASP A 1 768 ? -30.555 7.091 13.621 1.00 82.69 768 ASP A N 1
ATOM 6012 C CA . ASP A 1 768 ? -30.847 8.515 13.464 1.00 82.69 768 ASP A CA 1
ATOM 6013 C C . ASP A 1 768 ? -31.980 8.743 12.445 1.00 82.69 768 ASP A C 1
ATOM 6015 O O . ASP A 1 768 ? -32.107 8.017 11.457 1.00 82.69 768 ASP A O 1
ATOM 6019 N N . GLY A 1 769 ? -32.816 9.753 12.687 1.00 78.12 769 GLY A N 1
ATOM 6020 C CA . GLY A 1 769 ? -33.937 10.103 11.810 1.00 78.12 769 GLY A CA 1
ATOM 6021 C C . GLY A 1 769 ? -35.116 9.119 11.798 1.00 78.12 769 GLY A C 1
ATOM 6022 O O . GLY A 1 769 ? -35.969 9.230 10.921 1.00 78.12 769 GLY A O 1
ATOM 6023 N N . GLY A 1 770 ? -35.190 8.167 12.737 1.00 71.44 770 GLY A N 1
ATOM 6024 C CA . GLY A 1 770 ? -36.319 7.230 12.845 1.00 71.44 770 GLY A CA 1
ATOM 6025 C C . GLY A 1 770 ? -36.370 6.171 11.738 1.00 71.44 770 GLY A C 1
ATOM 6026 O O . GLY A 1 770 ? -37.425 5.586 11.494 1.00 71.44 770 GLY A O 1
ATOM 6027 N N . VAL A 1 771 ? -35.243 5.930 11.062 1.00 78.38 771 VAL A N 1
ATOM 6028 C CA . VAL A 1 771 ? -35.110 4.892 10.033 1.00 78.38 771 VAL A CA 1
ATOM 6029 C C . VAL A 1 771 ? -35.381 3.522 10.657 1.00 78.38 771 VAL A C 1
ATOM 6031 O O . VAL A 1 771 ? -34.787 3.165 11.677 1.00 78.38 771 VAL A O 1
ATOM 6034 N N . ALA A 1 772 ? -36.268 2.732 10.050 1.00 76.88 772 ALA A N 1
ATOM 6035 C CA . ALA A 1 772 ? -36.518 1.374 10.518 1.00 76.88 772 ALA A CA 1
ATOM 6036 C C . ALA A 1 772 ? -35.260 0.512 10.324 1.00 76.88 772 ALA A C 1
ATOM 6038 O O . ALA A 1 772 ? -34.607 0.609 9.289 1.00 76.88 772 ALA A O 1
ATOM 6039 N N . SER A 1 773 ? -34.942 -0.400 11.255 1.00 77.62 773 SER A N 1
ATOM 6040 C CA . SER A 1 773 ? -33.730 -1.240 11.161 1.00 77.62 773 SER A CA 1
ATOM 6041 C C . SER A 1 773 ? -33.566 -1.927 9.800 1.00 77.62 773 SER A C 1
ATOM 6043 O O . SER A 1 773 ? -32.462 -1.987 9.277 1.00 77.62 773 SER A O 1
ATOM 6045 N N . LYS A 1 774 ? -34.667 -2.394 9.192 1.00 77.50 774 LYS A N 1
ATOM 6046 C CA . LYS A 1 774 ? -34.671 -3.077 7.883 1.00 77.50 774 LYS A CA 1
ATOM 6047 C C . LYS A 1 774 ? -34.337 -2.169 6.693 1.00 77.50 774 LYS A C 1
ATOM 6049 O O . LYS A 1 774 ? -34.054 -2.678 5.616 1.00 77.50 774 LYS A O 1
ATOM 6054 N N . GLU A 1 775 ? -34.402 -0.858 6.882 1.00 80.69 775 GLU A N 1
ATOM 6055 C CA . GLU A 1 775 ? -34.107 0.161 5.873 1.00 80.69 775 GLU A CA 1
ATOM 6056 C C . GLU A 1 775 ? -32.677 0.708 6.014 1.00 80.69 775 GLU A C 1
ATOM 6058 O O . GLU A 1 775 ? -32.270 1.581 5.248 1.00 80.69 775 GLU A O 1
ATOM 6063 N N . LEU A 1 776 ? -31.890 0.195 6.972 1.00 85.81 776 LEU A N 1
ATOM 6064 C CA . LEU A 1 776 ? -30.489 0.568 7.126 1.00 85.81 776 LEU A CA 1
ATOM 6065 C C . LEU A 1 776 ? -29.699 0.201 5.863 1.00 85.81 776 LEU A C 1
ATOM 6067 O O . LEU A 1 776 ? -29.584 -0.967 5.497 1.00 85.81 776 LEU A O 1
ATOM 6071 N N . ALA A 1 777 ? -29.101 1.210 5.237 1.00 88.00 777 ALA A N 1
ATOM 6072 C CA . ALA A 1 777 ? -28.205 1.057 4.098 1.00 88.00 777 ALA A CA 1
ATOM 6073 C C . ALA A 1 777 ? -27.000 0.166 4.460 1.00 88.00 777 ALA A C 1
ATOM 6075 O O . ALA A 1 777 ? -26.194 0.502 5.338 1.00 88.00 777 ALA A O 1
ATOM 6076 N N . MET A 1 778 ? -26.865 -0.977 3.783 1.00 92.00 778 MET A N 1
ATOM 6077 C CA . MET A 1 778 ? -25.786 -1.959 3.986 1.00 92.00 778 MET A CA 1
ATOM 6078 C C . MET A 1 778 ? -24.843 -2.054 2.782 1.00 92.00 778 MET A C 1
ATOM 6080 O O . MET A 1 778 ? -24.026 -2.968 2.699 1.00 92.00 778 MET A O 1
ATOM 6084 N N . GLU A 1 779 ? -24.925 -1.105 1.850 1.00 92.62 779 GLU A N 1
ATOM 6085 C CA . GLU A 1 779 ? -24.061 -1.069 0.679 1.00 92.62 779 GLU A CA 1
ATOM 6086 C C . GLU A 1 779 ? -22.601 -0.847 1.076 1.00 92.62 779 GLU A C 1
ATOM 6088 O O . GLU A 1 779 ? -22.259 -0.024 1.931 1.00 92.62 779 GLU A O 1
ATOM 6093 N N . GLU A 1 780 ? -21.722 -1.572 0.399 1.00 90.94 780 GLU A N 1
ATOM 6094 C CA . GLU A 1 780 ? -20.282 -1.479 0.572 1.00 90.94 780 GLU A CA 1
ATOM 6095 C C . GLU A 1 780 ? -19.706 -0.376 -0.326 1.00 90.94 780 GLU A C 1
ATOM 6097 O O . GLU A 1 780 ? -20.139 -0.167 -1.461 1.00 90.94 780 GLU A O 1
ATOM 6102 N N . LYS A 1 781 ? -18.656 0.296 0.140 1.00 87.94 781 LYS A N 1
ATOM 6103 C CA . LYS A 1 781 ? -17.801 1.165 -0.666 1.00 87.94 781 LYS A CA 1
ATOM 6104 C C . LYS A 1 781 ? -16.407 0.565 -0.725 1.00 87.94 781 LYS A C 1
ATOM 6106 O O . LYS A 1 781 ? -15.704 0.496 0.283 1.00 87.94 781 LYS A O 1
ATOM 6111 N N . PHE A 1 782 ? -16.008 0.153 -1.925 1.00 84.62 782 PHE A N 1
ATOM 6112 C CA . PHE A 1 782 ? -14.707 -0.458 -2.144 1.00 84.62 782 PHE A CA 1
ATOM 6113 C C . PHE A 1 782 ? -13.549 0.548 -2.016 1.00 84.62 782 PHE A C 1
ATOM 6115 O O . PHE A 1 782 ? -13.599 1.673 -2.520 1.00 84.62 782 PHE A O 1
ATOM 6122 N N . GLY A 1 783 ? -12.475 0.087 -1.379 1.00 82.75 783 GLY A N 1
ATOM 6123 C CA . GLY A 1 783 ? -11.180 0.741 -1.214 1.00 82.75 783 GLY A CA 1
ATOM 6124 C C . GLY A 1 783 ? -10.144 -0.301 -0.780 1.00 82.75 783 GLY A C 1
ATOM 6125 O O . GLY A 1 783 ? -10.378 -1.500 -0.938 1.00 82.75 783 GLY A O 1
ATOM 6126 N N . ILE A 1 784 ? -9.005 0.114 -0.200 1.00 83.75 784 ILE A N 1
ATOM 6127 C CA . ILE A 1 784 ? -8.163 -0.860 0.532 1.00 83.75 784 ILE A CA 1
ATOM 6128 C C . ILE A 1 784 ? -8.985 -1.466 1.664 1.00 83.75 784 ILE A C 1
ATOM 6130 O O . ILE A 1 784 ? -8.942 -2.675 1.884 1.00 83.75 784 ILE A O 1
ATOM 6134 N N . THR A 1 785 ? -9.724 -0.605 2.356 1.00 86.75 785 THR A N 1
ATOM 6135 C CA . THR A 1 785 ? -10.709 -0.965 3.359 1.00 86.75 785 THR A CA 1
ATOM 6136 C C . THR A 1 785 ? -12.110 -0.994 2.767 1.00 86.75 785 THR A C 1
ATOM 6138 O O . THR A 1 785 ? -12.485 -0.110 1.996 1.00 86.75 785 THR A O 1
ATOM 6141 N N . LEU A 1 786 ? -12.887 -2.012 3.127 1.00 88.69 786 LEU A N 1
ATOM 6142 C CA . LEU A 1 786 ? -14.284 -2.156 2.744 1.00 88.69 786 LEU A CA 1
ATOM 6143 C C . LEU A 1 786 ? -15.165 -1.394 3.737 1.00 88.69 786 LEU A C 1
ATOM 6145 O O . LEU A 1 786 ? -15.491 -1.890 4.813 1.00 88.69 786 LEU A O 1
ATOM 6149 N N . GLN A 1 787 ? -15.516 -0.162 3.387 1.00 88.69 787 GLN A N 1
ATOM 6150 C CA . GLN A 1 787 ? -16.295 0.728 4.251 1.00 88.69 787 GLN A CA 1
ATOM 6151 C C . GLN A 1 787 ? -17.791 0.611 3.952 1.00 88.69 787 GLN A C 1
ATOM 6153 O O . GLN A 1 787 ? -18.174 0.172 2.865 1.00 88.69 787 GLN A O 1
ATOM 6158 N N . LYS A 1 788 ? -18.649 1.068 4.871 1.00 90.00 788 LYS A N 1
ATOM 6159 C CA . LYS A 1 788 ? -20.047 1.345 4.520 1.00 90.00 788 LYS A CA 1
ATOM 6160 C C . LYS A 1 788 ? -20.095 2.498 3.515 1.00 90.00 788 LYS A C 1
ATOM 6162 O O . LYS A 1 788 ? -19.378 3.491 3.658 1.00 90.00 788 LYS A O 1
ATOM 6167 N N . ALA A 1 789 ? -20.938 2.386 2.492 1.00 89.12 789 ALA A N 1
ATOM 6168 C CA . ALA A 1 789 ? -21.151 3.464 1.530 1.00 89.12 789 ALA A CA 1
ATOM 6169 C C . ALA A 1 789 ? -21.794 4.688 2.190 1.00 89.12 789 ALA A C 1
ATOM 6171 O O . ALA A 1 789 ? -21.410 5.822 1.897 1.00 89.12 789 ALA A O 1
ATOM 6172 N N . GLN A 1 790 ? -22.719 4.435 3.115 1.00 88.50 790 GLN A N 1
ATOM 6173 C CA . GLN A 1 790 ? -23.316 5.433 3.990 1.00 88.50 790 GLN A CA 1
ATOM 6174 C C . GLN A 1 790 ? -22.820 5.181 5.420 1.00 88.50 790 GLN A C 1
ATOM 6176 O O . GLN A 1 790 ? -23.069 4.092 5.946 1.00 88.50 790 GLN A O 1
ATOM 6181 N N . PRO A 1 791 ? -22.102 6.138 6.039 1.00 88.38 791 PRO A N 1
ATOM 6182 C CA . PRO A 1 791 ? -21.659 5.995 7.420 1.00 88.38 791 PRO A CA 1
ATOM 6183 C C . PRO A 1 791 ? -22.834 5.718 8.359 1.00 88.38 791 PRO A C 1
ATOM 6185 O O . PRO A 1 791 ? -23.911 6.295 8.192 1.00 88.38 791 PRO A O 1
ATOM 6188 N N . LEU A 1 792 ? -22.626 4.858 9.354 1.00 89.25 792 LEU A N 1
ATOM 6189 C CA . LEU A 1 792 ? -23.648 4.562 10.353 1.00 89.25 792 LEU A CA 1
ATOM 6190 C C . LEU A 1 792 ? -23.941 5.811 11.196 1.00 89.25 792 LEU A C 1
ATOM 6192 O O . LEU A 1 792 ? -23.046 6.359 11.839 1.00 89.25 792 LEU A O 1
ATOM 6196 N N . ARG A 1 793 ? -25.211 6.222 11.236 1.00 88.56 793 ARG A N 1
ATOM 6197 C CA . ARG A 1 793 ? -25.709 7.275 12.129 1.00 88.56 793 ARG A CA 1
ATOM 6198 C C . ARG A 1 793 ? -26.617 6.650 13.179 1.00 88.56 793 ARG A C 1
ATOM 6200 O O . ARG A 1 793 ? -27.714 6.199 12.858 1.00 88.56 793 ARG A O 1
ATOM 6207 N N . ALA A 1 794 ? -26.134 6.601 14.416 1.00 88.50 794 ALA A N 1
ATOM 6208 C CA . ALA A 1 794 ? -26.856 6.022 15.541 1.00 88.50 794 ALA A CA 1
ATOM 6209 C C . ALA A 1 794 ? -26.865 6.983 16.736 1.00 88.50 794 ALA A C 1
ATOM 6211 O O . ALA A 1 794 ? -25.869 7.659 17.016 1.00 88.50 794 ALA A O 1
ATOM 6212 N N . VAL A 1 795 ? -28.000 7.022 17.430 1.00 88.62 795 VAL A N 1
ATOM 6213 C CA . VAL A 1 795 ? -28.254 7.856 18.605 1.00 88.62 795 VAL A CA 1
ATOM 6214 C C . VAL A 1 795 ? -28.136 6.980 19.856 1.00 88.62 795 VAL A C 1
ATOM 6216 O O . VAL A 1 795 ? -28.848 5.974 19.963 1.00 88.62 795 VAL A O 1
ATOM 6219 N N . PRO A 1 796 ? -27.231 7.306 20.797 1.00 90.75 796 PRO A N 1
ATOM 6220 C CA . PRO A 1 796 ? -27.137 6.604 22.064 1.00 90.75 796 PRO A CA 1
ATOM 6221 C C . PRO A 1 796 ? -28.275 7.049 22.987 1.00 90.75 796 PRO A C 1
ATOM 6223 O O . PRO A 1 796 ? -28.487 8.237 23.215 1.00 90.75 796 PRO A O 1
ATOM 6226 N N . MET A 1 797 ? -28.968 6.080 23.569 1.00 90.25 797 MET A N 1
ATOM 6227 C CA . MET A 1 797 ? -30.111 6.257 24.459 1.00 90.25 797 MET A CA 1
ATOM 6228 C C . MET A 1 797 ? -29.768 5.775 25.878 1.00 90.25 797 MET A C 1
ATOM 6230 O O . MET A 1 797 ? -28.960 4.847 26.033 1.00 90.25 797 MET A O 1
ATOM 6234 N N . PRO A 1 798 ? -30.371 6.356 26.932 1.00 86.12 798 PRO A N 1
ATOM 6235 C CA . PRO A 1 798 ? -30.121 5.933 28.305 1.00 86.12 798 PRO A CA 1
ATOM 6236 C C . PRO A 1 798 ? -30.443 4.449 28.525 1.00 86.12 798 PRO A C 1
ATOM 6238 O O . PRO A 1 798 ? -31.364 3.889 27.920 1.00 86.12 798 PRO A O 1
ATOM 6241 N N . LEU A 1 799 ? -29.692 3.810 29.421 1.00 83.62 799 LEU A N 1
ATOM 6242 C CA . LEU A 1 799 ? -30.055 2.501 29.956 1.00 83.62 799 LEU A CA 1
ATOM 6243 C C . LEU A 1 799 ? -31.233 2.702 30.916 1.00 83.62 799 LEU A C 1
ATOM 6245 O O . LEU A 1 799 ? -31.074 3.386 31.924 1.00 83.62 799 LEU A O 1
ATOM 6249 N N . VAL A 1 800 ? -32.396 2.145 30.572 1.00 61.44 800 VAL A N 1
ATOM 6250 C CA . VAL A 1 800 ? -33.601 2.156 31.424 1.00 61.44 800 VAL A CA 1
ATOM 6251 C C . VAL A 1 800 ? -33.395 1.287 32.647 1.00 61.44 800 VAL A C 1
ATOM 6253 O O . VAL A 1 800 ? -32.878 0.160 32.454 1.00 61.44 800 VAL A O 1
#